Protein AF-0000000087751983 (afdb_homodimer)

InterPro domains:
  IPR000210 BTB/POZ domain [PF00651] (403-506)
  IPR000210 BTB/POZ domain [PS50097] (408-475)
  IPR000210 BTB/POZ domain [SM00225] (408-509)
  IPR006652 Kelch repeat type 1 [PF01344] (30-66)
  IPR006652 Kelch repeat type 1 [SM00612] (39-86)
  IPR006652 Kelch repeat type 1 [SM00612] (172-221)
  IPR006652 Kelch repeat type 1 [SM00612] (222-274)
  IPR006652 Kelch repeat type 1 [SM00612] (275-325)
  IPR011333 SKP1/BTB/POZ domain superfamily [G3DSA:3.30.710.10] (383-539)
  IPR011333 SKP1/BTB/POZ domain superfamily [SSF54695] (393-504)
  IPR015915 Kelch-type beta-propeller [G3DSA:2.120.10.80] (12-83)
  IPR015915 Kelch-type beta-propeller [G3DSA:2.120.10.80] (84-328)
  IPR015915 Kelch-type beta-propeller [G3DSA:2.120.10.80] (329-382)
  IPR015915 Kelch-type beta-propeller [SSF117281] (24-249)
  IPR015915 Kelch-type beta-propeller [SSF117281] (251-380)

Secondary structure (DSSP, 8-state):
-----------EEEEE--PPPBS-----BS-EEEEETTEEEEE--B-SS-B---EEEEETTTTEEPP-SS---------GGG--------------S------PPP-BS-EEEEETTEEEEE--B-SSSSS----EEEEETTTTEEE----EE----S-BS-EEEEEGGGTEEEEE--B-SSSBB--EEEEETTTTEEEEE--EE-PPPSBBS-EEEEETTEEEEEEEE-SSSEEEEEEEEE-SSSS-EEEE---BSS--PPP-BS-EEEEETTEEEEE--B--SSSS-SBB--EEEEETTTTEEEPEEEE--TT---BSS-------TT----S--EEEES--PPSBBS-EEEEETTEEEEE--EETTEEP--EEEEESSPPPB---------HHHHGGGTT--TT--EEEEETTEEEEE-HHHHHHH-HHHHHHHSTTSGGGG-SEEE--S--HHHHHHHHHHHHHS---GGG--SHHHHHHHHHHHHHTT-HHHHHHHHHHHHTT--TTTHHHHHHHHHHTT-HHHHHHHHHHHHHHTT-/-----------EEEEE--PPPBS-----BS-EEEEETTEEEEE--B-SS-B---EEEEETTTTEEPP-TT---------GGG--------------S------PPP-BS-EEEEETTEEEEE--B-SSSSS----EEEEETTTTEEE----EE----S-BS-EEEEEGGGTEEEEE--B-SSSBB--EEEEETTTTEEEEE--EE-PPPSBBS-EEEEETTEEEEEEEE-SSSEEEEEEEEE-SSSS-EEEE---BSS--PPP-BS-EEEEETTEEEEE--B--SSSS-SBB--EEEEETTTTEEEPEEEE--TT---BSS-------TT---SS--EEEES--PPSBBS-EEEEETTEEEEE--EETTEEP--EEEEESSPPPB---------HHHHGGGTT--TT--EEEEETTEEEEE-HHHHHHH-HHHHHHHSTTSGGGG-SEEE--SS-HHHHHHHHHHHHHS---GGG--SHHHHHHHHHHHHHTT-HHHHHHHHHHHHTT--TTTHHHHHHHHHHTT-HHHHHHHHHHHHHHTT-

Radius of gyration: 48.1 Å; Cα contacts (8 Å, |Δi|>4): 2450; chains: 2; bounding box: 104×146×94 Å

pLDDT: mean 86.32, std 18.66, range [22.98, 98.56]

Solvent-accessible surface area (backbone atoms only — not comparable to full-atom values): 58711 Å² total; per-residue (Å²): 136,78,77,76,72,76,71,70,79,66,73,43,50,27,32,43,57,88,71,80,67,43,69,80,57,64,53,27,23,29,36,32,61,33,74,54,90,62,31,35,43,29,40,39,5,31,57,89,83,52,55,30,57,57,68,47,43,33,32,65,84,77,34,26,44,54,80,66,79,73,63,68,80,79,76,74,83,80,64,82,76,77,72,62,82,77,72,78,72,78,77,80,71,82,76,60,86,78,64,76,81,59,68,72,75,32,20,23,29,34,34,53,31,66,52,94,71,26,34,42,33,40,35,4,37,59,85,58,81,70,48,23,33,58,54,54,36,35,36,35,60,90,77,68,41,54,41,74,68,83,68,41,75,52,69,84,50,42,24,18,29,34,41,55,45,64,38,75,96,72,48,24,36,39,31,42,41,7,20,27,63,82,52,59,31,55,55,40,27,35,34,33,65,89,72,36,32,26,36,76,55,77,60,45,66,61,67,70,72,44,21,22,30,35,28,48,41,71,58,92,53,30,41,36,40,36,39,4,33,56,89,80,50,56,29,56,57,44,35,35,37,41,51,81,49,94,68,29,34,30,38,67,62,73,68,44,80,83,69,68,72,72,39,18,25,28,34,36,42,36,60,56,90,82,30,36,37,36,40,40,5,27,32,48,86,55,84,89,36,59,37,30,53,57,68,41,37,38,34,68,91,70,33,25,50,46,55,66,44,80,36,72,57,67,81,64,76,49,60,35,48,85,68,80,72,72,64,58,76,82,68,52,75,87,61,78,44,34,36,35,30,27,77,74,67,70,51,18,22,26,37,41,60,43,65,56,82,61,32,35,40,36,39,33,3,23,46,86,90,45,65,30,43,59,78,46,40,35,29,61,65,58,79,47,36,58,67,71,84,61,78,78,67,63,50,76,53,36,50,75,48,51,63,27,71,74,77,38,63,30,31,34,34,29,82,86,37,84,43,32,36,41,61,64,59,44,36,67,65,13,62,44,48,30,54,45,49,31,88,89,37,85,46,38,81,39,56,62,46,77,47,80,99,47,56,50,68,48,53,49,52,52,48,43,25,70,33,46,63,50,73,76,64,82,79,56,85,44,73,64,60,42,49,51,40,29,37,48,22,42,72,38,52,27,64,50,58,28,32,51,35,36,40,55,48,58,77,61,60,43,92,88,37,34,66,64,49,34,52,48,17,62,75,32,68,32,63,34,46,32,43,36,34,50,52,49,57,71,60,46,72,70,108,138,80,75,76,71,74,73,70,80,66,73,42,49,28,32,42,58,89,71,81,68,44,70,78,57,63,52,28,23,29,37,31,59,34,76,54,90,59,32,36,45,30,40,39,4,31,57,92,81,52,53,30,56,57,66,46,42,33,34,65,84,76,36,28,46,55,79,66,78,71,62,70,81,78,74,74,82,79,64,81,78,75,71,64,79,77,70,78,73,80,76,78,70,79,75,59,88,79,64,76,81,62,69,71,74,32,19,23,29,34,37,56,30,66,53,96,70,27,34,42,34,40,35,5,38,60,84,56,82,70,50,21,32,57,55,55,36,35,35,35,61,90,75,68,41,53,40,77,68,85,68,40,75,52,68,88,49,42,24,17,28,35,41,55,44,64,37,74,96,71,46,24,36,40,31,42,41,7,21,28,63,82,52,59,32,58,55,39,28,34,34,32,65,89,72,35,30,26,36,76,54,77,59,44,68,61,68,70,73,43,21,22,29,36,27,48,40,69,59,91,54,31,41,36,40,37,38,5,32,56,88,81,50,55,30,55,57,45,34,35,37,39,52,82,49,94,68,28,33,29,38,68,62,74,66,46,79,83,68,68,74,70,39,20,23,30,35,36,41,37,60,56,89,82,30,36,36,35,40,38,4,26,31,48,86,54,83,88,38,58,39,30,52,57,70,42,37,36,33,69,91,70,32,26,53,47,54,66,44,79,36,71,58,66,80,65,77,50,60,35,49,86,68,81,73,72,64,59,76,81,68,52,74,89,59,76,44,34,37,34,30,27,75,74,69,72,52,19,20,27,37,40,59,43,64,56,83,61,31,35,41,38,38,32,2,22,47,86,90,45,65,30,44,57,77,46,41,35,31,62,64,59,80,48,37,58,67,72,83,61,75,77,69,64,50,76,54,37,48,76,48,49,62,27,70,74,76,38,64,31,32,34,35,29,82,86,38,82,42,32,36,40,60,62,58,44,37,65,64,14,63,45,50,30,54,47,48,32,89,89,37,85,48,38,81,40,54,63,45,78,47,78,100,48,57,50,68,50,52,49,52,52,46,43,24,69,34,46,62,49,75,76,65,83,79,56,84,45,73,65,60,42,50,51,40,28,38,48,22,43,71,38,52,29,63,50,58,28,32,52,36,36,41,57,49,58,77,61,59,42,94,87,38,33,65,64,48,35,50,48,18,60,74,32,68,32,61,34,46,34,43,38,35,52,53,49,57,71,60,47,74,70,106

Nearest PDB structures (foldseek):
  8sge-assembly2_B  TM=8.011E-01  e=3.315E-22  Homo sapiens
  9bc9-assembly1_A  TM=7.841E-01  e=4.370E-22  Homo sapiens
  4j8z-assembly1_A  TM=8.987E-01  e=7.127E-11  Homo sapiens
  3htm-assembly1_B  TM=8.888E-01  e=6.381E-11  Homo sapiens
  4eoz-assembly2_A  TM=8.960E-01  e=1.091E-08  Homo sapiens

Structure (mmCIF, N/CA/C/O backbone):
data_AF-0000000087751983-model_v1
#
loop_
_entity.id
_entity.type
_entity.pdbx_description
1 polymer 'BTB domain-containing protein'
#
loop_
_atom_site.group_PDB
_atom_site.id
_atom_site.type_symbol
_atom_site.label_atom_id
_atom_site.label_alt_id
_atom_site.label_comp_id
_atom_site.label_asym_id
_atom_site.label_entity_id
_atom_site.label_seq_id
_atom_site.pdbx_PDB_ins_code
_atom_site.Cartn_x
_atom_site.Cartn_y
_atom_site.Cartn_z
_atom_site.occupancy
_atom_site.B_iso_or_equiv
_atom_site.auth_seq_id
_atom_site.auth_comp_id
_atom_site.auth_asym_id
_atom_site.auth_atom_id
_atom_site.pdbx_PDB_model_num
ATOM 1 N N . MET A 1 1 ? -23.828 -25.359 -38.062 1 23.09 1 MET A N 1
ATOM 2 C CA . MET A 1 1 ? -23.844 -24.797 -36.719 1 23.09 1 MET A CA 1
ATOM 3 C C . MET A 1 1 ? -22.469 -24.906 -36.062 1 23.09 1 MET A C 1
ATOM 5 O O . MET A 1 1 ? -22.062 -26 -35.656 1 23.09 1 MET A O 1
ATOM 9 N N . GLU A 1 2 ? -21.469 -24.125 -36.531 1 23.92 2 GLU A N 1
ATOM 10 C CA . GLU A 1 2 ? -20.016 -24.031 -36.438 1 23.92 2 GLU A CA 1
ATOM 11 C C . GLU A 1 2 ? -19.562 -23.734 -35.031 1 23.92 2 GLU A C 1
ATOM 13 O O . GLU A 1 2 ? -20.062 -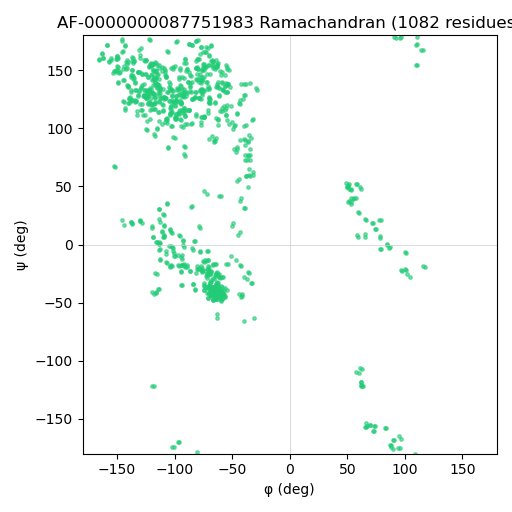22.812 -34.375 1 23.92 2 GLU A O 1
ATOM 18 N N . GLU A 1 3 ? -19.281 -24.781 -34.219 1 27.86 3 GLU A N 1
ATOM 19 C CA . GLU A 1 3 ? -18.766 -24.688 -32.875 1 27.86 3 GLU A CA 1
ATOM 20 C C . GLU A 1 3 ? -17.766 -23.531 -32.719 1 27.86 3 GLU A C 1
ATOM 22 O O . GLU A 1 3 ? -16.781 -23.469 -33.469 1 27.86 3 GLU A O 1
ATOM 27 N N . ALA A 1 4 ? -18.266 -22.312 -32.406 1 31.44 4 ALA A N 1
ATOM 28 C CA . ALA A 1 4 ? -17.438 -21.172 -32.031 1 31.44 4 ALA A CA 1
ATOM 29 C C . ALA A 1 4 ? -16.219 -21.641 -31.234 1 31.44 4 ALA A C 1
ATOM 31 O O . ALA A 1 4 ? -16.359 -22.234 -30.156 1 31.44 4 ALA A O 1
ATOM 32 N N . LYS A 1 5 ? -15.242 -22.062 -31.906 1 33.53 5 LYS A N 1
ATOM 33 C CA . LYS A 1 5 ? -13.883 -22.312 -31.422 1 33.53 5 LYS A CA 1
ATOM 34 C C . LYS A 1 5 ? -13.477 -21.281 -30.375 1 33.53 5 LYS A C 1
ATOM 36 O O . LYS A 1 5 ? -13.117 -20.156 -30.719 1 33.53 5 LYS A O 1
ATOM 41 N N . ASP A 1 6 ? -14.352 -21.078 -29.391 1 35.5 6 ASP A N 1
ATOM 42 C CA . ASP A 1 6 ? -13.844 -20.281 -28.281 1 35.5 6 ASP A CA 1
ATOM 43 C C . ASP A 1 6 ? -12.352 -20.516 -28.078 1 35.5 6 ASP A C 1
ATOM 45 O O . ASP A 1 6 ? -11.938 -21.562 -27.578 1 35.5 6 ASP A O 1
ATOM 49 N N . SER A 1 7 ? -11.602 -20.203 -28.984 1 36.66 7 SER A N 1
ATOM 50 C CA . SER A 1 7 ? -10.141 -20.156 -28.969 1 36.66 7 SER A CA 1
ATOM 51 C C . SER A 1 7 ? -9.609 -19.531 -27.688 1 36.66 7 SER A C 1
ATOM 53 O O . SER A 1 7 ? -9.414 -18.312 -27.625 1 36.66 7 SER A O 1
ATOM 55 N N . HIS A 1 8 ? -10.211 -19.781 -26.594 1 41.06 8 HIS A N 1
ATOM 56 C CA . HIS A 1 8 ? -9.609 -19.391 -25.312 1 41.06 8 HIS A CA 1
ATOM 57 C C . HIS A 1 8 ? -8.102 -19.609 -25.344 1 41.06 8 HIS A C 1
ATOM 59 O O . HIS A 1 8 ? -7.629 -20.719 -25.578 1 41.06 8 HIS A O 1
ATOM 65 N N . ARG A 1 9 ? -7.215 -18.766 -25.719 1 45.38 9 ARG A N 1
ATOM 66 C CA . ARG A 1 9 ? -5.77 -18.562 -25.719 1 45.38 9 ARG A CA 1
ATOM 67 C C . ARG A 1 9 ? -5.137 -19.141 -24.453 1 45.38 9 ARG A C 1
ATOM 69 O O . ARG A 1 9 ? -5.348 -18.609 -23.359 1 45.38 9 ARG A O 1
ATOM 76 N N . ILE A 1 10 ? -5.09 -20.344 -24.422 1 55.25 10 ILE A N 1
ATOM 77 C CA . ILE A 1 10 ? -4.578 -21 -23.219 1 55.25 10 ILE A CA 1
ATOM 78 C C . ILE A 1 10 ? -3.086 -20.703 -23.078 1 55.25 10 ILE A C 1
ATOM 80 O O . ILE A 1 10 ? -2.295 -21.031 -23.969 1 55.25 10 ILE A O 1
ATOM 84 N N . ARG A 1 11 ? -2.664 -19.672 -22.344 1 68.88 11 ARG A N 1
ATOM 85 C CA . ARG A 1 11 ? -1.281 -19.484 -21.922 1 68.88 11 ARG A CA 1
ATOM 86 C C . ARG A 1 11 ? -0.78 -20.703 -21.156 1 68.88 11 ARG A C 1
ATOM 88 O O . ARG A 1 11 ? -1.491 -21.25 -20.312 1 68.88 11 ARG A O 1
ATOM 95 N N . MET A 1 12 ? 0.29 -21.297 -21.938 1 85.31 12 MET A N 1
ATOM 96 C CA . MET A 1 12 ? 0.943 -22.391 -21.219 1 85.31 12 MET A CA 1
ATOM 97 C C . MET A 1 12 ? 2.025 -21.875 -20.281 1 85.31 12 MET A C 1
ATOM 99 O O . MET A 1 12 ? 2.701 -20.891 -20.594 1 85.31 12 MET A O 1
ATOM 103 N N . TYR A 1 13 ? 2.045 -22.516 -19.125 1 89.94 13 TYR A N 1
ATOM 104 C CA . TYR A 1 13 ? 3.027 -22.078 -18.141 1 89.94 13 TYR A CA 1
ATOM 105 C C . TYR A 1 13 ? 4.016 -23.203 -17.828 1 89.94 13 TYR A C 1
ATOM 107 O O . TYR A 1 13 ? 3.664 -24.375 -17.859 1 89.94 13 TYR A O 1
ATOM 115 N N . MET A 1 14 ? 5.176 -22.797 -17.656 1 95.5 14 MET A N 1
ATOM 116 C CA . MET A 1 14 ? 6.215 -23.625 -17.062 1 95.5 14 MET A CA 1
ATOM 117 C C . MET A 1 14 ? 6.844 -22.938 -15.859 1 95.5 14 MET A C 1
ATOM 119 O O . MET A 1 14 ? 6.703 -21.734 -15.68 1 95.5 14 MET A O 1
ATOM 123 N N . ARG A 1 15 ? 7.484 -23.828 -14.977 1 95.75 15 ARG A N 1
ATOM 124 C CA . ARG A 1 15 ? 8.031 -23.219 -13.766 1 95.75 15 ARG A CA 1
ATOM 125 C C . ARG A 1 15 ? 9.336 -23.906 -13.359 1 95.75 15 ARG A C 1
ATOM 127 O O . ARG A 1 15 ? 9.391 -25.125 -13.219 1 95.75 15 ARG A O 1
ATOM 134 N N . TRP A 1 16 ? 10.336 -23.078 -13.258 1 96.56 16 TRP A N 1
ATOM 135 C CA . TRP A 1 16 ? 11.539 -23.562 -12.594 1 96.56 16 TRP A CA 1
ATOM 136 C C . TRP A 1 16 ? 11.305 -23.734 -11.094 1 96.56 16 TRP A C 1
ATOM 138 O O . TRP A 1 16 ? 10.977 -22.781 -10.398 1 96.56 16 TRP A O 1
ATOM 148 N N . GLU A 1 17 ? 11.508 -24.938 -10.641 1 94.12 17 GLU A N 1
ATOM 149 C CA . GLU A 1 17 ? 11.227 -25.234 -9.242 1 94.12 17 GLU A CA 1
ATOM 150 C C . GLU A 1 17 ? 12.359 -24.75 -8.336 1 94.12 17 GLU A C 1
ATOM 152 O O . GLU A 1 17 ? 13.523 -24.734 -8.75 1 94.12 17 GLU A O 1
ATOM 157 N N . ASP A 1 18 ? 11.969 -24.422 -7.102 1 85.31 18 ASP A N 1
ATOM 158 C CA . ASP A 1 18 ? 12.945 -24 -6.102 1 85.31 18 ASP A CA 1
ATOM 159 C C . ASP A 1 18 ? 13.164 -25.094 -5.055 1 85.31 18 ASP A C 1
ATOM 161 O O . ASP A 1 18 ? 13.57 -24.812 -3.928 1 85.31 18 ASP A O 1
ATOM 165 N N . THR A 1 19 ? 13.109 -26.234 -5.438 1 87.5 19 THR A N 1
ATOM 166 C CA . THR A 1 19 ? 13.242 -27.328 -4.492 1 87.5 19 THR A CA 1
ATOM 167 C C . THR A 1 19 ? 14.719 -27.688 -4.285 1 87.5 19 THR A C 1
ATOM 169 O O . THR A 1 19 ? 15.461 -27.844 -5.254 1 87.5 19 THR A O 1
ATOM 172 N N . PRO A 1 20 ? 15.102 -27.891 -3.133 1 90.31 20 PRO A N 1
ATOM 173 C CA . PRO A 1 20 ? 16.5 -28.266 -2.869 1 90.31 20 PRO A CA 1
ATOM 174 C C . PRO A 1 20 ? 16.797 -29.703 -3.309 1 90.31 20 PRO A C 1
ATOM 176 O O . PRO A 1 20 ? 15.953 -30.578 -3.186 1 90.31 20 PRO A O 1
ATOM 179 N N . ILE A 1 21 ? 17.969 -29.922 -3.889 1 93.88 21 ILE A N 1
ATOM 180 C CA . ILE A 1 21 ? 18.422 -31.219 -4.352 1 93.88 21 ILE A CA 1
ATOM 181 C C . ILE A 1 21 ? 19.359 -31.844 -3.311 1 93.88 21 ILE A C 1
ATOM 183 O O . ILE A 1 21 ? 20.297 -31.203 -2.855 1 93.88 21 ILE A O 1
ATOM 187 N N . GLY A 1 22 ? 18.984 -33.031 -2.887 1 93.31 22 GLY A N 1
ATOM 188 C CA . GLY A 1 22 ? 19.828 -33.719 -1.926 1 93.31 22 GLY A CA 1
ATOM 189 C C . GLY A 1 22 ? 21.062 -34.344 -2.553 1 93.31 22 GLY A C 1
ATOM 190 O O . GLY A 1 22 ? 21 -34.906 -3.65 1 93.31 22 GLY A O 1
ATOM 191 N N . GLY A 1 23 ? 22.234 -34.25 -1.801 1 92.06 23 GLY A N 1
ATOM 192 C CA . GLY A 1 23 ? 23.484 -34.812 -2.283 1 92.06 23 GLY A CA 1
ATOM 193 C C . GLY A 1 23 ? 24.281 -33.875 -3.154 1 92.06 23 GLY A C 1
ATOM 194 O O . GLY A 1 23 ? 23.969 -32.688 -3.209 1 92.06 23 GLY A O 1
ATOM 195 N N . ALA A 1 24 ? 25.344 -34.375 -3.742 1 91.44 24 ALA A N 1
ATOM 196 C CA . ALA A 1 24 ? 26.219 -33.531 -4.547 1 91.44 24 ALA A CA 1
ATOM 197 C C . ALA A 1 24 ? 26.094 -33.875 -6.031 1 91.44 24 ALA A C 1
ATOM 199 O O . ALA A 1 24 ? 26.234 -35.031 -6.43 1 91.44 24 ALA A O 1
ATOM 200 N N . THR A 1 25 ? 25.844 -32.938 -6.785 1 94.44 25 THR A N 1
ATOM 201 C CA . THR A 1 25 ? 25.797 -33.094 -8.234 1 94.44 25 THR A CA 1
ATOM 202 C C . THR A 1 25 ? 27.203 -33.188 -8.828 1 94.44 25 THR A C 1
ATOM 204 O O . THR A 1 25 ? 28.062 -32.375 -8.484 1 94.44 25 THR A O 1
ATOM 207 N N . PRO A 1 26 ? 27.406 -34.125 -9.688 1 94.19 26 PRO A N 1
ATOM 208 C CA . PRO A 1 26 ? 28.75 -34.281 -10.266 1 94.19 26 PRO A CA 1
ATOM 209 C C . PRO A 1 26 ? 29.172 -33.062 -11.086 1 94.19 26 PRO A C 1
ATOM 211 O O . PRO A 1 26 ? 28.359 -32.469 -11.797 1 94.19 26 PRO A O 1
ATOM 214 N N . THR A 1 27 ? 30.453 -32.625 -10.953 1 96 27 THR A N 1
ATOM 215 C CA . THR A 1 27 ? 31.031 -31.531 -11.719 1 96 27 THR A CA 1
ATOM 216 C C . THR A 1 27 ? 31.688 -32.031 -13 1 96 27 THR A C 1
ATOM 218 O O . THR A 1 27 ? 32.906 -32.156 -13.062 1 96 27 THR A O 1
ATOM 221 N N . ILE A 1 28 ? 30.859 -32.344 -13.953 1 96.88 28 ILE A N 1
ATOM 222 C CA . ILE A 1 28 ? 31.344 -33 -15.164 1 96.88 28 ILE A CA 1
ATOM 223 C C . ILE A 1 28 ? 30.609 -32.438 -16.375 1 96.88 28 ILE A C 1
ATOM 225 O O . ILE A 1 28 ? 29.547 -31.844 -16.25 1 96.88 28 ILE A O 1
ATOM 229 N N . LYS A 1 29 ? 31.219 -32.594 -17.5 1 97.5 29 LYS A N 1
ATOM 230 C CA . LYS A 1 29 ? 30.578 -32.312 -18.781 1 97.5 29 LYS A CA 1
ATOM 231 C C . LYS A 1 29 ? 30.672 -33.5 -19.719 1 97.5 29 LYS A C 1
ATOM 233 O O . LYS A 1 29 ? 31.469 -34.406 -19.5 1 97.5 29 LYS A O 1
ATOM 238 N N . ASN A 1 30 ? 29.781 -33.562 -20.719 1 97.94 30 ASN A N 1
ATOM 239 C CA . ASN A 1 30 ? 29.734 -34.625 -21.734 1 97.94 30 ASN A CA 1
ATOM 240 C C . ASN A 1 30 ? 29.531 -36 -21.125 1 97.94 30 ASN A C 1
ATOM 242 O O . ASN A 1 30 ? 30.109 -36.969 -21.609 1 97.94 30 ASN A O 1
ATOM 246 N N . HIS A 1 31 ? 28.891 -36 -20.016 1 98 31 HIS A N 1
ATOM 247 C CA . HIS A 1 31 ? 28.391 -37.219 -19.406 1 98 31 HIS A CA 1
ATOM 248 C C . HIS A 1 31 ? 27.031 -37.594 -19.984 1 98 31 HIS A C 1
ATOM 250 O O . HIS A 1 31 ? 26.484 -36.875 -20.812 1 98 31 HIS A O 1
ATOM 256 N N . THR A 1 32 ? 26.562 -38.812 -19.609 1 98.19 32 THR A N 1
ATOM 257 C CA . THR A 1 32 ? 25.219 -39.219 -20.031 1 98.19 32 THR A CA 1
ATOM 258 C C . THR A 1 32 ? 24.312 -39.375 -18.812 1 98.19 32 THR A C 1
ATOM 260 O O . THR A 1 32 ? 24.781 -39.656 -17.719 1 98.19 32 THR A O 1
ATOM 263 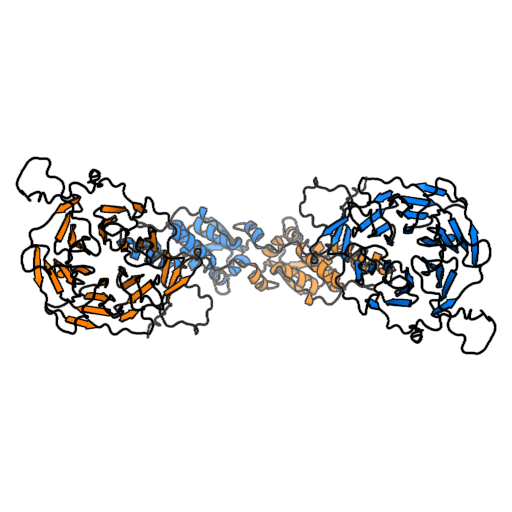N N . ALA A 1 33 ? 23.109 -39.062 -19 1 98.06 33 ALA A N 1
ATOM 264 C CA . ALA A 1 33 ? 22.047 -39.25 -18.016 1 98.06 33 ALA A CA 1
ATOM 265 C C . ALA A 1 33 ? 20.859 -40 -18.641 1 98.06 33 ALA A C 1
ATOM 267 O O . ALA A 1 33 ? 20.297 -39.531 -19.641 1 98.06 33 ALA A O 1
ATOM 268 N N . THR A 1 34 ? 20.516 -41.125 -18.094 1 98 34 THR A N 1
ATOM 269 C CA . THR A 1 34 ? 19.453 -42 -18.641 1 98 34 THR A CA 1
ATOM 270 C C . THR A 1 34 ? 18.406 -42.281 -17.562 1 98 34 THR A C 1
ATOM 272 O O . THR A 1 34 ? 18.734 -42.719 -16.469 1 98 34 THR A O 1
ATOM 275 N N . LEU A 1 35 ? 17.188 -42 -17.953 1 96.75 35 LEU A N 1
ATOM 276 C CA . LEU A 1 35 ? 16.109 -42.25 -17.016 1 96.75 35 LEU A CA 1
ATOM 277 C C . LEU A 1 35 ? 15.672 -43.719 -17.062 1 96.75 35 LEU A C 1
ATOM 279 O O . LEU A 1 35 ? 15.43 -44.25 -18.156 1 96.75 35 LEU A O 1
ATOM 283 N N . VAL A 1 36 ? 15.633 -44.438 -15.992 1 96.5 36 VAL A N 1
ATOM 284 C CA . VAL A 1 36 ? 15.047 -45.75 -15.805 1 96.5 36 VAL A CA 1
ATOM 285 C C . VAL A 1 36 ? 14.062 -45.719 -14.641 1 96.5 36 VAL A C 1
ATOM 287 O O . VAL A 1 36 ? 14.461 -45.594 -13.477 1 96.5 36 VAL A O 1
ATOM 290 N N . GLY A 1 37 ? 12.82 -45.875 -15.008 1 93.44 37 GLY A N 1
ATOM 291 C CA . GLY A 1 37 ? 11.828 -45.656 -13.961 1 93.44 37 GLY A CA 1
ATOM 292 C C . GLY A 1 37 ? 11.844 -44.25 -13.422 1 93.44 37 GLY A C 1
ATOM 293 O O . GLY A 1 37 ? 11.625 -43.281 -14.164 1 93.44 37 GLY A O 1
ATOM 294 N N . SER A 1 38 ? 12.133 -44.156 -12.117 1 94.69 38 SER A N 1
ATOM 295 C CA . SER A 1 38 ? 12.188 -42.812 -11.492 1 94.69 38 SER A CA 1
ATOM 296 C C . SER A 1 38 ? 13.625 -42.438 -11.141 1 94.69 38 SER A C 1
ATOM 298 O O . SER A 1 38 ? 13.852 -41.531 -10.344 1 94.69 38 SER A O 1
ATOM 300 N N . ARG A 1 39 ? 14.523 -43.188 -11.758 1 96.19 39 ARG A N 1
ATOM 301 C CA . ARG A 1 39 ? 15.93 -42.969 -11.43 1 96.19 39 ARG A CA 1
ATOM 302 C C . ARG A 1 39 ? 16.719 -42.531 -12.648 1 96.19 39 ARG A C 1
ATOM 304 O O . ARG A 1 39 ? 16.516 -43.031 -13.75 1 96.19 39 ARG A O 1
ATOM 311 N N . ILE A 1 40 ? 17.547 -41.594 -12.43 1 97.56 40 ILE A N 1
ATOM 312 C CA . ILE A 1 40 ? 18.453 -41.125 -13.484 1 97.56 40 ILE A CA 1
ATOM 313 C C . ILE A 1 40 ? 19.828 -41.75 -13.281 1 97.56 40 ILE A C 1
ATOM 315 O O . ILE A 1 40 ? 20.469 -41.531 -12.242 1 97.56 40 ILE A O 1
ATOM 319 N N . PHE A 1 41 ? 20.328 -42.5 -14.242 1 97.12 41 PHE A N 1
ATOM 320 C CA . PHE A 1 41 ? 21.656 -43.094 -14.234 1 97.12 41 PHE A CA 1
ATOM 321 C C . PHE A 1 41 ? 22.641 -42.219 -14.984 1 97.12 41 PHE A C 1
ATOM 323 O O . PHE A 1 41 ? 22.5 -42 -16.188 1 97.12 41 PHE A O 1
ATOM 330 N N . VAL A 1 42 ? 23.609 -41.719 -14.242 1 97.56 42 VAL A N 1
ATOM 331 C CA . VAL A 1 42 ? 24.609 -40.812 -14.812 1 97.56 42 VAL A CA 1
ATOM 332 C C . VAL A 1 42 ? 25.953 -41.531 -14.922 1 97.56 42 VAL A C 1
ATOM 334 O O . VAL A 1 42 ? 26.453 -42.094 -13.945 1 97.56 42 VAL A O 1
ATOM 337 N N . PHE A 1 43 ? 26.516 -41.531 -16.094 1 97.06 43 PHE A N 1
ATOM 338 C CA . PHE A 1 43 ? 27.766 -42.25 -16.312 1 97.06 43 PHE A CA 1
ATOM 339 C C . PHE A 1 43 ? 28.75 -41.406 -17.125 1 97.06 43 PHE A C 1
ATOM 341 O O . PHE A 1 43 ? 28.359 -40.688 -18.047 1 97.06 43 PHE A O 1
ATOM 348 N N . GLY A 1 44 ? 30.016 -41.531 -16.766 1 96.88 44 GLY A N 1
ATOM 349 C CA . GLY A 1 44 ? 31.109 -40.906 -17.516 1 96.88 44 GLY A CA 1
ATOM 350 C C . GLY A 1 44 ? 31.172 -39.406 -17.344 1 96.88 44 GLY A C 1
ATOM 351 O O . GLY A 1 44 ? 30.672 -38.844 -16.344 1 96.88 44 GLY A O 1
ATOM 352 N N . GLY A 1 45 ? 31.906 -38.781 -18.359 1 97.31 45 GLY A N 1
ATOM 353 C CA . GLY A 1 45 ? 32.094 -37.344 -18.328 1 97.31 45 GLY A CA 1
ATOM 354 C C . GLY A 1 45 ? 33.531 -36.938 -18.031 1 97.31 45 GLY A C 1
ATOM 355 O O . GLY A 1 45 ? 34.375 -37.781 -17.719 1 97.31 45 GLY A O 1
ATOM 356 N N . TYR A 1 46 ? 33.656 -35.656 -18.172 1 97.38 46 TYR A N 1
ATOM 357 C CA . TYR A 1 46 ? 34.969 -35.031 -18.016 1 97.38 46 TYR A CA 1
ATOM 358 C C . TYR A 1 46 ? 34.906 -33.875 -17.031 1 97.38 46 TYR A C 1
ATOM 360 O O . TYR A 1 46 ? 34 -33.094 -17.047 1 97.38 46 TYR A O 1
ATOM 368 N N . ASP A 1 47 ? 35.906 -33.75 -16.125 1 95.62 47 ASP A N 1
ATOM 369 C CA . ASP A 1 47 ? 35.844 -32.719 -15.102 1 95.62 47 ASP A CA 1
ATOM 370 C C . ASP A 1 47 ? 36.906 -31.641 -15.336 1 95.62 47 ASP A C 1
ATOM 372 O O . ASP A 1 47 ? 37.156 -30.812 -14.453 1 95.62 47 ASP A O 1
ATOM 376 N N . GLY A 1 48 ? 37.5 -31.672 -16.484 1 92.81 48 GLY A N 1
ATOM 377 C CA . GLY A 1 48 ? 38.562 -30.703 -16.766 1 92.81 48 GLY A CA 1
ATOM 378 C C . GLY A 1 48 ? 39.969 -31.297 -16.625 1 92.81 48 GLY A C 1
ATOM 379 O O . GLY A 1 48 ? 40.938 -30.75 -17.172 1 92.81 48 GLY A O 1
ATOM 380 N N . ARG A 1 49 ? 40 -32.375 -15.852 1 94.12 49 ARG A N 1
ATOM 381 C CA . ARG A 1 49 ? 41.281 -33.031 -15.594 1 94.12 49 ARG A CA 1
ATOM 382 C C . ARG A 1 49 ? 41.312 -34.438 -16.109 1 94.12 49 ARG A C 1
ATOM 384 O O . ARG A 1 49 ? 42.312 -34.906 -16.688 1 94.12 49 ARG A O 1
ATOM 391 N N . ARG A 1 50 ? 40.25 -35.156 -15.906 1 94.38 50 ARG A N 1
ATOM 392 C CA . ARG A 1 50 ? 40.219 -36.531 -16.312 1 94.38 50 ARG A CA 1
ATOM 393 C C . ARG A 1 50 ? 38.812 -36.969 -16.672 1 94.38 50 ARG A C 1
ATOM 395 O O . ARG A 1 50 ? 37.844 -36.312 -16.297 1 94.38 50 ARG A O 1
ATOM 402 N N . ASN A 1 51 ? 38.75 -38.125 -17.422 1 96.38 51 ASN A N 1
ATOM 403 C CA . ASN A 1 51 ? 37.5 -38.812 -17.688 1 96.38 51 ASN A CA 1
ATOM 404 C C . ASN A 1 51 ? 37.031 -39.625 -16.484 1 96.38 51 ASN A C 1
ATOM 406 O O . ASN A 1 51 ? 37.844 -40.188 -15.758 1 96.38 51 ASN A O 1
ATOM 410 N N . HIS A 1 52 ? 35.75 -39.688 -16.359 1 94.81 52 HIS A N 1
ATOM 411 C CA . HIS A 1 52 ? 35.188 -40.438 -15.234 1 94.81 52 HIS A CA 1
ATOM 412 C C . HIS A 1 52 ? 34.5 -41.688 -15.719 1 94.81 52 HIS A C 1
ATOM 414 O O . HIS A 1 52 ? 34.031 -41.75 -16.859 1 94.81 52 HIS A O 1
ATOM 420 N N . ASN A 1 53 ? 34.438 -42.719 -14.875 1 93.75 53 ASN A N 1
ATOM 421 C CA . ASN A 1 53 ? 33.656 -43.938 -15.133 1 93.75 53 ASN A CA 1
ATOM 422 C C . ASN A 1 53 ? 32.781 -44.281 -13.938 1 93.75 53 ASN A C 1
ATOM 424 O O . ASN A 1 53 ? 32.375 -45.438 -13.797 1 93.75 53 ASN A O 1
ATOM 428 N N . ASP A 1 54 ? 32.531 -43.312 -13.109 1 89.62 54 ASP A N 1
ATOM 429 C CA . ASP A 1 54 ? 31.641 -43.5 -11.984 1 89.62 54 ASP A CA 1
ATOM 430 C C . ASP A 1 54 ? 30.188 -43.5 -12.438 1 89.62 54 ASP A C 1
ATOM 432 O O . ASP A 1 54 ? 29.812 -42.844 -13.398 1 89.62 54 ASP A O 1
ATOM 436 N N . LEU A 1 55 ? 29.453 -44.344 -11.758 1 93.56 55 LEU A N 1
ATOM 437 C CA . LEU A 1 55 ? 28 -44.375 -11.953 1 93.56 55 LEU A CA 1
ATOM 438 C C . LEU A 1 55 ? 27.297 -43.656 -10.805 1 93.56 55 LEU A C 1
ATOM 440 O O . LEU A 1 55 ? 27.406 -44.094 -9.648 1 93.56 55 LEU A O 1
ATOM 444 N N . HIS A 1 56 ? 26.672 -42.562 -11.109 1 94.81 56 HIS A N 1
ATOM 445 C CA . HIS A 1 56 ? 25.828 -41.844 -10.148 1 94.81 56 HIS A CA 1
ATOM 446 C C . HIS A 1 56 ? 24.344 -42.062 -10.438 1 94.81 56 HIS A C 1
ATOM 448 O O . HIS A 1 56 ? 23.938 -42.094 -11.594 1 94.81 56 HIS A O 1
ATOM 454 N N . VAL A 1 57 ? 23.594 -42.219 -9.406 1 96.25 57 VAL A N 1
ATOM 455 C CA . VAL A 1 57 ? 22.156 -42.438 -9.586 1 96.25 57 VAL A CA 1
ATOM 456 C C . VAL A 1 57 ? 21.375 -41.375 -8.805 1 96.25 57 VAL A C 1
ATOM 458 O O . VAL A 1 57 ? 21.656 -41.125 -7.625 1 96.25 57 VAL A O 1
ATOM 461 N N . PHE A 1 58 ? 20.406 -40.719 -9.43 1 96.56 58 PHE A N 1
ATOM 462 C CA . PHE A 1 58 ? 19.547 -39.719 -8.82 1 96.56 58 PHE A CA 1
ATOM 463 C C . PHE A 1 58 ? 18.109 -40.219 -8.742 1 96.56 58 PHE A C 1
ATOM 465 O O . PHE A 1 58 ? 17.562 -40.688 -9.734 1 96.56 58 PHE A O 1
ATOM 472 N N . ASP A 1 59 ? 17.531 -40.062 -7.617 1 96.56 59 ASP A N 1
ATOM 473 C CA . ASP A 1 59 ? 16.125 -40.438 -7.414 1 96.56 59 ASP A CA 1
ATOM 474 C C . ASP A 1 59 ? 15.211 -39.25 -7.68 1 96.56 59 ASP A C 1
ATOM 476 O O . ASP A 1 59 ? 15.211 -38.281 -6.914 1 96.56 59 ASP A O 1
ATOM 480 N N . CYS A 1 60 ? 14.398 -39.344 -8.664 1 96 60 CYS A N 1
ATOM 481 C CA . CYS A 1 60 ? 13.578 -38.219 -9.094 1 96 60 CYS A CA 1
ATOM 482 C C . CYS A 1 60 ? 12.406 -38 -8.148 1 96 60 CYS A C 1
ATOM 484 O O . CYS A 1 60 ? 11.812 -36.938 -8.125 1 96 60 CYS A O 1
ATOM 486 N N . GLU A 1 61 ? 11.984 -38.969 -7.395 1 93.31 61 GLU A N 1
ATOM 487 C CA . GLU A 1 61 ? 10.883 -38.844 -6.445 1 93.31 61 GLU A CA 1
ATOM 488 C C . GLU A 1 61 ? 11.359 -38.219 -5.129 1 93.31 61 GLU A C 1
ATOM 490 O O . GLU A 1 61 ? 10.711 -37.344 -4.582 1 93.31 61 GLU A O 1
ATOM 495 N N . LYS A 1 62 ? 12.555 -38.625 -4.738 1 94.38 62 LYS A N 1
ATOM 496 C CA . LYS A 1 62 ? 13.125 -38.125 -3.496 1 94.38 62 LYS A CA 1
ATOM 497 C C . LYS A 1 62 ? 13.93 -36.844 -3.748 1 94.38 62 LYS A C 1
ATOM 499 O O . LYS A 1 62 ? 14.25 -36.125 -2.812 1 94.38 62 LYS A O 1
ATOM 504 N N . LEU A 1 63 ? 14.273 -36.688 -4.945 1 95.5 63 LEU A N 1
ATOM 505 C CA . LEU A 1 63 ? 15.102 -35.562 -5.383 1 95.5 63 LEU A CA 1
ATOM 506 C C . LEU A 1 63 ? 16.438 -35.531 -4.66 1 95.5 63 LEU A C 1
ATOM 508 O O . LEU A 1 63 ? 16.844 -34.531 -4.098 1 95.5 63 LEU A O 1
ATOM 512 N N . GLU A 1 64 ? 17.078 -36.625 -4.695 1 96.06 64 GLU A N 1
ATOM 513 C CA . GLU A 1 64 ? 18.359 -36.781 -4.039 1 96.06 64 GLU A CA 1
ATOM 514 C C . GLU A 1 64 ? 19.25 -37.75 -4.789 1 96.06 64 GLU A C 1
ATOM 516 O O . GLU A 1 64 ? 18.75 -38.75 -5.355 1 96.06 64 GLU A O 1
ATOM 521 N N . TRP A 1 65 ? 20.547 -37.562 -4.746 1 96.19 65 TRP A N 1
ATOM 522 C CA . TRP A 1 65 ? 21.531 -38.5 -5.27 1 96.19 65 TRP A CA 1
ATOM 523 C C . TRP A 1 65 ? 21.688 -39.688 -4.336 1 96.19 65 TRP A C 1
ATOM 525 O O . TRP A 1 65 ? 21.781 -39.531 -3.117 1 96.19 65 TRP A O 1
ATOM 535 N N . GLU A 1 66 ? 21.641 -40.781 -4.922 1 92.12 66 GLU A N 1
ATOM 536 C CA . GLU A 1 66 ? 21.812 -42 -4.105 1 92.12 66 GLU A CA 1
ATOM 537 C C . GLU A 1 66 ? 23.266 -42.156 -3.645 1 92.12 66 GLU A C 1
ATOM 539 O O . GLU A 1 66 ? 24.188 -41.781 -4.367 1 92.12 66 GLU A O 1
ATOM 544 N N . ALA A 1 67 ? 23.531 -42.469 -2.32 1 74.5 67 ALA A N 1
ATOM 545 C CA . ALA A 1 67 ? 24.859 -42.688 -1.775 1 74.5 67 ALA A CA 1
ATOM 546 C C . ALA A 1 67 ? 25.578 -43.812 -2.537 1 74.5 67 ALA A C 1
ATOM 548 O O . ALA A 1 67 ? 24.953 -44.781 -2.992 1 74.5 67 ALA A O 1
ATOM 549 N N . ASN A 1 68 ? 26.703 -43.562 -3.166 1 60.34 68 ASN A N 1
ATOM 550 C CA . ASN A 1 68 ? 27.5 -44.344 -4.078 1 60.34 68 ASN A CA 1
ATOM 551 C C . ASN A 1 68 ? 27.688 -45.781 -3.564 1 60.34 68 ASN A C 1
ATOM 553 O O . ASN A 1 68 ? 28.516 -46.031 -2.688 1 60.34 68 ASN A O 1
ATOM 557 N N . ALA A 1 69 ? 26.766 -46.469 -3.287 1 50.06 69 ALA A N 1
ATOM 558 C CA . ALA A 1 69 ? 27.078 -47.844 -2.936 1 50.06 69 ALA A CA 1
ATOM 559 C C . ALA A 1 69 ? 27.922 -48.531 -4.02 1 50.06 69 ALA A C 1
ATOM 561 O O . ALA A 1 69 ? 28.484 -49.594 -3.801 1 50.06 69 ALA A O 1
ATOM 562 N N . TYR A 1 70 ? 27.953 -47.938 -5.23 1 50.69 70 TYR A N 1
ATOM 563 C CA . TYR A 1 70 ? 28.625 -48.656 -6.297 1 50.69 70 TYR A CA 1
ATOM 564 C C . TYR A 1 70 ? 30.016 -48.062 -6.555 1 50.69 70 TYR A C 1
ATOM 566 O O . TYR A 1 70 ? 30.562 -48.219 -7.656 1 50.69 70 TYR A O 1
ATOM 574 N N . GLU A 1 71 ? 30.5 -47.156 -5.691 1 46.78 71 GLU A N 1
ATOM 575 C CA . GLU A 1 71 ? 31.891 -46.719 -5.797 1 46.78 71 GLU A CA 1
ATOM 576 C C . GLU A 1 71 ? 32.844 -47.906 -5.758 1 46.78 71 GLU A C 1
ATOM 578 O O . GLU A 1 71 ? 32.719 -48.781 -4.906 1 46.78 71 GLU A O 1
ATOM 583 N N . LEU A 1 72 ? 33.469 -48.188 -6.805 1 43.47 72 LEU A N 1
ATOM 584 C CA . LEU A 1 72 ? 34.562 -49.156 -6.801 1 43.47 72 LEU A CA 1
ATOM 585 C C . LEU A 1 72 ? 35.594 -48.844 -5.73 1 43.47 72 LEU A C 1
ATOM 587 O O . LEU A 1 72 ? 35.781 -47.656 -5.391 1 43.47 72 LEU A O 1
ATOM 591 N N . PRO A 1 73 ? 36.125 -49.781 -4.93 1 37.28 73 PRO A N 1
ATOM 592 C CA . PRO A 1 73 ? 37.25 -49.5 -4.027 1 37.28 73 PRO A CA 1
ATOM 593 C C . PRO A 1 73 ? 38.281 -48.594 -4.648 1 37.28 73 PRO A C 1
ATOM 595 O O . PRO A 1 73 ? 38.469 -48.594 -5.871 1 37.28 73 PRO A O 1
ATOM 598 N N . ASN A 1 74 ? 38.719 -47.5 -4.051 1 33.69 74 ASN A N 1
ATOM 599 C CA . ASN A 1 74 ? 39.812 -46.594 -4.395 1 33.69 74 ASN A CA 1
ATOM 600 C C . ASN A 1 74 ? 41 -47.344 -5.008 1 33.69 74 ASN A C 1
ATOM 602 O O . ASN A 1 74 ? 41.562 -48.219 -4.367 1 33.69 74 ASN A O 1
ATOM 606 N N . ARG A 1 75 ? 41.25 -47.531 -6.277 1 33.31 75 ARG A N 1
ATOM 607 C CA . ARG A 1 75 ? 42.625 -47.875 -6.641 1 33.31 75 ARG A CA 1
ATOM 608 C C . ARG A 1 75 ? 43.625 -47.031 -5.891 1 33.31 75 ARG A C 1
ATOM 610 O O . ARG A 1 75 ? 43.375 -45.875 -5.582 1 33.31 75 ARG A O 1
ATOM 617 N N . LEU A 1 76 ? 44.625 -47.469 -5.121 1 31.89 76 LEU A N 1
ATOM 618 C CA . LEU A 1 76 ? 45.906 -46.906 -4.73 1 31.89 76 LEU A CA 1
ATOM 619 C C . LEU A 1 76 ? 46.469 -45.969 -5.801 1 31.89 76 LEU A C 1
ATOM 621 O O . LEU A 1 76 ? 46.219 -46.188 -6.992 1 31.89 76 LEU A O 1
ATOM 625 N N . SER A 1 77 ? 46.969 -44.812 -5.48 1 30.59 77 SER A N 1
ATOM 626 C CA . SER A 1 77 ? 47.75 -43.812 -6.199 1 30.59 77 SER A CA 1
ATOM 627 C C . SER A 1 77 ? 48.781 -44.469 -7.117 1 30.59 77 SER A C 1
ATOM 629 O O . SER A 1 77 ? 49.75 -45.094 -6.645 1 30.59 77 SER A O 1
ATOM 631 N N . PHE A 1 78 ? 48.531 -45.094 -8.227 1 28.75 78 PHE A N 1
ATOM 632 C CA . PHE A 1 78 ? 49.625 -45.375 -9.125 1 28.75 78 PHE A CA 1
ATOM 633 C C . PHE A 1 78 ? 50.531 -44.125 -9.297 1 28.75 78 PHE A C 1
ATOM 635 O O . PHE A 1 78 ? 50.062 -43.094 -9.758 1 28.75 78 PHE A O 1
ATOM 642 N N . THR A 1 79 ? 51.469 -43.844 -8.383 1 30.17 79 THR A N 1
ATOM 643 C CA . THR A 1 79 ? 52.625 -42.969 -8.609 1 30.17 79 THR A CA 1
ATOM 644 C C . THR A 1 79 ? 53.219 -43.188 -10 1 30.17 79 THR A C 1
ATOM 646 O O . THR A 1 79 ? 53.094 -44.281 -10.555 1 30.17 79 THR A O 1
ATOM 649 N N . ASP A 1 80 ? 53.625 -42.125 -10.75 1 30.34 80 ASP A N 1
ATOM 650 C CA . ASP A 1 80 ? 54.25 -41.969 -12.055 1 30.34 80 ASP A CA 1
ATOM 651 C C . ASP A 1 80 ? 55.312 -43.031 -12.289 1 30.34 80 ASP A C 1
ATOM 653 O O . ASP A 1 80 ? 55.906 -43.125 -13.375 1 30.34 80 ASP A O 1
ATOM 657 N N . GLU A 1 81 ? 55.969 -43.562 -11.203 1 31.62 81 GLU A N 1
ATOM 658 C CA . GLU A 1 81 ? 57.188 -44.219 -11.586 1 31.62 81 GLU A CA 1
ATOM 659 C C . GLU A 1 81 ? 56.938 -45.406 -12.492 1 31.62 81 GLU A C 1
ATOM 661 O O . GLU A 1 81 ? 57.656 -45.656 -13.461 1 31.62 81 GLU A O 1
ATOM 666 N N . ASP A 1 82 ? 56.219 -46.5 -12.039 1 27.42 82 ASP A N 1
ATOM 667 C CA . ASP A 1 82 ? 56.344 -47.719 -12.82 1 27.42 82 ASP A CA 1
ATOM 668 C C . ASP A 1 82 ? 55.375 -47.75 -13.984 1 27.42 82 ASP A C 1
ATOM 670 O O . ASP A 1 82 ? 54.344 -48.438 -13.93 1 27.42 82 ASP A O 1
ATOM 674 N N . ALA A 1 83 ? 55 -46.656 -14.648 1 28.17 83 ALA A N 1
ATOM 675 C CA . ALA A 1 83 ? 54.375 -46.656 -15.977 1 28.17 83 ALA A CA 1
ATOM 676 C C . ALA A 1 83 ? 55.188 -47.531 -16.938 1 28.17 83 ALA A C 1
ATOM 678 O O . ALA A 1 83 ? 55.094 -47.406 -18.156 1 28.17 83 ALA A O 1
ATOM 679 N N . GLN A 1 84 ? 56.062 -48.438 -16.438 1 26.12 84 GLN A N 1
ATOM 680 C CA . GLN A 1 84 ? 56.469 -49.344 -17.484 1 26.12 84 GLN A CA 1
ATOM 681 C C . GLN A 1 84 ? 55.281 -50.094 -18.062 1 26.12 84 GLN A C 1
ATOM 683 O O . GLN A 1 84 ? 54.312 -50.344 -17.359 1 26.12 84 GLN A O 1
ATOM 688 N N . ASP A 1 85 ? 55.25 -50.438 -19.422 1 24.89 85 ASP A N 1
ATOM 689 C CA . ASP A 1 85 ? 54.406 -51.094 -20.406 1 24.89 85 ASP A CA 1
ATOM 690 C C . ASP A 1 85 ? 53.812 -52.375 -19.828 1 24.89 85 ASP A C 1
ATOM 692 O O . ASP A 1 85 ? 53.906 -53.438 -20.438 1 24.89 85 ASP A O 1
ATOM 696 N N . LYS A 1 86 ? 53.938 -52.594 -18.5 1 31.28 86 LYS A N 1
ATOM 697 C CA . LYS A 1 86 ? 53.5 -53.969 -18.312 1 31.28 86 LYS A CA 1
ATOM 698 C C . LYS A 1 86 ? 52.031 -54.094 -18.625 1 31.28 86 LYS A C 1
ATOM 700 O O . LYS A 1 86 ? 51.156 -53.562 -17.922 1 31.28 86 LYS A O 1
ATOM 705 N N . VAL A 1 87 ? 51.625 -54.375 -20.078 1 25.12 87 VAL A N 1
ATOM 706 C CA . VAL A 1 87 ? 50.438 -54.875 -20.766 1 25.12 87 VAL A CA 1
ATOM 707 C C . VAL A 1 87 ? 49.75 -55.938 -19.906 1 25.12 87 VAL A C 1
ATOM 709 O O . VAL A 1 87 ? 50.344 -57 -19.688 1 25.12 87 VAL A O 1
ATOM 712 N N . ILE A 1 88 ? 49.25 -55.656 -18.828 1 29.22 88 ILE A N 1
ATOM 713 C CA . ILE A 1 88 ? 48.469 -56.719 -18.188 1 29.22 88 ILE A CA 1
ATOM 714 C C . ILE A 1 88 ? 47.594 -57.406 -19.234 1 29.22 88 ILE A C 1
ATOM 716 O O . ILE A 1 88 ? 46.75 -56.75 -19.891 1 29.22 88 ILE A O 1
ATOM 720 N N . GLN A 1 89 ? 48.094 -58.469 -19.891 1 25.25 89 GLN A N 1
ATOM 721 C CA . GLN A 1 89 ? 47.438 -59.438 -20.781 1 25.25 89 GLN A CA 1
ATOM 722 C C . GLN A 1 89 ? 46.062 -59.812 -20.25 1 25.25 89 GLN A C 1
ATOM 724 O O . GLN A 1 89 ? 45.906 -60.062 -19.062 1 25.25 89 GLN A O 1
ATOM 729 N N . ARG A 1 90 ? 45 -59.656 -21.062 1 28.66 90 ARG A N 1
ATOM 730 C CA . ARG A 1 90 ? 43.625 -60.062 -21.172 1 28.66 90 ARG A CA 1
ATOM 731 C C . ARG A 1 90 ? 43.438 -61.531 -20.75 1 28.66 90 ARG A C 1
ATOM 733 O O . ARG A 1 90 ? 43.062 -62.375 -21.562 1 28.66 90 ARG A O 1
ATOM 740 N N . ASN A 1 91 ? 44.219 -62.031 -19.828 1 28.12 91 ASN A N 1
ATOM 741 C CA . ASN A 1 91 ? 43.781 -63.406 -19.75 1 28.12 91 ASN A CA 1
ATOM 742 C C . ASN A 1 91 ? 42.344 -63.5 -19.266 1 28.12 91 ASN A C 1
ATOM 744 O O . ASN A 1 91 ? 42 -62.969 -18.219 1 28.12 91 ASN A O 1
ATOM 748 N N . ARG A 1 92 ? 41.312 -63.875 -20.156 1 30.2 92 ARG A N 1
ATOM 749 C CA . ARG A 1 92 ? 39.875 -64.188 -20.203 1 30.2 92 ARG A CA 1
ATOM 750 C C . ARG A 1 92 ? 39.469 -65 -19 1 30.2 92 ARG A C 1
ATOM 752 O O . ARG A 1 92 ? 38.438 -64.75 -18.391 1 30.2 92 ARG A O 1
ATOM 759 N N . SER A 1 93 ? 40.031 -66.312 -18.922 1 28.5 93 SER A N 1
ATOM 760 C CA . SER A 1 93 ? 39.312 -67.5 -18.438 1 28.5 93 SER A CA 1
ATOM 761 C C . SER A 1 93 ? 39.312 -67.562 -16.906 1 28.5 93 SER A C 1
ATOM 763 O O . SER A 1 93 ? 38.812 -68.5 -16.312 1 28.5 93 SER A O 1
ATOM 765 N N . GLN A 1 94 ? 40.188 -67 -16.141 1 29.05 94 GLN A N 1
ATOM 766 C CA . GLN A 1 94 ? 40.188 -67.75 -14.891 1 29.05 94 GLN A CA 1
ATOM 767 C C . GLN A 1 94 ? 38.906 -67.5 -14.102 1 29.05 94 GLN A C 1
ATOM 769 O O . GLN A 1 94 ? 38.469 -66.375 -13.953 1 29.05 94 GLN A O 1
ATOM 774 N N . SER A 1 95 ? 37.969 -68.625 -13.93 1 31.28 95 SER A N 1
ATOM 775 C CA . SER A 1 95 ? 36.75 -68.938 -13.227 1 31.28 95 SER A CA 1
ATOM 776 C C . SER A 1 95 ? 36.812 -68.5 -11.766 1 31.28 95 SER A C 1
ATOM 778 O O . SER A 1 95 ? 35.938 -68.812 -10.977 1 31.28 95 SER A O 1
ATOM 780 N N . GLY A 1 96 ? 38 -68.125 -11.156 1 34.34 96 GLY A N 1
ATOM 781 C CA . GLY A 1 96 ? 37.688 -68.125 -9.734 1 34.34 96 GLY A CA 1
ATOM 782 C C . GLY A 1 96 ? 36.625 -67.062 -9.375 1 34.34 96 GLY A C 1
ATOM 783 O O . GLY A 1 96 ? 36.219 -66.312 -10.219 1 34.34 96 GLY A O 1
ATOM 784 N N . PRO A 1 97 ? 35.969 -67.312 -8.188 1 36.34 97 PRO A N 1
ATOM 785 C CA . PRO A 1 97 ? 34.781 -66.562 -7.707 1 36.34 97 PRO A CA 1
ATOM 786 C C . PRO A 1 97 ? 34.875 -65.062 -7.902 1 36.34 97 PRO A C 1
ATOM 788 O O . PRO A 1 97 ? 33.875 -64.375 -7.84 1 36.34 97 PRO A O 1
ATOM 791 N N . PHE A 1 98 ? 36.125 -64.5 -7.527 1 37.19 98 PHE A N 1
ATOM 792 C CA . PHE A 1 98 ? 36.094 -63.062 -7.441 1 37.19 98 PHE A CA 1
ATOM 793 C C . PHE A 1 98 ? 36.062 -62.438 -8.828 1 37.19 98 PHE A C 1
ATOM 795 O O . PHE A 1 98 ? 37.094 -62.375 -9.508 1 37.19 98 PHE A O 1
ATOM 802 N N . GLN A 1 99 ? 35.281 -62.844 -9.797 1 38.84 99 GLN A N 1
ATOM 803 C CA . GLN A 1 99 ? 35.094 -62.156 -11.078 1 38.84 99 GLN A CA 1
ATOM 804 C C . GLN A 1 99 ? 35.125 -60.656 -10.914 1 38.84 99 GLN A C 1
ATOM 806 O O . GLN A 1 99 ? 34.281 -60.094 -10.211 1 38.84 99 GLN A O 1
ATOM 811 N N . ARG A 1 100 ? 36.25 -59.969 -10.727 1 48.22 100 ARG A N 1
ATOM 812 C CA . ARG A 1 100 ? 36.375 -58.5 -10.68 1 48.22 100 ARG A CA 1
ATOM 813 C C . ARG A 1 100 ? 35.344 -57.844 -11.578 1 48.22 100 ARG A C 1
ATOM 815 O O . ARG A 1 100 ? 35.125 -58.281 -12.719 1 48.22 100 ARG A O 1
ATOM 822 N N . SER A 1 101 ? 34.281 -57.188 -11.023 1 64.56 101 SER A N 1
ATOM 823 C CA . SER A 1 101 ? 33.156 -56.5 -11.648 1 64.56 101 SER A CA 1
ATOM 824 C C . SER A 1 101 ? 33.625 -55.562 -12.758 1 64.56 101 SER A C 1
ATOM 826 O O . SER A 1 101 ? 34.531 -54.75 -12.555 1 64.56 101 SER A O 1
ATOM 828 N N . TYR A 1 102 ? 33.531 -55.844 -14.062 1 84.62 102 TYR A N 1
ATOM 829 C CA . TYR A 1 102 ? 33.812 -55.062 -15.273 1 84.62 102 TYR A CA 1
ATOM 830 C C . TYR A 1 102 ? 33.125 -53.719 -15.242 1 84.62 102 TYR A C 1
ATOM 832 O O . TYR A 1 102 ? 31.953 -53.625 -14.906 1 84.62 102 TYR A O 1
ATOM 840 N N . ILE A 1 103 ? 34.062 -52.656 -15.305 1 90.06 103 ILE A N 1
ATOM 841 C CA . ILE A 1 103 ? 33.531 -51.312 -15.492 1 90.06 103 ILE A CA 1
ATOM 842 C C . ILE A 1 103 ? 34.156 -50.688 -16.734 1 90.06 103 ILE A C 1
ATOM 844 O O . ILE A 1 103 ? 35.375 -50.75 -16.922 1 90.06 103 ILE A O 1
ATOM 848 N N . PRO A 1 104 ? 33.375 -50.188 -17.547 1 94.25 104 PRO A N 1
ATOM 849 C CA . PRO A 1 104 ? 33.938 -49.5 -18.719 1 94.25 104 PRO A CA 1
ATOM 850 C C . PRO A 1 104 ? 34.969 -48.438 -18.344 1 94.25 104 PRO A C 1
ATOM 852 O O . PRO A 1 104 ? 34.844 -47.812 -17.297 1 94.25 104 PRO A O 1
ATOM 855 N N . ALA A 1 105 ? 35.938 -48.188 -19.188 1 94 105 ALA A N 1
ATOM 856 C CA . ALA A 1 105 ? 36.938 -47.125 -18.969 1 94 105 ALA A CA 1
ATOM 857 C C . ALA A 1 105 ? 36.281 -45.75 -18.938 1 94 105 ALA A C 1
ATOM 859 O O . ALA A 1 105 ? 35.219 -45.562 -19.547 1 94 105 ALA A O 1
ATOM 860 N N . GLY A 1 106 ? 36.969 -44.844 -18.203 1 95.44 106 GLY A N 1
ATOM 861 C CA . GLY A 1 106 ? 36.469 -43.5 -18.203 1 95.44 106 GLY A CA 1
ATOM 862 C C . GLY A 1 106 ? 36.406 -42.875 -19.594 1 95.44 106 GLY A C 1
ATOM 863 O O . GLY A 1 106 ? 37.281 -43.094 -20.422 1 95.44 106 GLY A O 1
ATOM 864 N N . ARG A 1 107 ? 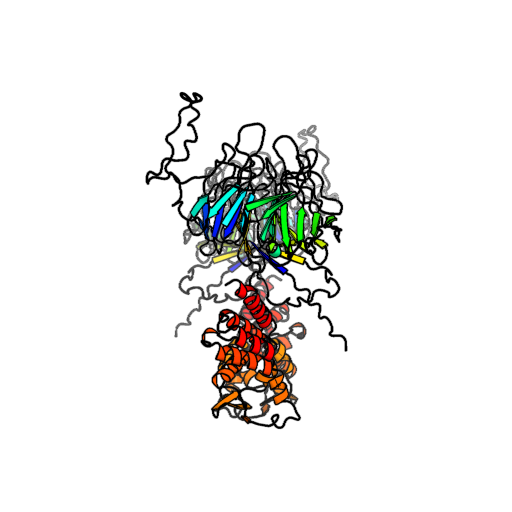35.344 -42.156 -19.844 1 97.62 107 ARG A N 1
ATOM 865 C CA . ARG A 1 107 ? 35.094 -41.625 -21.188 1 97.62 107 ARG A CA 1
ATOM 866 C C . ARG A 1 107 ? 34.188 -40.406 -21.156 1 97.62 107 ARG A C 1
ATOM 868 O O . ARG A 1 107 ? 33.5 -40.188 -20.156 1 97.62 107 ARG A O 1
ATOM 875 N N . ASN A 1 108 ? 34.219 -39.625 -22.094 1 97.5 108 ASN A N 1
ATOM 876 C CA . ASN A 1 108 ? 33.281 -38.531 -22.312 1 97.5 108 ASN A CA 1
ATOM 877 C C . ASN A 1 108 ? 32.844 -38.469 -23.766 1 97.5 108 ASN A C 1
ATOM 879 O O . ASN A 1 108 ? 33.469 -39.062 -24.641 1 97.5 108 ASN A O 1
ATOM 883 N N . GLY A 1 109 ? 31.672 -37.875 -24.031 1 97.75 109 GLY A N 1
ATOM 884 C CA . GLY A 1 109 ? 31.156 -37.75 -25.375 1 97.75 109 GLY A CA 1
ATOM 885 C C . GLY A 1 109 ? 30.531 -39.031 -25.906 1 97.75 109 GLY A C 1
ATOM 886 O O . GLY A 1 109 ? 30.25 -39.156 -27.094 1 97.75 109 GLY A O 1
ATOM 887 N N . HIS A 1 110 ? 30.406 -40.062 -25.016 1 98.19 110 HIS A N 1
ATOM 888 C CA . HIS A 1 110 ? 29.719 -41.312 -25.328 1 98.19 110 HIS A CA 1
ATOM 889 C C . HIS A 1 110 ? 28.203 -41.125 -25.266 1 98.19 110 HIS A C 1
ATOM 891 O O . HIS A 1 110 ? 27.719 -40.062 -24.875 1 98.19 110 HIS A O 1
ATOM 897 N N . THR A 1 111 ? 27.438 -42.156 -25.734 1 98.38 111 THR A N 1
ATOM 898 C CA . THR A 1 111 ? 26 -42.188 -25.578 1 98.38 111 THR A CA 1
ATOM 899 C C . THR A 1 111 ? 25.562 -43.281 -24.609 1 98.38 111 THR A C 1
ATOM 901 O O . THR A 1 111 ? 26.281 -44.25 -24.422 1 98.38 111 THR A O 1
ATOM 904 N N . ALA A 1 112 ? 24.531 -43.062 -23.969 1 98.56 112 ALA A N 1
ATOM 905 C CA . ALA A 1 112 ? 23.875 -44.062 -2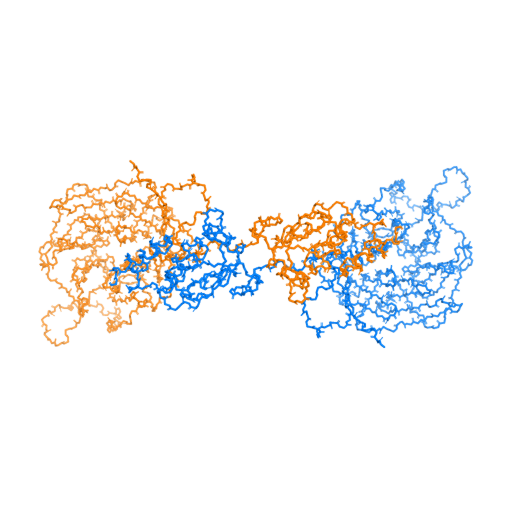3.125 1 98.56 112 ALA A CA 1
ATOM 906 C C . ALA A 1 112 ? 22.375 -44.094 -23.406 1 98.56 112 ALA A C 1
ATOM 908 O O . ALA A 1 112 ? 21.641 -43.156 -23.109 1 98.56 112 ALA A O 1
ATOM 909 N N . THR A 1 113 ? 21.922 -45.219 -23.938 1 98.44 113 THR A N 1
ATOM 910 C CA . THR A 1 113 ? 20.531 -45.344 -24.391 1 98.44 113 THR A CA 1
ATOM 911 C C . THR A 1 113 ? 19.844 -46.5 -23.688 1 98.44 113 THR A C 1
ATOM 913 O O . THR A 1 113 ? 20.375 -47.625 -23.641 1 98.44 113 THR A O 1
ATOM 916 N N . LEU A 1 114 ? 18.719 -46.219 -23.109 1 97.81 114 LEU A N 1
ATOM 917 C CA . LEU A 1 114 ? 17.922 -47.25 -22.484 1 97.81 114 LEU A CA 1
ATOM 918 C C . LEU A 1 114 ? 17.141 -48.031 -23.516 1 97.81 114 LEU A C 1
ATOM 920 O O . LEU A 1 114 ? 16.469 -47.469 -24.375 1 97.81 114 LEU A O 1
ATOM 924 N N . ALA A 1 115 ? 17.266 -49.312 -23.516 1 97 115 ALA A N 1
ATOM 925 C CA . ALA A 1 115 ? 16.453 -50.219 -24.328 1 97 115 ALA A CA 1
ATOM 926 C C . ALA A 1 115 ? 16.141 -51.5 -23.562 1 97 115 ALA A C 1
ATOM 928 O O . ALA A 1 115 ? 17.047 -52.219 -23.156 1 97 115 ALA A O 1
ATOM 929 N N . GLU A 1 116 ? 14.914 -51.719 -23.297 1 93.69 116 GLU A N 1
ATOM 930 C CA . GLU A 1 116 ? 14.375 -52.906 -22.688 1 93.69 116 GLU A CA 1
ATOM 931 C C . GLU A 1 116 ? 15.133 -53.25 -21.406 1 93.69 116 GLU A C 1
ATOM 933 O O . GLU A 1 116 ? 15.617 -54.375 -21.234 1 93.69 116 GLU A O 1
ATOM 938 N N . GLY A 1 117 ? 15.258 -52.281 -20.531 1 93.06 117 GLY A N 1
ATOM 939 C CA . GLY A 1 117 ? 15.766 -52.5 -19.188 1 93.06 117 GLY A CA 1
ATOM 940 C C . GLY A 1 117 ? 17.281 -52.438 -19.094 1 93.06 117 GLY A C 1
ATOM 941 O O . GLY A 1 117 ? 17.844 -52.594 -18.016 1 93.06 117 GLY A O 1
ATOM 942 N N . CYS A 1 118 ? 17.938 -52.25 -20.234 1 97.06 118 CYS A N 1
ATOM 943 C CA . CYS A 1 118 ? 19.391 -52.156 -20.25 1 97.06 118 CYS A CA 1
ATOM 944 C C . CYS A 1 118 ? 19.828 -50.812 -20.828 1 97.06 118 CYS A C 1
ATOM 946 O O . CYS A 1 118 ? 19.172 -50.25 -21.703 1 97.06 118 CYS A O 1
ATOM 948 N N . ILE A 1 119 ? 20.922 -50.375 -20.266 1 98.25 119 ILE A N 1
ATOM 949 C CA . ILE A 1 119 ? 21.516 -49.156 -20.812 1 98.25 119 ILE A CA 1
ATOM 950 C C . ILE A 1 119 ? 22.703 -49.5 -21.703 1 98.25 119 ILE A C 1
ATOM 952 O O . ILE A 1 119 ? 23.641 -50.156 -21.25 1 98.25 119 ILE A O 1
ATOM 956 N N . TYR A 1 120 ? 22.688 -49.094 -22.922 1 98.5 120 TYR A N 1
ATOM 957 C CA . TYR A 1 120 ? 23.766 -49.344 -23.891 1 98.5 120 TYR A CA 1
ATOM 958 C C . TYR A 1 120 ? 24.672 -48.125 -24 1 98.5 120 TYR A C 1
ATOM 960 O O . TYR A 1 120 ? 24.25 -47.062 -24.469 1 98.5 120 TYR A O 1
ATOM 968 N N . VAL A 1 121 ? 25.875 -48.281 -23.547 1 98.38 121 VAL A N 1
ATOM 969 C CA . VAL A 1 121 ? 26.875 -47.219 -23.625 1 98.38 121 VAL A CA 1
ATOM 970 C C . VAL A 1 121 ? 27.75 -47.406 -24.859 1 98.38 121 VAL A C 1
ATOM 972 O O . VAL A 1 121 ? 28.375 -48.469 -25 1 98.38 121 VAL A O 1
ATOM 975 N N . ILE A 1 122 ? 27.797 -46.406 -25.719 1 98.31 122 ILE A N 1
ATOM 976 C CA . ILE A 1 122 ? 28.484 -46.594 -26.984 1 98.31 122 ILE A CA 1
ATOM 977 C C . ILE A 1 122 ? 29.516 -45.5 -27.172 1 98.31 122 ILE A C 1
ATOM 979 O O . ILE A 1 122 ? 29.203 -44.312 -27.031 1 98.31 122 ILE A O 1
ATOM 983 N N . GLY A 1 123 ? 30.734 -45.906 -27.453 1 97.75 123 GLY A N 1
ATOM 984 C CA . GLY A 1 123 ? 31.781 -45 -27.875 1 97.75 123 GLY A CA 1
ATOM 985 C C . GLY A 1 123 ? 32.219 -44.031 -26.781 1 97.75 123 GLY A C 1
ATOM 986 O O . GLY A 1 123 ? 32.219 -44.406 -25.609 1 97.75 123 GLY A O 1
ATOM 987 N N . GLY A 1 124 ? 32.781 -42.875 -27.266 1 97.69 124 GLY A N 1
ATOM 988 C CA . GLY A 1 124 ? 33.312 -41.844 -26.391 1 97.69 124 GLY A CA 1
ATOM 989 C C . GLY A 1 124 ? 34.812 -41.656 -26.547 1 97.69 124 GLY A C 1
ATOM 990 O O . GLY A 1 124 ? 35.5 -42.438 -27.172 1 97.69 124 GLY A O 1
ATOM 991 N N . TRP A 1 125 ? 35.188 -40.562 -25.953 1 97.31 125 TRP A N 1
ATOM 992 C CA . TRP A 1 125 ? 36.594 -40.25 -25.922 1 97.31 125 TRP A CA 1
ATOM 993 C C . TRP A 1 125 ? 37.25 -40.781 -24.641 1 97.31 125 TRP A C 1
ATOM 995 O O . TRP A 1 125 ? 36.812 -40.406 -23.547 1 97.31 125 TRP A O 1
ATOM 1005 N N . LEU A 1 126 ? 38.312 -41.5 -24.75 1 95.75 126 LEU A N 1
ATOM 1006 C CA . LEU A 1 126 ? 38.938 -42.125 -23.594 1 95.75 126 LEU A CA 1
ATOM 1007 C C . LEU A 1 126 ? 40.062 -41.25 -23.031 1 95.75 126 LEU A C 1
ATOM 1009 O O . LEU A 1 126 ? 40.594 -41.531 -21.953 1 95.75 126 LEU A O 1
ATOM 1013 N N . GLY A 1 127 ? 40.406 -40.281 -23.719 1 90.5 127 GLY A N 1
ATOM 1014 C CA . GLY A 1 127 ? 41.438 -39.344 -23.234 1 90.5 127 GLY A CA 1
ATOM 1015 C C . GLY A 1 127 ? 42.812 -39.594 -23.859 1 90.5 127 GLY A C 1
ATOM 1016 O O . GLY A 1 127 ? 43.75 -38.844 -23.625 1 90.5 127 GLY A O 1
ATOM 1017 N N . SER A 1 128 ? 42.844 -40.656 -24.562 1 87.06 128 SER A N 1
ATOM 1018 C CA . SER A 1 128 ? 44.125 -40.938 -25.156 1 87.06 128 SER A CA 1
ATOM 1019 C C . SER A 1 128 ? 43.969 -41.562 -26.547 1 87.06 128 SER A C 1
ATOM 1021 O O . SER A 1 128 ? 42.906 -42.094 -26.875 1 87.06 128 SER A O 1
ATOM 1023 N N . GLY A 1 129 ? 45.031 -41.344 -27.391 1 85.31 129 GLY A N 1
ATOM 1024 C CA . GLY A 1 129 ? 45.062 -41.969 -28.703 1 85.31 129 GLY A CA 1
ATOM 1025 C C . GLY A 1 129 ? 44.438 -41.125 -29.781 1 85.31 129 GLY A C 1
ATOM 1026 O O . GLY A 1 129 ? 43.844 -40.094 -29.484 1 85.31 129 GLY A O 1
ATOM 1027 N N . PRO A 1 130 ? 44.469 -41.625 -31 1 87.62 130 PRO A N 1
ATOM 1028 C CA . PRO A 1 130 ? 44 -40.781 -32.125 1 87.62 130 PRO A CA 1
ATOM 1029 C C . PRO A 1 130 ? 42.531 -41 -32.406 1 87.62 130 PRO A C 1
ATOM 1031 O O . PRO A 1 130 ? 41.906 -40.156 -33.094 1 87.62 130 PRO A O 1
ATOM 1034 N N . LEU A 1 131 ? 42.031 -42.094 -31.891 1 91 131 LEU A N 1
ATOM 1035 C CA . LEU A 1 131 ? 40.656 -42.406 -32.219 1 91 131 LEU A CA 1
ATOM 1036 C C . LEU A 1 131 ? 39.812 -42.5 -30.984 1 91 131 LEU A C 1
ATOM 1038 O O . LEU A 1 131 ? 40.312 -42.844 -29.906 1 91 131 LEU A O 1
ATOM 1042 N N . ALA A 1 132 ? 38.469 -42.25 -31.203 1 96.31 132 ALA A N 1
ATOM 1043 C CA . ALA A 1 132 ? 37.469 -42.469 -30.141 1 96.31 132 ALA A CA 1
ATOM 1044 C C . ALA A 1 132 ? 37.25 -43.969 -29.922 1 96.31 132 ALA A C 1
ATOM 1046 O O . ALA A 1 132 ? 37.75 -44.812 -30.688 1 96.31 132 ALA A O 1
ATOM 1047 N N . ALA A 1 133 ? 36.562 -44.25 -28.891 1 96 133 ALA A N 1
ATOM 1048 C CA . ALA A 1 133 ? 36.219 -45.656 -28.609 1 96 133 ALA A CA 1
ATOM 1049 C C . ALA A 1 133 ? 35.156 -46.188 -29.594 1 96 133 ALA A C 1
ATOM 1051 O O . ALA A 1 133 ? 34.312 -45.406 -30.062 1 96 133 ALA A O 1
ATOM 1052 N N . ASN A 1 134 ? 35.25 -47.438 -29.906 1 95.06 134 ASN A N 1
ATOM 1053 C CA . ASN A 1 134 ? 34.25 -48.062 -30.781 1 95.06 134 ASN A CA 1
ATOM 1054 C C . ASN A 1 134 ? 33.531 -49.219 -30.062 1 95.06 134 ASN A C 1
ATOM 1056 O O . ASN A 1 134 ? 32.875 -50.062 -30.703 1 95.06 134 ASN A O 1
ATOM 1060 N N . ASP A 1 135 ? 33.656 -49.25 -28.797 1 95.25 135 ASP A N 1
ATOM 1061 C CA . ASP A 1 135 ? 33.125 -50.344 -28.016 1 95.25 135 ASP A CA 1
ATOM 1062 C C . ASP A 1 135 ? 31.703 -50.062 -27.547 1 95.25 135 ASP A C 1
ATOM 1064 O O . ASP A 1 135 ? 31.234 -48.906 -27.656 1 95.25 135 ASP A O 1
ATOM 1068 N N . VAL A 1 136 ? 31.016 -51.156 -27.203 1 97.5 136 VAL A N 1
ATOM 1069 C CA . VAL A 1 136 ? 29.688 -51.094 -26.594 1 97.5 136 VAL A CA 1
ATOM 1070 C C . VAL A 1 136 ? 29.719 -51.75 -25.219 1 97.5 136 VAL A C 1
ATOM 1072 O O . VAL A 1 136 ? 30.344 -52.812 -25.031 1 97.5 136 VAL A O 1
ATOM 1075 N N . HIS A 1 137 ? 29.188 -51.062 -24.312 1 97.5 137 HIS A N 1
ATOM 1076 C CA . HIS A 1 137 ? 29 -51.594 -22.969 1 97.5 137 HIS A CA 1
ATOM 1077 C C . HIS A 1 137 ? 27.531 -51.625 -22.578 1 97.5 137 HIS A C 1
ATOM 1079 O O . HIS A 1 137 ? 26.781 -50.719 -22.969 1 97.5 137 HIS A O 1
ATOM 1085 N N . ILE A 1 138 ? 27.109 -52.656 -21.891 1 97.69 138 ILE A N 1
ATOM 1086 C CA . ILE A 1 138 ? 25.719 -52.781 -21.469 1 97.69 138 ILE A CA 1
ATOM 1087 C C . ILE A 1 138 ? 25.641 -52.781 -19.938 1 97.69 138 ILE A C 1
ATOM 1089 O O . ILE A 1 138 ? 26.344 -53.562 -19.281 1 97.69 138 ILE A O 1
ATOM 1093 N N . LEU A 1 139 ? 24.906 -51.875 -19.422 1 96.44 139 LEU A N 1
ATOM 1094 C CA . LEU A 1 139 ? 24.578 -51.906 -18 1 96.44 139 LEU A CA 1
ATOM 1095 C C . LEU A 1 139 ? 23.219 -52.562 -17.766 1 96.44 139 LEU A C 1
ATOM 1097 O O . LEU A 1 139 ? 22.188 -52.031 -18.203 1 96.44 139 LEU A O 1
ATOM 1101 N N . HIS A 1 140 ? 23.172 -53.688 -17.156 1 94.38 140 HIS A N 1
ATOM 1102 C CA . HIS A 1 140 ? 21.922 -54.281 -16.688 1 94.38 140 HIS A CA 1
ATOM 1103 C C . HIS A 1 140 ? 21.422 -53.625 -15.406 1 94.38 140 HIS A C 1
ATOM 1105 O O . HIS A 1 140 ? 21.953 -53.875 -14.328 1 94.38 140 HIS A O 1
ATOM 1111 N N . VAL A 1 141 ? 20.438 -52.844 -15.555 1 93.25 141 VAL A N 1
ATOM 1112 C CA . VAL A 1 141 ? 20.031 -51.906 -14.516 1 93.25 141 VAL A CA 1
ATOM 1113 C C . VAL A 1 141 ? 19.5 -52.688 -13.305 1 93.25 141 VAL A C 1
ATOM 1115 O O . VAL A 1 141 ? 19.719 -52.281 -12.164 1 93.25 141 VAL A O 1
ATOM 1118 N N . ASP A 1 142 ? 18.781 -53.75 -13.523 1 90.94 142 ASP A N 1
ATOM 1119 C CA . ASP A 1 142 ? 18.219 -54.531 -12.43 1 90.94 142 ASP A CA 1
ATOM 1120 C C . ASP A 1 142 ? 19.312 -55.125 -11.547 1 90.94 142 ASP A C 1
ATOM 1122 O O . ASP A 1 142 ? 19.203 -55.094 -10.32 1 90.94 142 ASP A O 1
ATOM 1126 N N . SER A 1 143 ? 20.359 -55.594 -12.219 1 89.44 143 SER A N 1
ATOM 1127 C CA . SER A 1 143 ? 21.438 -56.25 -11.469 1 89.44 143 SER A CA 1
ATOM 1128 C C . SER A 1 143 ? 22.609 -55.281 -11.258 1 89.44 143 SER A C 1
ATOM 1130 O O . SER A 1 143 ? 23.531 -55.594 -10.508 1 89.44 143 SER A O 1
ATOM 1132 N N . MET A 1 144 ? 22.594 -54.219 -11.859 1 90.31 144 MET A N 1
ATOM 1133 C CA . MET A 1 144 ? 23.656 -53.25 -11.789 1 90.31 144 MET A CA 1
ATOM 1134 C C . MET A 1 144 ? 25 -53.844 -12.211 1 90.31 144 MET A C 1
ATOM 1136 O O . MET A 1 144 ? 26.016 -53.594 -11.562 1 90.31 144 MET A O 1
ATOM 1140 N N . ARG A 1 145 ? 24.953 -54.625 -13.188 1 91.56 145 ARG A N 1
ATOM 1141 C CA . ARG A 1 145 ? 26.141 -55.281 -13.703 1 91.56 145 ARG A CA 1
ATOM 1142 C C . ARG A 1 145 ? 26.469 -54.812 -15.117 1 91.56 145 ARG A C 1
ATOM 1144 O O . ARG A 1 145 ? 25.562 -54.688 -15.953 1 91.56 145 ARG A O 1
ATOM 1151 N N . TRP A 1 146 ? 27.719 -54.562 -15.32 1 94.5 146 TRP A N 1
ATOM 1152 C CA . TRP A 1 146 ? 28.203 -54.188 -16.641 1 94.5 146 TRP A CA 1
ATOM 1153 C C . TRP A 1 146 ? 28.562 -55.406 -17.469 1 94.5 146 TRP A C 1
ATOM 1155 O O . TRP A 1 146 ? 29.062 -56.406 -16.938 1 94.5 146 TRP A O 1
ATOM 1165 N N . GLU A 1 147 ? 28.359 -55.219 -18.719 1 94.5 147 GLU A N 1
ATOM 1166 C CA . GLU A 1 147 ? 28.703 -56.281 -19.688 1 94.5 147 GLU A CA 1
ATOM 1167 C C . GLU A 1 147 ? 29.375 -55.688 -20.922 1 94.5 147 GLU A C 1
ATOM 1169 O O . GLU A 1 147 ? 28.969 -54.625 -21.406 1 94.5 147 GLU A O 1
ATOM 1174 N N . GLU A 1 148 ? 30.469 -56.25 -21.312 1 93.94 148 GLU A N 1
ATOM 1175 C CA . GLU A 1 148 ? 31.016 -56 -22.641 1 93.94 148 GLU A CA 1
ATOM 1176 C C . GLU A 1 148 ? 30.547 -57.031 -23.656 1 93.94 148 GLU A C 1
ATOM 1178 O O . GLU A 1 148 ? 31.125 -58.125 -23.75 1 93.94 148 GLU A O 1
ATOM 1183 N N . PRO A 1 149 ? 29.641 -56.719 -24.422 1 94.88 149 PRO A N 1
ATOM 1184 C CA . PRO A 1 149 ? 29.016 -57.75 -25.281 1 94.88 149 PRO A CA 1
ATOM 1185 C C . PRO A 1 149 ? 29.859 -58.031 -26.516 1 94.88 149 PRO A C 1
ATOM 1187 O O . PRO A 1 149 ? 30.641 -57.188 -26.969 1 94.88 149 PRO A O 1
ATOM 1190 N N . VAL A 1 150 ? 29.672 -59.312 -26.984 1 93.75 150 VAL A N 1
ATOM 1191 C CA . VAL A 1 150 ? 30.172 -59.656 -28.312 1 93.75 150 VAL A CA 1
ATOM 1192 C C . VAL A 1 150 ? 29.109 -59.312 -29.359 1 93.75 150 VAL A C 1
ATOM 1194 O O . VAL A 1 150 ? 28.016 -59.906 -29.344 1 93.75 150 VAL A O 1
ATOM 1197 N N . THR A 1 151 ? 29.422 -58.375 -30.219 1 96.06 151 THR A N 1
ATOM 1198 C CA . THR A 1 151 ? 28.438 -57.969 -31.219 1 96.06 151 THR A CA 1
ATOM 1199 C C . THR A 1 151 ? 28.75 -58.594 -32.562 1 96.06 151 THR A C 1
ATOM 1201 O O . THR A 1 151 ? 29.875 -59.031 -32.812 1 96.06 151 THR A O 1
ATOM 1204 N N . LYS A 1 152 ? 27.703 -58.75 -33.281 1 97.44 152 LYS A N 1
ATOM 1205 C CA . LYS A 1 152 ? 27.812 -59.281 -34.656 1 97.44 152 LYS A CA 1
ATOM 1206 C C . LYS A 1 152 ? 27.609 -58.156 -35.688 1 97.44 152 LYS A C 1
ATOM 1208 O O . LYS A 1 152 ? 27.188 -57.031 -35.312 1 97.44 152 LYS A O 1
ATOM 1213 N N . GLY A 1 153 ? 27.984 -58.469 -36.969 1 96.88 153 GLY A N 1
ATOM 1214 C CA . GLY A 1 153 ? 27.812 -57.5 -38.062 1 96.88 153 GLY A CA 1
ATOM 1215 C C . GLY A 1 153 ? 28.953 -56.5 -38.156 1 96.88 153 GLY A C 1
ATOM 1216 O O . GLY A 1 153 ? 30.062 -56.781 -37.688 1 96.88 153 GLY A O 1
ATOM 1217 N N . VAL A 1 154 ? 28.656 -55.375 -38.781 1 94.75 154 VAL A N 1
ATOM 1218 C CA . VAL A 1 154 ? 29.672 -54.344 -39 1 94.75 154 VAL A CA 1
ATOM 1219 C C . VAL A 1 154 ? 29.422 -53.156 -38.062 1 94.75 154 VAL A C 1
ATOM 1221 O O . VAL A 1 154 ? 28.5 -52.375 -38.281 1 94.75 154 VAL A O 1
ATOM 1224 N N . PRO A 1 155 ? 30.203 -53.062 -37.062 1 95.06 155 PRO A N 1
ATOM 1225 C CA . PRO A 1 155 ? 30 -51.938 -36.125 1 95.06 155 PRO A CA 1
ATOM 1226 C C . PRO A 1 155 ? 30.328 -50.594 -36.75 1 95.06 155 PRO A C 1
ATOM 1228 O O . PRO A 1 155 ? 31 -50.531 -37.781 1 95.06 155 PRO A O 1
ATOM 1231 N N . PRO A 1 156 ? 29.828 -49.531 -36.25 1 94.94 156 PRO A N 1
ATOM 1232 C CA . PRO A 1 156 ? 30.031 -48.188 -36.812 1 94.94 156 PRO A CA 1
ATOM 1233 C C . PRO A 1 156 ? 31.516 -47.781 -36.812 1 94.94 156 PRO A C 1
ATOM 1235 O O . PRO A 1 156 ? 31.938 -46.969 -37.625 1 94.94 156 PRO A O 1
ATOM 1238 N N . GLY A 1 157 ? 32.375 -48.312 -35.938 1 95.25 157 GLY A N 1
ATOM 1239 C CA . GLY A 1 157 ? 33.688 -47.781 -35.688 1 95.25 157 GLY A CA 1
ATOM 1240 C C . GLY A 1 157 ? 33.719 -46.75 -34.562 1 95.25 157 GLY A C 1
ATOM 1241 O O . GLY A 1 157 ? 32.75 -46.625 -33.812 1 95.25 157 GLY A O 1
ATOM 1242 N N . PRO A 1 158 ? 34.938 -46.031 -34.469 1 96.19 158 PRO A N 1
ATOM 1243 C CA . PRO A 1 158 ? 35.062 -45.062 -33.406 1 96.19 158 PRO A CA 1
ATOM 1244 C C . PRO A 1 158 ? 33.969 -43.969 -33.469 1 96.19 158 PRO A C 1
ATOM 1246 O O . PRO A 1 158 ? 33.688 -43.469 -34.562 1 96.19 158 PRO A O 1
ATOM 1249 N N . CYS A 1 159 ? 33.406 -43.719 -32.375 1 94.5 159 CYS A N 1
ATOM 1250 C CA . CYS A 1 159 ? 32.281 -42.75 -32.25 1 94.5 159 CYS A CA 1
ATOM 1251 C C . CYS A 1 159 ? 32.5 -41.812 -31.078 1 94.5 159 CYS A C 1
ATOM 1253 O O . CYS A 1 159 ? 32.75 -42.281 -29.953 1 94.5 159 CYS A O 1
ATOM 1255 N N . ASN A 1 160 ? 32.5 -40.562 -31.312 1 96.44 160 ASN A N 1
ATOM 1256 C CA . ASN A 1 160 ? 32.5 -39.562 -30.281 1 96.44 160 ASN A CA 1
ATOM 1257 C C . ASN A 1 160 ? 31.547 -38.406 -30.609 1 96.44 160 ASN A C 1
ATOM 1259 O O . ASN A 1 160 ? 31.375 -38.062 -31.781 1 96.44 160 ASN A O 1
ATOM 1263 N N . MET A 1 161 ? 30.906 -37.812 -29.562 1 98.06 161 MET A N 1
ATOM 1264 C CA . MET A 1 161 ? 29.984 -36.719 -29.734 1 98.06 161 MET A CA 1
ATOM 1265 C C . MET A 1 161 ? 28.938 -37.031 -30.797 1 98.06 161 MET A C 1
ATOM 1267 O O . MET A 1 161 ? 28.641 -36.188 -31.656 1 98.06 161 MET A O 1
ATOM 1271 N N . HIS A 1 162 ? 28.484 -38.312 -30.859 1 98.31 162 HIS A N 1
ATOM 1272 C CA . HIS A 1 162 ? 27.438 -38.844 -31.703 1 98.31 162 HIS A CA 1
ATOM 1273 C C . HIS A 1 162 ? 26.109 -38.969 -30.938 1 98.31 162 HIS A C 1
ATOM 1275 O O . HIS A 1 162 ? 26.031 -38.562 -29.781 1 98.31 162 HIS A O 1
ATOM 1281 N N . THR A 1 163 ? 25.031 -39.344 -31.656 1 98.44 163 THR A N 1
ATOM 1282 C CA . THR A 1 163 ? 23.781 -39.625 -30.953 1 98.44 163 THR A CA 1
ATOM 1283 C C . THR A 1 163 ? 23.359 -41.094 -31.188 1 98.44 163 THR A C 1
ATOM 1285 O O . THR A 1 163 ? 23.734 -41.688 -32.188 1 98.44 163 THR A O 1
ATOM 1288 N N . ALA A 1 164 ? 22.703 -41.625 -30.266 1 98.56 164 ALA A N 1
ATOM 1289 C CA . ALA A 1 164 ? 22.156 -43 -30.297 1 98.56 164 ALA A CA 1
ATOM 1290 C C . ALA A 1 164 ? 20.766 -43.031 -29.672 1 98.56 164 ALA A C 1
ATOM 1292 O O . ALA A 1 164 ? 20.578 -42.656 -28.516 1 98.56 164 ALA A O 1
ATOM 1293 N N . ASP A 1 165 ? 19.797 -43.469 -30.453 1 98.38 165 ASP A N 1
ATOM 1294 C CA . ASP A 1 165 ? 18.406 -43.406 -30 1 98.38 165 ASP A CA 1
ATOM 1295 C C . ASP A 1 165 ? 17.734 -44.75 -30.172 1 98.38 165 ASP A C 1
ATOM 1297 O O . ASP A 1 165 ? 17.938 -45.438 -31.172 1 98.38 165 ASP A O 1
ATOM 1301 N N . TYR A 1 166 ? 17.016 -45.156 -29.188 1 97.88 166 TYR A N 1
ATOM 1302 C CA . TYR A 1 166 ? 16.25 -46.375 -29.25 1 97.88 166 TYR A CA 1
ATOM 1303 C C . TYR A 1 166 ? 14.992 -46.219 -30.078 1 97.88 166 TYR A C 1
ATOM 1305 O O . TYR A 1 166 ? 14.25 -45.25 -29.906 1 97.88 166 TYR A O 1
ATOM 1313 N N . ILE A 1 167 ? 14.805 -47.094 -30.953 1 97.31 167 ILE A N 1
ATOM 1314 C CA . ILE A 1 167 ? 13.609 -47.125 -31.797 1 97.31 167 ILE A CA 1
ATOM 1315 C C . ILE A 1 167 ? 12.773 -48.375 -31.453 1 97.31 167 ILE A C 1
ATOM 1317 O O . ILE A 1 167 ? 13.039 -49.469 -31.953 1 97.31 167 ILE A O 1
ATOM 1321 N N . PRO A 1 168 ? 11.695 -48.188 -30.797 1 95.31 168 PRO A N 1
ATOM 1322 C CA . PRO A 1 168 ? 10.969 -49.344 -30.203 1 95.31 168 PRO A CA 1
ATOM 1323 C C . PRO A 1 168 ? 10.398 -50.281 -31.266 1 95.31 168 PRO A C 1
ATOM 1325 O O . PRO A 1 168 ? 10.523 -51.5 -31.141 1 95.31 168 PRO A O 1
ATOM 1328 N N . HIS A 1 169 ? 9.789 -49.75 -32.375 1 94.62 169 HIS A N 1
ATOM 1329 C CA . HIS A 1 169 ? 9.125 -50.594 -33.344 1 94.62 169 HIS A CA 1
ATOM 1330 C C . HIS A 1 169 ? 10.133 -51.406 -34.156 1 94.62 169 HIS A C 1
ATOM 1332 O O . HIS A 1 169 ? 9.781 -52.406 -34.781 1 94.62 169 HIS A O 1
ATOM 1338 N N . LEU A 1 170 ? 11.398 -51 -34.031 1 96 170 LEU A N 1
ATOM 1339 C CA . LEU A 1 170 ? 12.453 -51.719 -34.719 1 96 170 LEU A CA 1
ATOM 1340 C C . LEU A 1 170 ? 13.297 -52.531 -33.75 1 96 170 LEU A C 1
ATOM 1342 O O . LEU A 1 170 ? 14.188 -53.281 -34.156 1 96 170 LEU A O 1
ATOM 1346 N N . ARG A 1 171 ? 13.062 -52.344 -32.438 1 96.69 171 ARG A N 1
ATOM 1347 C CA . ARG A 1 171 ? 13.766 -53 -31.328 1 96.69 171 ARG A CA 1
ATOM 1348 C C . ARG A 1 171 ? 15.281 -52.875 -31.484 1 96.69 171 ARG A C 1
ATOM 1350 O O . ARG A 1 171 ? 16 -53.875 -31.422 1 96.69 171 ARG A O 1
ATOM 1357 N N . GLY A 1 172 ? 15.648 -51.719 -31.703 1 97.88 172 GLY A N 1
ATOM 1358 C CA . GLY A 1 172 ? 17.078 -51.469 -31.875 1 97.88 172 GLY A CA 1
ATOM 1359 C C . GLY A 1 172 ? 17.453 -50 -31.625 1 97.88 172 GLY A C 1
ATOM 1360 O O . GLY A 1 172 ? 16.594 -49.156 -31.422 1 97.88 172 GLY A O 1
ATOM 1361 N N . ILE A 1 173 ? 18.797 -49.812 -31.609 1 98.44 173 ILE A N 1
ATOM 1362 C CA . ILE A 1 173 ? 19.375 -48.469 -31.375 1 98.44 173 ILE A CA 1
ATOM 1363 C C . ILE A 1 173 ? 19.984 -47.938 -32.688 1 98.44 173 ILE A C 1
ATOM 1365 O O . ILE A 1 173 ? 20.766 -48.625 -33.312 1 98.44 173 ILE A O 1
ATOM 1369 N N . ILE A 1 174 ? 19.562 -46.75 -33.062 1 98.44 174 ILE A N 1
ATOM 1370 C CA . ILE A 1 174 ? 20.125 -46.094 -34.219 1 98.44 174 ILE A CA 1
ATOM 1371 C C . ILE A 1 174 ? 21.234 -45.125 -33.781 1 98.44 174 ILE A C 1
ATOM 1373 O O . ILE A 1 174 ? 21.031 -44.312 -32.906 1 98.44 174 ILE A O 1
ATOM 1377 N N . VAL A 1 175 ? 22.344 -45.25 -34.406 1 98.44 175 VAL A N 1
ATOM 1378 C CA . VAL A 1 175 ? 23.484 -44.375 -34.156 1 98.44 175 VAL A CA 1
ATOM 1379 C C . VAL A 1 175 ? 23.719 -43.469 -35.344 1 98.44 175 VAL A C 1
ATOM 1381 O O . VAL A 1 175 ? 23.922 -43.938 -36.469 1 98.44 175 VAL A O 1
ATOM 1384 N N . PHE A 1 176 ? 23.547 -42.188 -35.156 1 98.38 176 PHE A N 1
ATOM 1385 C CA . PHE A 1 176 ? 24.062 -41.219 -36.094 1 98.38 176 PHE A CA 1
ATOM 1386 C C . PHE A 1 176 ? 25.453 -40.75 -35.688 1 98.38 176 PHE A C 1
ATOM 1388 O O . PHE A 1 176 ? 25.609 -40.062 -34.656 1 98.38 176 PHE A O 1
ATOM 1395 N N . ARG A 1 177 ? 26.375 -41.062 -36.438 1 96.25 177 ARG A N 1
ATOM 1396 C CA . ARG A 1 177 ? 27.75 -40.969 -35.969 1 96.25 177 ARG A CA 1
ATOM 1397 C C . ARG A 1 177 ? 28.172 -39.531 -35.812 1 96.25 177 ARG A C 1
ATOM 1399 O O . ARG A 1 177 ? 27.516 -38.625 -36.312 1 96.25 177 ARG A O 1
ATOM 1406 N N . GLY A 1 178 ? 29.125 -39.188 -35.156 1 95.5 178 GLY A N 1
ATOM 1407 C CA . GLY A 1 178 ? 29.781 -37.906 -34.906 1 95.5 178 GLY A CA 1
ATOM 1408 C C . GLY A 1 178 ? 31.219 -37.844 -35.375 1 95.5 178 GLY A C 1
ATOM 1409 O O . GLY A 1 178 ? 31.5 -38.125 -36.531 1 95.5 178 GLY A O 1
ATOM 1410 N N . GLY A 1 179 ? 32.031 -37.562 -34.344 1 95.25 179 GLY A N 1
ATOM 1411 C CA . GLY A 1 179 ? 33.438 -37.594 -34.688 1 95.25 179 GLY A CA 1
ATOM 1412 C C . GLY A 1 179 ? 34.094 -38.906 -34.375 1 95.25 179 GLY A C 1
ATOM 1413 O O . GLY A 1 179 ? 33.688 -39.625 -33.438 1 95.25 179 GLY A O 1
ATOM 1414 N N . ASN A 1 180 ? 35.094 -39.25 -35.094 1 94.44 180 ASN A N 1
ATOM 1415 C CA . ASN A 1 180 ? 35.844 -40.469 -34.812 1 94.44 180 ASN A CA 1
ATOM 1416 C C . ASN A 1 180 ? 37.25 -40.156 -34.25 1 94.44 180 ASN A C 1
ATOM 1418 O O . ASN A 1 180 ? 38.031 -41.062 -34.031 1 94.44 180 ASN A O 1
ATOM 1422 N N . GLY A 1 181 ? 37.469 -38.938 -34 1 92 181 GLY A N 1
ATOM 1423 C CA . GLY A 1 181 ? 38.781 -38.469 -33.562 1 92 181 GLY A CA 1
ATOM 1424 C C . GLY A 1 181 ? 39.594 -37.812 -34.656 1 92 181 GLY A C 1
ATOM 1425 O O . GLY A 1 181 ? 40.438 -36.938 -34.375 1 92 181 GLY A O 1
ATOM 1426 N N . ARG A 1 182 ? 39.344 -38.156 -35.906 1 92.38 182 ARG A N 1
ATOM 1427 C CA . ARG A 1 182 ? 40.094 -37.625 -37.031 1 92.38 182 ARG A CA 1
ATOM 1428 C C . ARG A 1 182 ? 39.188 -36.781 -37.906 1 92.38 182 ARG A C 1
ATOM 1430 O O . ARG A 1 182 ? 39.625 -35.75 -38.438 1 92.38 182 ARG A O 1
ATOM 1437 N N . GLU A 1 183 ? 38 -37.219 -38.062 1 94.38 183 GLU A N 1
ATOM 1438 C CA . GLU A 1 183 ? 37.062 -36.5 -38.938 1 94.38 183 GLU A CA 1
ATOM 1439 C C . GLU A 1 183 ? 35.656 -36.594 -38.375 1 94.38 183 GLU A C 1
ATOM 1441 O O . GLU A 1 183 ? 35.375 -37.344 -37.438 1 94.38 183 GLU A O 1
ATOM 1446 N N . TYR A 1 184 ? 34.844 -35.75 -38.938 1 96.44 184 TYR A N 1
ATOM 1447 C CA . TYR A 1 184 ? 33.438 -35.75 -38.594 1 96.44 184 TYR A CA 1
ATOM 1448 C C . TYR A 1 184 ? 32.625 -36.594 -39.625 1 96.44 184 TYR A C 1
ATOM 1450 O O . TYR A 1 184 ? 32.969 -36.594 -40.812 1 96.44 184 TYR A O 1
ATOM 1458 N N . LEU A 1 185 ? 31.625 -37.281 -39.156 1 96.94 185 LEU A N 1
ATOM 1459 C CA . LEU A 1 185 ? 30.922 -38.281 -40 1 96.94 185 LEU A CA 1
ATOM 1460 C C . LEU A 1 185 ? 29.406 -38.062 -39.906 1 96.94 185 LEU A C 1
ATOM 1462 O O . LEU A 1 185 ? 28.938 -37.219 -39.125 1 96.94 185 LEU A O 1
ATOM 1466 N N . ASN A 1 186 ? 28.609 -38.688 -40.781 1 96.94 186 ASN A N 1
ATOM 1467 C CA . ASN A 1 186 ? 27.156 -38.562 -40.812 1 96.94 186 ASN A CA 1
ATOM 1468 C C . ASN A 1 186 ? 26.484 -39.875 -41.188 1 96.94 186 ASN A C 1
ATOM 1470 O O . ASN A 1 186 ? 25.328 -39.875 -41.656 1 96.94 186 ASN A O 1
ATOM 1474 N N . ASP A 1 187 ? 27.188 -40.969 -41.094 1 96.31 187 ASP A N 1
ATOM 1475 C CA . ASP A 1 187 ? 26.609 -42.25 -41.438 1 96.31 187 ASP A CA 1
ATOM 1476 C C . ASP A 1 187 ? 25.719 -42.781 -40.312 1 96.31 187 ASP A C 1
ATOM 1478 O O . ASP A 1 187 ? 25.844 -42.375 -39.156 1 96.31 187 ASP A O 1
ATOM 1482 N N . LEU A 1 188 ? 24.828 -43.719 -40.75 1 97.38 188 LEU A N 1
ATOM 1483 C CA . LEU A 1 188 ? 23.828 -44.312 -39.844 1 97.38 188 LEU A CA 1
ATOM 1484 C C . LEU A 1 188 ? 24.125 -45.781 -39.625 1 97.38 188 LEU A C 1
ATOM 1486 O O . LEU A 1 188 ? 24.453 -46.531 -40.531 1 97.38 188 LEU A O 1
ATOM 1490 N N . HIS A 1 189 ? 24.047 -46.156 -38.406 1 98.06 189 HIS A N 1
ATOM 1491 C CA . HIS A 1 189 ? 24.219 -47.562 -38.031 1 98.06 189 HIS A CA 1
ATOM 1492 C C . HIS A 1 189 ? 23.094 -48 -37.094 1 98.06 189 HIS A C 1
ATOM 1494 O O . HIS A 1 189 ? 22.516 -47.188 -36.375 1 98.06 189 HIS A O 1
ATOM 1500 N N . PHE A 1 190 ? 22.75 -49.25 -37.188 1 97.88 190 PHE A N 1
ATOM 1501 C CA . PHE A 1 190 ? 21.656 -49.812 -36.406 1 97.88 190 PHE A CA 1
ATOM 1502 C C . PHE A 1 190 ? 22.141 -51.031 -35.625 1 97.88 190 PHE A C 1
ATOM 1504 O O . PHE A 1 190 ? 22.797 -51.906 -36.156 1 97.88 190 PHE A O 1
ATOM 1511 N N . LEU A 1 191 ? 21.875 -51 -34.312 1 98.31 191 LEU A N 1
ATOM 1512 C CA . LEU A 1 191 ? 22.141 -52.156 -33.469 1 98.31 191 LEU A CA 1
ATOM 1513 C C . LEU A 1 191 ? 20.828 -52.844 -33.062 1 98.31 191 LEU A C 1
ATOM 1515 O O . LEU A 1 191 ? 20.062 -52.281 -32.25 1 98.31 191 LEU A O 1
ATOM 1519 N N . GLY A 1 192 ? 20.562 -54 -33.625 1 97.81 192 GLY A N 1
ATOM 1520 C CA . GLY A 1 192 ? 19.469 -54.781 -33.125 1 97.81 192 GLY A CA 1
ATOM 1521 C C . GLY A 1 192 ? 19.734 -55.375 -31.734 1 97.81 192 GLY A C 1
ATOM 1522 O O . GLY A 1 192 ? 20.688 -56.094 -31.531 1 97.81 192 GLY A O 1
ATOM 1523 N N . ILE A 1 193 ? 18.922 -55.094 -30.797 1 96.31 193 ILE A N 1
ATOM 1524 C CA . ILE A 1 193 ? 19.266 -55.375 -29.406 1 96.31 193 ILE A CA 1
ATOM 1525 C C . ILE A 1 193 ? 19 -56.875 -29.125 1 96.31 193 ILE A C 1
ATOM 1527 O O . ILE A 1 193 ? 19.547 -57.406 -28.172 1 96.31 193 ILE A O 1
ATOM 1531 N N . ASP A 1 194 ? 18.172 -57.562 -29.891 1 96.25 194 ASP A N 1
ATOM 1532 C CA . ASP A 1 194 ? 17.875 -58.969 -29.656 1 96.25 194 ASP A CA 1
ATOM 1533 C C . ASP A 1 194 ? 19.062 -59.844 -30.047 1 96.25 194 ASP A C 1
ATOM 1535 O O . ASP A 1 194 ? 19.359 -60.812 -29.344 1 96.25 194 ASP A O 1
ATOM 1539 N N . THR A 1 195 ? 19.75 -59.469 -31.094 1 96.62 195 THR A N 1
ATOM 1540 C CA . THR A 1 195 ? 20.844 -60.281 -31.594 1 96.62 195 THR A CA 1
ATOM 1541 C C . THR A 1 195 ? 22.188 -59.594 -31.422 1 96.62 195 THR A C 1
ATOM 1543 O O . THR A 1 195 ? 23.234 -60.188 -31.656 1 96.62 195 THR A O 1
ATOM 1546 N N . LEU A 1 196 ? 22.109 -58.375 -30.938 1 97.69 196 LEU A N 1
ATOM 1547 C CA . LEU A 1 196 ? 23.312 -57.562 -30.828 1 97.69 196 LEU A CA 1
ATOM 1548 C C . LEU A 1 196 ? 24.078 -57.531 -32.156 1 97.69 196 LEU A C 1
ATOM 1550 O O . LEU A 1 196 ? 25.297 -57.781 -32.156 1 97.69 196 LEU A O 1
ATOM 1554 N N . THR A 1 197 ? 23.359 -57.281 -33.188 1 98.12 197 THR A N 1
ATOM 1555 C CA . THR A 1 197 ? 23.938 -57.25 -34.531 1 98.12 197 THR A CA 1
ATOM 1556 C C . THR A 1 197 ? 23.906 -55.812 -35.094 1 98.12 197 THR A C 1
ATOM 1558 O O . THR A 1 197 ? 22.859 -55.188 -35.125 1 98.12 197 THR A O 1
ATOM 1561 N N . TRP A 1 198 ? 25.078 -55.375 -35.5 1 98.06 198 TRP A N 1
ATOM 1562 C CA . TRP A 1 198 ? 25.219 -54.062 -36.125 1 98.06 198 TRP A CA 1
ATOM 1563 C C . TRP A 1 198 ? 24.953 -54.125 -37.625 1 98.06 198 TRP A C 1
ATOM 1565 O O . TRP A 1 198 ? 25.328 -55.094 -38.281 1 98.06 198 TRP A O 1
ATOM 1575 N N . SER A 1 199 ? 24.391 -53.125 -38.125 1 97.12 199 SER A N 1
ATOM 1576 C CA . SER A 1 199 ? 24.234 -52.969 -39.594 1 97.12 199 SER A CA 1
ATOM 1577 C C . SER A 1 199 ? 24.391 -51.5 -39.969 1 97.12 199 SER A C 1
ATOM 1579 O O . SER A 1 199 ? 23.969 -50.594 -39.25 1 97.12 199 SER A O 1
ATOM 1581 N N . LYS A 1 200 ? 25.031 -51.281 -41.094 1 96.19 200 LYS A N 1
ATOM 1582 C CA . LYS A 1 200 ? 25.031 -49.969 -41.688 1 96.19 200 LYS A CA 1
ATOM 1583 C C . LYS A 1 200 ? 23.734 -49.656 -42.406 1 96.19 200 LYS A C 1
ATOM 1585 O O . LYS A 1 200 ? 23.266 -50.469 -43.188 1 96.19 200 LYS A O 1
ATOM 1590 N N . CYS A 1 201 ? 23.172 -48.5 -42.156 1 94.88 201 CYS A N 1
ATOM 1591 C CA . CYS A 1 201 ? 21.859 -48.188 -42.688 1 94.88 201 CYS A CA 1
ATOM 1592 C C . CYS A 1 201 ? 21.969 -47.156 -43.812 1 94.88 201 CYS A C 1
ATOM 1594 O O . CYS A 1 201 ? 22.859 -46.312 -43.781 1 94.88 201 CYS A O 1
ATOM 1596 N N . THR A 1 202 ? 21.094 -47.375 -44.75 1 93.69 202 THR A N 1
ATOM 1597 C CA . THR A 1 202 ? 20.969 -46.406 -45.844 1 93.69 202 THR A CA 1
ATOM 1598 C C . THR A 1 202 ? 19.594 -45.781 -45.812 1 93.69 202 THR A C 1
ATOM 1600 O O . THR A 1 202 ? 18.609 -46.406 -45.438 1 93.69 202 THR A O 1
ATOM 1603 N N . ALA A 1 203 ? 19.531 -44.5 -46.125 1 96.38 203 ALA A N 1
ATOM 1604 C CA . ALA A 1 203 ? 18.281 -43.75 -46.188 1 96.38 203 ALA A CA 1
ATOM 1605 C C . ALA A 1 203 ? 18.25 -42.844 -47.438 1 96.38 203 ALA A C 1
ATOM 1607 O O . ALA A 1 203 ? 19.297 -42.375 -47.875 1 96.38 203 ALA A O 1
ATOM 1608 N N . GLU A 1 204 ? 17.047 -42.719 -47.938 1 97.25 204 GLU A N 1
ATOM 1609 C CA . GLU A 1 204 ? 16.859 -41.812 -49.062 1 97.25 204 GLU A CA 1
ATOM 1610 C C . GLU A 1 204 ? 16.828 -40.375 -48.594 1 97.25 204 GLU A C 1
ATOM 1612 O O . GLU A 1 204 ? 16.719 -40.094 -47.375 1 97.25 204 GLU A O 1
ATOM 1617 N N . GLY A 1 205 ? 17 -39.469 -49.562 1 96.19 205 GLY A N 1
ATOM 1618 C CA . GLY A 1 205 ? 16.953 -38.062 -49.25 1 96.19 205 GLY A CA 1
ATOM 1619 C C . GLY A 1 205 ? 18.312 -37.5 -48.875 1 96.19 205 GLY A C 1
ATOM 1620 O O . GLY A 1 205 ? 19.328 -38.156 -49 1 96.19 205 GLY A O 1
ATOM 1621 N N . SER A 1 206 ? 18.281 -36.219 -48.5 1 94.38 206 SER A N 1
ATOM 1622 C CA . SER A 1 206 ? 19.516 -35.531 -48.156 1 94.38 206 SER A CA 1
ATOM 1623 C C . SER A 1 206 ? 19.828 -35.656 -46.656 1 94.38 206 SER A C 1
ATOM 1625 O O . SER A 1 206 ? 19.156 -35.062 -45.812 1 94.38 206 SER A O 1
ATOM 1627 N N . ALA A 1 207 ? 20.828 -36.375 -46.344 1 95.56 207 ALA A N 1
ATOM 1628 C CA . ALA A 1 207 ? 21.25 -36.562 -44.938 1 95.56 207 ALA A CA 1
ATOM 1629 C C . ALA A 1 207 ? 21.922 -35.281 -44.406 1 95.56 207 ALA A C 1
ATOM 1631 O O . ALA A 1 207 ? 22.422 -34.469 -45.188 1 95.56 207 ALA A O 1
ATOM 1632 N N . PRO A 1 208 ? 21.859 -35.062 -43.156 1 97.12 208 PRO A N 1
ATOM 1633 C CA . PRO A 1 208 ? 22.625 -33.938 -42.594 1 97.12 208 PRO A CA 1
ATOM 1634 C C . PRO A 1 208 ? 24.109 -34.031 -42.938 1 97.12 208 PRO A C 1
ATOM 1636 O O . PRO A 1 208 ? 24.656 -35.125 -43.094 1 97.12 208 PRO A O 1
ATOM 1639 N N . GLU A 1 209 ? 24.781 -32.906 -42.969 1 97.62 209 GLU A N 1
ATOM 1640 C CA . GLU A 1 209 ? 26.234 -32.875 -43.188 1 97.62 209 GLU A CA 1
ATOM 1641 C C . GLU A 1 209 ? 26.984 -33.5 -42.031 1 97.62 209 GLU A C 1
ATOM 1643 O O . GLU A 1 209 ? 26.438 -33.594 -40.906 1 97.62 209 GLU A O 1
ATOM 1648 N N . PRO A 1 210 ? 28.25 -33.969 -42.281 1 97.75 210 PRO A N 1
ATOM 1649 C CA . PRO A 1 210 ? 29.047 -34.5 -41.188 1 97.75 210 PRO A CA 1
ATOM 1650 C C . PRO A 1 210 ? 29.172 -33.5 -40.031 1 97.75 210 PRO A C 1
ATOM 1652 O O . PRO A 1 210 ? 29.344 -32.312 -40.25 1 97.75 210 PRO A O 1
ATOM 1655 N N . ARG A 1 211 ? 29.047 -33.969 -38.844 1 97.94 211 ARG A N 1
ATOM 1656 C CA . ARG A 1 211 ? 29 -33.094 -37.656 1 97.94 211 ARG A CA 1
ATOM 1657 C C . ARG A 1 211 ? 29.266 -33.875 -36.406 1 97.94 211 ARG A C 1
ATOM 1659 O O . ARG A 1 211 ? 29.266 -35.125 -36.406 1 97.94 211 ARG A O 1
ATOM 1666 N N . ALA A 1 212 ? 29.562 -33.188 -35.344 1 97.31 212 ALA A N 1
ATOM 1667 C CA . ALA A 1 212 ? 29.656 -33.75 -34 1 97.31 212 ALA A CA 1
ATOM 1668 C C . ALA A 1 212 ? 28.969 -32.844 -32.969 1 97.31 212 ALA A C 1
ATOM 1670 O O . ALA A 1 212 ? 28.656 -31.672 -33.281 1 97.31 212 ALA A O 1
ATOM 1671 N N . ASN A 1 213 ? 28.656 -33.375 -31.875 1 97.5 213 ASN A N 1
ATOM 1672 C CA . ASN A 1 213 ? 28.062 -32.625 -30.766 1 97.5 213 ASN A CA 1
ATOM 1673 C C . ASN A 1 213 ? 26.672 -32.125 -31.125 1 97.5 213 ASN A C 1
ATOM 1675 O O . ASN A 1 213 ? 26.25 -31.062 -30.656 1 97.5 213 ASN A O 1
ATOM 1679 N N . HIS A 1 214 ? 26.016 -32.75 -32.125 1 98.25 214 HIS A N 1
ATOM 1680 C CA . HIS A 1 214 ? 24.594 -32.562 -32.375 1 98.25 214 HIS A CA 1
ATOM 1681 C C . HIS A 1 214 ? 23.75 -33.25 -31.328 1 98.25 214 HIS A C 1
ATOM 1683 O O . HIS A 1 214 ? 24.266 -34.031 -30.516 1 98.25 214 HIS A O 1
ATOM 1689 N N . SER A 1 215 ? 22.484 -32.906 -31.281 1 98.06 215 SER A N 1
ATOM 1690 C CA . SER A 1 215 ? 21.547 -33.594 -30.406 1 98.06 215 SER A CA 1
ATOM 1691 C C . SER A 1 215 ? 20.406 -34.219 -31.203 1 98.06 215 SER A C 1
ATOM 1693 O O . SER A 1 215 ? 20.109 -33.781 -32.312 1 98.06 215 SER A O 1
ATOM 1695 N N . SER A 1 216 ? 19.797 -35.281 -30.641 1 98.31 216 SER A N 1
ATOM 1696 C CA . SER A 1 216 ? 18.719 -35.969 -31.328 1 98.31 216 SER A CA 1
ATOM 1697 C C . SER A 1 216 ? 17.578 -36.312 -30.375 1 98.31 216 SER A C 1
ATOM 1699 O O . SER A 1 216 ? 17.75 -36.281 -29.156 1 98.31 216 SER A O 1
ATOM 1701 N N . ALA A 1 217 ? 16.453 -36.5 -30.922 1 97.5 217 ALA A N 1
ATOM 1702 C CA . ALA A 1 217 ? 15.25 -36.906 -30.188 1 97.5 217 ALA A CA 1
ATOM 1703 C C . ALA A 1 217 ? 14.312 -37.688 -31.094 1 97.5 217 ALA A C 1
ATOM 1705 O O . ALA A 1 217 ? 14.273 -37.469 -32.312 1 97.5 217 ALA A O 1
ATOM 1706 N N . VAL A 1 218 ? 13.586 -38.594 -30.469 1 97.06 218 VAL A N 1
ATOM 1707 C CA . VAL A 1 218 ? 12.664 -39.438 -31.219 1 97.06 218 VAL A CA 1
ATOM 1708 C C . VAL A 1 218 ? 11.227 -39.094 -30.828 1 97.06 218 VAL A C 1
ATOM 1710 O O . VAL A 1 218 ? 10.898 -39.031 -29.641 1 97.06 218 VAL A O 1
ATOM 1713 N N . ILE A 1 219 ? 10.398 -38.875 -31.781 1 95.5 219 ILE A N 1
ATOM 1714 C CA . ILE A 1 219 ? 8.953 -38.75 -31.609 1 95.5 219 ILE A CA 1
ATOM 1715 C C . ILE A 1 219 ? 8.234 -39.656 -32.594 1 95.5 219 ILE A C 1
ATOM 1717 O O . ILE A 1 219 ? 8.344 -39.5 -33.812 1 95.5 219 ILE A O 1
ATOM 1721 N N . GLY A 1 220 ? 7.527 -40.625 -32.031 1 93.94 220 GLY A N 1
ATOM 1722 C CA . GLY A 1 220 ? 6.934 -41.625 -32.906 1 93.94 220 GLY A CA 1
ATOM 1723 C C . GLY A 1 220 ? 7.961 -42.438 -33.688 1 93.94 220 GLY A C 1
ATOM 1724 O O . GLY A 1 220 ? 8.844 -43.062 -33.094 1 93.94 220 GLY A O 1
ATOM 1725 N N . LYS A 1 221 ? 7.824 -42.375 -34.969 1 96.81 221 LYS A N 1
ATOM 1726 C CA . LYS A 1 221 ? 8.734 -43.125 -35.812 1 96.81 221 LYS A CA 1
ATOM 1727 C C . LYS A 1 221 ? 9.695 -42.219 -36.562 1 96.81 221 LYS A C 1
ATOM 1729 O O . LYS A 1 221 ? 10.188 -42.531 -37.656 1 96.81 221 LYS A O 1
ATOM 1734 N N . LYS A 1 222 ? 9.891 -41.062 -35.938 1 97.38 222 LYS A N 1
ATOM 1735 C CA . LYS A 1 222 ? 10.773 -40.094 -36.531 1 97.38 222 LYS A CA 1
ATOM 1736 C C . LYS A 1 222 ? 11.938 -39.719 -35.625 1 97.38 222 LYS A C 1
ATOM 1738 O O . LYS A 1 222 ? 11.75 -39.562 -34.406 1 97.38 222 LYS A O 1
ATOM 1743 N N . LEU A 1 223 ? 13.086 -39.688 -36.219 1 97.88 223 LEU A N 1
ATOM 1744 C CA . LEU A 1 223 ? 14.289 -39.25 -35.5 1 97.88 223 LEU A CA 1
ATOM 1745 C C . LEU A 1 223 ? 14.672 -37.844 -35.938 1 97.88 223 LEU A C 1
ATOM 1747 O O . LEU A 1 223 ? 14.836 -37.562 -37.156 1 97.88 223 LEU A O 1
ATOM 1751 N N . TYR A 1 224 ? 14.766 -36.938 -35 1 98.06 224 TYR A N 1
ATOM 1752 C CA . TYR A 1 224 ? 15.148 -35.562 -35.281 1 98.06 224 TYR A CA 1
ATOM 1753 C C . TYR A 1 224 ? 16.594 -35.281 -34.875 1 98.06 224 TYR A C 1
ATOM 1755 O O . TYR A 1 224 ? 17.031 -35.719 -33.812 1 98.06 224 TYR A O 1
ATOM 1763 N N . ILE A 1 225 ? 17.328 -34.625 -35.719 1 98.19 225 ILE A N 1
ATOM 1764 C CA . ILE A 1 225 ? 18.719 -34.219 -35.438 1 98.19 225 ILE A CA 1
ATOM 1765 C C . ILE A 1 225 ? 18.859 -32.719 -35.562 1 98.19 225 ILE A C 1
ATOM 1767 O O . ILE A 1 225 ? 18.422 -32.125 -36.531 1 98.19 225 ILE A O 1
ATOM 1771 N N . PHE A 1 226 ? 19.484 -32.125 -34.594 1 97.88 226 PHE A N 1
ATOM 1772 C CA . PHE A 1 226 ? 19.625 -30.656 -34.594 1 97.88 226 PHE A CA 1
ATOM 1773 C C . PHE A 1 226 ? 21.047 -30.25 -34.25 1 97.88 226 PHE A C 1
ATOM 1775 O O . PHE A 1 226 ? 21.656 -30.812 -33.344 1 97.88 226 PHE A O 1
ATOM 1782 N N . GLY A 1 227 ? 21.578 -29.234 -34.938 1 96.94 227 GLY A N 1
ATOM 1783 C CA . GLY A 1 227 ? 22.797 -28.516 -34.562 1 96.94 227 GLY A CA 1
ATOM 1784 C C . GLY A 1 227 ? 24.047 -29.359 -34.719 1 96.94 227 GLY A C 1
ATOM 1785 O O . GLY A 1 227 ? 24.109 -30.25 -35.562 1 96.94 227 GLY A O 1
ATOM 1786 N N . GLY A 1 228 ? 25.062 -28.953 -33.906 1 96.94 228 GLY A N 1
ATOM 1787 C CA . GLY A 1 228 ? 26.359 -29.594 -33.938 1 96.94 228 GLY A CA 1
ATOM 1788 C C . GLY A 1 228 ? 27.438 -28.719 -34.562 1 96.94 228 GLY A C 1
ATOM 1789 O O . GLY A 1 228 ? 27.219 -27.531 -34.812 1 96.94 228 GLY A O 1
ATOM 1790 N N . TRP A 1 229 ? 28.578 -29.281 -34.594 1 96.19 229 TRP A N 1
ATOM 1791 C CA . TRP A 1 229 ? 29.766 -28.641 -35.125 1 96.19 229 TRP A CA 1
ATOM 1792 C C . TRP A 1 229 ? 30.328 -29.438 -36.312 1 96.19 229 TRP A C 1
ATOM 1794 O O . TRP A 1 229 ? 30.516 -30.641 -36.219 1 96.19 229 TRP A O 1
ATOM 1804 N N . ASN A 1 230 ? 30.594 -28.75 -37.406 1 95.75 230 ASN A N 1
ATOM 1805 C CA . ASN A 1 230 ? 31.062 -29.469 -38.562 1 95.75 230 ASN A CA 1
ATOM 1806 C C . ASN A 1 230 ? 32.562 -29.297 -38.781 1 95.75 230 ASN A C 1
ATOM 1808 O O . ASN A 1 230 ? 33.094 -29.625 -39.844 1 95.75 230 ASN A O 1
ATOM 1812 N N . GLY A 1 231 ? 33.25 -28.781 -37.812 1 91.62 231 GLY A N 1
ATOM 1813 C CA . GLY A 1 231 ? 34.688 -28.531 -37.938 1 91.62 231 GLY A CA 1
ATOM 1814 C C . GLY A 1 231 ? 35 -27.094 -38.312 1 91.62 231 GLY A C 1
ATOM 1815 O O . GLY A 1 231 ? 36.125 -26.625 -38.031 1 91.62 231 GLY A O 1
ATOM 1816 N N . ARG A 1 232 ? 34.031 -26.453 -38.906 1 93 232 ARG A N 1
ATOM 1817 C CA . ARG A 1 232 ? 34.219 -25.062 -39.312 1 93 232 ARG A CA 1
ATOM 1818 C C . ARG A 1 232 ? 33.281 -24.125 -38.562 1 93 232 ARG A C 1
ATOM 1820 O O . ARG A 1 232 ? 33.719 -23.031 -38.156 1 93 232 ARG A O 1
ATOM 1827 N N . LYS A 1 233 ? 32.156 -24.516 -38.406 1 93.19 233 LYS A N 1
ATOM 1828 C CA . LYS A 1 233 ? 31.172 -23.656 -37.75 1 93.19 233 LYS A CA 1
ATOM 1829 C C . LYS A 1 233 ? 30.125 -24.5 -37 1 93.19 233 LYS A C 1
ATOM 1831 O O . LYS A 1 233 ? 29.969 -25.688 -37.25 1 93.19 233 LYS A O 1
ATOM 1836 N N . ARG A 1 234 ? 29.438 -23.844 -36.031 1 95.19 234 ARG A N 1
ATOM 1837 C CA . ARG A 1 234 ? 28.281 -24.438 -35.406 1 95.19 234 ARG A CA 1
ATOM 1838 C C . ARG A 1 234 ? 27.062 -24.406 -36.312 1 95.19 234 ARG A C 1
ATOM 1840 O O . ARG A 1 234 ? 26.922 -23.516 -37.156 1 95.19 234 ARG A O 1
ATOM 1847 N N . LEU A 1 235 ? 26.156 -25.312 -36.156 1 95.69 235 LEU A N 1
ATOM 1848 C CA . LEU A 1 235 ? 25.016 -25.469 -37.031 1 95.69 235 LEU A CA 1
ATOM 1849 C C . LEU A 1 235 ? 23.703 -25.297 -36.25 1 95.69 235 LEU A C 1
ATOM 1851 O O . LEU A 1 235 ? 23.672 -25.438 -35.031 1 95.69 235 LEU A O 1
ATOM 1855 N N . ASN A 1 236 ? 22.641 -24.922 -36.938 1 95.31 236 ASN A N 1
ATOM 1856 C CA . ASN A 1 236 ? 21.328 -24.828 -36.312 1 95.31 236 ASN A CA 1
ATOM 1857 C C . ASN A 1 236 ? 20.25 -25.422 -37.219 1 95.31 236 ASN A C 1
ATOM 1859 O O . ASN A 1 236 ? 19.062 -25.078 -37.094 1 95.31 236 ASN A O 1
ATOM 1863 N N . ASP A 1 237 ? 20.688 -26.234 -38.188 1 96.25 237 ASP A N 1
ATOM 1864 C CA . ASP A 1 237 ? 19.703 -26.906 -39.031 1 96.25 237 ASP A CA 1
ATOM 1865 C C . ASP A 1 237 ? 19.031 -28.062 -38.281 1 96.25 237 ASP A C 1
ATOM 1867 O O . ASP A 1 237 ? 19.609 -28.625 -37.344 1 96.25 237 ASP A O 1
ATOM 1871 N N . LEU A 1 238 ? 17.828 -28.328 -38.656 1 97.69 238 LEU A N 1
ATOM 1872 C CA . LEU A 1 238 ? 17 -29.406 -38.125 1 97.69 238 LEU A CA 1
ATOM 1873 C C . LEU A 1 238 ? 16.625 -30.391 -39.188 1 97.69 238 LEU A C 1
ATOM 1875 O O . LEU A 1 238 ? 16.047 -30.016 -40.219 1 97.69 238 LEU A O 1
ATOM 1879 N N . HIS A 1 239 ? 16.984 -31.656 -39.031 1 98.31 239 HIS A N 1
ATOM 1880 C CA . HIS A 1 239 ? 16.672 -32.719 -39.969 1 98.31 239 HIS A CA 1
ATOM 1881 C C . HIS A 1 239 ? 15.797 -33.812 -39.312 1 98.31 239 HIS A C 1
ATOM 1883 O O . HIS A 1 239 ? 15.805 -33.969 -38.094 1 98.31 239 HIS A O 1
ATOM 1889 N N . VAL A 1 240 ? 15.062 -34.5 -40.156 1 98.12 240 VAL A N 1
ATOM 1890 C CA . VAL A 1 240 ? 14.211 -35.562 -39.656 1 98.12 240 VAL A CA 1
ATOM 1891 C C . VAL A 1 240 ? 14.422 -36.812 -40.5 1 98.12 240 VAL A C 1
ATOM 1893 O O . VAL A 1 240 ? 14.531 -36.719 -41.719 1 98.12 240 VAL A O 1
ATOM 1896 N N . LEU A 1 241 ? 14.68 -37.938 -39.875 1 98.38 241 LEU A N 1
ATOM 1897 C CA . LEU A 1 241 ? 14.672 -39.25 -40.5 1 98.38 241 LEU A CA 1
ATOM 1898 C C . LEU A 1 241 ? 13.336 -39.938 -40.281 1 98.38 241 LEU A C 1
ATOM 1900 O O . LEU A 1 241 ? 12.984 -40.281 -39.156 1 98.38 241 LEU A O 1
ATOM 1904 N N . ASP A 1 242 ? 12.633 -40.156 -41.312 1 97.88 242 ASP A N 1
ATOM 1905 C CA . ASP A 1 242 ? 11.344 -40.844 -41.25 1 97.88 242 ASP A CA 1
ATOM 1906 C C . ASP A 1 242 ? 11.516 -42.344 -41.375 1 97.88 242 ASP A C 1
ATOM 1908 O O . ASP A 1 242 ? 11.961 -42.812 -42.438 1 97.88 242 ASP A O 1
ATOM 1912 N N . MET A 1 243 ? 11.141 -43.031 -40.281 1 97.06 243 MET A N 1
ATOM 1913 C CA . MET A 1 243 ? 11.312 -44.5 -40.25 1 97.06 243 MET A CA 1
ATOM 1914 C C . MET A 1 243 ? 9.961 -45.188 -40.219 1 97.06 243 MET A C 1
ATOM 1916 O O . MET A 1 243 ? 9.836 -46.281 -39.656 1 97.06 243 MET A O 1
ATOM 1920 N N . SER A 1 244 ? 9 -44.625 -40.781 1 95.06 244 SER A N 1
ATOM 1921 C CA . SER A 1 244 ? 7.645 -45.156 -40.781 1 95.06 244 SER A CA 1
ATOM 1922 C C . SER A 1 244 ? 7.504 -46.312 -41.75 1 95.06 244 SER A C 1
ATOM 1924 O O . SER A 1 244 ? 6.621 -47.156 -41.625 1 95.06 244 SER A O 1
ATOM 1926 N N . THR A 1 245 ? 8.422 -46.281 -42.719 1 93.69 245 THR A N 1
ATOM 1927 C CA . THR A 1 245 ? 8.414 -47.344 -43.719 1 93.69 245 THR A CA 1
ATOM 1928 C C . THR A 1 245 ? 9.75 -48.094 -43.75 1 93.69 245 THR A C 1
ATOM 1930 O O . THR A 1 245 ? 10.68 -47.719 -43.031 1 93.69 245 THR A O 1
ATOM 1933 N N . SER A 1 246 ? 9.812 -49.094 -44.531 1 91.81 246 SER A N 1
ATOM 1934 C CA . SER A 1 246 ? 11.031 -49.906 -44.625 1 91.81 246 SER A CA 1
ATOM 1935 C C . SER A 1 246 ? 12.156 -49.094 -45.312 1 91.81 246 SER A C 1
ATOM 1937 O O . SER A 1 246 ? 13.336 -49.406 -45.094 1 91.81 246 SER A O 1
ATOM 1939 N N . VAL A 1 247 ? 11.719 -48.188 -46.062 1 95.25 247 VAL A N 1
ATOM 1940 C CA . VAL A 1 247 ? 12.688 -47.281 -46.688 1 95.25 247 VAL A CA 1
ATOM 1941 C C . VAL A 1 247 ? 12.758 -45.969 -45.906 1 95.25 247 VAL A C 1
ATOM 1943 O O . VAL A 1 247 ? 11.812 -45.188 -45.938 1 95.25 247 VAL A O 1
ATOM 1946 N N . TRP A 1 248 ? 13.852 -45.844 -45.25 1 97.31 248 TRP A N 1
ATOM 1947 C CA . TRP A 1 248 ? 14.008 -44.625 -44.438 1 97.31 248 TRP A CA 1
ATOM 1948 C C . TRP A 1 248 ? 14.328 -43.438 -45.344 1 97.31 248 TRP A C 1
ATOM 1950 O O . TRP A 1 248 ? 14.859 -43.594 -46.438 1 97.31 248 TRP A O 1
ATOM 1960 N N . SER A 1 249 ? 13.898 -42.281 -44.875 1 97.88 249 SER A N 1
ATOM 1961 C CA . SER A 1 249 ? 14.148 -41.094 -45.656 1 97.88 249 SER A CA 1
ATOM 1962 C C . SER A 1 249 ? 14.516 -39.906 -44.781 1 97.88 249 SER A C 1
ATOM 1964 O O . SER A 1 249 ? 13.875 -39.656 -43.781 1 97.88 249 SER A O 1
ATOM 1966 N N . TRP A 1 250 ? 15.578 -39.156 -45.25 1 97.75 250 TRP A N 1
ATOM 1967 C CA . TRP A 1 250 ? 15.992 -37.906 -44.625 1 97.75 250 TRP A CA 1
ATOM 1968 C C . TRP A 1 250 ? 15.312 -36.688 -45.25 1 97.75 250 TRP A C 1
ATOM 1970 O O . TRP A 1 250 ? 15.109 -36.688 -46.469 1 97.75 250 TRP A O 1
ATOM 1980 N N . SER A 1 251 ? 14.984 -35.719 -44.438 1 97.38 251 SER A N 1
ATOM 1981 C CA . SER A 1 251 ? 14.617 -34.375 -44.969 1 97.38 251 SER A CA 1
ATOM 1982 C C . SER A 1 251 ? 15.008 -33.281 -43.969 1 97.38 251 SER A C 1
ATOM 1984 O O . SER A 1 251 ? 15.078 -33.531 -42.75 1 97.38 251 SER A O 1
ATOM 1986 N N . GLN A 1 252 ? 15.297 -32.188 -44.531 1 96.81 252 GLN A N 1
ATOM 1987 C CA . GLN A 1 252 ? 15.461 -31.031 -43.688 1 96.81 252 GLN A CA 1
ATOM 1988 C C . GLN A 1 252 ? 14.117 -30.406 -43.344 1 96.81 252 GLN A C 1
ATOM 1990 O O . GLN A 1 252 ? 13.297 -30.172 -44.219 1 96.81 252 GLN A O 1
ATOM 1995 N N . VAL A 1 253 ? 13.898 -30.141 -42.094 1 96.38 253 VAL A N 1
ATOM 1996 C CA . VAL A 1 253 ? 12.625 -29.578 -41.656 1 96.38 253 VAL A CA 1
ATOM 1997 C C . VAL A 1 253 ? 12.5 -28.141 -42.125 1 96.38 253 VAL A C 1
ATOM 1999 O O . VAL A 1 253 ? 13.406 -27.328 -41.906 1 96.38 253 VAL A O 1
ATOM 2002 N N . VAL A 1 254 ? 11.43 -27.875 -42.781 1 94.06 254 VAL A N 1
ATOM 2003 C CA . VAL A 1 254 ? 11.117 -26.5 -43.156 1 94.06 254 VAL A CA 1
ATOM 2004 C C . VAL A 1 254 ? 10.391 -25.797 -42.031 1 94.06 254 VAL A C 1
ATOM 2006 O O . VAL A 1 254 ? 9.211 -26.062 -41.781 1 94.06 254 VAL A O 1
ATOM 2009 N N . LEU A 1 255 ? 11.125 -25 -41.406 1 93.56 255 LEU A N 1
ATOM 2010 C CA . LEU A 1 255 ? 10.625 -24.375 -40.188 1 93.56 255 LEU A CA 1
ATOM 2011 C C . LEU A 1 255 ? 9.68 -23.219 -40.531 1 93.56 255 LEU A C 1
ATOM 2013 O O . LEU A 1 255 ? 9.93 -22.453 -41.469 1 93.56 255 LEU A O 1
ATOM 2017 N N . GLN A 1 256 ? 8.641 -23.203 -39.719 1 91.12 256 GLN A N 1
ATOM 2018 C CA . GLN A 1 256 ? 7.719 -22.078 -39.812 1 91.12 256 GLN A CA 1
ATOM 2019 C C . GLN A 1 256 ? 8.047 -21.016 -38.781 1 91.12 256 GLN A C 1
ATOM 2021 O O . GLN A 1 256 ? 8.367 -21.344 -37.625 1 91.12 256 GLN A O 1
ATOM 2026 N N . GLY A 1 257 ? 8.078 -19.766 -39.219 1 84.56 257 GLY A N 1
ATOM 2027 C CA . GLY A 1 257 ? 8.336 -18.672 -38.312 1 84.56 257 GLY A CA 1
ATOM 2028 C C . GLY A 1 257 ? 9.781 -18.234 -38.281 1 84.56 257 GLY A C 1
ATOM 2029 O O . GLY A 1 257 ? 10.633 -18.859 -38.938 1 84.56 257 GLY A O 1
ATOM 2030 N N . ASP A 1 258 ? 10.023 -17.141 -37.438 1 83.12 258 ASP A N 1
ATOM 2031 C CA . ASP A 1 258 ? 11.344 -16.516 -37.5 1 83.12 258 ASP A CA 1
ATOM 2032 C C . ASP A 1 258 ? 12.125 -16.734 -36.219 1 83.12 258 ASP A C 1
ATOM 2034 O O . ASP A 1 258 ? 13.281 -16.344 -36.094 1 83.12 258 ASP A O 1
ATOM 2038 N N . HIS A 1 259 ? 11.539 -17.406 -35.375 1 86.62 259 HIS A N 1
ATOM 2039 C CA . HIS A 1 259 ? 12.211 -17.609 -34.094 1 86.62 259 HIS A CA 1
ATOM 2040 C C . HIS A 1 259 ? 13.039 -18.891 -34.094 1 86.62 259 HIS A C 1
ATOM 2042 O O . HIS A 1 259 ? 12.57 -19.938 -33.656 1 86.62 259 HIS A O 1
ATOM 2048 N N . ILE A 1 260 ? 14.273 -18.797 -34.594 1 91.06 260 ILE A N 1
ATOM 2049 C CA . ILE A 1 260 ? 15.117 -19.969 -34.75 1 91.06 260 ILE A CA 1
ATOM 2050 C C . ILE A 1 260 ? 16.312 -19.891 -33.781 1 91.06 260 ILE A C 1
ATOM 2052 O O . ILE A 1 260 ? 16.938 -18.828 -33.656 1 91.06 260 ILE A O 1
ATOM 2056 N N . PRO A 1 261 ? 16.547 -20.984 -33.156 1 92.94 261 PRO A N 1
ATOM 2057 C CA . PRO A 1 261 ? 17.719 -20.953 -32.25 1 92.94 261 PRO A CA 1
ATOM 2058 C C . PRO A 1 261 ? 19 -20.656 -33.031 1 92.94 261 PRO A C 1
ATOM 2060 O O . PRO A 1 261 ? 19.156 -21.078 -34.156 1 92.94 261 PRO A O 1
ATOM 2063 N N . HIS A 1 262 ? 19.922 -20.016 -32.375 1 93.5 262 HIS A N 1
ATOM 2064 C CA . HIS A 1 262 ? 21.25 -19.766 -32.938 1 93.5 262 HIS A CA 1
ATOM 2065 C C . HIS A 1 262 ? 22.031 -21.078 -33.094 1 93.5 262 HIS A C 1
ATOM 2067 O O . HIS A 1 262 ? 21.766 -22.047 -32.406 1 93.5 262 HIS A O 1
ATOM 2073 N N . PRO A 1 263 ? 23.016 -21.078 -34.062 1 95.19 263 PRO A N 1
ATOM 2074 C CA . PRO A 1 263 ? 23.875 -22.266 -34.188 1 95.19 263 PRO A CA 1
ATOM 2075 C C . PRO A 1 263 ? 24.562 -22.625 -32.875 1 95.19 263 PRO A C 1
ATOM 2077 O O . PRO A 1 263 ? 25.047 -21.75 -32.156 1 95.19 263 PRO A O 1
ATOM 2080 N N . ARG A 1 264 ? 24.594 -23.891 -32.625 1 96.31 264 ARG A N 1
ATOM 2081 C CA . ARG A 1 264 ? 25.109 -24.312 -31.312 1 96.31 264 ARG A CA 1
ATOM 2082 C C . ARG A 1 264 ? 25.484 -25.781 -31.328 1 96.31 264 ARG A C 1
ATOM 2084 O O . ARG A 1 264 ? 25.047 -26.547 -32.188 1 96.31 264 ARG A O 1
ATOM 2091 N N . ALA A 1 265 ? 26.297 -26.203 -30.406 1 96.75 265 ALA A N 1
ATOM 2092 C CA . ALA A 1 265 ? 26.703 -27.578 -30.172 1 96.75 265 ALA A CA 1
ATOM 2093 C C . ALA A 1 265 ? 26.703 -27.922 -28.688 1 96.75 265 ALA A C 1
ATOM 2095 O O . ALA A 1 265 ? 26.906 -27.031 -27.844 1 96.75 265 ALA A O 1
ATOM 2096 N N . GLY A 1 266 ? 26.453 -29.172 -28.422 1 97 266 GLY A N 1
ATOM 2097 C CA . GLY A 1 266 ? 26.484 -29.594 -27.031 1 97 266 GLY A CA 1
ATOM 2098 C C . GLY A 1 266 ? 25.234 -29.203 -26.25 1 97 266 GLY A C 1
ATOM 2099 O O . GLY A 1 266 ? 25.297 -29.016 -25.031 1 97 266 GLY A O 1
ATOM 2100 N N . MET A 1 267 ? 24.094 -28.938 -26.984 1 97.44 267 MET A N 1
ATOM 2101 C CA . MET A 1 267 ? 22.812 -28.656 -26.359 1 97.44 267 MET A CA 1
ATOM 2102 C C . MET A 1 267 ? 22.047 -29.953 -26.078 1 97.44 267 MET A C 1
ATOM 2104 O O . MET A 1 267 ? 22.5 -31.031 -26.453 1 97.44 267 MET A O 1
ATOM 2108 N N . THR A 1 268 ? 21.016 -29.812 -25.422 1 97.5 268 THR A N 1
ATOM 2109 C CA . THR A 1 268 ? 20.156 -30.969 -25.203 1 97.5 268 THR A CA 1
ATOM 2110 C C . THR A 1 268 ? 18.875 -30.875 -26.016 1 97.5 268 THR A C 1
ATOM 2112 O O . THR A 1 268 ? 18.391 -29.766 -26.281 1 97.5 268 THR A O 1
ATOM 2115 N N . PHE A 1 269 ? 18.422 -31.938 -26.453 1 96.94 269 PHE A N 1
ATOM 2116 C CA . PHE A 1 269 ? 17.172 -32.156 -27.188 1 96.94 269 PHE A CA 1
ATOM 2117 C C . PHE A 1 269 ? 16.312 -33.188 -26.5 1 96.94 269 PHE A C 1
ATOM 2119 O O . PHE A 1 269 ? 16.484 -34.375 -26.719 1 96.94 269 PHE A O 1
ATOM 2126 N N . THR A 1 270 ? 15.312 -32.719 -25.703 1 96 270 THR A N 1
ATOM 2127 C CA . THR A 1 270 ? 14.578 -33.594 -24.812 1 96 270 THR A CA 1
ATOM 2128 C C . THR A 1 270 ? 13.094 -33.625 -25.188 1 96 270 THR A C 1
ATOM 2130 O O . THR A 1 270 ? 12.469 -32.594 -25.359 1 96 270 THR A O 1
ATOM 2133 N N . CYS A 1 271 ? 12.602 -34.812 -25.328 1 95 271 CYS A N 1
ATOM 2134 C CA . CYS A 1 271 ? 11.188 -34.969 -25.672 1 95 271 CYS A CA 1
ATOM 2135 C C . CYS A 1 271 ? 10.32 -34.906 -24.422 1 95 271 CYS A C 1
ATOM 2137 O O . CYS A 1 271 ? 10.578 -35.594 -23.438 1 95 271 CYS A O 1
ATOM 2139 N N . VAL A 1 272 ? 9.414 -34.062 -24.438 1 93.12 272 VAL A N 1
ATOM 2140 C CA . VAL A 1 272 ? 8.344 -34.031 -23.438 1 93.12 272 VAL A CA 1
ATOM 2141 C C . VAL A 1 272 ? 6.988 -34.156 -24.141 1 93.12 272 VAL A C 1
ATOM 2143 O O . VAL A 1 272 ? 6.547 -33.25 -24.844 1 93.12 272 VAL A O 1
ATOM 2146 N N . ARG A 1 273 ? 6.395 -35.25 -24 1 88.56 273 ARG A N 1
ATOM 2147 C CA . ARG A 1 273 ? 5.156 -35.594 -24.703 1 88.56 273 ARG A CA 1
ATOM 2148 C C . ARG A 1 273 ? 5.352 -35.5 -26.203 1 88.56 273 ARG A C 1
ATOM 2150 O O . ARG A 1 273 ? 6.148 -36.25 -26.781 1 88.56 273 ARG A O 1
ATOM 2157 N N . ASP A 1 274 ? 4.754 -34.5 -26.875 1 91.38 274 ASP A N 1
ATOM 2158 C CA . ASP A 1 274 ? 4.816 -34.469 -28.328 1 91.38 274 ASP A CA 1
ATOM 2159 C C . ASP A 1 274 ? 5.648 -33.312 -28.828 1 91.38 274 ASP A C 1
ATOM 2161 O O . ASP A 1 274 ? 5.562 -32.938 -30 1 91.38 274 ASP A O 1
ATOM 2165 N N . LYS A 1 275 ? 6.453 -32.844 -27.891 1 94.56 275 LYS A N 1
ATOM 2166 C CA . LYS A 1 275 ? 7.305 -31.719 -28.266 1 94.56 275 LYS A CA 1
ATOM 2167 C C . LYS A 1 275 ? 8.758 -31.984 -27.891 1 94.56 275 LYS A C 1
ATOM 2169 O O . LYS A 1 275 ? 9.047 -32.875 -27.062 1 94.56 275 LYS A O 1
ATOM 2174 N N . ILE A 1 276 ? 9.617 -31.203 -28.5 1 97 276 ILE A N 1
ATOM 2175 C CA . ILE A 1 276 ? 11.039 -31.344 -28.219 1 97 276 ILE A CA 1
ATOM 2176 C C . ILE A 1 276 ? 11.578 -30.062 -27.594 1 97 276 ILE A C 1
ATOM 2178 O O . ILE A 1 276 ? 11.391 -28.969 -28.156 1 97 276 ILE A O 1
ATOM 2182 N N . TYR A 1 277 ? 12.203 -30.188 -26.484 1 96.94 277 TYR A N 1
ATOM 2183 C CA . TYR A 1 277 ? 12.758 -29.047 -25.766 1 96.94 277 TYR A CA 1
ATOM 2184 C C . TYR A 1 277 ? 14.258 -28.938 -25.984 1 96.94 277 TYR A C 1
ATOM 2186 O O . TYR A 1 277 ? 15 -29.891 -25.734 1 96.94 277 TYR A O 1
ATOM 2194 N N . LEU A 1 278 ? 14.672 -27.797 -26.484 1 97.06 278 LEU A N 1
ATOM 2195 C CA . LEU A 1 278 ? 16.078 -27.484 -26.719 1 97.06 278 LEU A CA 1
ATOM 2196 C C . LEU A 1 278 ? 16.609 -26.562 -25.625 1 97.06 278 LEU A C 1
ATOM 2198 O O . LEU A 1 278 ? 16 -25.531 -25.328 1 97.06 278 LEU A O 1
ATOM 2202 N N . PHE A 1 279 ? 17.734 -26.953 -25.016 1 96.75 279 PHE A N 1
ATOM 2203 C CA . PHE A 1 279 ? 18.297 -26.094 -23.984 1 96.75 279 PHE A CA 1
ATOM 2204 C C . PHE A 1 279 ? 19.812 -26.047 -24.078 1 96.75 279 PHE A C 1
ATOM 2206 O O . PHE A 1 279 ? 20.453 -27.078 -24.266 1 96.75 279 PHE A O 1
ATOM 2213 N N . GLY A 1 280 ? 20.391 -24.828 -23.938 1 96.06 280 GLY A N 1
ATOM 2214 C CA . GLY A 1 280 ? 21.812 -24.625 -23.812 1 96.06 280 GLY A CA 1
ATOM 2215 C C . GLY A 1 280 ? 22.562 -24.828 -25.125 1 96.06 280 GLY A C 1
ATOM 2216 O O . GLY A 1 280 ? 22 -24.656 -26.203 1 96.06 280 GLY A O 1
ATOM 2217 N N . GLY A 1 281 ? 23.922 -25.156 -24.953 1 96.38 281 GLY A N 1
ATOM 2218 C CA . GLY A 1 281 ? 24.812 -25.344 -26.094 1 96.38 281 GLY A CA 1
ATOM 2219 C C . GLY A 1 281 ? 25.844 -24.234 -26.234 1 96.38 281 GLY A C 1
ATOM 2220 O O . GLY A 1 281 ? 25.625 -23.125 -25.75 1 96.38 281 GLY A O 1
ATOM 2221 N N . SER A 1 282 ? 26.844 -24.625 -26.828 1 94.81 282 SER A N 1
ATOM 2222 C CA . SER A 1 282 ? 27.922 -23.656 -27.078 1 94.81 282 SER A CA 1
ATOM 2223 C C . SER A 1 282 ? 27.797 -23.031 -28.453 1 94.81 282 SER A C 1
ATOM 2225 O O . SER A 1 282 ? 27.469 -23.719 -29.422 1 94.81 282 SER A O 1
ATOM 2227 N N . GLY A 1 283 ? 27.984 -21.75 -28.484 1 90.25 283 GLY A N 1
ATOM 2228 C CA . GLY A 1 283 ? 27.953 -21 -29.734 1 90.25 283 GLY A CA 1
ATOM 2229 C C . GLY A 1 283 ? 29.344 -20.672 -30.266 1 90.25 283 GLY A C 1
ATOM 2230 O O . GLY A 1 283 ? 30.344 -21.203 -29.781 1 90.25 283 GLY A O 1
ATOM 2231 N N . PRO A 1 284 ? 29.297 -19.859 -31.375 1 79.25 284 PRO A N 1
ATOM 2232 C CA . PRO A 1 284 ? 30.578 -19.438 -31.906 1 79.25 284 PRO A CA 1
ATOM 2233 C C . PRO A 1 284 ? 31.359 -18.562 -30.938 1 79.25 284 PRO A C 1
ATOM 2235 O O . PRO A 1 284 ? 30.766 -17.938 -30.047 1 79.25 284 PRO A O 1
ATOM 2238 N N . SER A 1 285 ? 32.75 -18.859 -30.797 1 66.88 285 SER A N 1
ATOM 2239 C CA . SER A 1 285 ? 33.594 -18.094 -29.891 1 66.88 285 SER A CA 1
ATOM 2240 C C . SER A 1 285 ? 33.281 -16.594 -29.969 1 66.88 285 SER A C 1
ATOM 2242 O O . SER A 1 285 ? 33.344 -15.891 -28.969 1 66.88 285 SER A O 1
ATOM 2244 N N . ALA A 1 286 ? 33.094 -16.141 -31.203 1 61.84 286 ALA A N 1
ATOM 2245 C CA . ALA A 1 286 ? 32.781 -14.719 -31.328 1 61.84 286 ALA A CA 1
ATOM 2246 C C . ALA A 1 286 ? 31.312 -14.453 -31.031 1 61.84 286 ALA A C 1
ATOM 2248 O O . ALA A 1 286 ? 30.516 -15.391 -30.938 1 61.84 286 ALA A O 1
ATOM 2249 N N . ALA A 1 287 ? 30.719 -13.352 -30.984 1 58.09 287 ALA A N 1
ATOM 2250 C CA . ALA A 1 287 ? 29.312 -12.938 -30.828 1 58.09 287 ALA A CA 1
ATOM 2251 C C . ALA A 1 287 ? 28.375 -13.922 -31.516 1 58.09 287 ALA A C 1
ATOM 2253 O O . ALA A 1 287 ? 28.734 -14.531 -32.531 1 58.09 287 ALA A O 1
ATOM 2254 N N . PRO A 1 288 ? 27.266 -14.336 -31.047 1 57.34 288 PRO A N 1
ATOM 2255 C CA . PRO A 1 288 ? 26.625 -13.641 -29.922 1 57.34 288 PRO A CA 1
ATOM 2256 C C . PRO A 1 288 ? 26.984 -14.258 -28.562 1 57.34 288 PRO A C 1
ATOM 2258 O O . PRO A 1 288 ? 26.828 -13.609 -27.531 1 57.34 288 PRO A O 1
ATOM 2261 N N . ALA A 1 289 ? 27.172 -15.602 -28.391 1 66.06 289 ALA A N 1
ATOM 2262 C CA . ALA A 1 289 ? 27.547 -16.047 -27.047 1 66.06 289 ALA A CA 1
ATOM 2263 C C . ALA A 1 289 ? 28.359 -17.344 -27.094 1 66.06 289 ALA A C 1
ATOM 2265 O O . ALA A 1 289 ? 28.141 -18.172 -27.984 1 66.06 289 ALA A O 1
ATOM 2266 N N . LYS A 1 290 ? 29.281 -17.516 -26.109 1 77.44 290 LYS A N 1
ATOM 2267 C CA . LYS A 1 290 ? 30.078 -18.719 -25.906 1 77.44 290 LYS A CA 1
ATOM 2268 C C . LYS A 1 290 ? 29.188 -19.922 -25.578 1 77.44 290 LYS A C 1
ATOM 2270 O O . LYS A 1 290 ? 29.469 -21.031 -26.016 1 77.44 290 LYS A O 1
ATOM 2275 N N . CYS A 1 291 ? 28.156 -19.672 -24.891 1 91.62 291 CYS A N 1
ATOM 2276 C CA . CYS A 1 291 ? 27.156 -20.672 -24.547 1 91.62 291 CYS A CA 1
ATOM 2277 C C . CYS A 1 291 ? 25.781 -20.031 -24.406 1 91.62 291 CYS A C 1
ATOM 2279 O O . CYS A 1 291 ? 25.672 -18.812 -24.25 1 91.62 291 CYS A O 1
ATOM 2281 N N . PHE A 1 292 ? 24.797 -20.844 -24.5 1 94.12 292 PHE A N 1
ATOM 2282 C CA . PHE A 1 292 ? 23.422 -20.359 -24.406 1 94.12 292 PHE A CA 1
ATOM 2283 C C . PHE A 1 292 ? 22.75 -20.938 -23.172 1 94.12 292 PHE A C 1
ATOM 2285 O O . PHE A 1 292 ? 23.156 -21.984 -22.656 1 94.12 292 PHE A O 1
ATOM 2292 N N . ASN A 1 293 ? 21.766 -20.266 -22.641 1 94.19 293 ASN A N 1
ATOM 2293 C CA . ASN A 1 293 ? 20.875 -20.766 -21.594 1 94.19 293 ASN A CA 1
ATOM 2294 C C . ASN A 1 293 ? 19.406 -20.594 -21.969 1 94.19 293 ASN A C 1
ATOM 2296 O O . ASN A 1 293 ? 18.547 -20.547 -21.094 1 94.19 293 ASN A O 1
ATOM 2300 N N . ASP A 1 294 ? 19.172 -20.406 -23.203 1 92.5 294 ASP A N 1
ATOM 2301 C CA . ASP A 1 294 ? 17.797 -20.203 -23.672 1 92.5 294 ASP A CA 1
ATOM 2302 C C . ASP A 1 294 ? 17.078 -21.531 -23.828 1 92.5 294 ASP A C 1
ATOM 2304 O O . ASP A 1 294 ? 17.703 -22.578 -24.016 1 92.5 294 ASP A O 1
ATOM 2308 N N . LEU A 1 295 ? 15.797 -21.469 -23.672 1 94 295 LEU A N 1
ATOM 2309 C CA . LEU A 1 295 ? 14.891 -22.609 -23.844 1 94 295 LEU A CA 1
ATOM 2310 C C . LEU A 1 295 ? 14.023 -22.422 -25.078 1 94 295 LEU A C 1
ATOM 2312 O O . LEU A 1 295 ? 13.32 -21.422 -25.203 1 94 295 LEU A O 1
ATOM 2316 N N . PHE A 1 296 ? 14.125 -23.375 -26 1 95 296 PHE A N 1
ATOM 2317 C CA . PHE A 1 296 ? 13.258 -23.422 -27.172 1 95 296 PHE A CA 1
ATOM 2318 C C . PHE A 1 296 ? 12.391 -24.672 -27.172 1 95 296 PHE A C 1
ATOM 2320 O O . PHE A 1 296 ? 12.789 -25.703 -26.625 1 95 296 PHE A O 1
ATOM 2327 N N . ILE A 1 297 ? 11.266 -24.562 -27.703 1 95.44 297 ILE A N 1
ATOM 2328 C CA . ILE A 1 297 ? 10.352 -25.688 -27.828 1 95.44 297 ILE A CA 1
ATOM 2329 C C . ILE A 1 297 ? 9.984 -25.891 -29.297 1 95.44 297 ILE A C 1
ATOM 2331 O O . ILE A 1 297 ? 9.43 -25 -29.938 1 95.44 297 ILE A O 1
ATOM 2335 N N . PHE A 1 298 ? 10.273 -27.094 -29.797 1 96.31 298 PHE A N 1
ATOM 2336 C CA . PHE A 1 298 ? 9.922 -27.422 -31.172 1 96.31 298 PHE A CA 1
ATOM 2337 C C . PHE A 1 298 ? 8.625 -28.234 -31.219 1 96.31 298 PHE A C 1
ATOM 2339 O O . PHE A 1 298 ? 8.492 -29.234 -30.531 1 96.31 298 PHE A O 1
ATOM 2346 N N . ASP A 1 299 ? 7.73 -27.75 -32.031 1 93.94 299 ASP A N 1
ATOM 2347 C CA . ASP A 1 299 ? 6.469 -28.438 -32.281 1 93.94 299 ASP A CA 1
ATOM 2348 C C . ASP A 1 299 ? 6.5 -29.141 -33.625 1 93.94 299 ASP A C 1
ATOM 2350 O O . ASP A 1 299 ? 6.344 -28.5 -34.688 1 93.94 299 ASP A O 1
ATOM 2354 N N . PRO A 1 300 ? 6.703 -30.438 -33.625 1 95.12 300 PRO A N 1
ATOM 2355 C CA . PRO A 1 300 ? 6.809 -31.172 -34.875 1 95.12 300 PRO A CA 1
ATOM 2356 C C . PRO A 1 300 ? 5.512 -31.141 -35.688 1 95.12 300 PRO A C 1
ATOM 2358 O O . PRO A 1 300 ? 5.539 -31.312 -36.906 1 95.12 300 PRO A O 1
ATOM 2361 N N . GLN A 1 301 ? 4.422 -31 -35.031 1 91.81 301 GLN A N 1
ATOM 2362 C CA . GLN A 1 301 ? 3.145 -30.984 -35.75 1 91.81 301 GLN A CA 1
ATOM 2363 C C . GLN A 1 301 ? 3.049 -29.781 -36.688 1 91.81 301 GLN A C 1
ATOM 2365 O O . GLN A 1 301 ? 2.523 -29.891 -37.781 1 91.81 301 GLN A O 1
ATOM 2370 N N . HIS A 1 302 ? 3.635 -28.703 -36.25 1 91.12 302 HIS A N 1
ATOM 2371 C CA . HIS A 1 302 ? 3.539 -27.469 -37.031 1 91.12 302 HIS A CA 1
ATOM 2372 C C . HIS A 1 302 ? 4.902 -27.062 -37.594 1 91.12 302 HIS A C 1
ATOM 2374 O O . HIS A 1 302 ? 5.02 -26.047 -38.281 1 91.12 302 HIS A O 1
ATOM 2380 N N . ASN A 1 303 ? 5.832 -27.875 -37.281 1 94.62 303 ASN A N 1
ATOM 2381 C CA . ASN A 1 303 ? 7.203 -27.594 -37.688 1 94.62 303 ASN A CA 1
ATOM 2382 C C . ASN A 1 303 ? 7.613 -26.156 -37.344 1 94.62 303 ASN A C 1
ATOM 2384 O O . ASN A 1 303 ? 8.109 -25.422 -38.188 1 94.62 303 ASN A O 1
ATOM 2388 N N . LYS A 1 304 ? 7.406 -25.875 -36.125 1 94.06 304 LYS A N 1
ATOM 2389 C CA . LYS A 1 304 ? 7.723 -24.516 -35.688 1 94.06 304 LYS A CA 1
ATOM 2390 C C . LYS A 1 304 ? 8.328 -24.516 -34.281 1 94.06 304 LYS A C 1
ATOM 2392 O O . LYS A 1 304 ? 8.031 -25.391 -33.469 1 94.06 304 LYS A O 1
ATOM 2397 N N . TRP A 1 305 ? 9.164 -23.516 -34.062 1 94.19 305 TRP A N 1
ATOM 2398 C CA . TRP A 1 305 ? 9.648 -23.234 -32.719 1 94.19 305 TRP A CA 1
ATOM 2399 C C . TRP A 1 305 ? 8.672 -22.328 -31.969 1 94.19 305 TRP A C 1
ATOM 2401 O O . TRP A 1 305 ? 8.195 -21.328 -32.531 1 94.19 305 TRP A O 1
ATOM 2411 N N . ILE A 1 306 ? 8.336 -22.719 -30.75 1 89.5 306 ILE A N 1
ATOM 2412 C CA . ILE A 1 306 ? 7.375 -21.953 -29.953 1 89.5 306 ILE A CA 1
ATOM 2413 C C . ILE A 1 306 ? 8.102 -20.875 -29.156 1 89.5 306 ILE A C 1
ATOM 2415 O O . ILE A 1 306 ? 9.148 -21.141 -28.562 1 89.5 306 ILE A O 1
ATOM 2419 N N . ASP A 1 307 ? 7.512 -19.781 -29.109 1 79.38 307 ASP A N 1
ATOM 2420 C CA . ASP A 1 307 ? 8.078 -18.656 -28.391 1 79.38 307 ASP A CA 1
ATOM 2421 C C . ASP A 1 307 ? 7.914 -18.828 -26.891 1 79.38 307 ASP A C 1
ATOM 2423 O O . ASP A 1 307 ? 6.848 -19.234 -26.406 1 79.38 307 ASP A O 1
ATOM 2427 N N . THR A 1 308 ? 9.016 -18.594 -26.172 1 87.81 308 THR A N 1
ATOM 2428 C CA . THR A 1 308 ? 8.969 -18.625 -24.703 1 87.81 308 THR A CA 1
ATOM 2429 C C . THR A 1 308 ? 9.258 -17.25 -24.125 1 87.81 308 THR A C 1
ATOM 2431 O O . THR A 1 308 ? 10.094 -16.5 -24.641 1 87.81 308 THR A O 1
ATOM 2434 N N . VAL A 1 309 ? 8.383 -16.875 -23.109 1 86.69 309 VAL A N 1
ATOM 2435 C CA . VAL A 1 309 ? 8.594 -15.617 -22.406 1 86.69 309 VAL A CA 1
ATOM 2436 C C . VAL A 1 309 ? 8.93 -15.891 -20.938 1 86.69 309 VAL A C 1
ATOM 2438 O O . VAL A 1 309 ? 8.281 -16.719 -20.281 1 86.69 309 VAL A O 1
ATOM 2441 N N . VAL A 1 310 ? 9.906 -15.133 -20.422 1 89.62 310 VAL A N 1
ATOM 2442 C CA . VAL A 1 310 ? 10.344 -15.359 -19.047 1 89.62 310 VAL A CA 1
ATOM 2443 C C . VAL A 1 310 ? 9.578 -14.438 -18.109 1 89.62 310 VAL A C 1
ATOM 2445 O O . VAL A 1 310 ? 9.453 -13.234 -18.359 1 89.62 310 VAL A O 1
ATOM 2448 N N . GLN A 1 311 ? 9 -15.008 -17.094 1 90.62 311 GLN A N 1
ATOM 2449 C CA . GLN A 1 311 ? 8.438 -14.281 -15.961 1 90.62 311 GLN A CA 1
ATOM 2450 C C . GLN A 1 311 ? 9.312 -14.438 -14.719 1 90.62 311 GLN A C 1
ATOM 2452 O O . GLN A 1 311 ? 9.25 -15.469 -14.047 1 90.62 311 GLN A O 1
ATOM 2457 N N . ALA A 1 312 ? 10.008 -13.352 -14.367 1 89.44 312 ALA A N 1
ATOM 2458 C CA . ALA A 1 312 ? 11.055 -13.422 -13.352 1 89.44 312 ALA A CA 1
ATOM 2459 C C . ALA A 1 312 ? 10.445 -13.602 -11.961 1 89.44 312 ALA A C 1
ATOM 2461 O O . ALA A 1 312 ? 11.07 -14.188 -11.07 1 89.44 312 ALA A O 1
ATOM 2462 N N . ASP A 1 313 ? 9.258 -13.203 -11.703 1 90.94 313 ASP A N 1
ATOM 2463 C CA . ASP A 1 313 ? 8.633 -13.289 -10.391 1 90.94 313 ASP A CA 1
ATOM 2464 C C . ASP A 1 313 ? 8.234 -14.727 -10.062 1 90.94 313 ASP A C 1
ATOM 2466 O O . ASP A 1 313 ? 7.215 -15.219 -10.539 1 90.94 313 ASP A O 1
ATOM 2470 N N . LYS A 1 314 ? 8.914 -15.281 -9.156 1 90.38 314 LYS A N 1
ATOM 2471 C CA . LYS A 1 314 ? 8.727 -16.688 -8.789 1 90.38 314 LYS A CA 1
ATOM 2472 C C . LYS A 1 314 ? 7.387 -16.891 -8.086 1 90.38 314 LYS A C 1
ATOM 2474 O O . LYS A 1 314 ? 6.898 -18.016 -7.984 1 90.38 314 LYS A O 1
ATOM 2479 N N . SER A 1 315 ? 6.895 -15.844 -7.543 1 88.62 315 SER A N 1
ATOM 2480 C CA . SER A 1 315 ? 5.66 -15.961 -6.766 1 88.62 315 SER A CA 1
ATOM 2481 C C . SER A 1 315 ? 4.434 -15.938 -7.672 1 88.62 315 SER A C 1
ATOM 2483 O O . SER A 1 315 ? 3.305 -16.078 -7.199 1 88.62 315 SER A O 1
ATOM 2485 N N . THR A 1 316 ? 4.672 -15.891 -8.93 1 88.19 316 THR A N 1
ATOM 2486 C CA . THR A 1 316 ? 3.572 -15.836 -9.891 1 88.19 316 THR A CA 1
ATOM 2487 C C . THR A 1 316 ? 2.707 -17.094 -9.781 1 88.19 316 THR A C 1
ATOM 2489 O O . THR A 1 316 ? 3.223 -18.219 -9.789 1 88.19 316 THR A O 1
ATOM 2492 N N . VAL A 1 317 ? 1.39 -16.891 -9.625 1 87.44 317 VAL A N 1
ATOM 2493 C CA . VAL A 1 317 ? 0.438 -18 -9.539 1 87.44 317 VAL A CA 1
ATOM 2494 C C . VAL A 1 317 ? -0.101 -18.328 -10.93 1 87.44 317 VAL A C 1
ATOM 2496 O O . VAL A 1 317 ? -0.448 -17.422 -11.695 1 87.44 317 VAL A O 1
ATOM 2499 N N . VAL A 1 318 ? -0.037 -19.625 -11.195 1 90 318 VAL A N 1
ATOM 2500 C CA . VAL A 1 318 ? -0.635 -20.078 -12.445 1 90 318 VAL A CA 1
ATOM 2501 C C . VAL A 1 318 ? -2.143 -20.234 -12.273 1 90 318 VAL A C 1
ATOM 2503 O O . VAL A 1 318 ? -2.604 -21.172 -11.602 1 90 318 VAL A O 1
ATOM 2506 N N . ALA A 1 319 ? -2.875 -19.375 -12.914 1 86.44 319 ALA A N 1
ATOM 2507 C CA . ALA A 1 319 ? -4.332 -19.422 -12.805 1 86.44 319 ALA A CA 1
ATOM 2508 C C . ALA A 1 319 ? -4.922 -20.516 -13.672 1 86.44 319 ALA A C 1
ATOM 2510 O O . ALA A 1 319 ? -4.445 -20.766 -14.781 1 86.44 319 ALA A O 1
ATOM 2511 N N . ALA A 1 320 ? -5.984 -21.125 -13.133 1 85.5 320 ALA A N 1
ATOM 2512 C CA . ALA A 1 320 ? -6.633 -22.219 -13.852 1 85.5 320 ALA A CA 1
ATOM 2513 C C . ALA A 1 320 ? -7.367 -21.703 -15.086 1 85.5 320 ALA A C 1
ATOM 2515 O O . ALA A 1 320 ? -7.5 -22.438 -16.078 1 85.5 320 ALA A O 1
ATOM 2516 N N . CYS A 1 321 ? -7.906 -20.531 -14.898 1 76.62 321 CYS A N 1
ATOM 2517 C CA . CYS A 1 321 ? -8.594 -19.938 -16.031 1 76.62 321 CYS A CA 1
ATOM 2518 C C . CYS A 1 321 ? -8.141 -18.5 -16.25 1 76.62 321 CYS A C 1
ATOM 2520 O O . CYS A 1 321 ? -7.73 -17.828 -15.312 1 76.62 321 CYS A O 1
ATOM 2522 N N . ALA A 1 322 ? -7.84 -18.234 -17.625 1 58.72 322 ALA A N 1
ATOM 2523 C CA . ALA A 1 322 ? -7.48 -16.859 -17.953 1 58.72 322 ALA A CA 1
ATOM 2524 C C . ALA A 1 322 ? -8.562 -15.883 -17.469 1 58.72 322 ALA A C 1
ATOM 2526 O O . ALA A 1 322 ? -9.75 -16.125 -17.656 1 58.72 322 ALA A O 1
ATOM 2527 N N . MET A 1 323 ? -8.219 -15.156 -16.391 1 51.84 323 MET A N 1
ATOM 2528 C CA . MET A 1 323 ? -9.172 -14.133 -15.961 1 51.84 323 MET A CA 1
ATOM 2529 C C . MET A 1 323 ? -9.367 -13.07 -17.031 1 51.84 323 MET A C 1
ATOM 2531 O O . MET A 1 323 ? -8.406 -12.68 -17.703 1 51.84 323 MET A O 1
ATOM 2535 N N . ASP A 1 324 ? -10.406 -13.039 -17.656 1 43.75 324 ASP A N 1
ATOM 2536 C CA . ASP A 1 324 ? -10.711 -11.969 -18.594 1 43.75 324 ASP A CA 1
ATOM 2537 C C . ASP A 1 324 ? -10.211 -10.625 -18.078 1 43.75 324 ASP A C 1
ATOM 2539 O O . ASP A 1 324 ? -10.805 -10.039 -17.172 1 43.75 324 ASP A O 1
ATOM 2543 N N . ASN A 1 325 ? -8.984 -10.531 -17.859 1 43 325 ASN A N 1
ATOM 2544 C CA . ASN A 1 325 ? -8.641 -9.211 -17.328 1 43 325 ASN A CA 1
ATOM 2545 C C . ASN A 1 325 ? -8.977 -8.109 -18.312 1 43 325 ASN A C 1
ATOM 2547 O O . ASN A 1 325 ? -8.234 -7.129 -18.453 1 43 325 ASN A O 1
ATOM 2551 N N . GLY A 1 326 ? -10.125 -8.234 -18.953 1 41.66 326 GLY A N 1
ATOM 2552 C CA . GLY A 1 326 ? -10.555 -7.117 -19.766 1 41.66 326 GLY A CA 1
ATOM 2553 C C . GLY A 1 326 ? -9.562 -6.75 -20.859 1 41.66 326 GLY A C 1
ATOM 2554 O O . GLY A 1 326 ? -9.562 -5.621 -21.344 1 41.66 326 GLY A O 1
ATOM 2555 N N . ALA A 1 327 ? -8.555 -7.492 -21.094 1 39.12 327 ALA A N 1
ATOM 2556 C CA . ALA A 1 327 ? -7.629 -7.109 -22.172 1 39.12 327 ALA A CA 1
ATOM 2557 C C . ALA A 1 327 ? -8.359 -7 -23.5 1 39.12 327 ALA A C 1
ATOM 2559 O O . ALA A 1 327 ? -9.367 -7.672 -23.719 1 39.12 327 ALA A O 1
ATOM 2560 N N . ASN A 1 328 ? -8.023 -5.867 -24.141 1 37.62 328 ASN A N 1
ATOM 2561 C CA . ASN A 1 328 ? -8.508 -5.555 -25.484 1 37.62 328 ASN A CA 1
ATOM 2562 C C . ASN A 1 328 ? -8.516 -6.789 -26.375 1 37.62 328 ASN A C 1
ATOM 2564 O O . ASN A 1 328 ? -7.492 -7.449 -26.547 1 37.62 328 ASN A O 1
ATOM 2568 N N . PRO A 1 329 ? -9.68 -7.387 -26.594 1 41.81 329 PRO A N 1
ATOM 2569 C CA . PRO A 1 329 ? -9.773 -8.508 -27.531 1 41.81 329 PRO A CA 1
ATOM 2570 C C . PRO A 1 329 ? -8.789 -8.391 -28.703 1 41.81 329 PRO A C 1
ATOM 2572 O O . PRO A 1 329 ? -8.414 -9.398 -29.297 1 41.81 329 PRO A O 1
ATOM 2575 N N . ASN A 1 330 ? -8.609 -7.148 -29.016 1 42.53 330 ASN A N 1
ATOM 2576 C CA . ASN A 1 330 ? -7.773 -6.906 -30.188 1 42.53 330 ASN A CA 1
ATOM 2577 C C . ASN A 1 330 ? -6.305 -7.215 -29.906 1 42.53 330 ASN A C 1
ATOM 2579 O O . ASN A 1 330 ? -5.484 -7.223 -30.828 1 42.53 330 ASN A O 1
ATOM 2583 N N . ASP A 1 331 ? -5.902 -7.086 -28.734 1 42.97 331 ASP A N 1
ATOM 2584 C CA . ASP A 1 331 ? -4.492 -7.352 -28.469 1 42.97 331 ASP A CA 1
ATOM 2585 C C . ASP A 1 331 ? -4.223 -8.852 -28.391 1 42.97 331 ASP A C 1
ATOM 2587 O O . ASP A 1 331 ? -3.916 -9.383 -27.328 1 42.97 331 ASP A O 1
ATOM 2591 N N . ASP A 1 332 ? -5.062 -9.648 -28.828 1 42.56 332 ASP A N 1
ATOM 2592 C CA . ASP A 1 332 ? -4.938 -11.102 -28.828 1 42.56 332 ASP A CA 1
ATOM 2593 C C . ASP A 1 332 ? -3.574 -11.531 -29.375 1 42.56 332 ASP A C 1
ATOM 2595 O O . ASP A 1 332 ? -3.281 -11.344 -30.547 1 42.56 332 ASP A O 1
ATOM 2599 N N . PRO A 1 333 ? -2.473 -11.547 -28.641 1 46.81 333 PRO A N 1
ATOM 2600 C CA . PRO A 1 333 ? -1.388 -12.164 -29.406 1 46.81 333 PRO A CA 1
ATOM 2601 C C . PRO A 1 333 ? -1.793 -13.492 -30.031 1 46.81 333 PRO A C 1
ATOM 2603 O O . PRO A 1 333 ? -2.463 -14.305 -29.391 1 46.81 333 PRO A O 1
ATOM 2606 N N . ASN A 1 334 ? -2.137 -13.586 -31.281 1 49.81 334 ASN A N 1
ATOM 2607 C CA . ASN A 1 334 ? -2.514 -14.68 -32.156 1 49.81 334 ASN A CA 1
ATOM 2608 C C . ASN A 1 334 ? -1.737 -15.953 -31.844 1 49.81 334 ASN A C 1
ATOM 2610 O O . ASN A 1 334 ? -2.053 -17.031 -32.375 1 49.81 334 ASN A O 1
ATOM 2614 N N . GLU A 1 335 ? -0.507 -15.875 -31.219 1 59.12 335 GLU A N 1
ATOM 2615 C CA . GLU A 1 335 ? 0.255 -17.125 -31.25 1 59.12 335 GLU A CA 1
ATOM 2616 C C . GLU A 1 335 ? 0.478 -17.656 -29.828 1 59.12 335 GLU A C 1
ATOM 2618 O O . GLU A 1 335 ? 0.478 -16.891 -28.859 1 59.12 335 GLU A O 1
ATOM 2623 N N . ALA A 1 336 ? 0.351 -19 -29.672 1 63.12 336 ALA A N 1
ATOM 2624 C CA . ALA A 1 336 ? 0.611 -19.719 -28.422 1 63.12 336 ALA A CA 1
ATOM 2625 C C . ALA A 1 336 ? 1.909 -19.25 -27.781 1 63.12 336 ALA A C 1
ATOM 2627 O O . ALA A 1 336 ? 2.941 -19.141 -28.438 1 63.12 336 ALA A O 1
ATOM 2628 N N . GLN A 1 337 ? 1.767 -18.594 -26.625 1 77.69 337 GLN A N 1
ATOM 2629 C CA . GLN A 1 337 ? 2.939 -18.172 -25.859 1 77.69 337 GLN A CA 1
ATOM 2630 C C . GLN A 1 337 ? 3.105 -19 -24.594 1 77.69 337 GLN A C 1
ATOM 2632 O O . GLN A 1 337 ? 2.119 -19.359 -23.953 1 77.69 337 GLN A O 1
ATOM 2637 N N . VAL A 1 338 ? 4.387 -19.578 -24.5 1 89.5 338 VAL A N 1
ATOM 2638 C CA . VAL A 1 338 ? 4.707 -20.297 -23.266 1 89.5 338 VAL A CA 1
ATOM 2639 C C . VAL A 1 338 ? 5.418 -19.359 -22.297 1 89.5 338 VAL A C 1
ATOM 2641 O O . VAL A 1 338 ? 6.434 -18.75 -22.625 1 89.5 338 VAL A O 1
ATOM 2644 N N . VAL A 1 339 ? 4.852 -19.172 -21.094 1 90.12 339 VAL A N 1
ATOM 2645 C CA . VAL A 1 339 ? 5.453 -18.359 -20.062 1 90.12 339 VAL A CA 1
ATOM 2646 C C . VAL A 1 339 ? 6.273 -19.234 -19.109 1 90.12 339 VAL A C 1
ATOM 2648 O O . VAL A 1 339 ? 5.758 -20.188 -18.547 1 90.12 339 VAL A O 1
ATOM 2651 N N . VAL A 1 340 ? 7.512 -18.922 -19 1 95.19 340 VAL A N 1
ATOM 2652 C CA . VAL A 1 340 ? 8.391 -19.672 -18.109 1 95.19 340 VAL A CA 1
ATOM 2653 C C . VAL A 1 340 ? 8.641 -18.859 -16.828 1 95.19 340 VAL A C 1
ATOM 2655 O O . VAL A 1 340 ? 9.297 -17.812 -16.875 1 95.19 340 VAL A O 1
ATOM 2658 N N . ILE A 1 341 ? 8.172 -19.422 -15.672 1 94.62 341 ILE A N 1
ATOM 2659 C CA . ILE A 1 341 ? 8.242 -18.703 -14.398 1 94.62 341 ILE A CA 1
ATOM 2660 C C . ILE A 1 341 ? 9.547 -19.062 -13.68 1 94.62 341 ILE A C 1
ATOM 2662 O O . ILE A 1 341 ? 9.898 -20.234 -13.555 1 94.62 341 ILE A O 1
ATOM 2666 N N . GLY A 1 342 ? 10.211 -17.984 -13.172 1 92.56 342 GLY A N 1
ATOM 2667 C CA . GLY A 1 342 ? 11.414 -18.188 -12.375 1 92.56 342 GLY A CA 1
ATOM 2668 C C . GLY A 1 342 ? 12.688 -18.109 -13.188 1 92.56 342 GLY A C 1
ATOM 2669 O O . GLY A 1 342 ? 12.648 -17.844 -14.391 1 92.56 342 GLY A O 1
ATOM 2670 N N . ASP A 1 343 ? 13.805 -18.391 -12.484 1 90.81 343 ASP A N 1
ATOM 2671 C CA . ASP A 1 343 ? 15.125 -18.328 -13.117 1 90.81 343 ASP A CA 1
ATOM 2672 C C . ASP A 1 343 ? 15.672 -19.719 -13.383 1 90.81 343 ASP A C 1
ATOM 2674 O O . ASP A 1 343 ? 15.695 -20.562 -12.484 1 90.81 343 ASP A O 1
ATOM 2678 N N . GLY A 1 344 ? 16.141 -19.906 -14.602 1 92.19 344 GLY A N 1
ATOM 2679 C CA . GLY A 1 344 ? 16.688 -21.188 -15 1 92.19 344 GLY A CA 1
ATOM 2680 C C . GLY A 1 344 ? 18.203 -21.25 -14.891 1 92.19 344 GLY A C 1
ATOM 2681 O O . GLY A 1 344 ? 18.828 -20.375 -14.289 1 92.19 344 GLY A O 1
ATOM 2682 N N . PRO A 1 345 ? 18.734 -22.281 -15.422 1 94.25 345 PRO A N 1
ATOM 2683 C CA . PRO A 1 345 ? 20.172 -22.5 -15.359 1 94.25 345 PRO A CA 1
ATOM 2684 C C . PRO A 1 345 ? 20.969 -21.438 -16.109 1 94.25 345 PRO A C 1
ATOM 2686 O O . PRO A 1 345 ? 20.453 -20.828 -17.047 1 94.25 345 PRO A O 1
ATOM 2689 N N . SER A 1 346 ? 22.203 -21.203 -15.68 1 95 346 SER A N 1
ATOM 2690 C CA . SER A 1 346 ? 23.125 -20.328 -16.406 1 95 346 SER A CA 1
ATOM 2691 C C . SER A 1 346 ? 23.547 -20.938 -17.734 1 95 346 SER A C 1
ATOM 2693 O O . SER A 1 346 ? 23.25 -22.109 -18 1 95 346 SER A O 1
ATOM 2695 N N . ARG A 1 347 ? 24.266 -20.125 -18.594 1 95.38 347 ARG A N 1
ATOM 2696 C CA . ARG A 1 347 ? 24.781 -20.594 -19.875 1 95.38 347 ARG A CA 1
ATOM 2697 C C . ARG A 1 347 ? 25.672 -21.812 -19.703 1 95.38 347 ARG A C 1
ATOM 2699 O O . ARG A 1 347 ? 26.484 -21.875 -18.781 1 95.38 347 ARG A O 1
ATOM 2706 N N . ARG A 1 348 ? 25.453 -22.828 -20.641 1 96.88 348 ARG A N 1
ATOM 2707 C CA . ARG A 1 348 ? 26.203 -24.062 -20.453 1 96.88 348 ARG A CA 1
ATOM 2708 C C . ARG A 1 348 ? 26.141 -24.938 -21.703 1 96.88 348 ARG A C 1
ATOM 2710 O O . ARG A 1 348 ? 25.266 -24.766 -22.547 1 96.88 348 ARG A O 1
ATOM 2717 N N . ALA A 1 349 ? 27.094 -25.828 -21.797 1 97.06 349 ALA A N 1
ATOM 2718 C CA . ALA A 1 349 ? 27.141 -26.875 -22.812 1 97.06 349 ALA A CA 1
ATOM 2719 C C . ALA A 1 349 ? 27.656 -28.188 -22.234 1 97.06 349 ALA A C 1
ATOM 2721 O O . ALA A 1 349 ? 28.297 -28.188 -21.172 1 97.06 349 ALA A O 1
ATOM 2722 N N . GLY A 1 350 ? 27.297 -29.281 -22.859 1 97.62 350 GLY A N 1
ATOM 2723 C CA . GLY A 1 350 ? 27.75 -30.578 -22.391 1 97.62 350 GLY A CA 1
ATOM 2724 C C . GLY A 1 350 ? 27.016 -31.031 -21.141 1 97.62 350 GLY A C 1
ATOM 2725 O O . GLY A 1 350 ? 27.484 -31.938 -20.438 1 97.62 350 GLY A O 1
ATOM 2726 N N . HIS A 1 351 ? 25.906 -30.344 -20.812 1 97.94 351 HIS A N 1
ATOM 2727 C CA . HIS A 1 351 ? 25.016 -30.75 -19.719 1 97.94 351 HIS A CA 1
ATOM 2728 C C . HIS A 1 351 ? 24.062 -31.844 -20.156 1 97.94 351 HIS A C 1
ATOM 2730 O O . HIS A 1 351 ? 24.078 -32.25 -21.328 1 97.94 351 HIS A O 1
ATOM 2736 N N . THR A 1 352 ? 23.266 -32.375 -19.219 1 97.75 352 THR A N 1
ATOM 2737 C CA . THR A 1 352 ? 22.25 -33.375 -19.547 1 97.75 352 THR A CA 1
ATOM 2738 C C . THR A 1 352 ? 20.859 -32.875 -19.172 1 97.75 352 THR A C 1
ATOM 2740 O O . THR A 1 352 ? 20.719 -31.969 -18.344 1 97.75 352 THR A O 1
ATOM 2743 N N . SER A 1 353 ? 19.875 -33.344 -19.797 1 97.75 353 SER A N 1
ATOM 2744 C CA . SER A 1 353 ? 18.469 -33.062 -19.547 1 97.75 353 SER A CA 1
ATOM 2745 C C . SER A 1 353 ? 17.625 -34.344 -19.672 1 97.75 353 SER A C 1
ATOM 2747 O O . SER A 1 353 ? 17.719 -35.031 -20.688 1 97.75 353 SER A O 1
ATOM 2749 N N . VAL A 1 354 ? 16.891 -34.656 -18.672 1 96.94 354 VAL A N 1
ATOM 2750 C CA . VAL A 1 354 ? 16.047 -35.844 -18.641 1 96.94 354 VAL A CA 1
ATOM 2751 C C . VAL A 1 354 ? 14.648 -35.469 -18.156 1 96.94 354 VAL A C 1
ATOM 2753 O O . VAL A 1 354 ? 14.484 -34.5 -17.406 1 96.94 354 VAL A O 1
ATOM 2756 N N . VAL A 1 355 ? 13.703 -36.219 -18.688 1 95.94 355 VAL A N 1
ATOM 2757 C CA . VAL A 1 355 ? 12.328 -35.906 -18.297 1 95.94 355 VAL A CA 1
ATOM 2758 C C . VAL A 1 355 ? 11.742 -37.062 -17.484 1 95.94 355 VAL A C 1
ATOM 2760 O O . VAL A 1 355 ? 11.812 -38.219 -17.906 1 95.94 355 VAL A O 1
ATOM 2763 N N . TYR A 1 356 ? 11.32 -36.812 -16.359 1 95.12 356 TYR A N 1
ATOM 2764 C CA . TYR A 1 356 ? 10.508 -37.719 -15.547 1 95.12 356 TYR A CA 1
ATOM 2765 C C . TYR A 1 356 ? 9.102 -37.156 -15.352 1 95.12 356 TYR A C 1
ATOM 2767 O O . TYR A 1 356 ? 8.922 -36.094 -14.75 1 95.12 356 TYR A O 1
ATOM 2775 N N . GLN A 1 357 ? 8.164 -37.906 -15.945 1 89.56 357 GLN A N 1
ATOM 2776 C CA . GLN A 1 357 ? 6.785 -37.438 -15.961 1 89.56 357 GLN A CA 1
ATOM 2777 C C . GLN A 1 357 ? 6.672 -36.094 -16.719 1 89.56 357 GLN A C 1
ATOM 2779 O O . GLN A 1 357 ? 6.953 -36.062 -17.922 1 89.56 357 GLN A O 1
ATOM 2784 N N . ARG A 1 358 ? 6.484 -35.031 -16.047 1 91.75 358 ARG A N 1
ATOM 2785 C CA . ARG A 1 358 ? 6.367 -33.75 -16.734 1 91.75 358 ARG A CA 1
ATOM 2786 C C . ARG A 1 358 ? 7.516 -32.812 -16.375 1 91.75 358 ARG A C 1
ATOM 2788 O O . ARG A 1 358 ? 7.586 -31.688 -16.859 1 91.75 358 ARG A O 1
ATOM 2795 N N . LYS A 1 359 ? 8.422 -33.312 -15.57 1 95.12 359 LYS A N 1
ATOM 2796 C CA . LYS A 1 359 ? 9.508 -32.469 -15.078 1 95.12 359 LYS A CA 1
ATOM 2797 C C . LYS A 1 359 ? 10.805 -32.75 -15.836 1 95.12 359 LYS A C 1
ATOM 2799 O O . LYS A 1 359 ? 11.164 -33.906 -16.062 1 95.12 359 LYS A O 1
ATOM 2804 N N . MET A 1 360 ? 11.414 -31.75 -16.219 1 96.88 360 MET A N 1
ATOM 2805 C CA . MET A 1 360 ? 12.711 -31.812 -16.891 1 96.88 360 MET A CA 1
ATOM 2806 C C . MET A 1 360 ? 13.852 -31.531 -15.922 1 96.88 360 MET A C 1
ATOM 2808 O O . MET A 1 360 ? 13.852 -30.484 -15.258 1 96.88 360 MET A O 1
ATOM 2812 N N . PHE A 1 361 ? 14.773 -32.406 -15.82 1 97.75 361 PHE A N 1
ATOM 2813 C CA . PHE A 1 361 ? 15.922 -32.312 -14.93 1 97.75 361 PHE A CA 1
ATOM 2814 C C . PHE A 1 361 ? 17.172 -31.922 -15.703 1 97.75 361 PHE A C 1
ATOM 2816 O O . PHE A 1 361 ? 17.578 -32.625 -16.625 1 97.75 361 PHE A O 1
ATOM 2823 N N . ILE A 1 362 ? 17.797 -30.797 -15.383 1 97.69 362 ILE A N 1
ATOM 2824 C CA . ILE A 1 362 ? 18.984 -30.266 -16.078 1 97.69 362 ILE A CA 1
ATOM 2825 C C . ILE A 1 362 ? 20.109 -30.062 -15.078 1 97.69 362 ILE A C 1
ATOM 2827 O O . ILE A 1 362 ? 19.938 -29.375 -14.07 1 97.69 362 ILE A O 1
ATOM 2831 N N . PHE A 1 363 ? 21.25 -30.625 -15.344 1 96.56 363 PHE A N 1
ATOM 2832 C CA . PHE A 1 363 ? 22.344 -30.422 -14.391 1 96.56 363 PHE A CA 1
ATOM 2833 C C . PHE A 1 363 ? 23.688 -30.578 -15.07 1 96.56 363 PHE A C 1
ATOM 2835 O O . PHE A 1 363 ? 23.781 -31.125 -16.172 1 96.56 363 PHE A O 1
ATOM 2842 N N . SER A 1 364 ? 24.75 -30.031 -14.453 1 97.25 364 SER A N 1
ATOM 2843 C CA . SER A 1 364 ? 26.156 -30.125 -14.797 1 97.25 364 SER A CA 1
ATOM 2844 C C . SER A 1 364 ? 26.453 -29.438 -16.125 1 97.25 364 SER A C 1
ATOM 2846 O O . SER A 1 364 ? 25.828 -28.438 -16.469 1 97.25 364 SER A O 1
ATOM 2848 N N . GLY A 1 365 ? 27.531 -29.797 -16.812 1 97.12 365 GLY A N 1
ATOM 2849 C CA . GLY A 1 365 ? 28.016 -29.094 -17.984 1 97.12 365 GLY A CA 1
ATOM 2850 C C . GLY A 1 365 ? 29.094 -28.078 -17.672 1 97.12 365 GLY A C 1
ATOM 2851 O O . GLY A 1 365 ? 29.734 -28.156 -16.625 1 97.12 365 GLY A O 1
ATOM 2852 N N . SER A 1 366 ? 29.297 -27.219 -18.703 1 95.88 366 SER A N 1
ATOM 2853 C CA . SER A 1 366 ? 30.359 -26.234 -18.484 1 95.88 366 SER A CA 1
ATOM 2854 C C . SER A 1 366 ? 30.062 -24.938 -19.25 1 95.88 366 SER A C 1
ATOM 2856 O O . SER A 1 366 ? 29.312 -24.953 -20.219 1 95.88 366 SER A O 1
ATOM 2858 N N . TYR A 1 367 ? 30.562 -23.969 -18.75 1 93.94 367 TYR A N 1
ATOM 2859 C CA . TYR A 1 367 ? 30.703 -22.688 -19.422 1 93.94 367 TYR A CA 1
ATOM 2860 C C . TYR A 1 367 ? 32.156 -22.328 -19.641 1 93.94 367 TYR A C 1
ATOM 2862 O O . TYR A 1 367 ? 32.812 -21.844 -18.719 1 93.94 367 TYR A O 1
ATOM 2870 N N . GLY A 1 368 ? 32.594 -22.562 -20.766 1 85 368 GLY A N 1
ATOM 2871 C CA . GLY A 1 368 ? 34 -22.438 -20.984 1 85 368 GLY A CA 1
ATOM 2872 C C . GLY A 1 368 ? 34.812 -23.406 -20.141 1 85 368 GLY A C 1
ATOM 2873 O O . GLY A 1 368 ? 34.594 -24.625 -20.188 1 85 368 GLY A O 1
ATOM 2874 N N . SER A 1 369 ? 35.688 -22.781 -19.312 1 87.88 369 SER A N 1
ATOM 2875 C CA . SER A 1 369 ? 36.562 -23.609 -18.484 1 87.88 369 SER A CA 1
ATOM 2876 C C . SER A 1 369 ? 35.938 -23.859 -17.109 1 87.88 369 SER A C 1
ATOM 2878 O O . SER A 1 369 ? 36.469 -24.594 -16.297 1 87.88 369 SER A O 1
ATOM 2880 N N . GLU A 1 370 ? 34.812 -23.297 -16.969 1 93.38 370 GLU A N 1
ATOM 2881 C CA . GLU A 1 370 ? 34.125 -23.5 -15.688 1 93.38 370 GLU A CA 1
ATOM 2882 C C . GLU A 1 370 ? 33.188 -24.688 -15.742 1 93.38 370 GLU A C 1
ATOM 2884 O O . GLU A 1 370 ? 32.188 -24.672 -16.484 1 93.38 370 GLU A O 1
ATOM 2889 N N . TYR A 1 371 ? 33.438 -25.641 -14.969 1 95.94 371 TYR A N 1
ATOM 2890 C CA . TYR A 1 371 ? 32.594 -26.828 -14.883 1 95.94 371 TYR A CA 1
ATOM 2891 C C . TYR A 1 371 ? 31.516 -26.641 -13.82 1 95.94 371 TYR A C 1
ATOM 2893 O O . TYR A 1 371 ? 31.797 -26.172 -12.719 1 95.94 371 TYR A O 1
ATOM 2901 N N . LEU A 1 372 ? 30.281 -26.922 -14.133 1 96.31 372 LEU A N 1
ATOM 2902 C CA . LEU A 1 372 ? 29.125 -26.578 -13.312 1 96.31 372 LEU A CA 1
ATOM 2903 C C . LEU A 1 372 ? 28.609 -27.812 -12.57 1 96.31 372 LEU A C 1
ATOM 2905 O O . LEU A 1 372 ? 28.766 -28.938 -13.047 1 96.31 372 LEU A O 1
ATOM 2909 N N . ASN A 1 373 ? 28.016 -27.625 -11.445 1 95.94 373 ASN A N 1
ATOM 2910 C CA . ASN A 1 373 ? 27.469 -28.719 -10.648 1 95.94 373 ASN A CA 1
ATOM 2911 C C . ASN A 1 373 ? 26.094 -28.359 -10.07 1 95.94 373 ASN A C 1
ATOM 2913 O O . ASN A 1 373 ? 25.672 -28.922 -9.062 1 95.94 373 ASN A O 1
ATOM 2917 N N . ASP A 1 374 ? 25.438 -27.359 -10.656 1 94.56 374 ASP A N 1
ATOM 2918 C CA . ASP A 1 374 ? 24.094 -26.984 -10.234 1 94.56 374 ASP A CA 1
ATOM 2919 C C . ASP A 1 374 ? 23.062 -27.938 -10.844 1 94.56 374 ASP A C 1
ATOM 2921 O O . ASP A 1 374 ? 23.375 -28.734 -11.727 1 94.56 374 ASP A O 1
ATOM 2925 N N . PHE A 1 375 ? 21.906 -27.969 -10.242 1 96.25 375 PHE A N 1
ATOM 2926 C CA . PHE A 1 375 ? 20.812 -28.859 -10.594 1 96.25 375 PHE A CA 1
ATOM 2927 C C . PHE A 1 375 ? 19.484 -28.109 -10.648 1 96.25 375 PHE A C 1
ATOM 2929 O O . PHE A 1 375 ? 19.094 -27.453 -9.672 1 96.25 375 PHE A O 1
ATOM 2936 N N . PHE A 1 376 ? 18.781 -28.156 -11.812 1 97.25 376 PHE A N 1
ATOM 2937 C CA . PHE A 1 376 ? 17.547 -27.422 -11.992 1 97.25 376 PHE A CA 1
ATOM 2938 C C . PHE A 1 376 ? 16.422 -28.359 -12.422 1 97.25 376 PHE A C 1
ATOM 2940 O O . PHE A 1 376 ? 16.656 -29.344 -13.125 1 97.25 376 PHE A O 1
ATOM 2947 N N . ILE A 1 377 ? 15.25 -28.078 -12.016 1 97.38 377 ILE A N 1
ATOM 2948 C CA . ILE A 1 377 ? 14.047 -28.812 -12.414 1 97.38 377 ILE A CA 1
ATOM 2949 C C . ILE A 1 377 ? 13.047 -27.844 -13.055 1 97.38 377 ILE A C 1
ATOM 2951 O O . ILE A 1 377 ? 12.68 -26.828 -12.445 1 97.38 377 ILE A O 1
ATOM 2955 N N . LEU A 1 378 ? 12.672 -28.125 -14.242 1 97 378 LEU A N 1
ATOM 2956 C CA . LEU A 1 378 ? 11.625 -27.359 -14.914 1 97 378 LEU A CA 1
ATOM 2957 C C . LEU A 1 378 ? 10.312 -28.141 -14.938 1 97 378 LEU A C 1
ATOM 2959 O O . LEU A 1 378 ? 10.234 -29.203 -15.547 1 97 378 LEU A O 1
ATOM 2963 N N . ASP A 1 379 ? 9.305 -27.672 -14.211 1 96.06 379 ASP A N 1
ATOM 2964 C CA . ASP A 1 379 ? 7.957 -28.203 -14.352 1 96.06 379 ASP A CA 1
ATOM 2965 C C . ASP A 1 379 ? 7.305 -27.703 -15.641 1 96.06 379 ASP A C 1
ATOM 2967 O O . ASP A 1 379 ? 6.988 -26.516 -15.758 1 96.06 379 ASP A O 1
ATOM 2971 N N . THR A 1 380 ? 7.117 -28.547 -16.609 1 95.5 380 THR A N 1
ATOM 2972 C CA . THR A 1 380 ? 6.656 -28.141 -17.922 1 95.5 380 THR A CA 1
ATOM 2973 C C . THR A 1 380 ? 5.137 -28.016 -17.953 1 95.5 380 THR A C 1
ATOM 2975 O O . THR A 1 380 ? 4.559 -27.594 -18.969 1 95.5 380 THR A O 1
ATOM 2978 N N . ASP A 1 381 ? 4.449 -28.359 -16.891 1 93.31 381 ASP A N 1
ATOM 2979 C CA . ASP A 1 381 ? 2.998 -28.266 -16.75 1 93.31 381 ASP A CA 1
ATOM 2980 C C . ASP A 1 381 ? 2.588 -28.078 -15.297 1 93.31 381 ASP A C 1
ATOM 2982 O O . ASP A 1 381 ? 1.915 -28.938 -14.719 1 93.31 381 ASP A O 1
ATOM 2986 N N . PRO A 1 382 ? 2.936 -26.953 -14.758 1 93 382 PRO A N 1
ATOM 2987 C CA . PRO A 1 382 ? 2.652 -26.75 -13.336 1 93 382 PRO A CA 1
ATOM 2988 C C . PRO A 1 382 ? 1.156 -26.75 -13.031 1 93 382 PRO A C 1
ATOM 2990 O O . PRO A 1 382 ? 0.345 -26.391 -13.883 1 93 382 PRO A O 1
ATOM 2993 N N . THR A 1 383 ? 0.848 -27.078 -11.812 1 90.69 383 THR A N 1
ATOM 2994 C CA . THR A 1 383 ? -0.543 -27.188 -11.391 1 90.69 383 THR A CA 1
ATOM 2995 C C . THR A 1 383 ? -1.19 -25.797 -11.328 1 90.69 383 THR A C 1
ATOM 2997 O O . THR A 1 383 ? -0.69 -24.906 -10.641 1 90.69 383 THR A O 1
ATOM 3000 N N . PRO A 1 384 ? -2.283 -25.688 -12.016 1 91.31 384 PRO A N 1
ATOM 3001 C CA . PRO A 1 384 ? -2.99 -24.406 -11.914 1 91.31 384 PRO A CA 1
ATOM 3002 C C . PRO A 1 384 ? -3.742 -24.25 -10.594 1 91.31 384 PRO A C 1
ATOM 3004 O O . PRO A 1 384 ? -4.074 -25.25 -9.953 1 91.31 384 PRO A O 1
ATOM 3007 N N . SER A 1 385 ? -3.965 -23.016 -10.195 1 91.75 385 SER A N 1
ATOM 3008 C CA . SER A 1 385 ? -4.68 -22.703 -8.961 1 91.75 385 SER A CA 1
ATOM 3009 C C . SER A 1 385 ? -5.996 -22 -9.242 1 91.75 385 SER A C 1
ATOM 3011 O O . SER A 1 385 ? -6.062 -21.125 -10.117 1 91.75 385 SER A O 1
ATOM 3013 N N . ALA A 1 386 ? -6.941 -22.438 -8.523 1 91.69 386 ALA A N 1
ATOM 3014 C CA . ALA A 1 386 ? -8.18 -21.641 -8.531 1 91.69 386 ALA A CA 1
ATOM 3015 C C . ALA A 1 386 ? -7.984 -20.312 -7.805 1 91.69 386 ALA A C 1
ATOM 3017 O O . ALA A 1 386 ? -7.363 -20.266 -6.738 1 91.69 386 ALA A O 1
ATOM 3018 N N . ILE A 1 387 ? -8.469 -19.219 -8.414 1 87.06 387 ILE A N 1
ATOM 3019 C CA . ILE A 1 387 ? -8.305 -17.906 -7.824 1 87.06 387 ILE A CA 1
ATOM 3020 C C . ILE A 1 387 ? -9.672 -17.25 -7.637 1 87.06 387 ILE A C 1
ATOM 3022 O O . ILE A 1 387 ? -10.586 -17.469 -8.438 1 87.06 387 ILE A O 1
ATOM 3026 N N . VAL A 1 388 ? -9.789 -16.516 -6.547 1 88.38 388 VAL A N 1
ATOM 3027 C CA . VAL A 1 388 ? -10.977 -15.703 -6.297 1 88.38 388 VAL A CA 1
ATOM 3028 C C . VAL A 1 388 ? -10.75 -14.273 -6.789 1 88.38 388 VAL A C 1
ATOM 3030 O O . VAL A 1 388 ? -9.938 -13.539 -6.223 1 88.38 388 VAL A O 1
ATOM 3033 N N . THR A 1 389 ? -11.383 -13.906 -7.875 1 79.5 389 THR A N 1
ATOM 3034 C CA . THR A 1 389 ? -11.172 -12.586 -8.469 1 79.5 389 THR A CA 1
ATOM 3035 C C . THR A 1 389 ? -12.344 -11.664 -8.156 1 79.5 389 THR A C 1
ATOM 3037 O O . THR A 1 389 ? -12.211 -10.438 -8.219 1 79.5 389 THR A O 1
ATOM 3040 N N . LEU A 1 390 ? -13.406 -12.297 -7.797 1 79.38 390 LEU A N 1
ATOM 3041 C CA . LEU A 1 390 ? -14.602 -11.508 -7.531 1 79.38 390 LEU A CA 1
ATOM 3042 C C . LEU A 1 390 ? -14.656 -11.078 -6.066 1 79.38 390 LEU A C 1
ATOM 3044 O O . LEU A 1 390 ? -14.008 -11.688 -5.215 1 79.38 390 LEU A O 1
ATOM 3048 N N . SER A 1 391 ? -15.305 -9.898 -5.816 1 76.75 391 SER A N 1
ATOM 3049 C CA . SER A 1 391 ? -15.461 -9.391 -4.461 1 76.75 391 SER A CA 1
ATOM 3050 C C . SER A 1 391 ? -16.938 -9.328 -4.059 1 76.75 391 SER A C 1
ATOM 3052 O O . SER A 1 391 ? -17.812 -9.406 -4.914 1 76.75 391 SER A O 1
ATOM 3054 N N . PHE A 1 392 ? -17.109 -9.375 -2.752 1 75 392 PHE A N 1
ATOM 3055 C CA . PHE A 1 392 ? -18.422 -9.234 -2.152 1 75 392 PHE A CA 1
ATOM 3056 C C . PHE A 1 392 ? -18.75 -7.77 -1.868 1 75 392 PHE A C 1
ATOM 3058 O O . PHE A 1 392 ? -18.094 -7.137 -1.036 1 75 392 PHE A O 1
ATOM 3065 N N . GLU A 1 393 ? -19.594 -7.176 -2.705 1 70.06 393 GLU A N 1
ATOM 3066 C CA . GLU A 1 393 ? -19.906 -5.758 -2.547 1 70.06 393 GLU A CA 1
ATOM 3067 C C . GLU A 1 393 ? -21.375 -5.543 -2.227 1 70.06 393 GLU A C 1
ATOM 3069 O O . GLU A 1 393 ? -22.219 -5.453 -3.135 1 70.06 393 GLU A O 1
ATOM 3074 N N . ILE A 1 394 ? -21.734 -5.457 -1.051 1 74.62 394 ILE A N 1
ATOM 3075 C CA . ILE A 1 394 ? -23.125 -5.25 -0.669 1 74.62 394 ILE A CA 1
ATOM 3076 C C . ILE A 1 394 ? -23.469 -3.762 -0.721 1 74.62 394 ILE A C 1
ATOM 3078 O O . ILE A 1 394 ? -24.578 -3.383 -1.093 1 74.62 394 ILE A O 1
ATOM 3082 N N . GLN A 1 395 ? -22.516 -2.955 -0.406 1 69.06 395 GLN A N 1
ATOM 3083 C CA . GLN A 1 395 ? -22.781 -1.531 -0.23 1 69.06 395 GLN A CA 1
ATOM 3084 C C . GLN A 1 395 ? -23.219 -0.885 -1.543 1 69.06 395 GLN A C 1
ATOM 3086 O O . GLN A 1 395 ? -24.156 -0.092 -1.568 1 69.06 395 GLN A O 1
ATOM 3091 N N . LYS A 1 396 ? -22.547 -1.295 -2.566 1 66.12 396 LYS A N 1
ATOM 3092 C CA . LYS A 1 396 ? -22.844 -0.685 -3.859 1 66.12 396 LYS A CA 1
ATOM 3093 C C . LYS A 1 396 ? -24.281 -0.992 -4.301 1 66.12 396 LYS A C 1
ATOM 3095 O O . LYS A 1 396 ? -24.938 -0.143 -4.898 1 66.12 396 LYS A O 1
ATOM 3100 N N . SER A 1 397 ? -24.797 -2.057 -3.812 1 73.06 397 SER A N 1
ATOM 3101 C CA . SER A 1 397 ? -26.094 -2.504 -4.316 1 73.06 397 SER A CA 1
ATOM 3102 C C . SER A 1 397 ? -27.234 -1.971 -3.453 1 73.06 397 SER A C 1
ATOM 3104 O O . SER A 1 397 ? -28.359 -1.846 -3.922 1 73.06 397 SER A O 1
ATOM 3106 N N . LEU A 1 398 ? -26.891 -1.555 -2.271 1 81.94 398 LEU A N 1
ATOM 3107 C CA . LEU A 1 398 ? -27.938 -1.091 -1.355 1 81.94 398 LEU A CA 1
ATOM 3108 C C . LEU A 1 398 ? -28.5 0.251 -1.81 1 81.94 398 LEU A C 1
ATOM 3110 O O . LEU A 1 398 ? -29.656 0.573 -1.52 1 81.94 398 LEU A O 1
ATOM 3114 N N . ARG A 1 399 ? -27.766 0.979 -2.605 1 80.19 399 ARG A N 1
ATOM 3115 C CA . ARG A 1 399 ? -28.172 2.287 -3.109 1 80.19 399 ARG A CA 1
ATOM 3116 C C . ARG A 1 399 ? -29.453 2.186 -3.928 1 80.19 399 ARG A C 1
ATOM 3118 O O . ARG A 1 399 ? -30.281 3.094 -3.902 1 80.19 399 ARG A O 1
ATOM 3125 N N . HIS A 1 400 ? -29.656 1.028 -4.512 1 83.94 400 HIS A N 1
ATOM 3126 C CA . HIS A 1 400 ? -30.797 0.822 -5.398 1 83.94 400 HIS A CA 1
ATOM 3127 C C . HIS A 1 400 ? -32.094 0.774 -4.613 1 83.94 400 HIS A C 1
ATOM 3129 O O . HIS A 1 400 ? -33.156 1.048 -5.164 1 83.94 400 HIS A O 1
ATOM 3135 N N . PHE A 1 401 ? -31.969 0.534 -3.332 1 87.44 401 PHE A N 1
ATOM 3136 C CA . PHE A 1 401 ? -33.188 0.366 -2.541 1 87.44 401 PHE A CA 1
ATOM 3137 C C . PHE A 1 401 ? -33.5 1.63 -1.748 1 87.44 401 PHE A C 1
ATOM 3139 O O . PHE A 1 401 ? -34.562 1.731 -1.118 1 87.44 401 PHE A O 1
ATOM 3146 N N . CYS A 1 402 ? -32.625 2.623 -1.853 1 89.44 402 CYS A N 1
ATOM 3147 C CA . CYS A 1 402 ? -32.844 3.844 -1.084 1 89.44 402 CYS A CA 1
ATOM 3148 C C . CYS A 1 402 ? -34.094 4.559 -1.529 1 89.44 402 CYS A C 1
ATOM 3150 O O . CYS A 1 402 ? -34.25 4.938 -2.695 1 89.44 402 CYS A O 1
ATOM 3152 N N . ASN A 1 403 ? -34.969 4.754 -0.648 1 92.88 403 ASN A N 1
ATOM 3153 C CA . ASN A 1 403 ? -36.219 5.434 -0.861 1 92.88 403 ASN A CA 1
ATOM 3154 C C . ASN A 1 403 ? -37.031 4.801 -2.006 1 92.88 403 ASN A C 1
ATOM 3156 O O . ASN A 1 403 ? -37.562 5.512 -2.861 1 92.88 403 ASN A O 1
ATOM 3160 N N . ARG A 1 404 ? -37 3.506 -2.07 1 90.88 404 ARG A N 1
ATOM 3161 C CA . ARG A 1 404 ? -37.781 2.73 -3.025 1 90.88 404 ARG A CA 1
ATOM 3162 C C . ARG A 1 404 ? -38.781 1.825 -2.311 1 90.88 404 ARG A C 1
ATOM 3164 O O . ARG A 1 404 ? -38.469 1.289 -1.24 1 90.88 404 ARG A O 1
ATOM 3171 N N . PRO A 1 405 ? -39.938 1.663 -2.881 1 91.06 405 PRO A N 1
ATOM 3172 C CA . PRO A 1 405 ? -40.938 0.847 -2.223 1 91.06 405 PRO A CA 1
ATOM 3173 C C . PRO A 1 405 ? -40.625 -0.647 -2.277 1 91.06 405 PRO A C 1
ATOM 3175 O O . PRO A 1 405 ? -41.188 -1.425 -1.493 1 91.06 405 PRO A O 1
ATOM 3178 N N . ASP A 1 406 ? -39.719 -1.012 -3.107 1 86.88 406 ASP A N 1
ATOM 3179 C CA . ASP A 1 406 ? -39.375 -2.426 -3.258 1 86.88 406 ASP A CA 1
ATOM 3180 C C . ASP A 1 406 ? -38.906 -3.021 -1.935 1 86.88 406 ASP A C 1
ATOM 3182 O O . ASP A 1 406 ? -37.906 -2.574 -1.371 1 86.88 406 ASP A O 1
ATOM 3186 N N . PHE A 1 407 ? -39.656 -3.961 -1.41 1 86.81 407 PHE A N 1
ATOM 3187 C CA . PHE A 1 407 ? -39.375 -4.734 -0.207 1 86.81 407 PHE A CA 1
ATOM 3188 C C . PHE A 1 407 ? -39.375 -3.836 1.023 1 86.81 407 PHE A C 1
ATOM 3190 O O . PHE A 1 407 ? -38.844 -4.223 2.074 1 86.81 407 PHE A O 1
ATOM 3197 N N . SER A 1 408 ? -39.75 -2.605 0.826 1 90.62 408 SER A N 1
ATOM 3198 C CA . SER A 1 408 ? -39.812 -1.696 1.966 1 90.62 408 SER A CA 1
ATOM 3199 C C . SER A 1 408 ? -40.812 -2.184 3.018 1 90.62 408 SER A C 1
ATOM 3201 O O . SER A 1 408 ? -41.875 -2.676 2.68 1 90.62 408 SER A O 1
ATOM 3203 N N . ASP A 1 409 ? -40.375 -2.131 4.289 1 88.75 409 ASP A N 1
ATOM 3204 C CA . ASP A 1 409 ? -41.281 -2.559 5.363 1 88.75 409 ASP A CA 1
ATOM 3205 C C . ASP A 1 409 ? -41.562 -1.409 6.324 1 88.75 409 ASP A C 1
ATOM 3207 O O . ASP A 1 409 ? -42.25 -1.594 7.324 1 88.75 409 ASP A O 1
ATOM 3211 N N . ILE A 1 410 ? -41.094 -0.217 5.992 1 91.06 410 ILE A N 1
ATOM 3212 C CA . ILE A 1 410 ? -41.375 0.972 6.785 1 91.06 410 ILE A CA 1
ATOM 3213 C C . ILE A 1 410 ? -41.406 2.201 5.883 1 91.06 410 ILE A C 1
ATOM 3215 O O . ILE A 1 410 ? -40.656 2.279 4.902 1 91.06 410 ILE A O 1
ATOM 3219 N N . ALA A 1 411 ? -42.344 3.078 6.137 1 94.31 411 ALA A N 1
ATOM 3220 C CA . ALA A 1 411 ? -42.438 4.359 5.441 1 94.31 411 ALA A CA 1
ATOM 3221 C C . ALA A 1 411 ? -42.438 5.52 6.434 1 94.31 411 ALA A C 1
ATOM 3223 O O . ALA A 1 411 ? -43.125 5.48 7.453 1 94.31 411 ALA A O 1
ATOM 3224 N N . PHE A 1 412 ? -41.625 6.504 6.164 1 94.19 412 PHE A N 1
ATOM 3225 C CA . PHE A 1 412 ? -41.562 7.703 6.992 1 94.19 412 PHE A CA 1
ATOM 3226 C C . PHE A 1 412 ? -42.281 8.867 6.324 1 94.19 412 PHE A C 1
ATOM 3228 O O . PHE A 1 412 ? -42.156 9.062 5.109 1 94.19 412 PHE A O 1
ATOM 3235 N N . ILE A 1 413 ? -43.062 9.508 7.125 1 95.62 413 ILE A N 1
ATOM 3236 C CA . ILE A 1 413 ? -43.719 10.719 6.641 1 95.62 413 ILE A CA 1
ATOM 3237 C C . ILE A 1 413 ? -42.969 11.945 7.121 1 95.62 413 ILE A C 1
ATOM 3239 O O . ILE A 1 413 ? -42.969 12.258 8.312 1 95.62 413 ILE A O 1
ATOM 3243 N N . VAL A 1 414 ? -42.344 12.586 6.254 1 96.12 414 VAL A N 1
ATOM 3244 C CA . VAL A 1 414 ? -41.531 13.773 6.523 1 96.12 414 VAL A CA 1
ATOM 3245 C C . VAL A 1 414 ? -42.062 14.953 5.715 1 96.12 414 VAL A C 1
ATOM 3247 O O . VAL A 1 414 ? -42.062 14.914 4.484 1 96.12 414 VAL A O 1
ATOM 3250 N N . GLU A 1 415 ? -42.531 15.945 6.379 1 95.62 415 GLU A N 1
ATOM 3251 C CA . GLU A 1 415 ? -43.125 17.109 5.742 1 95.62 415 GLU A CA 1
ATOM 3252 C C . GLU A 1 415 ? -44.219 16.688 4.758 1 95.62 415 GLU A C 1
ATOM 3254 O O . GLU A 1 415 ? -44.281 17.203 3.639 1 95.62 415 GLU A O 1
ATOM 3259 N N . GLY A 1 416 ? -44.938 15.703 5.082 1 93.06 416 GLY A N 1
ATOM 3260 C CA . GLY A 1 416 ? -46.094 15.258 4.316 1 93.06 416 GLY A CA 1
ATOM 3261 C C . GLY A 1 416 ? -45.719 14.336 3.174 1 93.06 416 GLY A C 1
ATOM 3262 O O . GLY A 1 416 ? -46.594 13.852 2.453 1 93.06 416 GLY A O 1
ATOM 3263 N N . GLN A 1 417 ? -44.5 14.008 2.963 1 95.69 417 GLN A N 1
ATOM 3264 C CA . GLN A 1 417 ? -44.062 13.117 1.891 1 95.69 417 GLN A CA 1
ATOM 3265 C C . GLN A 1 417 ? -43.625 11.773 2.445 1 95.69 417 GLN A C 1
ATOM 3267 O O . GLN A 1 417 ? -43.125 11.695 3.578 1 95.69 417 GLN A O 1
ATOM 3272 N N . VAL A 1 418 ? -43.812 10.805 1.604 1 96.19 418 VAL A N 1
ATOM 3273 C CA . VAL A 1 418 ? -43.469 9.445 2.031 1 96.19 418 VAL A CA 1
ATOM 3274 C C . VAL A 1 418 ? -42.031 9.125 1.643 1 96.19 418 VAL A C 1
ATOM 3276 O O . VAL A 1 418 ? -41.625 9.367 0.504 1 96.19 418 VAL A O 1
ATOM 3279 N N . VAL A 1 419 ? -41.188 8.672 2.609 1 96.06 419 VAL A N 1
ATOM 3280 C CA . VAL A 1 419 ? -39.812 8.156 2.381 1 96.06 419 VAL A CA 1
ATOM 3281 C C . VAL A 1 419 ? -39.75 6.691 2.801 1 96.06 419 VAL A C 1
ATOM 3283 O O . VAL A 1 419 ? -39.906 6.367 3.98 1 96.06 419 VAL A O 1
ATOM 3286 N N . TYR A 1 420 ? -39.469 5.809 1.792 1 95 420 TYR A N 1
ATOM 3287 C CA . TYR A 1 420 ? -39.469 4.375 2.051 1 95 420 TYR A CA 1
ATOM 3288 C C . TYR A 1 420 ? -38.156 3.943 2.68 1 95 420 TYR A C 1
ATOM 3290 O O . TYR A 1 420 ? -37.094 4.539 2.414 1 95 420 TYR A O 1
ATOM 3298 N N . GLY A 1 421 ? -38.219 3.016 3.607 1 92.88 421 GLY A N 1
ATOM 3299 C CA . GLY A 1 421 ? -37.031 2.457 4.238 1 92.88 421 GLY A CA 1
ATOM 3300 C C . GLY A 1 421 ? -37.156 0.975 4.531 1 92.88 421 GLY A C 1
ATOM 3301 O O . GLY A 1 421 ? -38.188 0.364 4.25 1 92.88 421 GLY A O 1
ATOM 3302 N N . HIS A 1 422 ? -36.094 0.347 4.934 1 90.88 422 HIS A N 1
ATOM 3303 C CA . HIS A 1 422 ? -36 -1.046 5.359 1 90.88 422 HIS A CA 1
ATOM 3304 C C . HIS A 1 422 ? -35.5 -1.155 6.793 1 90.88 422 HIS A C 1
ATOM 3306 O O . HIS A 1 422 ? -34.375 -0.734 7.102 1 90.88 422 HIS A O 1
ATOM 3312 N N . LYS A 1 423 ? -36.312 -1.752 7.652 1 90.19 423 LYS A N 1
ATOM 3313 C CA . LYS A 1 423 ? -36.031 -1.803 9.078 1 90.19 423 LYS A CA 1
ATOM 3314 C C . LYS A 1 423 ? -34.656 -2.475 9.328 1 90.19 423 LYS A C 1
ATOM 3316 O O . LYS A 1 423 ? -33.906 -2.033 10.18 1 90.19 423 LYS A O 1
ATOM 3321 N N . VAL A 1 424 ? -34.406 -3.482 8.562 1 88.31 424 VAL A N 1
ATOM 3322 C CA . VAL A 1 424 ? -33.188 -4.238 8.781 1 88.31 424 VAL A CA 1
ATOM 3323 C C . VAL A 1 424 ? -31.969 -3.352 8.477 1 88.31 424 VAL A C 1
ATOM 3325 O O . VAL A 1 424 ? -30.984 -3.354 9.219 1 88.31 424 VAL A O 1
ATOM 3328 N N . ILE A 1 425 ? -32.062 -2.564 7.41 1 87.25 425 ILE A N 1
ATOM 3329 C CA . ILE A 1 425 ? -30.953 -1.697 7 1 87.25 425 ILE A CA 1
ATOM 3330 C C . ILE A 1 425 ? -30.797 -0.554 8 1 87.25 425 ILE A C 1
ATOM 3332 O O . ILE A 1 425 ? -29.703 -0.283 8.477 1 87.25 425 ILE A O 1
ATOM 3336 N N . LEU A 1 426 ? -31.875 0.035 8.344 1 90.06 426 LEU A N 1
ATOM 3337 C CA . LEU A 1 426 ? -31.844 1.207 9.211 1 90.06 426 LEU A CA 1
ATOM 3338 C C . LEU A 1 426 ? -31.422 0.827 10.625 1 90.06 426 LEU A C 1
ATOM 3340 O O . LEU A 1 426 ? -30.672 1.562 11.273 1 90.06 426 LEU A O 1
ATOM 3344 N N . SER A 1 427 ? -31.906 -0.332 11.109 1 88.12 427 SER A N 1
ATOM 3345 C CA . SER A 1 427 ? -31.562 -0.78 12.461 1 88.12 427 SER A CA 1
ATOM 3346 C C . SER A 1 427 ? -30.094 -1.158 12.562 1 88.12 427 SER A C 1
ATOM 3348 O O . SER A 1 427 ? -29.516 -1.121 13.648 1 88.12 427 SER A O 1
ATOM 3350 N N . LEU A 1 428 ? -29.531 -1.472 11.461 1 84.81 428 LEU A N 1
ATOM 3351 C CA . LEU A 1 428 ? -28.125 -1.849 11.422 1 84.81 428 LEU A CA 1
ATOM 3352 C C . LEU A 1 428 ? -27.234 -0.625 11.586 1 84.81 428 LEU A C 1
ATOM 3354 O O . LEU A 1 428 ? -26.188 -0.697 12.242 1 84.81 428 LEU A O 1
ATOM 3358 N N . MET A 1 429 ? -27.672 0.449 11.062 1 83.5 429 MET A N 1
ATOM 3359 C CA . MET A 1 429 ? -26.781 1.583 10.906 1 83.5 429 MET A CA 1
ATOM 3360 C C . MET A 1 429 ? -27.031 2.637 11.977 1 83.5 429 MET A C 1
ATOM 3362 O O . MET A 1 429 ? -26.172 3.482 12.234 1 83.5 429 MET A O 1
ATOM 3366 N N . SER A 1 430 ? -28.172 2.568 12.594 1 89.44 430 SER A N 1
ATOM 3367 C CA . SER A 1 430 ? -28.547 3.615 13.539 1 89.44 430 SER A CA 1
ATOM 3368 C C . SER A 1 430 ? -29.203 3.027 14.781 1 89.44 430 SER A C 1
ATOM 3370 O O . SER A 1 430 ? -30.219 2.338 14.68 1 89.44 430 SER A O 1
ATOM 3372 N N . GLU A 1 431 ? -28.656 3.398 15.93 1 87.31 431 GLU A N 1
ATOM 3373 C CA . GLU A 1 431 ? -29.234 2.951 17.188 1 87.31 431 GLU A CA 1
ATOM 3374 C C . GLU A 1 431 ? -30.609 3.59 17.422 1 87.31 431 GLU A C 1
ATOM 3376 O O . GLU A 1 431 ? -31.484 2.969 18.016 1 87.31 431 GLU A O 1
ATOM 3381 N N . ARG A 1 432 ? -30.703 4.738 16.938 1 90.81 432 ARG A N 1
ATOM 3382 C CA . ARG A 1 432 ? -32 5.418 17.078 1 90.81 432 ARG A CA 1
ATOM 3383 C C . ARG A 1 432 ? -33.094 4.688 16.312 1 90.81 432 ARG A C 1
ATOM 3385 O O . ARG A 1 432 ? -34.188 4.457 16.844 1 90.81 432 ARG A O 1
ATOM 3392 N N . PHE A 1 433 ? -32.781 4.34 15.102 1 91.25 433 PHE A N 1
ATOM 3393 C CA . PHE A 1 433 ? -33.75 3.588 14.32 1 91.25 433 PHE A CA 1
ATOM 3394 C C . PHE A 1 433 ? -34 2.223 14.945 1 91.25 433 PHE A C 1
ATOM 3396 O O . PHE A 1 433 ? -35.156 1.746 14.969 1 91.25 433 PHE A O 1
ATOM 3403 N N . ARG A 1 434 ? -32.906 1.618 15.406 1 87.31 434 ARG A N 1
ATOM 3404 C CA . ARG A 1 434 ? -33.062 0.326 16.062 1 87.31 434 ARG A CA 1
ATOM 3405 C C . ARG A 1 434 ? -34.031 0.425 17.25 1 87.31 434 ARG A C 1
ATOM 3407 O O . ARG A 1 434 ? -34.938 -0.422 17.406 1 87.31 434 ARG A O 1
ATOM 3414 N N . ALA A 1 435 ? -33.906 1.458 18.016 1 86.81 435 ALA A N 1
ATOM 3415 C CA . ALA A 1 435 ? -34.781 1.691 19.156 1 86.81 435 ALA A CA 1
ATOM 3416 C C . ALA A 1 435 ? -36.188 1.967 18.703 1 86.81 435 ALA A C 1
ATOM 3418 O O . ALA A 1 435 ? -37.156 1.49 19.328 1 86.81 435 ALA A O 1
ATOM 3419 N N . MET A 1 436 ? -36.281 2.646 17.625 1 87.19 436 MET A N 1
ATOM 3420 C CA . MET A 1 436 ? -37.594 2.996 17.078 1 87.19 436 MET A CA 1
ATOM 3421 C C . MET A 1 436 ? -38.375 1.744 16.688 1 87.19 436 MET A C 1
ATOM 3423 O O . MET A 1 436 ? -39.594 1.696 16.828 1 87.19 436 MET A O 1
ATOM 3427 N N . PHE A 1 437 ? -37.656 0.7 16.234 1 87.62 437 PHE A N 1
ATOM 3428 C CA . PHE A 1 437 ? -38.281 -0.502 15.711 1 87.62 437 PHE A CA 1
ATOM 3429 C C . PHE A 1 437 ? -38.375 -1.581 16.781 1 87.62 437 PHE A C 1
ATOM 3431 O O . PHE A 1 437 ? -38.969 -2.639 16.562 1 87.62 437 PHE A O 1
ATOM 3438 N N . SER A 1 438 ? -37.594 -1.469 17.844 1 78.19 438 SER A N 1
ATOM 3439 C CA . SER A 1 438 ? -37.594 -2.479 18.906 1 78.19 438 SER A CA 1
ATOM 3440 C C . SER A 1 438 ? -38.875 -2.457 19.719 1 78.19 438 SER A C 1
ATOM 3442 O O . SER A 1 438 ? -39.562 -1.449 19.734 1 78.19 438 SER A O 1
ATOM 3444 N N . ALA A 1 439 ? -39.125 -3.729 20.312 1 65.31 439 ALA A N 1
ATOM 3445 C CA . ALA A 1 439 ? -40.344 -4.039 21.062 1 65.31 439 ALA A CA 1
ATOM 3446 C C . ALA A 1 439 ? -40.562 -3.031 22.188 1 65.31 439 ALA A C 1
ATOM 3448 O O . ALA A 1 439 ? -39.625 -2.625 22.859 1 65.31 439 ALA A O 1
ATOM 3449 N N . GLY A 1 440 ? -41.781 -2.518 22.266 1 61.19 440 GLY A N 1
ATOM 3450 C CA . GLY A 1 440 ? -42.219 -1.646 23.344 1 61.19 440 GLY A CA 1
ATOM 3451 C C . GLY A 1 440 ? -42.562 -0.251 22.859 1 61.19 440 GLY A C 1
ATOM 3452 O O . GLY A 1 440 ? -43.25 0.498 23.578 1 61.19 440 GLY A O 1
ATOM 3453 N N . PHE A 1 441 ? -41.969 -0.089 21.641 1 60.31 441 PHE A N 1
ATOM 3454 C CA . PHE A 1 441 ? -42.344 1.223 21.125 1 60.31 441 PHE A CA 1
ATOM 3455 C C . PHE A 1 441 ? -43.5 1.107 20.141 1 60.31 441 PHE A C 1
ATOM 3457 O O . PHE A 1 441 ? -43.656 0.093 19.453 1 60.31 441 PHE A O 1
ATOM 3464 N N . LEU A 1 442 ? -44.5 1.921 20.266 1 58.56 442 LEU A N 1
ATOM 3465 C CA . LEU A 1 442 ? -45.688 1.969 19.422 1 58.56 442 LEU A CA 1
ATOM 3466 C C . LEU A 1 442 ? -45.312 1.821 17.953 1 58.56 442 LEU A C 1
ATOM 3468 O O . LEU A 1 442 ? -46.094 1.26 17.172 1 58.56 442 LEU A O 1
ATOM 3472 N N . GLU A 1 443 ? -44 2.053 17.609 1 63.56 443 GLU A N 1
ATOM 3473 C CA . GLU A 1 443 ? -43.562 2.133 16.219 1 63.56 443 GLU A CA 1
ATOM 3474 C C . GLU A 1 443 ? -43.062 0.777 15.719 1 63.56 443 GLU A C 1
ATOM 3476 O O . GLU A 1 443 ? -42.906 0.576 14.508 1 63.56 443 GLU A O 1
ATOM 3481 N N . ALA A 1 444 ? -42.938 -0.135 16.656 1 67.5 444 ALA A N 1
ATOM 3482 C CA . ALA A 1 444 ? -42.344 -1.421 16.297 1 67.5 444 ALA A CA 1
ATOM 3483 C C . ALA A 1 444 ? -43.188 -2.141 15.258 1 67.5 444 ALA A C 1
ATOM 3485 O O . ALA A 1 444 ? -42.656 -2.729 14.312 1 67.5 444 ALA A O 1
ATOM 3486 N N . SER A 1 445 ? -44.469 -1.976 15.383 1 70.44 445 SER A N 1
ATOM 3487 C CA . SER A 1 445 ? -45.375 -2.684 14.469 1 70.44 445 SER A CA 1
ATOM 3488 C C . SER A 1 445 ? -45.906 -1.748 13.406 1 70.44 445 SER A C 1
ATOM 3490 O O . SER A 1 445 ? -46.625 -2.188 12.492 1 70.44 445 SER A O 1
ATOM 3492 N N . ALA A 1 446 ? -45.5 -0.456 13.484 1 78.88 446 ALA A N 1
ATOM 3493 C CA . ALA A 1 446 ? -46.062 0.543 12.57 1 78.88 446 ALA A CA 1
ATOM 3494 C C . ALA A 1 446 ? -45.438 0.407 11.18 1 78.88 446 ALA A C 1
ATOM 3496 O O . ALA A 1 446 ? -44.25 0.108 11.047 1 78.88 446 ALA A O 1
ATOM 3497 N N . LYS A 1 447 ? -46.312 0.604 10.211 1 87.56 447 LYS A N 1
ATOM 3498 C CA . LYS A 1 447 ? -45.844 0.605 8.82 1 87.56 447 LYS A CA 1
ATOM 3499 C C . LYS A 1 447 ? -45.469 2.014 8.367 1 87.56 447 LYS A C 1
ATOM 3501 O O . LYS A 1 447 ? -44.812 2.188 7.352 1 87.56 447 LYS A O 1
ATOM 3506 N N . GLU A 1 448 ? -46 2.932 9.156 1 92.12 448 GLU A N 1
ATOM 3507 C CA . GLU A 1 448 ? -45.719 4.332 8.859 1 92.12 448 GLU A CA 1
ATOM 3508 C C . GLU A 1 448 ? -45.344 5.102 10.125 1 92.12 448 GLU A C 1
ATOM 3510 O O . GLU A 1 448 ? -45.969 4.922 11.172 1 92.12 448 GLU A O 1
ATOM 3515 N N . ILE A 1 449 ? -44.312 5.867 10.094 1 92.38 449 ILE A N 1
ATOM 3516 C CA . ILE A 1 449 ? -43.875 6.688 11.227 1 92.38 449 ILE A CA 1
ATOM 3517 C C . ILE A 1 449 ? -43.719 8.141 10.773 1 92.38 449 ILE A C 1
ATOM 3519 O O . ILE A 1 449 ? -43.031 8.414 9.781 1 92.38 449 ILE A O 1
ATOM 3523 N N . VAL A 1 450 ? -44.312 9.039 11.477 1 93.06 450 VAL A N 1
ATOM 3524 C CA . VAL A 1 450 ? -44.188 10.461 11.18 1 93.06 450 VAL A CA 1
ATOM 3525 C C . VAL A 1 450 ? -42.906 11 11.852 1 93.06 450 VAL A C 1
ATOM 3527 O O . VAL A 1 450 ? -42.688 10.789 13.047 1 93.06 450 VAL A O 1
ATOM 3530 N N . ILE A 1 451 ? -42.031 11.609 11.164 1 94.25 451 ILE A N 1
ATOM 3531 C CA . ILE A 1 451 ? -40.844 12.25 11.68 1 94.25 451 ILE A CA 1
ATOM 3532 C C . ILE A 1 451 ? -41.031 13.766 11.719 1 94.25 451 ILE A C 1
ATOM 3534 O O . ILE A 1 451 ? -41 14.422 10.672 1 94.25 451 ILE A O 1
ATOM 3538 N N . PRO A 1 452 ? -41.062 14.234 12.922 1 91.75 452 PRO A N 1
ATOM 3539 C CA . PRO A 1 452 ? -41.281 15.68 13.023 1 91.75 452 PRO A CA 1
ATOM 3540 C C . PRO A 1 452 ? -40 16.484 13.031 1 91.75 452 PRO A C 1
ATOM 3542 O O . PRO A 1 452 ? -38.906 15.906 13.234 1 91.75 452 PRO A O 1
ATOM 3545 N N . ASP A 1 453 ? -39.969 17.781 12.656 1 90.88 453 ASP A N 1
ATOM 3546 C CA . ASP A 1 453 ? -38.938 18.781 12.93 1 90.88 453 ASP A CA 1
ATOM 3547 C C . ASP A 1 453 ? -37.688 18.516 12.117 1 90.88 453 ASP A C 1
ATOM 3549 O O . ASP A 1 453 ? -36.562 18.672 12.617 1 90.88 453 ASP A O 1
ATOM 3553 N N . ILE A 1 454 ? -37.781 17.734 11.07 1 95.12 454 ILE A N 1
ATOM 3554 C CA . ILE A 1 454 ? -36.688 17.562 10.148 1 95.12 454 ILE A CA 1
ATOM 3555 C C . ILE A 1 454 ? -37.156 17.859 8.719 1 95.12 454 ILE A C 1
ATOM 3557 O O . ILE A 1 454 ? -38.25 17.469 8.328 1 95.12 454 ILE A O 1
ATOM 3561 N N . ARG A 1 455 ? -36.375 18.641 8.008 1 95.44 455 ARG A N 1
ATOM 3562 C CA . ARG A 1 455 ? -36.688 18.938 6.609 1 95.44 455 ARG A CA 1
ATOM 3563 C C . ARG A 1 455 ? -36.562 17.672 5.762 1 95.44 455 ARG A C 1
ATOM 3565 O O . ARG A 1 455 ? -35.75 16.781 6.059 1 95.44 455 ARG A O 1
ATOM 3572 N N . LEU A 1 456 ? -37.344 17.656 4.676 1 95.62 456 LEU A N 1
ATOM 3573 C CA . LEU A 1 456 ? -37.406 16.484 3.814 1 95.62 456 LEU A CA 1
ATOM 3574 C C . LEU A 1 456 ? -36.062 16.203 3.178 1 95.62 456 LEU A C 1
ATOM 3576 O O . LEU A 1 456 ? -35.594 15.062 3.152 1 95.62 456 LEU A O 1
ATOM 3580 N N . ASP A 1 457 ? -35.438 17.25 2.709 1 93.06 457 ASP A N 1
ATOM 3581 C CA . ASP A 1 457 ? -34.156 17.062 2.021 1 93.06 457 ASP A CA 1
ATOM 3582 C C . ASP A 1 457 ? -33.094 16.531 2.982 1 93.06 457 ASP A C 1
ATOM 3584 O O . ASP A 1 457 ? -32.312 15.648 2.627 1 93.06 457 ASP A O 1
ATOM 3588 N N . ILE A 1 458 ? -33.062 16.984 4.246 1 94.69 458 ILE A N 1
ATOM 3589 C CA . ILE A 1 458 ? -32.125 16.531 5.254 1 94.69 458 ILE A CA 1
ATOM 3590 C C . ILE A 1 458 ? -32.344 15.062 5.57 1 94.69 458 ILE A C 1
ATOM 3592 O O . ILE A 1 458 ? -31.391 14.281 5.633 1 94.69 458 ILE A O 1
ATOM 3596 N N . PHE A 1 459 ? -33.562 14.734 5.707 1 96 459 PHE A N 1
ATOM 3597 C CA . PHE A 1 459 ? -33.906 13.352 6.008 1 96 459 PHE A CA 1
ATOM 3598 C C . PHE A 1 459 ? -33.5 12.43 4.859 1 96 459 PHE A C 1
ATOM 3600 O O . PHE A 1 459 ? -32.969 11.344 5.078 1 96 459 PHE A O 1
ATOM 3607 N N . GLN A 1 460 ? -33.719 12.898 3.672 1 93.94 460 GLN A N 1
ATOM 3608 C CA . GLN A 1 460 ? -33.375 12.117 2.496 1 93.94 460 GLN A CA 1
ATOM 3609 C C . GLN A 1 460 ? -31.859 11.953 2.373 1 93.94 460 GLN A C 1
ATOM 3611 O O . GLN A 1 460 ? -31.375 10.891 1.97 1 93.94 460 GLN A O 1
ATOM 3616 N N . TRP A 1 461 ? -31.141 13.008 2.723 1 93.62 461 TRP A N 1
ATOM 3617 C CA . TRP A 1 461 ? -29.688 12.914 2.713 1 93.62 461 TRP A CA 1
ATOM 3618 C C . TRP A 1 461 ? -29.203 11.883 3.727 1 93.62 461 TRP A C 1
ATOM 3620 O O . TRP A 1 461 ? -28.312 11.07 3.424 1 93.62 461 TRP A O 1
ATOM 3630 N N . MET A 1 462 ? -29.781 11.922 4.863 1 94.06 462 MET A N 1
ATOM 3631 C CA . MET A 1 462 ? -29.438 10.969 5.906 1 94.06 462 MET A CA 1
ATOM 3632 C C . MET A 1 462 ? -29.766 9.539 5.469 1 94.06 462 MET A C 1
ATOM 3634 O O . MET A 1 462 ? -28.953 8.633 5.652 1 94.06 462 MET A O 1
ATOM 3638 N N . MET A 1 463 ? -30.906 9.391 4.797 1 92.94 463 MET A N 1
ATOM 3639 C CA . MET A 1 463 ? -31.312 8.078 4.297 1 92.94 463 MET A CA 1
ATOM 3640 C C . MET A 1 463 ? -30.344 7.582 3.229 1 92.94 463 MET A C 1
ATOM 3642 O O . MET A 1 463 ? -29.953 6.41 3.236 1 92.94 463 MET A O 1
ATOM 3646 N N . GLU A 1 464 ? -30.016 8.453 2.432 1 89.81 464 GLU A N 1
ATOM 3647 C CA . GLU A 1 464 ? -29.062 8.094 1.397 1 89.81 464 GLU A CA 1
ATOM 3648 C C . GLU A 1 464 ? -27.75 7.602 2.01 1 89.81 464 GLU A C 1
ATOM 3650 O O . GLU A 1 464 ? -27.188 6.59 1.578 1 89.81 464 GLU A O 1
ATOM 3655 N N . TYR A 1 465 ? -27.328 8.281 2.992 1 91.56 465 TYR A N 1
ATOM 3656 C CA . TYR A 1 465 ? -26.109 7.875 3.686 1 91.56 465 TYR A CA 1
ATOM 3657 C C . TYR A 1 465 ? -26.266 6.488 4.297 1 91.56 465 TYR A C 1
ATOM 3659 O O . TYR A 1 465 ? -25.359 5.66 4.215 1 91.56 465 TYR A O 1
ATOM 3667 N N . LEU A 1 466 ? -27.328 6.309 4.863 1 90.19 466 LEU A N 1
ATOM 3668 C CA . LEU A 1 466 ? -27.578 5.047 5.559 1 90.19 466 LEU A CA 1
ATOM 3669 C C . LEU A 1 466 ? -27.531 3.875 4.582 1 90.19 466 LEU A C 1
ATOM 3671 O O . LEU A 1 466 ? -27.141 2.766 4.953 1 90.19 466 LEU A O 1
ATOM 3675 N N . TYR A 1 467 ? -27.844 4.121 3.354 1 87.88 467 TYR A N 1
ATOM 3676 C CA . TYR A 1 467 ? -27.891 3.049 2.365 1 87.88 467 TYR A CA 1
ATOM 3677 C C . TYR A 1 467 ? -26.578 2.939 1.613 1 87.88 467 TYR A C 1
ATOM 3679 O O . TYR A 1 467 ? -26.25 1.885 1.062 1 87.88 467 TYR A O 1
ATOM 3687 N N . THR A 1 468 ? -25.844 4.008 1.608 1 84 468 THR A N 1
ATOM 3688 C CA . THR A 1 468 ? -24.688 3.994 0.719 1 84 468 THR A CA 1
ATOM 3689 C C . THR A 1 468 ? -23.391 4.102 1.516 1 84 468 THR A C 1
ATOM 3691 O O . THR A 1 468 ? -22.328 3.725 1.027 1 84 468 THR A O 1
ATOM 3694 N N . GLY A 1 469 ? -23.484 4.645 2.629 1 82.62 469 GLY A N 1
ATOM 3695 C CA . GLY A 1 469 ? -22.297 4.875 3.426 1 82.62 469 GLY A CA 1
ATOM 3696 C C . GLY A 1 469 ? -21.5 6.086 2.973 1 82.62 469 GLY A C 1
ATOM 3697 O O . GLY A 1 469 ? -20.453 6.402 3.551 1 82.62 469 GLY A O 1
ATOM 3698 N N . THR A 1 470 ? -21.953 6.641 1.949 1 81.69 470 THR A N 1
ATOM 3699 C CA . THR A 1 470 ? -21.281 7.824 1.426 1 81.69 470 THR A CA 1
ATOM 3700 C C . THR A 1 470 ? -22.281 8.961 1.21 1 81.69 470 THR A C 1
ATOM 3702 O O . THR A 1 470 ? -23.484 8.719 1.133 1 81.69 470 THR A O 1
ATOM 3705 N N . PHE A 1 471 ? -21.812 10.109 1.409 1 81.56 471 PHE A N 1
ATOM 3706 C CA . PHE A 1 471 ? -22.641 11.273 1.091 1 81.56 471 PHE A CA 1
ATOM 3707 C C . PHE A 1 471 ? -21.812 12.344 0.389 1 81.56 471 PHE A C 1
ATOM 3709 O O . PHE A 1 471 ? -20.734 12.703 0.858 1 81.56 471 PHE A O 1
ATOM 3716 N N . ASN A 1 472 ? -22.359 12.656 -0.752 1 81 472 ASN A N 1
ATOM 3717 C CA . ASN A 1 472 ? -21.719 13.734 -1.493 1 81 472 ASN A CA 1
ATOM 3718 C C . ASN A 1 472 ? -22.047 15.102 -0.898 1 81 472 ASN A C 1
ATOM 3720 O O . ASN A 1 472 ? -23.172 15.602 -1.073 1 81 472 ASN A O 1
ATOM 3724 N N . MET A 1 473 ? -21.141 15.719 -0.316 1 80.69 473 MET A N 1
ATOM 3725 C CA . MET A 1 473 ? -21.344 16.969 0.419 1 80.69 473 MET A CA 1
ATOM 3726 C C . MET A 1 473 ? -21.453 18.156 -0.535 1 80.69 473 MET A C 1
ATOM 3728 O O . MET A 1 473 ? -21.812 19.25 -0.123 1 80.69 473 MET A O 1
ATOM 3732 N N . SER A 1 474 ? -21.219 17.891 -1.803 1 80.56 474 SER A N 1
ATOM 3733 C CA . SER A 1 474 ? -21.328 18.984 -2.766 1 80.56 474 SER A CA 1
ATOM 3734 C C . SER A 1 474 ? -22.766 19.469 -2.881 1 80.56 474 SER A C 1
ATOM 3736 O O . SER A 1 474 ? -23.016 20.609 -3.312 1 80.56 474 SER A O 1
ATOM 3738 N N . HIS A 1 475 ? -23.703 18.656 -2.402 1 80.38 475 HIS A N 1
ATOM 3739 C CA . HIS A 1 475 ? -25.125 18.984 -2.459 1 80.38 475 HIS A CA 1
ATOM 3740 C C . HIS A 1 475 ? -25.484 20.047 -1.423 1 80.38 475 HIS A C 1
ATOM 3742 O O . HIS A 1 475 ? -26.531 20.703 -1.523 1 80.38 475 HIS A O 1
ATOM 3748 N N . ILE A 1 476 ? -24.531 20.219 -0.474 1 88.5 476 ILE A N 1
ATOM 3749 C CA . ILE A 1 476 ? -24.828 21.141 0.621 1 88.5 476 ILE A CA 1
ATOM 3750 C C . ILE A 1 476 ? -24.188 22.5 0.342 1 88.5 476 ILE A C 1
ATOM 3752 O O . ILE A 1 476 ? -22.953 22.641 0.399 1 88.5 476 ILE A O 1
ATOM 3756 N N . ASP A 1 477 ? -25.031 23.5 0.046 1 86.38 477 ASP A N 1
ATOM 3757 C CA . ASP A 1 477 ? -24.531 24.797 -0.355 1 86.38 477 ASP A CA 1
ATOM 3758 C C . ASP A 1 477 ? -24.703 25.828 0.761 1 86.38 477 ASP A C 1
ATOM 3760 O O . ASP A 1 477 ? -24.172 26.938 0.692 1 86.38 477 ASP A O 1
ATOM 3764 N N . SER A 1 478 ? -25.516 25.516 1.731 1 92.5 478 SER A N 1
ATOM 3765 C CA . SER A 1 478 ? -25.766 26.484 2.791 1 92.5 478 SER A CA 1
ATOM 3766 C C . SER A 1 478 ? -25.297 25.969 4.145 1 92.5 478 SER A C 1
ATOM 3768 O O . SER A 1 478 ? -25.328 24.75 4.398 1 92.5 478 SER A O 1
ATOM 3770 N N . VAL A 1 479 ? -24.891 26.953 5 1 94.81 479 VAL A N 1
ATOM 3771 C CA . VAL A 1 479 ? -24.438 26.609 6.348 1 94.81 479 VAL A CA 1
ATOM 3772 C C . VAL A 1 479 ? -25.609 26.047 7.152 1 94.81 479 VAL A C 1
ATOM 3774 O O . VAL A 1 479 ? -25.438 25.109 7.938 1 94.81 479 VAL A O 1
ATOM 3777 N N . GLU A 1 480 ? -26.781 26.484 6.844 1 94.75 480 GLU A N 1
ATOM 3778 C CA . GLU A 1 480 ? -27.969 26.031 7.559 1 94.75 480 GLU A CA 1
ATOM 3779 C C . GLU A 1 480 ? -28.25 24.547 7.309 1 94.75 480 GLU A C 1
ATOM 3781 O O . GLU A 1 480 ? -28.469 23.797 8.25 1 94.75 480 GLU A O 1
ATOM 3786 N N . SER A 1 481 ? -28.203 24.156 6.039 1 95.19 481 SER A N 1
ATOM 3787 C CA . SER A 1 481 ? -28.469 22.766 5.676 1 95.19 481 SER A CA 1
ATOM 3788 C C . SER A 1 481 ? -27.391 21.844 6.254 1 95.19 481 SER A C 1
ATOM 3790 O O . SER A 1 481 ? -27.703 20.734 6.711 1 95.19 481 SER A O 1
ATOM 3792 N N . ALA A 1 482 ? -26.156 22.344 6.219 1 95.44 482 ALA A N 1
ATOM 3793 C CA . ALA A 1 482 ? -25.062 21.547 6.758 1 95.44 482 ALA A CA 1
ATOM 3794 C C . ALA A 1 482 ? -25.234 21.312 8.258 1 95.44 482 ALA A C 1
ATOM 3796 O O . ALA A 1 482 ? -25.031 20.203 8.75 1 95.44 482 ALA A O 1
ATOM 3797 N N . LEU A 1 483 ? -25.656 22.375 8.914 1 96.56 483 LEU A N 1
ATOM 3798 C CA . LEU A 1 483 ? -25.828 22.281 10.359 1 96.56 483 LEU A CA 1
ATOM 3799 C C . LEU A 1 483 ? -27.016 21.406 10.711 1 96.56 483 LEU A C 1
ATOM 3801 O O . LEU A 1 483 ? -26.969 20.641 11.672 1 96.56 483 LEU A O 1
ATOM 3805 N N . GLU A 1 484 ? -28.062 21.5 9.938 1 95.5 484 GLU A N 1
ATOM 3806 C CA . GLU A 1 484 ? -29.234 20.656 10.172 1 95.5 484 GLU A CA 1
ATOM 3807 C C . GLU A 1 484 ? -28.891 19.172 9.992 1 95.5 484 GLU A C 1
ATOM 3809 O O . GLU A 1 484 ? -29.359 18.328 10.758 1 95.5 484 GLU A O 1
ATOM 3814 N N . LEU A 1 485 ? -28.125 18.891 8.992 1 95.62 485 LEU A N 1
ATOM 3815 C CA . LEU A 1 485 ? -27.703 17.5 8.781 1 95.62 485 LEU A CA 1
ATOM 3816 C C . LEU A 1 485 ? -26.812 17.031 9.93 1 95.62 485 LEU A C 1
ATOM 3818 O O . LEU A 1 485 ? -26.922 15.883 10.375 1 95.62 485 LEU A O 1
ATOM 3822 N N . LEU A 1 486 ? -25.875 17.953 10.352 1 95.94 486 LEU A N 1
ATOM 3823 C CA . LEU A 1 486 ? -25.016 17.641 11.492 1 95.94 486 LEU A CA 1
ATOM 3824 C C . LEU A 1 486 ? -25.844 17.297 12.719 1 95.94 486 LEU A C 1
ATOM 3826 O O . LEU A 1 486 ? -25.578 16.297 13.391 1 95.94 486 LEU A O 1
ATOM 3830 N N . ILE A 1 487 ? -26.844 18.031 12.977 1 95.94 487 ILE A N 1
ATOM 3831 C CA . ILE A 1 487 ? -27.703 17.828 14.141 1 95.94 487 ILE A CA 1
ATOM 3832 C C . ILE A 1 487 ? -28.484 16.531 13.969 1 95.94 487 ILE A C 1
ATOM 3834 O O . ILE A 1 487 ? -28.625 15.75 14.914 1 95.94 487 ILE A O 1
ATOM 3838 N N . ALA A 1 488 ? -29.031 16.266 12.766 1 95.44 488 ALA A N 1
ATOM 3839 C CA . ALA A 1 488 ? -29.75 15.023 12.484 1 95.44 488 ALA A CA 1
ATOM 3840 C C . ALA A 1 488 ? -28.844 13.812 12.695 1 95.44 488 ALA A C 1
ATOM 3842 O O . ALA A 1 488 ? -29.266 12.805 13.266 1 95.44 488 ALA A O 1
ATOM 3843 N N . ALA A 1 489 ? -27.625 13.945 12.203 1 94.94 489 ALA A N 1
ATOM 3844 C CA . ALA A 1 489 ? -26.672 12.852 12.352 1 94.94 489 ALA A CA 1
ATOM 3845 C C . ALA A 1 489 ? -26.453 12.516 13.828 1 94.94 489 ALA A C 1
ATOM 3847 O O . ALA A 1 489 ? -26.375 11.336 14.195 1 94.94 489 ALA A O 1
ATOM 3848 N N . ASP A 1 490 ? -26.328 13.57 14.664 1 94.62 490 ASP A N 1
ATOM 3849 C CA . ASP A 1 490 ? -26.172 13.352 16.094 1 94.62 490 ASP A CA 1
ATOM 3850 C C . ASP A 1 490 ? -27.422 12.727 16.703 1 94.62 490 ASP A C 1
ATOM 3852 O O . ASP A 1 490 ? -27.328 11.781 17.484 1 94.62 490 ASP A O 1
ATOM 3856 N N . GLU A 1 491 ? -28.594 13.164 16.297 1 94.25 491 GLU A N 1
ATOM 3857 C CA . GLU A 1 491 ? -29.859 12.688 16.828 1 94.25 491 GLU A CA 1
ATOM 3858 C C . GLU A 1 491 ? -30.078 11.219 16.516 1 94.25 491 GLU A C 1
ATOM 3860 O O . GLU A 1 491 ? -30.625 10.469 17.328 1 94.25 491 GLU A O 1
ATOM 3865 N N . TYR A 1 492 ? -29.688 10.859 15.336 1 94.38 492 TYR A N 1
ATOM 3866 C CA . TYR A 1 492 ? -29.906 9.484 14.898 1 94.38 492 TYR A CA 1
ATOM 3867 C C . TYR A 1 492 ? -28.672 8.625 15.141 1 94.38 492 TYR A C 1
ATOM 3869 O O . TYR A 1 492 ? -28.562 7.512 14.625 1 94.38 492 TYR A O 1
ATOM 3877 N N . MET A 1 493 ? -27.672 9.234 15.844 1 93.06 493 MET A N 1
ATOM 3878 C CA . MET A 1 493 ? -26.5 8.531 16.328 1 93.06 493 MET A CA 1
ATOM 3879 C C . MET A 1 493 ? -25.688 7.961 15.18 1 93.06 493 MET A C 1
ATOM 3881 O O . MET A 1 493 ? -25.328 6.777 15.18 1 93.06 493 MET A O 1
ATOM 3885 N N . LEU A 1 494 ? -25.438 8.789 14.188 1 93.56 494 LEU A N 1
ATOM 3886 C CA . LEU A 1 494 ? -24.594 8.461 13.047 1 93.56 494 LEU A CA 1
ATOM 3887 C C . LEU A 1 494 ? -23.25 9.164 13.148 1 93.56 494 LEU A C 1
ATOM 3889 O O . LEU A 1 494 ? -23.016 10.164 12.477 1 93.56 494 LEU A O 1
ATOM 3893 N N . ASP A 1 495 ? -22.359 8.547 13.883 1 91 495 ASP A N 1
ATOM 3894 C CA . ASP A 1 495 ? -21.109 9.195 14.242 1 91 495 ASP A CA 1
ATOM 3895 C C . ASP A 1 495 ? -20.219 9.398 13.008 1 91 495 ASP A C 1
ATOM 3897 O O . ASP A 1 495 ? -19.562 10.43 12.875 1 91 495 ASP A O 1
ATOM 3901 N N . HIS A 1 496 ? -20.172 8.367 12.125 1 91.62 496 HIS A N 1
ATOM 3902 C CA . HIS A 1 496 ? -19.391 8.523 10.906 1 91.62 496 HIS A CA 1
ATOM 3903 C C . HIS A 1 496 ? -19.906 9.688 10.055 1 91.62 496 HIS A C 1
ATOM 3905 O O . HIS A 1 496 ? -19.125 10.523 9.602 1 91.62 496 HIS A O 1
ATOM 3911 N N . LEU A 1 497 ? -21.188 9.797 9.859 1 92.62 497 LEU A N 1
ATOM 3912 C CA . LEU A 1 497 ? -21.797 10.898 9.117 1 92.62 497 LEU A CA 1
ATOM 3913 C C . LEU A 1 497 ? -21.516 12.234 9.797 1 92.62 497 LEU A C 1
ATOM 3915 O O . LEU A 1 497 ? -21.297 13.242 9.125 1 92.62 497 LEU A O 1
ATOM 3919 N N . LYS A 1 498 ? -21.562 12.211 11.086 1 93.69 498 LYS A N 1
ATOM 3920 C CA . LYS A 1 498 ? -21.281 13.422 11.844 1 93.69 498 LYS A CA 1
ATOM 3921 C C . LYS A 1 498 ? -19.891 13.953 11.539 1 93.69 498 LYS A C 1
ATOM 3923 O O . LYS A 1 498 ? -19.719 15.156 11.312 1 93.69 498 LYS A O 1
ATOM 3928 N N . GLN A 1 499 ? -18.953 13.047 11.555 1 92.31 499 GLN A N 1
ATOM 3929 C CA . GLN A 1 499 ? -17.594 13.453 11.242 1 92.31 499 GLN A CA 1
ATOM 3930 C C . GLN A 1 499 ? -17.484 14 9.828 1 92.31 499 GLN A C 1
ATOM 3932 O O . GLN A 1 499 ? -16.766 14.977 9.586 1 92.31 499 GLN A O 1
ATOM 3937 N N . ILE A 1 500 ? -18.203 13.391 8.93 1 92.56 500 ILE A N 1
ATOM 3938 C CA . ILE A 1 500 ? -18.219 13.875 7.551 1 92.56 500 ILE A CA 1
ATOM 3939 C C . ILE A 1 500 ? -18.797 15.289 7.512 1 92.56 500 ILE A C 1
ATOM 3941 O O . ILE A 1 500 ? -18.234 16.172 6.855 1 92.56 500 ILE A O 1
ATOM 3945 N N . CYS A 1 501 ? -19.875 15.531 8.266 1 94 501 CYS A N 1
ATOM 3946 C CA . CYS A 1 501 ? -20.5 16.844 8.328 1 94 501 CYS A CA 1
ATOM 3947 C C . CYS A 1 501 ? -19.562 17.875 8.938 1 94 501 CYS A C 1
ATOM 3949 O O . CYS A 1 501 ? -19.5 19.016 8.477 1 94 501 CYS A O 1
ATOM 3951 N N . GLU A 1 502 ? -18.828 17.469 9.922 1 93.81 502 GLU A N 1
ATOM 3952 C CA . GLU A 1 502 ? -17.875 18.375 10.562 1 93.81 502 GLU A CA 1
ATOM 3953 C C . GLU A 1 502 ? -16.828 18.875 9.57 1 93.81 502 GLU A C 1
ATOM 3955 O O . GLU A 1 502 ? -16.484 20.062 9.57 1 93.81 502 GLU A O 1
ATOM 3960 N N . THR A 1 503 ? -16.406 17.969 8.781 1 92.88 503 THR A N 1
ATOM 3961 C CA . THR A 1 503 ? -15.414 18.359 7.777 1 92.88 503 THR A CA 1
ATOM 3962 C C . THR A 1 503 ? -16 19.359 6.797 1 92.88 503 THR A C 1
ATOM 3964 O O . THR A 1 503 ? -15.344 20.344 6.438 1 92.88 503 THR A O 1
ATOM 3967 N N . LYS A 1 504 ? -17.203 19.172 6.422 1 93.31 504 LYS A N 1
ATOM 3968 C CA . LYS A 1 504 ? -17.875 20.078 5.496 1 93.31 504 LYS A CA 1
ATOM 3969 C C . LYS A 1 504 ? -18.125 21.438 6.145 1 93.31 504 LYS A C 1
ATOM 3971 O O . LYS A 1 504 ? -17.828 22.469 5.547 1 93.31 504 LYS A O 1
ATOM 3976 N N . VAL A 1 505 ? -18.562 21.453 7.316 1 95.19 505 VAL A N 1
ATOM 3977 C CA . VAL A 1 505 ? -18.938 22.688 8.008 1 95.19 505 VAL A CA 1
ATOM 3978 C C . VAL A 1 505 ? -17.688 23.516 8.297 1 95.19 505 VAL A C 1
ATOM 3980 O O . VAL A 1 505 ? -17.734 24.75 8.273 1 95.19 505 VAL A O 1
ATOM 3983 N N . GLN A 1 506 ? -16.594 22.844 8.531 1 95.06 506 GLN A N 1
ATOM 3984 C CA . GLN A 1 506 ? -15.336 23.562 8.781 1 95.06 506 GLN A CA 1
ATOM 3985 C C . GLN A 1 506 ? -15.008 24.516 7.629 1 95.06 506 GLN A C 1
ATOM 3987 O O . GLN A 1 506 ? -14.539 25.625 7.859 1 95.06 506 GLN A O 1
ATOM 3992 N N . SER A 1 507 ? -15.32 24.047 6.422 1 93.75 507 SER A N 1
ATOM 3993 C CA . SER A 1 507 ? -15.008 24.859 5.25 1 93.75 507 SER A CA 1
ATOM 3994 C C . SER A 1 507 ? -15.938 26.062 5.152 1 93.75 507 SER A C 1
ATOM 3996 O O . SER A 1 507 ? -15.711 26.953 4.34 1 93.75 507 SER A O 1
ATOM 3998 N N . MET A 1 508 ? -16.922 26.141 6.016 1 94.38 508 MET A N 1
ATOM 3999 C CA . MET A 1 508 ? -17.922 27.203 5.941 1 94.38 508 MET A CA 1
ATOM 4000 C C . MET A 1 508 ? -17.75 28.203 7.086 1 94.38 508 MET A C 1
ATOM 4002 O O . MET A 1 508 ? -18.562 29.109 7.254 1 94.38 508 MET A O 1
ATOM 4006 N N . ILE A 1 509 ? -16.688 28.062 7.832 1 94.81 509 ILE A N 1
ATOM 4007 C CA . ILE A 1 509 ? -16.453 28.938 8.977 1 94.81 509 ILE A CA 1
ATOM 4008 C C . ILE A 1 509 ? -15.914 30.281 8.5 1 94.81 509 ILE A C 1
ATOM 4010 O O . ILE A 1 509 ? -14.992 30.328 7.688 1 94.81 509 ILE A O 1
ATOM 4014 N N . SER A 1 510 ? -16.531 31.281 8.883 1 94.38 510 SER A N 1
ATOM 4015 C CA . SER A 1 510 ? -16.156 32.688 8.664 1 94.38 510 SER A CA 1
ATOM 4016 C C . SER A 1 510 ? -16.547 33.562 9.844 1 94.38 510 SER A C 1
ATOM 4018 O O . SER A 1 510 ? -17.125 33.062 10.82 1 94.38 510 SER A O 1
ATOM 4020 N N . HIS A 1 511 ? -16.188 34.844 9.828 1 94.31 511 HIS A N 1
ATOM 4021 C CA . HIS A 1 511 ? -16.547 35.781 10.891 1 94.31 511 HIS A CA 1
ATOM 4022 C C . HIS A 1 511 ? -18.047 35.875 11.078 1 94.31 511 HIS A C 1
ATOM 4024 O O . HIS A 1 511 ? -18.531 36 12.203 1 94.31 511 HIS A O 1
ATOM 4030 N N . ASP A 1 512 ? -18.781 35.625 10 1 94.25 512 ASP A N 1
ATOM 4031 C CA . ASP A 1 512 ? -20.234 35.781 10.023 1 94.25 512 ASP A CA 1
ATOM 4032 C C . ASP A 1 512 ? -20.906 34.5 10.516 1 94.25 512 ASP A C 1
ATOM 4034 O O . ASP A 1 512 ? -22.031 34.531 11.016 1 94.25 512 ASP A O 1
ATOM 4038 N N . THR A 1 513 ? -20.219 33.344 10.406 1 95.81 513 THR A N 1
ATOM 4039 C CA . THR A 1 513 ? -20.906 32.062 10.633 1 95.81 513 THR A CA 1
ATOM 4040 C C . THR A 1 513 ? -20.391 31.391 11.891 1 95.81 513 THR A C 1
ATOM 4042 O O . THR A 1 513 ? -21.016 30.453 12.398 1 95.81 513 THR A O 1
ATOM 4045 N N . VAL A 1 514 ? -19.266 31.828 12.484 1 96.38 514 VAL A N 1
ATOM 4046 C CA . VAL A 1 514 ? -18.547 31.094 13.523 1 96.38 514 VAL A CA 1
ATOM 4047 C C . VAL A 1 514 ? -19.438 30.938 14.75 1 96.38 514 VAL A C 1
ATOM 4049 O O . VAL A 1 514 ? -19.438 29.875 15.383 1 96.38 514 VAL A O 1
ATOM 4052 N N . HIS A 1 515 ? -20.219 31.875 15.125 1 96.38 515 HIS A N 1
ATOM 4053 C CA . HIS A 1 515 ? -20.984 31.797 16.359 1 96.38 515 HIS A CA 1
ATOM 4054 C C . HIS A 1 515 ? -22.156 30.844 16.219 1 96.38 515 HIS A C 1
ATOM 4056 O O . HIS A 1 515 ? -22.469 30.078 17.141 1 96.38 515 HIS A O 1
ATOM 4062 N N . ILE A 1 516 ? -22.828 30.859 15.039 1 96.75 516 ILE A N 1
ATOM 4063 C CA . ILE A 1 516 ? -23.938 29.953 14.797 1 96.75 516 ILE A CA 1
ATOM 4064 C C . ILE A 1 516 ? -23.422 28.516 14.719 1 96.75 516 ILE A C 1
ATOM 4066 O O . ILE A 1 516 ? -24.062 27.578 15.203 1 96.75 516 ILE A O 1
ATOM 4070 N N . ILE A 1 517 ? -22.266 28.391 14.141 1 96.88 517 ILE A N 1
ATOM 4071 C CA . ILE A 1 517 ? -21.656 27.062 13.992 1 96.88 517 ILE A CA 1
ATOM 4072 C C . ILE A 1 517 ? -21.219 26.547 15.359 1 96.88 517 ILE A C 1
ATOM 4074 O O . ILE A 1 517 ? -21.406 25.359 15.664 1 96.88 517 ILE A O 1
ATOM 4078 N N . LEU A 1 518 ? -20.641 27.453 16.172 1 96.94 518 LEU A N 1
ATOM 4079 C CA . LEU A 1 518 ? -20.219 27.047 17.516 1 96.94 518 LEU A CA 1
ATOM 4080 C C . LEU A 1 518 ? -21.406 26.578 18.328 1 96.94 518 LEU A C 1
ATOM 4082 O O . LEU A 1 518 ? -21.328 25.562 19.016 1 96.94 518 LEU A O 1
ATOM 4086 N N . GLN A 1 519 ? -22.516 27.188 18.234 1 96.56 519 GLN A N 1
ATOM 4087 C CA . GLN A 1 519 ? -23.734 26.781 18.938 1 96.56 519 GLN A CA 1
ATOM 4088 C C . GLN A 1 519 ? -24.219 25.422 18.453 1 96.56 519 GLN A C 1
ATOM 4090 O O . GLN A 1 519 ? -24.578 24.562 19.266 1 96.56 519 GLN A O 1
ATOM 4095 N N . ALA A 1 520 ? -24.266 25.219 17.172 1 96.06 520 ALA A N 1
ATOM 4096 C CA . ALA A 1 520 ? -24.688 23.938 16.594 1 96.06 520 ALA A CA 1
ATOM 4097 C C . ALA A 1 520 ? -23.75 22.812 17.016 1 96.06 520 ALA A C 1
ATOM 4099 O O . ALA A 1 520 ? -24.188 21.688 17.25 1 96.06 520 ALA A O 1
ATOM 4100 N N . ALA A 1 521 ? -22.438 23.141 17.031 1 95.56 521 ALA A N 1
ATOM 4101 C CA . ALA A 1 521 ? -21.438 22.156 17.438 1 95.56 521 ALA A CA 1
ATOM 4102 C C . ALA A 1 521 ? -21.719 21.672 18.859 1 95.56 521 ALA A C 1
ATOM 4104 O O . ALA A 1 521 ? -21.609 20.469 19.156 1 95.56 521 ALA A O 1
ATOM 4105 N N . GLU A 1 522 ? -22.078 22.625 19.688 1 94.75 522 GLU A N 1
ATOM 4106 C CA . GLU A 1 522 ? -22.406 22.281 21.062 1 94.75 522 GLU A CA 1
ATOM 4107 C C . GLU A 1 522 ? -23.688 21.469 21.141 1 94.75 522 GLU A C 1
ATOM 4109 O O . GLU A 1 522 ? -23.766 20.469 21.844 1 94.75 522 GLU A O 1
ATOM 4114 N N . GLU A 1 523 ? -24.672 21.797 20.359 1 93.31 523 GLU A N 1
ATOM 4115 C CA . GLU A 1 523 ? -25.969 21.109 20.328 1 93.31 523 GLU A CA 1
ATOM 4116 C C . GLU A 1 523 ? -25.812 19.688 19.797 1 93.31 523 GLU A C 1
ATOM 4118 O O . GLU A 1 523 ? -26.453 18.766 20.297 1 93.31 523 GLU A O 1
ATOM 4123 N N . ALA A 1 524 ? -24.969 19.516 18.812 1 94.44 524 ALA A N 1
ATOM 4124 C CA . ALA A 1 524 ? -24.797 18.234 18.141 1 94.44 524 ALA A CA 1
ATOM 4125 C C . ALA A 1 524 ? -23.672 17.422 18.766 1 94.44 524 ALA A C 1
ATOM 4127 O O . ALA A 1 524 ? -23.266 16.391 18.234 1 94.44 524 ALA A O 1
ATOM 4128 N N . ASN A 1 525 ? -23.078 18 19.906 1 93 525 ASN A N 1
ATOM 4129 C CA . ASN A 1 525 ? -21.953 17.312 20.531 1 93 525 ASN A CA 1
ATOM 4130 C C . ASN A 1 525 ? -20.859 17 19.516 1 93 525 ASN A C 1
ATOM 4132 O O . ASN A 1 525 ? -20.375 15.867 19.422 1 93 525 ASN A O 1
ATOM 4136 N N . ALA A 1 526 ? -20.484 17.922 18.719 1 93.62 526 ALA A N 1
ATOM 4137 C CA . ALA A 1 526 ? -19.438 17.828 17.703 1 93.62 526 ALA A CA 1
ATOM 4138 C C . ALA A 1 526 ? -18.141 18.438 18.203 1 93.62 526 ALA A C 1
ATOM 4140 O O . ALA A 1 526 ? -17.859 19.609 17.969 1 93.62 526 ALA A O 1
ATOM 4141 N N . PRO A 1 527 ? -17.312 17.656 18.781 1 91.38 527 PRO A N 1
ATOM 4142 C CA . PRO A 1 527 ? -16.141 18.219 19.453 1 91.38 527 PRO A CA 1
ATOM 4143 C C . PRO A 1 527 ? -15.117 18.797 18.484 1 91.38 527 PRO A C 1
ATOM 4145 O O . PRO A 1 527 ? -14.453 19.797 18.812 1 91.38 527 PRO A O 1
ATOM 4148 N N . GLN A 1 528 ? -14.961 18.172 17.328 1 92.69 528 GLN A N 1
ATOM 4149 C CA . GLN A 1 528 ? -13.992 18.703 16.391 1 92.69 528 GLN A CA 1
ATOM 4150 C C . GLN A 1 528 ? -14.383 20.109 15.93 1 92.69 528 GLN A C 1
ATOM 4152 O O . GLN A 1 528 ? -13.562 21.016 15.922 1 92.69 528 GLN A O 1
ATOM 4157 N N . LEU A 1 529 ? -15.633 20.203 15.594 1 93.5 529 LEU A N 1
ATOM 4158 C CA . LEU A 1 529 ? -16.125 21.484 15.109 1 93.5 529 LEU A CA 1
ATOM 4159 C C . LEU A 1 529 ? -16.062 22.547 16.203 1 93.5 529 LEU A C 1
ATOM 4161 O O . LEU A 1 529 ? -15.734 23.703 15.93 1 93.5 529 LEU A O 1
ATOM 4165 N N . ARG A 1 530 ? -16.344 22.156 17.406 1 93.88 530 ARG A N 1
ATOM 4166 C CA . ARG A 1 530 ? -16.234 23.078 18.531 1 93.88 530 ARG A CA 1
ATOM 4167 C C . ARG A 1 530 ? -14.82 23.594 18.672 1 93.88 530 ARG A C 1
ATOM 4169 O O . ARG A 1 530 ? -14.602 24.797 18.812 1 93.88 530 ARG A O 1
ATOM 4176 N N . ALA A 1 531 ? -13.906 22.688 18.641 1 91.81 531 ALA A N 1
ATOM 4177 C CA . ALA A 1 531 ? -12.492 23.047 18.781 1 91.81 531 ALA A CA 1
ATOM 4178 C C . ALA A 1 531 ? -12.07 24 17.656 1 91.81 531 ALA A C 1
ATOM 4180 O O . ALA A 1 531 ? -11.344 24.969 17.891 1 91.81 531 ALA A O 1
ATOM 4181 N N . ILE A 1 532 ? -12.508 23.781 16.5 1 93.94 532 ILE A N 1
ATOM 4182 C CA . ILE A 1 532 ? -12.133 24.562 15.344 1 93.94 532 ILE A CA 1
ATOM 4183 C C . ILE A 1 532 ? -12.734 25.953 15.445 1 93.94 532 ILE A C 1
ATOM 4185 O O . ILE A 1 532 ? -12.07 26.953 15.148 1 93.94 532 ILE A O 1
ATOM 4189 N N . CYS A 1 533 ? -14 26.031 15.875 1 94.19 533 CYS A N 1
ATOM 4190 C CA . CYS A 1 533 ? -14.641 27.328 16.047 1 94.19 533 CYS A CA 1
ATOM 4191 C C . CYS A 1 533 ? -13.93 28.141 17.125 1 94.19 533 CYS A C 1
ATOM 4193 O O . CYS A 1 533 ? -13.711 29.344 16.953 1 94.19 533 CYS A O 1
ATOM 4195 N N . LEU A 1 534 ? -13.562 27.516 18.172 1 92.38 534 LEU A N 1
ATOM 4196 C CA . LEU A 1 534 ? -12.852 28.203 19.25 1 92.38 534 LEU A CA 1
ATOM 4197 C C . LEU A 1 534 ? -11.484 28.688 18.781 1 92.38 534 LEU A C 1
ATOM 4199 O O . LEU A 1 534 ? -11.039 29.766 19.156 1 92.38 534 LEU A O 1
ATOM 4203 N N . HIS A 1 535 ? -10.844 27.844 17.984 1 91.25 535 HIS A N 1
ATOM 4204 C CA . HIS A 1 535 ? -9.594 28.266 17.375 1 91.25 535 HIS A CA 1
ATOM 4205 C C . HIS A 1 535 ? -9.781 29.516 16.516 1 91.25 535 HIS A C 1
ATOM 4207 O O . HIS A 1 535 ? -8.992 30.453 16.594 1 91.25 535 HIS A O 1
ATOM 4213 N N . PHE A 1 536 ? -10.859 29.562 15.711 1 92.69 536 PHE A N 1
ATOM 4214 C CA . PHE A 1 536 ? -11.148 30.703 14.852 1 92.69 536 PHE A CA 1
ATOM 4215 C C . PHE A 1 536 ? -11.398 31.953 15.68 1 92.69 536 PHE A C 1
ATOM 4217 O O . PHE A 1 536 ? -10.859 33.031 15.383 1 92.69 536 PHE A O 1
ATOM 4224 N N . VAL A 1 537 ? -12.156 31.781 16.734 1 92.12 537 VAL A N 1
ATOM 4225 C CA . VAL A 1 537 ? -12.539 32.906 17.578 1 92.12 537 VAL A CA 1
ATOM 4226 C C . VAL A 1 537 ? -11.305 33.469 18.281 1 92.12 537 VAL A C 1
ATOM 4228 O O . VAL A 1 537 ? -11.125 34.688 18.344 1 92.12 537 VAL A O 1
ATOM 4231 N N . ARG A 1 538 ? -10.414 32.656 18.766 1 89.12 538 ARG A N 1
ATOM 4232 C CA . ARG A 1 538 ? -9.266 33.156 19.516 1 89.12 538 ARG A CA 1
ATOM 4233 C C . ARG A 1 538 ? -8.242 33.812 18.594 1 89.12 538 ARG A C 1
ATOM 4235 O O . ARG A 1 538 ? -7.422 34.625 19.031 1 89.12 538 ARG A O 1
ATOM 4242 N N . ASN A 1 539 ? -8.281 33.438 17.375 1 88.69 539 ASN A N 1
ATOM 4243 C CA . ASN A 1 539 ? -7.312 34.031 16.453 1 88.69 539 ASN A CA 1
ATOM 4244 C C . ASN A 1 539 ? -7.934 35.125 15.609 1 88.69 539 ASN A C 1
ATOM 4246 O O . ASN A 1 539 ? -7.254 35.75 14.789 1 88.69 539 ASN A O 1
ATOM 4250 N N . SER A 1 540 ? -9.242 35.344 15.695 1 80.75 540 SER A N 1
ATOM 4251 C CA . SER A 1 540 ? -9.922 36.375 14.938 1 80.75 540 SER A CA 1
ATOM 4252 C C . SER A 1 540 ? -9.742 37.75 15.594 1 80.75 540 SER A C 1
ATOM 4254 O O . SER A 1 540 ? -9.945 38.781 14.953 1 80.75 540 SER A O 1
ATOM 4256 N N . SER A 1 541 ? -9.414 37.906 16.906 1 65.75 541 SER A N 1
ATOM 4257 C CA . SER A 1 541 ? -9.25 39.188 17.562 1 65.75 541 SER A CA 1
ATOM 4258 C C . SER A 1 541 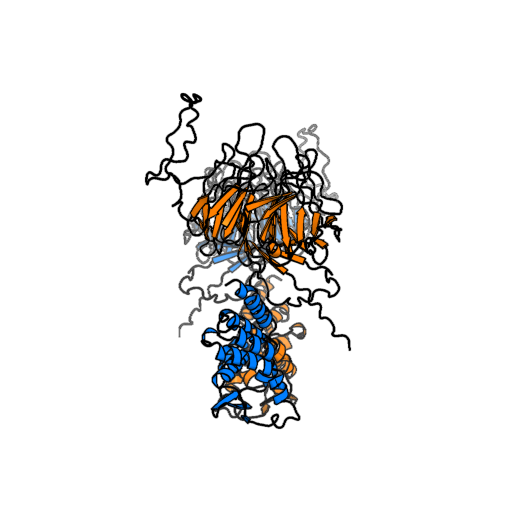? -8.078 39.969 16.969 1 65.75 541 SER A C 1
ATOM 4260 O O . SER A 1 541 ? -7.953 41.156 17.188 1 65.75 541 SER A O 1
ATOM 4262 N N . PHE A 1 542 ? -7.172 39.25 16.219 1 55.88 542 PHE A N 1
ATOM 4263 C CA . PHE A 1 542 ? -6.047 39.969 15.648 1 55.88 542 PHE A CA 1
ATOM 4264 C C . PHE A 1 542 ? -6.484 40.781 14.422 1 55.88 542 PHE A C 1
ATOM 4266 O O . PHE A 1 542 ? -5.781 41.688 13.984 1 55.88 542 PHE A O 1
ATOM 4273 N N . ASP A 1 543 ? -7.629 40.469 13.773 1 45.69 543 ASP A N 1
ATOM 4274 C CA . ASP A 1 543 ? -8.109 41.281 12.656 1 45.69 543 ASP A CA 1
ATOM 4275 C C . ASP A 1 543 ? -8.844 42.531 13.156 1 45.69 543 ASP A C 1
ATOM 4277 O O . ASP A 1 543 ? -9.609 42.438 14.117 1 45.69 543 ASP A O 1
ATOM 4281 N N . MET B 1 1 ? -19 16.828 44.656 1 23.31 1 MET B N 1
ATOM 4282 C CA . MET B 1 1 ? -19.203 16.234 43.344 1 23.31 1 MET B CA 1
ATOM 4283 C C . MET B 1 1 ? -18.203 16.797 42.344 1 23.31 1 MET B C 1
ATOM 4285 O O . MET B 1 1 ? -18.344 17.938 41.906 1 23.31 1 MET B O 1
ATOM 4289 N N . GLU B 1 2 ? -16.891 16.453 42.375 1 22.98 2 GLU B N 1
ATOM 4290 C CA . GLU B 1 2 ? -15.586 16.875 41.844 1 22.98 2 GLU B CA 1
ATOM 4291 C C . GLU B 1 2 ? -15.531 16.719 40.344 1 22.98 2 GLU B C 1
ATOM 4293 O O . GLU B 1 2 ? -15.82 15.648 39.812 1 22.98 2 GLU B O 1
ATOM 4298 N N . GLU B 1 3 ? -15.914 17.75 39.562 1 26.44 3 GLU B N 1
ATOM 4299 C CA . GLU B 1 3 ? -15.836 17.828 38.125 1 26.44 3 GLU B CA 1
ATOM 4300 C C . GLU B 1 3 ? -14.586 17.141 37.594 1 26.44 3 GLU B C 1
ATOM 4302 O O . GLU B 1 3 ? -13.469 17.484 38 1 26.44 3 GLU B O 1
ATOM 4307 N N . ALA B 1 4 ? -14.625 15.875 37.312 1 32 4 ALA B N 1
ATOM 4308 C CA . ALA B 1 4 ? -13.555 15.148 36.625 1 32 4 ALA B CA 1
ATOM 4309 C C . ALA B 1 4 ? -12.938 15.992 35.531 1 32 4 ALA B C 1
ATOM 4311 O O . ALA B 1 4 ? -13.617 16.344 34.562 1 32 4 ALA B O 1
ATOM 4312 N N . LYS B 1 5 ? -12.133 16.891 35.938 1 32.62 5 LYS B N 1
ATOM 4313 C CA . LYS B 1 5 ? -11.234 17.688 35.125 1 32.62 5 LYS B CA 1
ATOM 4314 C C . LYS B 1 5 ? -10.688 16.875 33.938 1 32.62 5 LYS B C 1
ATOM 4316 O O . LYS B 1 5 ? -9.82 16.016 34.125 1 32.62 5 LYS B O 1
ATOM 4321 N N . ASP B 1 6 ? -11.562 16.391 33.125 1 35.09 6 ASP B N 1
ATOM 4322 C CA . ASP B 1 6 ? -11.18 15.75 31.859 1 35.09 6 ASP B CA 1
ATOM 4323 C C . ASP B 1 6 ? -9.914 16.391 31.281 1 35.09 6 ASP B C 1
ATOM 4325 O O . ASP B 1 6 ? -9.977 17.484 30.719 1 35.09 6 ASP B O 1
ATOM 4329 N N . SER B 1 7 ? -8.898 16.359 31.969 1 35.94 7 SER B N 1
ATOM 4330 C CA . SER B 1 7 ? -7.559 16.766 31.547 1 35.94 7 SER B CA 1
ATOM 4331 C C . SER B 1 7 ? -7.25 16.266 30.141 1 35.94 7 SER B C 1
ATOM 4333 O O . SER B 1 7 ? -6.758 15.148 29.953 1 35.94 7 SER B O 1
ATOM 4335 N N . HIS B 1 8 ? -8.133 16.281 29.234 1 41.12 8 HIS B N 1
ATOM 4336 C CA . HIS B 1 8 ? -7.848 16.062 27.828 1 41.12 8 HIS B CA 1
ATOM 4337 C C . HIS B 1 8 ? -6.539 16.734 27.422 1 41.12 8 HIS B C 1
ATOM 4339 O O . HIS B 1 8 ? -6.371 17.938 27.594 1 41.12 8 HIS B O 1
ATOM 4345 N N . ARG B 1 9 ? -5.391 16.141 27.578 1 45.78 9 ARG B N 1
ATOM 4346 C CA . ARG B 1 9 ? -4.008 16.422 27.203 1 45.78 9 ARG B CA 1
ATOM 4347 C C . ARG B 1 9 ? -3.941 17.141 25.859 1 45.78 9 ARG B C 1
ATOM 4349 O O . ARG B 1 9 ? -4.266 16.547 24.828 1 45.78 9 ARG B O 1
ATOM 4356 N N . ILE B 1 10 ? -4.203 18.359 25.766 1 56.12 10 ILE B N 1
ATOM 4357 C CA . ILE B 1 10 ? -4.254 19.125 24.531 1 56.12 10 ILE B CA 1
ATOM 4358 C C . ILE B 1 10 ? -2.844 19.281 23.969 1 56.12 10 ILE B C 1
ATOM 4360 O O . ILE B 1 10 ? -1.953 19.812 24.641 1 56.12 10 ILE B O 1
ATOM 4364 N N . ARG B 1 11 ? -2.375 18.359 23.109 1 68.5 11 ARG B N 1
ATOM 4365 C CA . ARG B 1 11 ? -1.175 18.594 22.312 1 68.5 11 ARG B CA 1
ATOM 4366 C C . ARG B 1 11 ? -1.305 19.875 21.5 1 68.5 11 ARG B C 1
ATOM 4368 O O . ARG B 1 11 ? -2.357 20.141 20.906 1 68.5 11 ARG B O 1
ATOM 4375 N N . MET B 1 12 ? -0.299 20.797 21.922 1 85.19 12 MET B N 1
ATOM 4376 C CA . MET B 1 12 ? -0.234 22 21.109 1 85.19 12 MET B CA 1
ATOM 4377 C C . MET B 1 12 ? 0.663 21.797 19.906 1 85.19 12 MET B C 1
ATOM 4379 O O . MET B 1 12 ? 1.666 21.094 19.969 1 85.19 12 MET B O 1
ATOM 4383 N N . TYR B 1 13 ? 0.181 22.344 18.797 1 89.88 13 TYR B N 1
ATOM 4384 C CA . TYR B 1 13 ? 0.949 22.188 17.578 1 89.88 13 TYR B CA 1
ATOM 4385 C C . TYR B 1 13 ? 1.427 23.531 17.047 1 89.88 13 TYR B C 1
ATOM 4387 O O . TYR B 1 13 ? 0.753 24.547 17.234 1 89.88 13 TYR B O 1
ATOM 4395 N N . MET B 1 14 ? 2.564 23.5 16.562 1 95.5 14 MET B N 1
ATOM 4396 C CA . MET B 1 14 ? 3.096 24.594 15.75 1 95.5 14 MET B CA 1
ATOM 4397 C C . MET B 1 14 ? 3.562 24.078 14.391 1 95.5 14 MET B C 1
ATOM 4399 O O . MET B 1 14 ? 3.756 22.875 14.211 1 95.5 14 MET B O 1
ATOM 4403 N N . ARG B 1 15 ? 3.641 25.078 13.406 1 95.81 15 ARG B N 1
ATOM 4404 C CA . ARG B 1 15 ? 4.004 24.625 12.07 1 95.81 15 ARG B CA 1
ATOM 4405 C C . ARG B 1 15 ? 4.879 25.641 11.359 1 95.81 15 ARG B C 1
ATOM 4407 O O . ARG B 1 15 ? 4.512 26.812 11.258 1 95.81 15 ARG B O 1
ATOM 4414 N N . TRP B 1 16 ? 6.027 25.172 10.969 1 96.5 16 TRP B N 1
ATOM 4415 C CA . TRP B 1 16 ? 6.793 25.984 10.031 1 96.5 16 TRP B CA 1
ATOM 4416 C C . TRP B 1 16 ? 6.129 26 8.656 1 96.5 16 TRP B C 1
ATOM 4418 O O . TRP B 1 16 ? 5.938 24.953 8.039 1 96.5 16 TRP B O 1
ATOM 4428 N N . GLU B 1 17 ? 5.82 27.188 8.211 1 94.12 17 GLU B N 1
ATOM 4429 C CA . GLU B 1 17 ? 5.102 27.312 6.945 1 94.12 17 GLU B CA 1
ATOM 4430 C C . GLU B 1 17 ? 6.047 27.172 5.754 1 94.12 17 GLU B C 1
ATOM 4432 O O . GLU B 1 17 ? 7.223 27.531 5.844 1 94.12 17 GLU B O 1
ATOM 4437 N N . ASP B 1 18 ? 5.461 26.672 4.656 1 85.56 18 ASP B N 1
ATOM 4438 C CA . ASP B 1 18 ? 6.219 26.547 3.416 1 85.56 18 ASP B CA 1
ATOM 4439 C C . ASP B 1 18 ? 5.789 27.594 2.398 1 85.56 18 ASP B C 1
ATOM 4441 O O . ASP B 1 18 ? 5.941 27.406 1.19 1 85.56 18 ASP B O 1
ATOM 4445 N N . THR B 1 19 ? 5.484 28.688 2.824 1 87.5 19 THR B N 1
ATOM 4446 C CA . THR B 1 19 ? 5.012 29.734 1.924 1 87.5 19 THR B CA 1
ATOM 4447 C C . THR B 1 19 ? 6.18 30.516 1.342 1 87.5 19 THR B C 1
ATOM 4449 O O . THR B 1 19 ? 7.074 30.938 2.076 1 87.5 19 THR B O 1
ATOM 4452 N N . PRO B 1 20 ? 6.168 30.781 0.131 1 90.44 20 PRO B N 1
ATOM 4453 C CA . PRO B 1 20 ? 7.242 31.562 -0.48 1 90.44 20 PRO B CA 1
ATOM 4454 C C . PRO B 1 20 ? 7.195 33.031 -0.074 1 90.44 20 PRO B C 1
ATOM 4456 O O . PRO B 1 20 ? 6.113 33.594 0.079 1 90.44 20 PRO B O 1
ATOM 4459 N N . ILE B 1 21 ? 8.344 33.625 0.181 1 93.94 21 ILE B N 1
ATOM 4460 C CA . ILE B 1 21 ? 8.484 35.031 0.561 1 93.94 21 ILE B CA 1
ATOM 4461 C C . ILE B 1 21 ? 8.867 35.875 -0.663 1 93.94 21 ILE B C 1
ATOM 4463 O O . ILE B 1 21 ? 9.812 35.531 -1.382 1 93.94 21 ILE B O 1
ATOM 4467 N N . GLY B 1 22 ? 8.047 36.844 -0.929 1 93.31 22 GLY B N 1
ATOM 4468 C CA . GLY B 1 22 ? 8.352 37.719 -2.051 1 93.31 22 GLY B CA 1
ATOM 4469 C C . GLY B 1 22 ? 9.461 38.719 -1.752 1 93.31 22 GLY B C 1
ATOM 4470 O O . GLY B 1 22 ? 9.523 39.281 -0.654 1 93.31 22 GLY B O 1
ATOM 4471 N N . GLY B 1 23 ? 10.352 38.969 -2.779 1 92.31 23 GLY B N 1
ATOM 4472 C CA . GLY B 1 23 ? 11.445 39.938 -2.625 1 92.31 23 GLY B CA 1
ATOM 4473 C C . GLY B 1 23 ? 12.695 39.281 -2.041 1 92.31 23 GLY B C 1
ATOM 4474 O O . GLY B 1 23 ? 12.797 38.062 -1.962 1 92.31 23 GLY B O 1
ATOM 4475 N N . ALA B 1 24 ? 13.656 40.125 -1.733 1 91.5 24 ALA B N 1
ATOM 4476 C CA . ALA B 1 24 ? 14.938 39.656 -1.231 1 91.5 24 ALA B CA 1
ATOM 4477 C C . ALA B 1 24 ? 15.117 40 0.246 1 91.5 24 ALA B C 1
ATOM 4479 O O . ALA B 1 24 ? 15 41.156 0.642 1 91.5 24 ALA B O 1
ATOM 4480 N N . THR B 1 25 ? 15.383 39.031 1.002 1 94.5 25 THR B N 1
ATOM 4481 C CA . THR B 1 25 ? 15.664 39.25 2.418 1 94.5 25 THR B CA 1
ATOM 4482 C C . THR B 1 25 ? 17.078 39.781 2.615 1 94.5 25 THR B C 1
ATOM 4484 O O . THR B 1 25 ? 18.031 39.281 2.02 1 94.5 25 THR B O 1
ATOM 4487 N N . PRO B 1 26 ? 17.203 40.812 3.436 1 94.25 26 PRO B N 1
ATOM 4488 C CA . PRO B 1 26 ? 18.531 41.375 3.639 1 94.25 26 PRO B CA 1
ATOM 4489 C C . PRO B 1 26 ? 19.516 40.375 4.258 1 94.25 26 PRO B C 1
ATOM 4491 O O . PRO B 1 26 ? 19.141 39.594 5.133 1 94.25 26 PRO B O 1
ATOM 4494 N N . THR B 1 27 ? 20.797 40.375 3.773 1 96.06 27 THR B N 1
ATOM 4495 C CA . THR B 1 27 ? 21.859 39.562 4.309 1 96.06 27 THR B CA 1
ATOM 4496 C C . THR B 1 27 ? 22.641 40.312 5.387 1 96.06 27 THR B C 1
ATOM 4498 O O . THR B 1 27 ? 23.75 40.781 5.133 1 96.06 27 THR B O 1
ATOM 4501 N N . ILE B 1 28 ? 22.062 40.375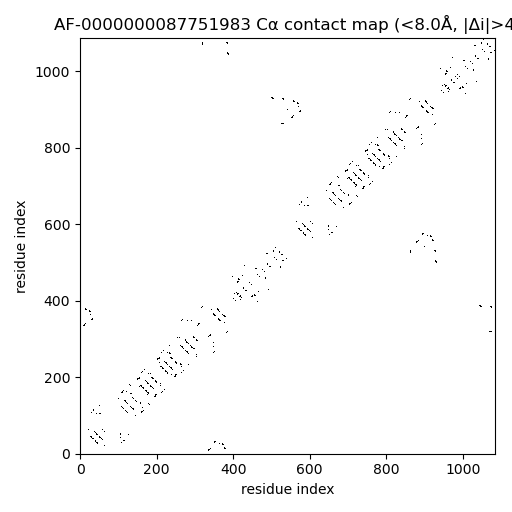 6.539 1 96.81 28 ILE B N 1
ATOM 4502 C CA . ILE B 1 28 ? 22.609 41.219 7.602 1 96.81 28 ILE B CA 1
ATOM 4503 C C . ILE B 1 28 ? 22.438 40.5 8.945 1 96.81 28 ILE B C 1
ATOM 4505 O O . ILE B 1 28 ? 21.625 39.594 9.078 1 96.81 28 ILE B O 1
ATOM 4509 N N . LYS B 1 29 ? 23.25 40.875 9.875 1 97.56 29 LYS B N 1
ATOM 4510 C CA . LYS B 1 29 ? 23.094 40.469 11.266 1 97.56 29 LYS B CA 1
ATOM 4511 C C . LYS B 1 29 ? 23.047 41.656 12.203 1 97.56 29 LYS B C 1
ATOM 4513 O O . LYS B 1 29 ? 23.438 42.781 11.82 1 97.56 29 LYS B O 1
ATOM 4518 N N . ASN B 1 30 ? 22.484 41.5 13.398 1 97.94 30 ASN B N 1
ATOM 4519 C CA . ASN B 1 30 ? 22.391 42.531 14.438 1 97.94 30 ASN B CA 1
ATOM 4520 C C . ASN B 1 30 ? 21.609 43.75 13.969 1 97.94 30 ASN B C 1
ATOM 4522 O O . ASN B 1 30 ? 21.953 44.875 14.32 1 97.94 30 ASN B O 1
ATOM 4526 N N . HIS B 1 31 ? 20.734 43.5 13.047 1 98 31 HIS B N 1
ATOM 4527 C CA . HIS B 1 31 ? 19.734 44.5 12.648 1 98 31 HIS B CA 1
ATOM 4528 C C . HIS B 1 31 ? 18.531 44.438 13.586 1 98 31 HIS B C 1
ATOM 4530 O O . HIS B 1 31 ? 18.469 43.625 14.5 1 98 31 HIS B O 1
ATOM 4536 N N . THR B 1 32 ? 17.641 45.406 13.422 1 98.19 32 THR B N 1
ATOM 4537 C CA . THR B 1 32 ? 16.406 45.406 14.195 1 98.19 32 THR B CA 1
ATOM 4538 C C . THR B 1 32 ? 15.188 45.219 13.281 1 98.19 32 THR B C 1
ATOM 4540 O O . THR B 1 32 ? 15.234 45.594 12.102 1 98.19 32 THR B O 1
ATOM 4543 N N . ALA B 1 33 ? 14.242 44.594 13.75 1 98.06 33 ALA B N 1
ATOM 4544 C CA . ALA B 1 33 ? 12.945 44.406 13.102 1 98.06 33 ALA B CA 1
ATOM 4545 C C . ALA B 1 33 ? 11.805 44.75 14.047 1 98.06 33 ALA B C 1
ATOM 4547 O O . ALA B 1 33 ? 11.695 44.188 15.133 1 98.06 33 ALA B O 1
ATOM 4548 N N . THR B 1 34 ? 10.984 45.688 13.68 1 98 34 THR B N 1
ATOM 4549 C CA . THR B 1 34 ? 9.898 46.219 14.516 1 98 34 THR B CA 1
ATOM 4550 C C . THR B 1 34 ? 8.562 46.125 13.781 1 98 34 THR B C 1
ATOM 4552 O O . THR B 1 34 ? 8.438 46.594 12.648 1 98 34 THR B O 1
ATOM 4555 N N . LEU B 1 35 ? 7.648 45.5 14.453 1 96.75 35 LEU B N 1
ATOM 4556 C CA . LEU B 1 35 ? 6.324 45.344 13.852 1 96.75 35 LEU B CA 1
ATOM 4557 C C . LEU B 1 35 ? 5.496 46.625 14.078 1 96.75 35 LEU B C 1
ATOM 4559 O O . LEU B 1 35 ? 5.395 47.094 15.211 1 96.75 35 LEU B O 1
ATOM 4563 N N . VAL B 1 36 ? 4.945 47.219 13.086 1 96.5 36 VAL B N 1
ATOM 4564 C CA . VAL B 1 36 ? 3.955 48.281 13.117 1 96.5 36 VAL B CA 1
ATOM 4565 C C . VAL B 1 36 ? 2.752 47.906 12.258 1 96.5 36 VAL B C 1
ATOM 4567 O O . VAL B 1 36 ? 2.844 47.875 11.031 1 96.5 36 VAL B O 1
ATOM 4570 N N . GLY B 1 37 ? 1.673 47.688 12.945 1 93.5 37 GLY B N 1
ATOM 4571 C CA . GLY B 1 37 ? 0.562 47.125 12.195 1 93.5 37 GLY B CA 1
ATOM 4572 C C . GLY B 1 37 ? 0.871 45.75 11.609 1 93.5 37 GLY B C 1
ATOM 4573 O O . GLY B 1 37 ? 1.176 44.812 12.344 1 93.5 37 GLY B O 1
ATOM 4574 N N . SER B 1 38 ? 0.817 45.688 10.281 1 94.75 38 SER B N 1
ATOM 4575 C CA . SER B 1 38 ? 1.116 44.438 9.609 1 94.75 38 SER B CA 1
ATOM 4576 C C . SER B 1 38 ? 2.445 44.5 8.859 1 94.75 38 SER B C 1
ATOM 4578 O O . SER B 1 38 ? 2.719 43.688 7.984 1 94.75 38 SER B O 1
ATOM 4580 N N . ARG B 1 39 ? 3.193 45.531 9.258 1 96.19 39 ARG B N 1
ATOM 4581 C CA . ARG B 1 39 ? 4.453 45.75 8.555 1 96.19 39 ARG B CA 1
ATOM 4582 C C . ARG B 1 39 ? 5.641 45.594 9.5 1 96.19 39 ARG B C 1
ATOM 4584 O O . ARG B 1 39 ? 5.59 46.094 10.641 1 96.19 39 ARG B O 1
ATOM 4591 N N . ILE B 1 40 ? 6.637 44.938 9.023 1 97.56 40 ILE B N 1
ATOM 4592 C CA . ILE B 1 40 ? 7.879 44.844 9.773 1 97.56 40 ILE B CA 1
ATOM 4593 C C . ILE B 1 40 ? 8.898 45.844 9.234 1 97.56 40 ILE B C 1
ATOM 4595 O O . ILE B 1 40 ? 9.258 45.812 8.062 1 97.56 40 ILE B O 1
ATOM 4599 N N . PHE B 1 41 ? 9.359 46.781 10.07 1 97.12 41 PHE B N 1
ATOM 4600 C CA . PHE B 1 41 ? 10.383 47.75 9.734 1 97.12 41 PHE B CA 1
ATOM 4601 C C . PHE B 1 41 ? 11.766 47.25 10.148 1 97.12 41 PHE B C 1
ATOM 4603 O O . PHE B 1 41 ? 12.023 47.062 11.344 1 97.12 41 PHE B O 1
ATOM 4610 N N . VAL B 1 42 ? 12.609 47.031 9.164 1 97.56 42 VAL B N 1
ATOM 4611 C CA . VAL B 1 42 ? 13.953 46.5 9.398 1 97.56 42 VAL B CA 1
ATOM 4612 C C . VAL B 1 42 ? 14.984 47.625 9.18 1 97.56 42 VAL B C 1
ATOM 4614 O O . VAL B 1 42 ? 14.992 48.281 8.133 1 97.56 42 VAL B O 1
ATOM 4617 N N . PHE B 1 43 ? 15.82 47.844 10.164 1 97 43 PHE B N 1
ATOM 4618 C CA . PHE B 1 43 ? 16.781 48.938 10.078 1 97 43 PHE B CA 1
ATOM 4619 C C . PHE B 1 43 ? 18.156 48.469 10.547 1 97 43 PHE B C 1
ATOM 4621 O O . PHE B 1 43 ? 18.281 47.719 11.508 1 97 43 PHE B O 1
ATOM 4628 N N . GLY B 1 44 ? 19.188 48.969 9.867 1 96.88 44 GLY B N 1
ATOM 4629 C CA . GLY B 1 44 ? 20.562 48.75 10.273 1 96.88 44 GLY B CA 1
ATOM 4630 C C . GLY B 1 44 ? 21.047 47.344 10.016 1 96.88 44 GLY B C 1
ATOM 4631 O O . GLY B 1 44 ? 20.516 46.625 9.156 1 96.88 44 GLY B O 1
ATOM 4632 N N . GLY B 1 45 ? 22.188 47 10.781 1 97.38 45 GLY B N 1
ATOM 4633 C CA . GLY B 1 45 ? 22.797 45.688 10.633 1 97.38 45 GLY B CA 1
ATOM 4634 C C . GLY B 1 45 ? 24.156 45.75 9.945 1 97.38 45 GLY B C 1
ATOM 4635 O O . GLY B 1 45 ? 24.562 46.781 9.469 1 97.38 45 GLY B O 1
ATOM 4636 N N . TYR B 1 46 ? 24.703 44.594 10.008 1 97.44 46 TYR B N 1
ATOM 4637 C CA . TYR B 1 46 ? 26.047 44.406 9.477 1 97.44 46 TYR B CA 1
ATOM 4638 C C . TYR B 1 46 ? 26.094 43.25 8.484 1 97.44 46 TYR B C 1
ATOM 4640 O O . TYR B 1 46 ? 25.5 42.188 8.727 1 97.44 46 TYR B O 1
ATOM 4648 N N . ASP B 1 47 ? 26.797 43.375 7.352 1 95.69 47 ASP B N 1
ATOM 4649 C CA . ASP B 1 47 ? 26.797 42.344 6.328 1 95.69 47 ASP B CA 1
ATOM 4650 C C . ASP B 1 47 ? 28.156 41.656 6.234 1 95.69 47 ASP B C 1
ATOM 4652 O O . ASP B 1 47 ? 28.422 40.906 5.281 1 95.69 47 ASP B O 1
ATOM 4656 N N . GLY B 1 48 ? 29.016 41.906 7.184 1 92.88 48 GLY B N 1
ATOM 4657 C CA . GLY B 1 48 ? 30.344 41.344 7.133 1 92.88 48 GLY B CA 1
ATOM 4658 C C . GLY B 1 48 ? 31.391 42.312 6.645 1 92.88 48 GLY B C 1
ATOM 4659 O O . GLY B 1 48 ? 32.594 42.125 6.895 1 92.88 48 GLY B O 1
ATOM 4660 N N . ARG B 1 49 ? 30.875 43.344 5.938 1 94.12 49 ARG B N 1
ATOM 4661 C CA . ARG B 1 49 ? 31.797 44.344 5.375 1 94.12 49 ARG B CA 1
ATOM 4662 C C . ARG B 1 49 ? 31.5 45.719 5.93 1 94.12 49 ARG B C 1
ATOM 4664 O O . ARG B 1 49 ? 32.406 46.5 6.234 1 94.12 49 ARG B O 1
ATOM 4671 N N . ARG B 1 50 ? 30.266 46.031 6.047 1 94.38 50 ARG B N 1
ATOM 4672 C CA . ARG B 1 50 ? 29.906 47.375 6.5 1 94.38 50 ARG B CA 1
ATOM 4673 C C . ARG B 1 50 ? 28.578 47.375 7.254 1 94.38 50 ARG B C 1
ATOM 4675 O O . ARG B 1 50 ? 27.797 46.406 7.117 1 94.38 50 ARG B O 1
ATOM 4682 N N . ASN B 1 51 ? 28.375 48.5 8.023 1 96.44 51 ASN B N 1
ATOM 4683 C CA . ASN B 1 51 ? 27.078 48.75 8.648 1 96.44 51 ASN B CA 1
ATOM 4684 C C . ASN B 1 51 ? 26.094 49.344 7.648 1 96.44 51 ASN B C 1
ATOM 4686 O O . ASN B 1 51 ? 26.469 50.094 6.758 1 96.44 51 ASN B O 1
ATOM 4690 N N . HIS B 1 52 ? 24.859 48.969 7.863 1 94.81 52 HIS B N 1
ATOM 4691 C CA . HIS B 1 52 ? 23.812 49.469 6.973 1 94.81 52 HIS B CA 1
ATOM 4692 C C . HIS B 1 52 ? 22.922 50.469 7.676 1 94.81 52 HIS B C 1
ATOM 4694 O O . HIS B 1 52 ? 22.781 50.438 8.898 1 94.81 52 HIS B O 1
ATOM 4700 N N . ASN B 1 53 ? 22.328 51.406 6.926 1 93.69 53 ASN B N 1
ATOM 4701 C CA . ASN B 1 53 ? 21.312 52.312 7.434 1 93.69 53 ASN B CA 1
ATOM 4702 C C . ASN B 1 53 ? 20.078 52.344 6.535 1 93.69 53 ASN B C 1
ATOM 4704 O O . ASN B 1 53 ? 19.312 53.281 6.551 1 93.69 53 ASN B O 1
ATOM 4708 N N . ASP B 1 54 ? 19.953 51.281 5.754 1 89.62 54 ASP B N 1
ATOM 4709 C CA . ASP B 1 54 ? 18.766 51.125 4.914 1 89.62 54 ASP B CA 1
ATOM 4710 C C . ASP B 1 54 ? 17.547 50.719 5.746 1 89.62 54 ASP B C 1
ATOM 4712 O O . ASP B 1 54 ? 17.688 50 6.738 1 89.62 54 ASP B O 1
ATOM 4716 N N . LEU B 1 55 ? 16.438 51.25 5.32 1 93.56 55 LEU B N 1
ATOM 4717 C CA . LEU B 1 55 ? 15.172 50.812 5.898 1 93.56 55 LEU B CA 1
ATOM 4718 C C . LEU B 1 55 ? 14.438 49.875 4.953 1 93.56 55 LEU B C 1
ATOM 4720 O O . LEU B 1 55 ? 14.102 50.25 3.828 1 93.56 55 LEU B O 1
ATOM 4724 N N . HIS B 1 56 ? 14.297 48.625 5.355 1 94.81 56 HIS B N 1
ATOM 4725 C CA . HIS B 1 56 ? 13.508 47.656 4.625 1 94.81 56 HIS B CA 1
ATOM 4726 C C . HIS B 1 56 ? 12.164 47.406 5.305 1 94.81 56 HIS B C 1
ATOM 4728 O O . HIS B 1 56 ? 12.086 47.375 6.535 1 94.81 56 HIS B O 1
ATOM 4734 N N . VAL B 1 57 ? 11.133 47.312 4.531 1 96.25 57 VAL B N 1
ATOM 4735 C CA . VAL B 1 57 ? 9.812 47.062 5.094 1 96.25 57 VAL B CA 1
ATOM 4736 C C . VAL B 1 57 ? 9.219 45.781 4.5 1 96.25 57 VAL B C 1
ATOM 4738 O O . VAL B 1 57 ? 9.234 45.594 3.283 1 96.25 57 VAL B O 1
ATOM 4741 N N . PHE B 1 58 ? 8.703 44.906 5.332 1 96.56 58 PHE B N 1
ATOM 4742 C CA . PHE B 1 58 ? 8.07 43.656 4.938 1 96.56 58 PHE B CA 1
ATOM 4743 C C . PHE B 1 58 ? 6.586 43.656 5.266 1 96.56 58 PHE B C 1
ATOM 4745 O O . PHE B 1 58 ? 6.195 44 6.383 1 96.56 58 PHE B O 1
ATOM 4752 N N . ASP B 1 59 ? 5.797 43.312 4.32 1 96.62 59 ASP B N 1
ATOM 4753 C CA . ASP B 1 59 ? 4.355 43.219 4.516 1 96.62 59 ASP B CA 1
ATOM 4754 C C . ASP B 1 59 ? 3.961 41.812 4.965 1 96.62 59 ASP B C 1
ATOM 4756 O O . ASP B 1 59 ? 4.055 40.844 4.191 1 96.62 59 ASP B O 1
ATOM 4760 N N . CYS B 1 60 ? 3.443 41.719 6.141 1 96 60 CYS B N 1
ATOM 4761 C CA . CYS B 1 60 ? 3.156 40.406 6.734 1 96 60 CYS B CA 1
ATOM 4762 C C . CYS B 1 60 ? 1.903 39.781 6.121 1 96 60 CYS B C 1
ATOM 4764 O O . CYS B 1 60 ? 1.689 38.594 6.215 1 96 60 CYS B O 1
ATOM 4766 N N . GLU B 1 61 ? 1.021 40.562 5.547 1 93.31 61 GLU B N 1
ATOM 4767 C CA . GLU B 1 61 ? -0.195 40.031 4.922 1 93.31 61 GLU B CA 1
ATOM 4768 C C . GLU B 1 61 ? 0.079 39.531 3.502 1 93.31 61 GLU B C 1
ATOM 4770 O O . GLU B 1 61 ? -0.383 38.469 3.113 1 93.31 61 GLU B O 1
ATOM 4775 N N . LYS B 1 62 ? 0.938 40.281 2.818 1 94.44 62 LYS B N 1
ATOM 4776 C CA . LYS B 1 62 ? 1.285 39.906 1.45 1 94.44 62 LYS B CA 1
ATOM 4777 C C . LYS B 1 62 ? 2.48 38.969 1.423 1 94.44 62 LYS B C 1
ATOM 4779 O O . LYS B 1 62 ? 2.75 38.344 0.403 1 94.44 62 LYS B O 1
ATOM 4784 N N . LEU B 1 63 ? 3.172 38.938 2.473 1 95.5 63 LEU B N 1
ATOM 4785 C CA . LEU B 1 63 ? 4.387 38.156 2.627 1 95.5 63 LEU B CA 1
ATOM 4786 C C . LEU B 1 63 ? 5.418 38.531 1.571 1 95.5 63 LEU B C 1
ATOM 4788 O O . LEU B 1 63 ? 5.953 37.656 0.877 1 95.5 63 LEU B O 1
ATOM 4792 N N . GLU B 1 64 ? 5.672 39.75 1.482 1 96.12 64 GLU B N 1
ATOM 4793 C CA . GLU B 1 64 ? 6.633 40.281 0.516 1 96.12 64 GLU B CA 1
ATOM 4794 C C . GLU B 1 64 ? 7.328 41.531 1.048 1 96.12 64 GLU B C 1
ATOM 4796 O O . GLU B 1 64 ? 6.723 42.312 1.772 1 96.12 64 GLU B O 1
ATOM 4801 N N . TRP B 1 65 ? 8.57 41.719 0.653 1 96.19 65 TRP B N 1
ATOM 4802 C CA . TRP B 1 65 ? 9.312 42.969 0.939 1 96.19 65 TRP B CA 1
ATOM 4803 C C . TRP B 1 65 ? 8.836 44.094 0.052 1 96.19 65 TRP B C 1
ATOM 4805 O O . TRP B 1 65 ? 8.641 43.906 -1.151 1 96.19 65 TRP B O 1
ATOM 4815 N N . GLU B 1 66 ? 8.594 45.156 0.684 1 92.06 66 GLU B N 1
ATOM 4816 C CA . GLU B 1 66 ? 8.164 46.312 -0.094 1 92.06 66 GLU B CA 1
ATOM 4817 C C . GLU B 1 66 ? 9.312 46.875 -0.923 1 92.06 66 GLU B C 1
ATOM 4819 O O . GLU B 1 66 ? 10.469 46.844 -0.499 1 92.06 66 GLU B O 1
ATOM 4824 N N . ALA B 1 67 ? 9.094 47.25 -2.256 1 74.44 67 ALA B N 1
ATOM 4825 C CA . ALA B 1 67 ? 10.094 47.844 -3.131 1 74.44 67 ALA B CA 1
ATOM 4826 C C . ALA B 1 67 ? 10.633 49.156 -2.541 1 74.44 67 ALA B C 1
ATOM 4828 O O . ALA B 1 67 ? 9.891 49.875 -1.887 1 74.44 67 ALA B O 1
ATOM 4829 N N . ASN B 1 68 ? 11.883 49.25 -2.24 1 60.28 68 ASN B N 1
ATOM 4830 C CA . ASN B 1 68 ? 12.633 50.312 -1.538 1 60.28 68 ASN B CA 1
ATOM 4831 C C . ASN B 1 68 ? 12.234 51.688 -2.012 1 60.28 68 ASN B C 1
ATOM 4833 O O . ASN B 1 68 ? 12.695 52.156 -3.061 1 60.28 68 ASN B O 1
ATOM 4837 N N . ALA B 1 69 ? 11.117 52.094 -1.994 1 50.31 69 ALA B N 1
ATOM 4838 C CA . ALA B 1 69 ? 10.898 53.469 -2.338 1 50.31 69 ALA B CA 1
ATOM 4839 C C . ALA B 1 69 ? 11.75 54.406 -1.461 1 50.31 69 ALA B C 1
ATOM 4841 O O . ALA B 1 69 ? 11.883 55.594 -1.741 1 50.31 69 ALA B O 1
ATOM 4842 N N . TYR B 1 70 ? 12.258 53.875 -0.356 1 50.91 70 TYR B N 1
ATOM 4843 C CA . TYR B 1 70 ? 12.93 54.812 0.54 1 50.91 70 TYR B CA 1
ATOM 4844 C C . TYR B 1 70 ? 14.445 54.688 0.411 1 50.91 70 TYR B C 1
ATOM 4846 O O . TYR B 1 70 ? 15.18 55 1.346 1 50.91 70 TYR B O 1
ATOM 4854 N N . GLU B 1 71 ? 14.93 53.938 -0.623 1 46.81 71 GLU B N 1
ATOM 4855 C CA . GLU B 1 71 ? 16.359 53.969 -0.902 1 46.81 71 GLU B CA 1
ATOM 4856 C C . GLU B 1 71 ? 16.859 55.375 -1.13 1 46.81 71 GLU B C 1
ATOM 4858 O O . GLU B 1 71 ? 16.234 56.156 -1.862 1 46.81 71 GLU B O 1
ATOM 4863 N N . LEU B 1 72 ? 17.625 55.875 -0.274 1 43.53 72 LEU B N 1
ATOM 4864 C CA . LEU B 1 72 ? 18.297 57.156 -0.52 1 43.53 72 LEU B CA 1
ATOM 4865 C C . LEU B 1 72 ? 19.062 57.094 -1.84 1 43.53 72 LEU B C 1
ATOM 4867 O O . LEU B 1 72 ? 19.516 56.031 -2.268 1 43.53 72 LEU B O 1
ATOM 4871 N N . PRO B 1 73 ? 19.031 58.156 -2.701 1 37.31 73 PRO B N 1
ATOM 4872 C CA . PRO B 1 73 ? 19.906 58.219 -3.875 1 37.31 73 PRO B CA 1
ATOM 4873 C C . PRO B 1 73 ? 21.312 57.688 -3.592 1 37.31 73 PRO B C 1
ATOM 4875 O O . PRO B 1 73 ? 21.797 57.781 -2.461 1 37.31 73 PRO B O 1
ATOM 4878 N N . ASN B 1 74 ? 21.891 56.781 -4.344 1 33.72 74 ASN B N 1
ATOM 4879 C CA . ASN B 1 74 ? 23.266 56.312 -4.348 1 33.72 74 ASN B CA 1
ATOM 4880 C C . ASN B 1 74 ? 24.25 57.406 -3.996 1 33.72 74 ASN B C 1
ATOM 4882 O O . ASN B 1 74 ? 24.328 58.438 -4.699 1 33.72 74 ASN B O 1
ATOM 4886 N N . ARG B 1 75 ? 24.703 57.719 -2.822 1 33.22 75 ARG B N 1
ATOM 4887 C CA . ARG B 1 75 ? 25.938 58.5 -2.766 1 33.22 75 ARG B CA 1
ATOM 4888 C C . ARG B 1 75 ? 26.969 57.969 -3.746 1 33.22 75 ARG B C 1
ATOM 4890 O O . ARG B 1 75 ? 27.031 56.781 -3.996 1 33.22 75 ARG B O 1
ATOM 4897 N N . LEU B 1 76 ? 27.531 58.688 -4.742 1 31.47 76 LEU B N 1
ATOM 4898 C CA . LEU B 1 76 ? 28.797 58.531 -5.449 1 31.47 76 LEU B CA 1
ATOM 4899 C C . LEU B 1 76 ? 29.844 57.875 -4.57 1 31.47 76 LEU B C 1
ATOM 4901 O O . LEU B 1 76 ? 29.844 58.062 -3.35 1 31.47 76 LEU B O 1
ATOM 4905 N N . SER B 1 77 ? 30.562 56.906 -5.027 1 30.27 77 SER B N 1
ATOM 4906 C CA . SER B 1 77 ? 31.781 56.25 -4.566 1 30.27 77 SER B CA 1
ATOM 4907 C C . SER B 1 77 ? 32.75 57.25 -3.945 1 30.27 77 SER B C 1
ATOM 4909 O O . SER B 1 77 ? 33.312 58.094 -4.648 1 30.27 77 SER B O 1
ATOM 4911 N N . PHE B 1 78 ? 32.594 57.812 -2.787 1 28.58 78 PHE B N 1
ATOM 4912 C CA . PHE B 1 78 ? 33.781 58.438 -2.199 1 28.58 78 PHE B CA 1
ATOM 4913 C C . PHE B 1 78 ? 35 57.531 -2.301 1 28.58 78 PHE B C 1
ATOM 4915 O O . PHE B 1 78 ? 35 56.438 -1.775 1 28.58 78 PHE B O 1
ATOM 4922 N N . THR B 1 79 ? 35.719 57.531 -3.43 1 29.98 79 THR B N 1
ATOM 4923 C CA . THR B 1 79 ? 37.094 57.031 -3.52 1 29.98 79 THR B CA 1
ATOM 4924 C C . THR B 1 79 ? 37.906 57.5 -2.312 1 29.98 79 THR B C 1
ATOM 4926 O O . THR B 1 79 ? 37.625 58.531 -1.712 1 29.98 79 THR B O 1
ATOM 4929 N N . ASP B 1 80 ? 38.75 56.656 -1.706 1 30.39 80 ASP B N 1
ATOM 4930 C CA . ASP B 1 80 ? 39.719 56.75 -0.605 1 30.39 80 ASP B CA 1
ATOM 4931 C C . ASP B 1 80 ? 40.438 58.094 -0.622 1 30.39 80 ASP B C 1
ATOM 4933 O O . ASP B 1 80 ? 41.219 58.406 0.288 1 30.39 80 ASP B O 1
ATOM 4937 N N . GLU B 1 81 ? 40.625 58.719 -1.819 1 31.73 81 GLU B N 1
ATOM 4938 C CA . GLU B 1 81 ? 41.656 59.75 -1.737 1 31.73 81 GLU B CA 1
ATOM 4939 C C . GLU B 1 81 ? 41.25 60.875 -0.779 1 31.73 81 GLU B C 1
ATOM 4941 O O . GLU B 1 81 ? 42.094 61.375 -0.032 1 31.73 81 GLU B O 1
ATOM 4946 N N . ASP B 1 82 ? 40.125 61.594 -1.017 1 27.52 82 ASP B N 1
ATOM 4947 C CA . ASP B 1 82 ? 40.031 62.875 -0.301 1 27.52 82 ASP B CA 1
ATOM 4948 C C . ASP B 1 82 ? 39.438 62.656 1.092 1 27.52 82 ASP B C 1
ATOM 4950 O O . ASP B 1 82 ? 38.312 63.031 1.335 1 27.52 82 ASP B O 1
ATOM 4954 N N . ALA B 1 83 ? 39.625 61.562 1.812 1 27.98 83 ALA B N 1
ATOM 4955 C CA . ALA B 1 83 ? 39.375 61.531 3.252 1 27.98 83 ALA B CA 1
ATOM 4956 C C . ALA B 1 83 ? 40.062 62.688 3.967 1 27.98 83 ALA B C 1
ATOM 4958 O O . ALA B 1 83 ? 40.312 62.594 5.172 1 27.98 83 ALA B O 1
ATOM 4959 N N . GLN B 1 84 ? 40.5 63.75 3.227 1 25.73 84 GLN B N 1
ATOM 4960 C CA . GLN B 1 84 ? 40.875 64.875 4.109 1 25.73 84 GLN B CA 1
ATOM 4961 C C . GLN B 1 84 ? 39.688 65.25 4.992 1 25.73 84 GLN B C 1
ATOM 4963 O O . GLN B 1 84 ? 38.531 65.188 4.586 1 25.73 84 GLN B O 1
ATOM 4968 N N . ASP B 1 85 ? 39.969 65.688 6.281 1 24.8 85 ASP B N 1
ATOM 4969 C CA . ASP B 1 85 ? 39.312 66.188 7.48 1 24.8 85 ASP B CA 1
ATOM 4970 C C . ASP B 1 85 ? 38.25 67.25 7.129 1 24.8 85 ASP B C 1
ATOM 4972 O O . ASP B 1 85 ? 38.094 68.25 7.836 1 24.8 85 ASP B O 1
ATOM 4976 N N . LYS B 1 86 ? 37.969 67.438 5.824 1 29.91 86 LYS B N 1
ATOM 4977 C CA . LYS B 1 86 ? 37.094 68.625 5.824 1 29.91 86 LYS B CA 1
ATOM 4978 C C . LYS B 1 86 ? 35.781 68.312 6.555 1 29.91 86 LYS B C 1
ATOM 4980 O O . LYS B 1 86 ? 35 67.5 6.125 1 29.91 86 LYS B O 1
ATOM 4985 N N . VAL B 1 87 ? 35.75 68.562 8.016 1 24.66 87 VAL B N 1
ATOM 4986 C CA . VAL B 1 87 ? 34.688 68.688 9.016 1 24.66 87 VAL B CA 1
ATOM 4987 C C . VAL B 1 87 ? 33.469 69.375 8.414 1 24.66 87 VAL B C 1
ATOM 4989 O O . VAL B 1 87 ? 33.562 70.562 8.07 1 24.66 87 VAL B O 1
ATOM 4992 N N . ILE B 1 88 ? 32.844 68.938 7.449 1 28.81 88 ILE B N 1
ATOM 4993 C CA . ILE B 1 88 ? 31.609 69.625 7.098 1 28.81 88 ILE B CA 1
ATOM 4994 C C . ILE B 1 88 ? 30.859 70 8.375 1 28.81 88 ILE B C 1
ATOM 4996 O O . ILE B 1 88 ? 30.5 69.125 9.18 1 28.81 88 ILE B O 1
ATOM 5000 N N . GLN B 1 89 ? 31.141 71.25 8.906 1 25.11 89 GLN B N 1
ATOM 5001 C CA . GLN B 1 89 ? 30.438 71.938 9.969 1 25.11 89 GLN B CA 1
ATOM 5002 C C . GLN B 1 89 ? 28.922 71.812 9.812 1 25.11 89 GLN B C 1
ATOM 5004 O O . GLN B 1 89 ? 28.406 71.938 8.703 1 25.11 89 GLN B O 1
ATOM 5009 N N . ARG B 1 90 ? 28.266 71.25 10.789 1 28.72 90 ARG B N 1
ATOM 5010 C CA . ARG B 1 90 ? 26.875 71.125 11.219 1 28.72 90 ARG B CA 1
ATOM 5011 C C . ARG B 1 90 ? 26.125 72.438 10.992 1 28.72 90 ARG B C 1
ATOM 5013 O O . ARG B 1 90 ? 25.672 73.062 11.945 1 28.72 90 ARG B O 1
ATOM 5020 N N . ASN B 1 91 ? 26.516 73.188 9.961 1 28.05 91 ASN B N 1
ATOM 5021 C CA . ASN B 1 91 ? 25.625 74.375 10.086 1 28.05 91 ASN B CA 1
ATOM 5022 C C . ASN B 1 91 ? 24.156 73.938 9.922 1 28.05 91 ASN B C 1
ATOM 5024 O O . ASN B 1 91 ? 23.797 73.312 8.93 1 28.05 91 ASN B O 1
ATOM 5028 N N . ARG B 1 92 ? 23.344 73.812 11.039 1 29.7 92 ARG B N 1
ATOM 5029 C CA . ARG B 1 92 ? 21.938 73.625 11.359 1 29.7 92 ARG B CA 1
ATOM 5030 C C . ARG B 1 92 ? 21.016 74.25 10.336 1 29.7 92 ARG B C 1
ATOM 5032 O O . ARG B 1 92 ? 20.016 73.688 9.93 1 29.7 92 ARG B O 1
ATOM 5039 N N . SER B 1 93 ? 21.141 75.688 10.258 1 28.31 93 SER B N 1
ATOM 5040 C CA . SER B 1 93 ? 19.969 76.5 10 1 28.31 93 SER B CA 1
ATOM 5041 C C . SER B 1 93 ? 19.594 76.5 8.523 1 28.31 93 SER B C 1
ATOM 5043 O O . SER B 1 93 ? 18.719 77.25 8.102 1 28.31 93 SER B O 1
ATOM 5045 N N . GLN B 1 94 ? 20.406 76.188 7.547 1 28.66 94 GLN B N 1
ATOM 5046 C CA . GLN B 1 94 ? 19.875 76.875 6.355 1 28.66 94 GLN B CA 1
ATOM 5047 C C . GLN B 1 94 ? 18.562 76.188 5.91 1 28.66 94 GLN B C 1
ATOM 5049 O O . GLN B 1 94 ? 18.438 75 5.871 1 28.66 94 GLN B O 1
ATOM 5054 N N . SER B 1 95 ? 17.328 77 5.988 1 31 95 SER B N 1
ATOM 5055 C CA . SER B 1 95 ? 15.914 76.875 5.621 1 31 95 SER B CA 1
ATOM 5056 C C . SER B 1 95 ? 15.75 76.438 4.188 1 31 95 SER B C 1
ATOM 5058 O O . SER B 1 95 ? 14.641 76.438 3.646 1 31 95 SER B O 1
ATOM 5060 N N . GLY B 1 96 ? 16.781 76.375 3.277 1 34.12 96 GLY B N 1
ATOM 5061 C CA . GLY B 1 96 ? 16.141 76.188 1.986 1 34.12 96 GLY B CA 1
ATOM 5062 C C . GLY B 1 96 ? 15.352 74.875 1.912 1 34.12 96 GLY B C 1
ATOM 5063 O O . GLY B 1 96 ? 15.438 74.062 2.816 1 34.12 96 GLY B O 1
ATOM 5064 N N . PRO B 1 97 ? 14.344 74.875 0.965 1 36.28 97 PRO B N 1
ATOM 5065 C CA . PRO B 1 97 ? 13.344 73.812 0.831 1 36.28 97 PRO B CA 1
ATOM 5066 C C . PRO B 1 97 ? 13.945 72.375 0.93 1 36.28 97 PRO B C 1
ATOM 5068 O O . PRO B 1 97 ? 13.211 71.375 1.088 1 36.28 97 PRO B O 1
ATOM 5071 N N . PHE B 1 98 ? 15.117 72.25 0.227 1 37.09 98 PHE B N 1
ATOM 5072 C CA . PHE B 1 98 ? 15.539 70.875 0.106 1 37.09 98 PHE B CA 1
ATOM 5073 C C . PHE B 1 98 ? 16.062 70.312 1.436 1 37.09 98 PHE B C 1
ATOM 5075 O O . PHE B 1 98 ? 17.219 70.625 1.804 1 37.09 98 PHE B O 1
ATOM 5082 N N . GLN B 1 99 ? 15.5 70.5 2.586 1 38.72 99 GLN B N 1
ATOM 5083 C CA . GLN B 1 99 ? 15.859 69.875 3.861 1 38.72 99 GLN B CA 1
ATOM 5084 C C . GLN B 1 99 ? 16.297 68.438 3.674 1 38.72 99 GLN B C 1
ATOM 5086 O O . GLN B 1 99 ? 15.523 67.625 3.207 1 38.72 99 GLN B O 1
ATOM 5091 N N . ARG B 1 100 ? 17.516 68.125 3.201 1 47.47 100 ARG B N 1
ATOM 5092 C CA . ARG B 1 100 ? 18.078 66.812 3.078 1 47.47 100 ARG B CA 1
ATOM 5093 C C . ARG B 1 100 ? 17.594 65.875 4.191 1 47.47 100 ARG B C 1
ATOM 5095 O O . ARG B 1 100 ? 17.594 66.25 5.367 1 47.47 100 ARG B O 1
ATOM 5102 N N . SER B 1 101 ? 16.688 64.875 3.906 1 64.38 101 SER B N 1
ATOM 5103 C CA . SER B 1 101 ? 16.031 63.938 4.777 1 64.38 101 SER B CA 1
ATOM 5104 C C . SER B 1 101 ? 17.031 63.25 5.684 1 64.38 101 SER B C 1
ATOM 5106 O O . SER B 1 101 ? 18.062 62.75 5.215 1 64.38 101 SER B O 1
ATOM 5108 N N . TYR B 1 102 ? 17.203 63.5 6.977 1 84.62 102 TYR B N 1
ATOM 5109 C CA . TYR B 1 102 ? 18.047 62.938 8.031 1 84.62 102 TYR B CA 1
ATOM 5110 C C . TYR B 1 102 ? 17.828 61.438 8.125 1 84.62 102 TYR B C 1
ATOM 5112 O O . TYR B 1 102 ? 16.688 60.938 8.102 1 84.62 102 TYR B O 1
ATOM 5120 N N . ILE B 1 103 ? 19.016 60.719 7.883 1 90.19 103 ILE B N 1
ATOM 5121 C CA . ILE B 1 103 ? 19.016 59.281 8.141 1 90.19 103 ILE B CA 1
ATOM 5122 C C . ILE B 1 103 ? 20.109 58.938 9.148 1 90.19 103 ILE B C 1
ATOM 5124 O O . ILE B 1 103 ? 21.25 59.406 9.016 1 90.19 103 ILE B O 1
ATOM 5128 N N . PRO B 1 104 ? 19.766 58.25 10.109 1 94.38 104 PRO B N 1
ATOM 5129 C CA . PRO B 1 104 ? 20.812 57.844 11.055 1 94.38 104 PRO B CA 1
ATOM 5130 C C . PRO B 1 104 ? 21.969 57.125 10.383 1 94.38 104 PRO B C 1
ATOM 5132 O O . PRO B 1 104 ? 21.766 56.438 9.375 1 94.38 104 PRO B O 1
ATOM 5135 N N . ALA B 1 105 ? 23.156 57.219 10.914 1 94.12 105 ALA B N 1
ATOM 5136 C CA . ALA B 1 105 ? 24.328 56.531 10.398 1 94.12 105 ALA B CA 1
ATOM 5137 C C . ALA B 1 105 ? 24.141 55 10.492 1 94.12 105 ALA B C 1
ATOM 5139 O O . ALA B 1 105 ? 23.406 54.531 11.352 1 94.12 105 ALA B O 1
ATOM 5140 N N . GLY B 1 106 ? 24.875 54.344 9.555 1 95.44 106 GLY B N 1
ATOM 5141 C CA . GLY B 1 106 ? 24.844 52.875 9.625 1 95.44 106 GLY B CA 1
ATOM 5142 C C . GLY B 1 106 ? 25.328 52.344 10.961 1 95.44 106 GLY B C 1
ATOM 5143 O O . GLY B 1 106 ? 26.297 52.875 11.539 1 95.44 106 GLY B O 1
ATOM 5144 N N . ARG B 1 107 ? 24.672 51.344 11.461 1 97.62 107 ARG B N 1
ATOM 5145 C CA . ARG B 1 107 ? 24.953 50.812 12.797 1 97.62 107 ARG B CA 1
ATOM 5146 C C . ARG B 1 107 ? 24.5 49.375 12.938 1 97.62 107 ARG B C 1
ATOM 5148 O O . ARG B 1 107 ? 23.672 48.906 12.164 1 97.62 107 ARG B O 1
ATOM 5155 N N . ASN B 1 108 ? 25.031 48.688 13.797 1 97.5 108 ASN B N 1
ATOM 5156 C CA . ASN B 1 108 ? 24.562 47.375 14.219 1 97.5 108 ASN B CA 1
ATOM 5157 C C . ASN B 1 108 ? 24.562 47.25 15.742 1 97.5 108 ASN B C 1
ATOM 5159 O O . ASN B 1 108 ? 25.188 48.031 16.438 1 97.5 108 ASN B O 1
ATOM 5163 N N . GLY B 1 109 ? 23.75 46.312 16.266 1 97.81 109 GLY B N 1
ATOM 5164 C CA . GLY B 1 109 ? 23.688 46.094 17.688 1 97.81 109 GLY B CA 1
ATOM 5165 C C . GLY B 1 109 ? 22.859 47.125 18.422 1 97.81 109 GLY B C 1
ATOM 5166 O O . GLY B 1 109 ? 22.875 47.219 19.656 1 97.81 109 GLY B O 1
ATOM 5167 N N . HIS B 1 110 ? 22.188 48.031 17.656 1 98.19 110 HIS B N 1
ATOM 5168 C CA . HIS B 1 110 ? 21.25 49.031 18.188 1 98.19 110 HIS B CA 1
ATOM 5169 C C . HIS B 1 110 ? 19.906 48.375 18.531 1 98.19 110 HIS B C 1
ATOM 5171 O O . HIS B 1 110 ? 19.688 47.219 18.234 1 98.19 110 HIS B O 1
ATOM 5177 N N . THR B 1 111 ? 19.031 49.156 19.219 1 98.44 111 THR B N 1
ATOM 5178 C CA . THR B 1 111 ? 17.656 48.688 19.453 1 98.44 111 THR B CA 1
ATOM 5179 C C . THR B 1 111 ? 16.672 49.562 18.703 1 98.44 111 THR B C 1
ATOM 5181 O O . THR B 1 111 ? 16.969 50.719 18.344 1 98.44 111 THR B O 1
ATOM 5184 N N . ALA B 1 112 ? 15.617 49.062 18.344 1 98.56 112 ALA B N 1
ATOM 5185 C CA . ALA B 1 112 ? 14.477 49.75 17.734 1 98.56 112 ALA B CA 1
ATOM 5186 C C . ALA B 1 112 ? 13.172 49.344 18.406 1 98.56 112 ALA B C 1
ATOM 5188 O O . ALA B 1 112 ? 12.727 48.188 18.281 1 98.56 112 ALA B O 1
ATOM 5189 N N . THR B 1 113 ? 12.562 50.25 19.109 1 98.44 113 THR B N 1
ATOM 5190 C CA . THR B 1 113 ? 11.391 49.969 19.922 1 98.44 113 THR B CA 1
ATOM 5191 C C . THR B 1 113 ? 10.203 50.812 19.484 1 98.44 113 THR B C 1
ATOM 5193 O O . THR B 1 113 ? 10.336 52.031 19.328 1 98.44 113 THR B O 1
ATOM 5196 N N . LEU B 1 114 ? 9.117 50.188 19.203 1 97.81 114 LEU B N 1
ATOM 5197 C CA . LEU B 1 114 ? 7.895 50.875 18.859 1 97.81 114 LEU B CA 1
ATOM 5198 C C . LEU B 1 114 ? 7.211 51.438 20.094 1 97.81 114 LEU B C 1
ATOM 5200 O O . LEU B 1 114 ? 7.008 50.719 21.078 1 97.81 114 LEU B O 1
ATOM 5204 N N . ALA B 1 115 ? 6.93 52.688 20.125 1 97 115 ALA B N 1
ATOM 5205 C CA . ALA B 1 115 ? 6.133 53.312 21.156 1 97 115 ALA B CA 1
ATOM 5206 C C . ALA B 1 115 ? 5.238 54.406 20.562 1 97 115 ALA B C 1
ATOM 5208 O O . ALA B 1 115 ? 5.727 55.375 19.984 1 97 115 ALA B O 1
ATOM 5209 N N . GLU B 1 116 ? 3.986 54.219 20.672 1 93.56 116 GLU B N 1
ATOM 5210 C CA . GLU B 1 116 ? 2.961 55.188 20.266 1 93.56 116 GLU B CA 1
ATOM 5211 C C . GLU B 1 116 ? 3.195 55.688 18.844 1 93.56 116 GLU B C 1
ATOM 5213 O O . GLU B 1 116 ? 3.271 56.906 18.609 1 93.56 116 GLU B O 1
ATOM 5218 N N . GLY B 1 117 ? 3.391 54.781 17.922 1 93 117 GLY B N 1
ATOM 5219 C CA . GLY B 1 117 ? 3.42 55.062 16.5 1 93 117 GLY B CA 1
ATOM 5220 C C . GLY B 1 117 ? 4.793 55.469 16 1 93 117 GLY B C 1
ATOM 5221 O O . GLY B 1 117 ? 4.977 55.75 14.812 1 93 117 GLY B O 1
ATOM 5222 N N . CYS B 1 118 ? 5.758 55.562 16.906 1 97 118 CYS B N 1
ATOM 5223 C CA . CYS B 1 118 ? 7.125 55.906 16.531 1 97 118 CYS B CA 1
ATOM 5224 C C . CYS B 1 118 ? 8.094 54.781 16.906 1 97 118 CYS B C 1
ATOM 5226 O O . CYS B 1 118 ? 7.898 54.094 17.922 1 97 118 CYS B O 1
ATOM 5228 N N . ILE B 1 119 ? 9.07 54.688 16.062 1 98.25 119 ILE B N 1
ATOM 5229 C CA . ILE B 1 119 ? 10.141 53.719 16.375 1 98.25 119 ILE B CA 1
ATOM 5230 C C . ILE B 1 119 ? 11.344 54.5 16.922 1 98.25 119 ILE B C 1
ATOM 5232 O O . ILE B 1 119 ? 11.883 55.375 16.266 1 98.25 119 ILE B O 1
ATOM 5236 N N . TYR B 1 120 ? 11.797 54.156 18.094 1 98.56 120 TYR B N 1
ATOM 5237 C CA . TYR B 1 120 ? 12.953 54.75 18.734 1 98.56 120 TYR B CA 1
ATOM 5238 C C . TYR B 1 120 ? 14.195 53.875 18.547 1 98.56 120 TYR B C 1
ATOM 5240 O O . TYR B 1 120 ? 14.258 52.75 19.062 1 98.56 120 TYR B O 1
ATOM 5248 N N . VAL B 1 121 ? 15.117 54.375 17.797 1 98.38 121 VAL B N 1
ATOM 5249 C CA . VAL B 1 121 ? 16.375 53.688 17.578 1 98.38 121 VAL B CA 1
ATOM 5250 C C . VAL B 1 121 ? 17.438 54.188 18.531 1 98.38 121 VAL B C 1
ATOM 5252 O O . VAL B 1 121 ? 17.719 55.406 18.562 1 98.38 121 VAL B O 1
ATOM 5255 N N . ILE B 1 122 ? 18.031 53.312 19.281 1 98.38 122 ILE B N 1
ATOM 5256 C CA . ILE B 1 122 ? 18.938 53.75 20.344 1 98.38 122 ILE B CA 1
ATOM 5257 C C . ILE B 1 122 ? 20.281 53.031 20.188 1 98.38 122 ILE B C 1
ATOM 5259 O O . ILE B 1 122 ? 20.328 51.781 20.094 1 98.38 122 ILE B O 1
ATOM 5263 N N . GLY B 1 123 ? 21.328 53.781 20.172 1 97.81 123 GLY B N 1
ATOM 5264 C CA . GLY B 1 123 ? 22.688 53.281 20.25 1 97.81 123 GLY B CA 1
ATOM 5265 C C . GLY B 1 123 ? 23.094 52.469 19.031 1 97.81 123 GLY B C 1
ATOM 5266 O O . GLY B 1 123 ? 22.672 52.75 17.922 1 97.81 123 GLY B O 1
ATOM 5267 N N . GLY B 1 124 ? 24.094 51.531 19.297 1 97.75 124 GLY B N 1
ATOM 5268 C CA . GLY B 1 124 ? 24.672 50.688 18.266 1 97.75 124 GLY B CA 1
ATOM 5269 C C . GLY B 1 124 ? 26.125 50.969 18 1 97.75 124 GLY B C 1
ATOM 5270 O O . GLY B 1 124 ? 26.672 51.969 18.484 1 97.75 124 GLY B O 1
ATOM 5271 N N . TRP B 1 125 ? 26.625 50.062 17.297 1 97.31 125 TRP B N 1
ATOM 5272 C CA . TRP B 1 125 ? 28.016 50.219 16.875 1 97.31 125 TRP B CA 1
ATOM 5273 C C . TRP B 1 125 ? 28.109 50.844 15.492 1 97.31 125 TRP B C 1
ATOM 5275 O O . TRP B 1 125 ? 27.531 50.312 14.531 1 97.31 125 TRP B O 1
ATOM 5285 N N . LEU B 1 126 ? 28.891 51.844 15.344 1 95.81 126 LEU B N 1
ATOM 5286 C CA . LEU B 1 126 ? 28.938 52.594 14.086 1 95.81 126 LEU B CA 1
ATOM 5287 C C . LEU B 1 126 ? 30.094 52.094 13.219 1 95.81 126 LEU B C 1
ATOM 5289 O O . LEU B 1 126 ? 30.203 52.469 12.047 1 95.81 126 LEU B O 1
ATOM 5293 N N . GLY B 1 127 ? 30.922 51.281 13.742 1 90.56 127 GLY B N 1
ATOM 5294 C CA . GLY B 1 127 ? 32 50.719 12.961 1 90.56 127 GLY B CA 1
ATOM 5295 C C . GLY B 1 127 ? 33.344 51.438 13.203 1 90.56 127 GLY B C 1
ATOM 5296 O O . GLY B 1 127 ? 34.375 51 12.68 1 90.56 127 GLY B O 1
ATOM 5297 N N . SER B 1 128 ? 33.219 52.438 13.922 1 86.94 128 SER B N 1
ATOM 5298 C CA . SER B 1 128 ? 34.469 53.188 14.156 1 86.94 128 SER B CA 1
ATOM 5299 C C . SER B 1 128 ? 34.5 53.781 15.562 1 86.94 128 SER B C 1
ATOM 5301 O O . SER B 1 128 ? 33.469 53.938 16.203 1 86.94 128 SER B O 1
ATOM 5303 N N . GLY B 1 129 ? 35.781 53.938 16.094 1 85.25 129 GLY B N 1
ATOM 5304 C CA . GLY B 1 129 ? 35.938 54.594 17.375 1 85.25 129 GLY B CA 1
ATOM 5305 C C . GLY B 1 129 ? 35.938 53.625 18.547 1 85.25 129 GLY B C 1
ATOM 5306 O O . GLY B 1 129 ? 35.656 52.438 18.375 1 85.25 129 GLY B O 1
ATOM 5307 N N . PRO B 1 130 ? 36.125 54.156 19.719 1 87.75 130 PRO B N 1
ATOM 5308 C CA . PRO B 1 130 ? 36.281 53.281 20.891 1 87.75 130 PRO B CA 1
ATOM 5309 C C . PRO B 1 130 ? 34.938 53.031 21.594 1 87.75 130 PRO B C 1
ATOM 5311 O O . PRO B 1 130 ? 34.812 52.094 22.375 1 87.75 130 PRO B O 1
ATOM 5314 N N . LEU B 1 131 ? 34 53.906 21.266 1 91 131 LEU B N 1
ATOM 5315 C CA . LEU B 1 131 ? 32.75 53.781 21.984 1 91 131 LEU B CA 1
ATOM 5316 C C . LEU B 1 131 ? 31.578 53.562 21 1 91 131 LEU B C 1
ATOM 5318 O O . LEU B 1 131 ? 31.641 54 19.859 1 91 131 LEU B O 1
ATOM 5322 N N . ALA B 1 132 ? 30.5 52.875 21.547 1 96.44 132 ALA B N 1
ATOM 5323 C CA . ALA B 1 132 ? 29.25 52.75 20.812 1 96.44 132 ALA B CA 1
ATOM 5324 C C . ALA B 1 132 ? 28.516 54.094 20.734 1 96.44 132 ALA B C 1
ATOM 5326 O O . ALA B 1 132 ? 28.922 55.062 21.359 1 96.44 132 ALA B O 1
ATOM 5327 N N . ALA B 1 133 ? 27.531 54.125 19.922 1 96.06 133 ALA B N 1
ATOM 5328 C CA . ALA B 1 133 ? 26.703 55.312 19.797 1 96.06 133 ALA B CA 1
ATOM 5329 C C . ALA B 1 133 ? 25.859 55.531 21.047 1 96.06 133 ALA B C 1
ATOM 5331 O O . ALA B 1 133 ? 25.453 54.562 21.688 1 96.06 133 ALA B O 1
ATOM 5332 N N . ASN B 1 134 ? 25.609 56.781 21.391 1 95.06 134 ASN B N 1
ATOM 5333 C CA . ASN B 1 134 ? 24.734 57.125 22.516 1 95.06 134 ASN B CA 1
ATOM 5334 C C . ASN B 1 134 ? 23.547 57.938 22.078 1 95.06 134 ASN B C 1
ATOM 5336 O O . ASN B 1 134 ? 22.859 58.562 22.906 1 95.06 134 ASN B O 1
ATOM 5340 N N . ASP B 1 135 ? 23.312 57.969 20.812 1 95.31 135 ASP B N 1
ATOM 5341 C CA . ASP B 1 135 ? 22.266 58.812 20.25 1 95.31 135 ASP B CA 1
ATOM 5342 C C . ASP B 1 135 ? 20.938 58.062 20.172 1 95.31 135 ASP B C 1
ATOM 5344 O O . ASP B 1 135 ? 20.906 56.844 20.344 1 95.31 135 ASP B O 1
ATOM 5348 N N . VAL B 1 136 ? 19.875 58.875 20.078 1 97.5 136 VAL B N 1
ATOM 5349 C CA . VAL B 1 136 ? 18.516 58.375 19.844 1 97.5 136 VAL B CA 1
ATOM 5350 C C . VAL B 1 136 ? 17.984 58.938 18.547 1 97.5 136 VAL B C 1
ATOM 5352 O O . VAL B 1 136 ? 18.172 60.125 18.25 1 97.5 136 VAL B O 1
ATOM 5355 N N . HIS B 1 137 ? 17.484 58.094 17.766 1 97.5 137 HIS B N 1
ATOM 5356 C CA . HIS B 1 137 ? 16.781 58.5 16.547 1 97.5 137 HIS B CA 1
ATOM 5357 C C . HIS B 1 137 ? 15.328 58.031 16.578 1 97.5 137 HIS B C 1
ATOM 5359 O O . HIS B 1 137 ? 15.023 56.938 17.094 1 97.5 137 HIS B O 1
ATOM 5365 N N . ILE B 1 138 ? 14.43 58.844 16.062 1 97.69 138 ILE B N 1
ATOM 5366 C CA . ILE B 1 138 ? 13.016 58.531 16.031 1 97.69 138 ILE B CA 1
ATOM 5367 C C . ILE B 1 138 ? 12.539 58.438 14.586 1 97.69 138 ILE B C 1
ATOM 5369 O O . ILE B 1 138 ? 12.766 59.344 13.797 1 97.69 138 ILE B O 1
ATOM 5373 N N . LEU B 1 139 ? 12.008 57.312 14.25 1 96.44 139 LEU B N 1
ATOM 5374 C CA . LEU B 1 139 ? 11.32 57.188 12.961 1 96.44 139 LEU B CA 1
ATOM 5375 C C . LEU B 1 139 ? 9.82 57.375 13.133 1 96.44 139 LEU B C 1
ATOM 5377 O O . LEU B 1 139 ? 9.172 56.562 13.805 1 96.44 139 LEU B O 1
ATOM 5381 N N . HIS B 1 140 ? 9.266 58.406 12.609 1 94.38 140 HIS B N 1
ATOM 5382 C CA . HIS B 1 140 ? 7.816 58.594 12.516 1 94.38 140 HIS B CA 1
ATOM 5383 C C . HIS B 1 140 ? 7.23 57.75 11.391 1 94.38 140 HIS B C 1
ATOM 5385 O O . HIS B 1 140 ? 7.332 58.094 10.219 1 94.38 140 HIS B O 1
ATOM 5391 N N . VAL B 1 141 ? 6.621 56.688 11.75 1 93.19 141 VAL B N 1
ATOM 5392 C CA . VAL B 1 141 ? 6.254 55.625 10.82 1 93.19 141 VAL B CA 1
ATOM 5393 C C . VAL B 1 141 ? 5.215 56.156 9.828 1 93.19 141 VAL B C 1
ATOM 5395 O O . VAL B 1 141 ? 5.227 55.781 8.648 1 93.19 141 VAL B O 1
ATOM 5398 N N . ASP B 1 142 ? 4.281 56.969 10.273 1 90.88 142 ASP B N 1
ATOM 5399 C CA . ASP B 1 142 ? 3.23 57.469 9.406 1 90.88 142 ASP B CA 1
ATOM 5400 C C . ASP B 1 142 ? 3.812 58.344 8.289 1 90.88 142 ASP B C 1
ATOM 5402 O O . ASP B 1 142 ? 3.404 58.219 7.129 1 90.88 142 ASP B O 1
ATOM 5406 N N . SER B 1 143 ? 4.801 59.125 8.672 1 89.31 143 SER B N 1
ATOM 5407 C CA . SER B 1 143 ? 5.383 60.062 7.699 1 89.31 143 SER B CA 1
ATOM 5408 C C . SER B 1 143 ? 6.691 59.5 7.141 1 89.31 143 SER B C 1
ATOM 5410 O O . SER B 1 143 ? 7.234 60.031 6.176 1 89.31 143 SER B O 1
ATOM 5412 N N . MET B 1 144 ? 7.16 58.5 7.684 1 90.31 144 MET B N 1
ATOM 5413 C CA . MET B 1 144 ? 8.43 57.906 7.297 1 90.31 144 MET B CA 1
ATOM 5414 C C . MET B 1 144 ? 9.562 58.906 7.371 1 90.31 144 MET B C 1
ATOM 5416 O O . MET B 1 144 ? 10.406 58.969 6.469 1 90.31 144 MET B O 1
ATOM 5420 N N . ARG B 1 145 ? 9.539 59.688 8.344 1 91.5 145 ARG B N 1
ATOM 5421 C CA . ARG B 1 145 ? 10.562 60.719 8.555 1 91.5 145 ARG B CA 1
ATOM 5422 C C . ARG B 1 145 ? 11.383 60.406 9.812 1 91.5 145 ARG B C 1
ATOM 5424 O O . ARG B 1 145 ? 10.82 60.062 10.852 1 91.5 145 ARG B O 1
ATOM 5431 N N . TRP B 1 146 ? 12.656 60.594 9.664 1 94.56 146 TRP B N 1
ATOM 5432 C CA . TRP B 1 146 ? 13.555 60.406 10.797 1 94.56 146 TRP B CA 1
ATOM 5433 C C . TRP B 1 146 ? 13.727 61.719 11.555 1 94.56 146 TRP B C 1
ATOM 5435 O O . TRP B 1 146 ? 13.734 62.812 10.945 1 94.56 146 TRP B O 1
ATOM 5445 N N . GLU B 1 147 ? 13.93 61.531 12.797 1 94.69 147 GLU B N 1
ATOM 5446 C CA . GLU B 1 147 ? 14.18 62.688 13.672 1 94.69 147 GLU B CA 1
ATOM 5447 C C . GLU B 1 147 ? 15.312 62.375 14.656 1 94.69 147 GLU B C 1
ATOM 5449 O O . GLU B 1 147 ? 15.398 61.281 15.203 1 94.69 147 GLU B O 1
ATOM 5454 N N . GLU B 1 148 ? 16.219 63.281 14.766 1 94 148 GLU B N 1
ATOM 5455 C CA . GLU B 1 148 ? 17.156 63.281 15.891 1 94 148 GLU B CA 1
ATOM 5456 C C . GLU B 1 148 ? 16.672 64.188 17.031 1 94 148 GLU B C 1
ATOM 5458 O O . GLU B 1 148 ? 16.875 65.375 17.016 1 94 148 GLU B O 1
ATOM 5463 N N . PRO B 1 149 ? 16.156 63.625 18 1 94.88 149 PRO B N 1
ATOM 5464 C CA . PRO B 1 149 ? 15.508 64.438 19.047 1 94.88 149 PRO B CA 1
ATOM 5465 C C . PRO B 1 149 ? 16.5 65 20.031 1 94.88 149 PRO B C 1
ATOM 5467 O O . PRO B 1 149 ? 17.594 64.5 20.203 1 94.88 149 PRO B O 1
ATOM 5470 N N . VAL B 1 150 ? 16.047 66.188 20.578 1 93.69 150 VAL B N 1
ATOM 5471 C CA . VAL B 1 150 ? 1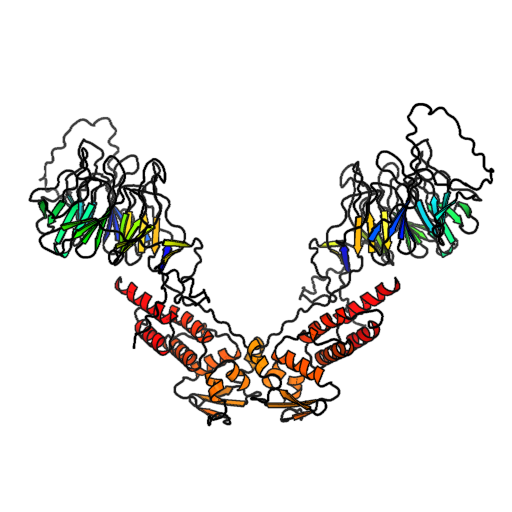6.766 66.75 21.734 1 93.69 150 VAL B CA 1
ATOM 5472 C C . VAL B 1 150 ? 16.172 66.125 23.016 1 93.69 150 VAL B C 1
ATOM 5474 O O . VAL B 1 150 ? 14.992 66.312 23.328 1 93.69 150 VAL B O 1
ATOM 5477 N N . THR B 1 151 ? 16.984 65.375 23.719 1 96.12 151 THR B N 1
ATOM 5478 C CA . THR B 1 151 ? 16.5 64.688 24.938 1 96.12 151 THR B CA 1
ATOM 5479 C C . THR B 1 151 ? 16.938 65.5 26.172 1 96.12 151 THR B C 1
ATOM 5481 O O . THR B 1 151 ? 17.906 66.25 26.125 1 96.12 151 THR B O 1
ATOM 5484 N N . LYS B 1 152 ? 16.141 65.312 27.156 1 97.38 152 LYS B N 1
ATOM 5485 C CA . LYS B 1 152 ? 16.438 65.875 28.469 1 97.38 152 LYS B CA 1
ATOM 5486 C C . LYS B 1 152 ? 16.875 64.812 29.453 1 97.38 152 LYS B C 1
ATOM 5488 O O . LYS B 1 152 ? 16.75 63.625 29.172 1 97.38 152 LYS B O 1
ATOM 5493 N N . GLY B 1 153 ? 17.453 65.312 30.625 1 96.88 153 GLY B N 1
ATOM 5494 C CA . GLY B 1 153 ? 17.891 64.375 31.656 1 96.88 153 GLY B CA 1
ATOM 5495 C C . GLY B 1 153 ? 19.266 63.781 31.406 1 96.88 153 GLY B C 1
ATOM 5496 O O . GLY B 1 153 ? 20.078 64.375 30.703 1 96.88 153 GLY B O 1
ATOM 5497 N N . VAL B 1 154 ? 19.516 62.625 32.031 1 94.69 154 VAL B N 1
ATOM 5498 C CA . VAL B 1 154 ? 20.812 62 31.922 1 94.69 154 VAL B CA 1
ATOM 5499 C C . VAL B 1 154 ? 20.703 60.75 31.047 1 94.69 154 VAL B C 1
ATOM 5501 O O . VAL B 1 154 ? 20.172 59.719 31.469 1 94.69 154 VAL B O 1
ATOM 5504 N N . PRO B 1 155 ? 21.172 60.844 29.875 1 95.06 155 PRO B N 1
ATOM 5505 C CA . PRO B 1 155 ? 21.094 59.688 28.984 1 95.06 155 PRO B CA 1
ATOM 5506 C C . PRO B 1 155 ? 21.969 58.531 29.438 1 95.06 155 PRO B C 1
ATOM 5508 O O . PRO B 1 155 ? 22.891 58.75 30.25 1 95.06 155 PRO B O 1
ATOM 5511 N N . PRO B 1 156 ? 21.719 57.344 29.031 1 94.94 156 PRO B N 1
ATOM 5512 C CA . PRO B 1 156 ? 22.484 56.156 29.469 1 94.94 156 PRO B CA 1
ATOM 5513 C C . PRO B 1 156 ? 23.953 56.25 29.031 1 94.94 156 PRO B C 1
ATOM 5515 O O . PRO B 1 156 ? 24.812 55.656 29.688 1 94.94 156 PRO B O 1
ATOM 5518 N N . GLY B 1 157 ? 24.328 57 28 1 95.25 157 GLY B N 1
ATOM 5519 C CA . GLY B 1 157 ? 25.625 56.875 27.375 1 95.25 157 GLY B CA 1
ATOM 5520 C C . GLY B 1 157 ? 25.672 55.875 26.25 1 95.25 157 GLY B C 1
ATOM 5521 O O . GLY B 1 157 ? 24.641 55.406 25.797 1 95.25 157 GLY B O 1
ATOM 5522 N N . PRO B 1 158 ? 26.984 55.562 25.812 1 96.12 158 PRO B N 1
ATOM 5523 C CA . PRO B 1 158 ? 27.109 54.594 24.703 1 96.12 158 PRO B CA 1
ATOM 5524 C C . PRO B 1 158 ? 26.484 53.25 25.016 1 96.12 158 PRO B C 1
ATOM 5526 O O . PRO B 1 158 ? 26.656 52.719 26.109 1 96.12 158 PRO B O 1
ATOM 5529 N N . CYS B 1 159 ? 25.75 52.75 24.094 1 94.5 159 CYS B N 1
ATOM 5530 C CA . CYS B 1 159 ? 25.016 51.5 24.234 1 94.5 159 CYS B CA 1
ATOM 5531 C C . CYS B 1 159 ? 25.188 50.625 23 1 94.5 159 CYS B C 1
ATOM 5533 O O . CYS B 1 159 ? 24.953 51.062 21.875 1 94.5 159 CYS B O 1
ATOM 5535 N N . ASN B 1 160 ? 25.625 49.469 23.188 1 96.5 160 ASN B N 1
ATOM 5536 C CA . ASN B 1 160 ? 25.672 48.438 22.141 1 96.5 160 ASN B CA 1
ATOM 5537 C C . ASN B 1 160 ? 25.25 47.062 22.656 1 96.5 160 ASN B C 1
ATOM 5539 O O . ASN B 1 160 ? 25.484 46.75 23.828 1 96.5 160 ASN B O 1
ATOM 5543 N N . MET B 1 161 ? 24.547 46.281 21.781 1 98.06 161 MET B N 1
ATOM 5544 C CA . MET B 1 161 ? 24.109 44.938 22.156 1 98.06 161 MET B CA 1
ATOM 5545 C C . MET B 1 161 ? 23.328 44.969 23.469 1 98.06 161 MET B C 1
ATOM 5547 O O . MET B 1 161 ? 23.547 44.125 24.328 1 98.06 161 MET B O 1
ATOM 5551 N N . HIS B 1 162 ? 22.547 46.062 23.703 1 98.31 162 HIS B N 1
ATOM 5552 C CA . HIS B 1 162 ? 21.641 46.281 24.828 1 98.31 162 HIS B CA 1
ATOM 5553 C C . HIS B 1 162 ? 20.203 45.938 24.453 1 98.31 162 HIS B C 1
ATOM 5555 O O . HIS B 1 162 ? 19.938 45.469 23.328 1 98.31 162 HIS B O 1
ATOM 5561 N N . THR B 1 163 ? 19.281 46 25.438 1 98.44 163 THR B N 1
ATOM 5562 C CA . THR B 1 163 ? 17.875 45.844 25.125 1 98.44 163 THR B CA 1
ATOM 5563 C C . THR B 1 163 ? 17.094 47.094 25.5 1 98.44 163 THR B C 1
ATOM 5565 O O . THR B 1 163 ? 17.516 47.844 26.406 1 98.44 163 THR B O 1
ATOM 5568 N N . ALA B 1 164 ? 16.078 47.375 24.828 1 98.56 164 ALA B N 1
ATOM 5569 C CA . ALA B 1 164 ? 15.172 48.5 25.062 1 98.56 164 ALA B CA 1
ATOM 5570 C C . ALA B 1 164 ? 13.719 48.062 24.844 1 98.56 164 ALA B C 1
ATOM 5572 O O . ALA B 1 164 ? 13.352 47.625 23.75 1 98.56 164 ALA B O 1
ATOM 5573 N N . ASP B 1 165 ? 12.914 48.219 25.859 1 98.44 165 ASP B N 1
ATOM 5574 C CA . ASP B 1 165 ? 11.547 47.719 25.812 1 98.44 165 ASP B CA 1
ATOM 5575 C C . ASP B 1 165 ? 10.547 48.812 26.203 1 98.44 165 ASP B C 1
ATOM 5577 O O . ASP B 1 165 ? 10.797 49.562 27.141 1 98.44 165 ASP B O 1
ATOM 5581 N N . TYR B 1 166 ? 9.523 48.906 25.453 1 97.94 166 TYR B N 1
ATOM 5582 C CA . TYR B 1 166 ? 8.453 49.844 25.766 1 97.94 166 TYR B CA 1
ATOM 5583 C C . TYR B 1 166 ? 7.578 49.344 26.906 1 97.94 166 TYR B C 1
ATOM 5585 O O . TYR B 1 166 ? 7.16 48.156 26.891 1 97.94 166 TYR B O 1
ATOM 5593 N N . ILE B 1 167 ? 7.367 50.125 27.859 1 97.31 167 ILE B N 1
ATOM 5594 C CA . ILE B 1 167 ? 6.496 49.844 28.984 1 97.31 167 ILE B CA 1
ATOM 5595 C C . ILE B 1 167 ? 5.258 50.719 28.938 1 97.31 167 ILE B C 1
ATOM 5597 O O . ILE B 1 167 ? 5.285 51.875 29.391 1 97.31 167 ILE B O 1
ATOM 5601 N N . PRO B 1 168 ? 4.148 50.219 28.562 1 95.25 168 PRO B N 1
ATOM 5602 C CA . PRO B 1 168 ? 2.979 51.062 28.25 1 95.25 168 PRO B CA 1
ATOM 5603 C C . PRO B 1 168 ? 2.449 51.812 29.469 1 95.25 168 PRO B C 1
ATOM 5605 O O . PRO B 1 168 ? 2.148 53 29.359 1 95.25 168 PRO B O 1
ATOM 5608 N N . HIS B 1 169 ? 2.35 51.156 30.656 1 94.56 169 HIS B N 1
ATOM 5609 C CA . HIS B 1 169 ? 1.732 51.812 31.797 1 94.56 169 HIS B CA 1
ATOM 5610 C C . HIS B 1 169 ? 2.623 52.938 32.344 1 94.56 169 HIS B C 1
ATOM 5612 O O . HIS B 1 169 ? 2.16 53.781 33.094 1 94.56 169 HIS B O 1
ATOM 5618 N N . LEU B 1 170 ? 3.873 52.906 31.875 1 95.94 170 LEU B N 1
ATOM 5619 C CA . LEU B 1 170 ? 4.797 53.969 32.312 1 95.94 170 LEU B CA 1
ATOM 5620 C C . LEU B 1 170 ? 5.051 54.938 31.172 1 95.94 170 LEU B C 1
ATOM 5622 O O . LEU B 1 170 ? 5.734 55.969 31.359 1 95.94 170 LEU B O 1
ATOM 5626 N N . ARG B 1 171 ? 4.527 54.656 29.953 1 96.62 171 ARG B N 1
ATOM 5627 C CA . ARG B 1 171 ? 4.68 55.438 28.734 1 96.62 171 ARG B CA 1
ATOM 5628 C C . ARG B 1 171 ? 6.145 55.781 28.484 1 96.62 171 ARG B C 1
ATOM 5630 O O . ARG B 1 171 ? 6.48 56.969 28.281 1 96.62 171 ARG B O 1
ATOM 5637 N N . GLY B 1 172 ? 6.902 54.844 28.547 1 97.88 172 GLY B N 1
ATOM 5638 C CA . GLY B 1 172 ? 8.32 55.031 28.312 1 97.88 172 GLY B CA 1
ATOM 5639 C C . GLY B 1 172 ? 9.055 53.781 27.922 1 97.88 172 GLY B C 1
ATOM 5640 O O . GLY B 1 172 ? 8.477 52.688 27.922 1 97.88 172 GLY B O 1
ATOM 5641 N N . ILE B 1 173 ? 10.328 53.969 27.531 1 98.44 173 ILE B N 1
ATOM 5642 C CA . ILE B 1 173 ? 11.203 52.875 27.109 1 98.44 173 ILE B CA 1
ATOM 5643 C C . ILE B 1 173 ? 12.273 52.625 28.156 1 98.44 173 ILE B C 1
ATOM 5645 O O . ILE B 1 173 ? 12.945 53.562 28.609 1 98.44 173 ILE B O 1
ATOM 5649 N N . ILE B 1 174 ? 12.367 51.375 28.578 1 98.44 174 ILE B N 1
ATOM 5650 C CA . ILE B 1 174 ? 13.398 50.969 29.516 1 98.44 174 ILE B CA 1
ATOM 5651 C C . ILE B 1 174 ? 14.594 50.375 28.766 1 98.44 174 ILE B C 1
ATOM 5653 O O . ILE B 1 174 ? 14.422 49.5 27.922 1 98.44 174 ILE B O 1
ATOM 5657 N N . VAL B 1 175 ? 15.742 50.875 29.078 1 98.44 175 VAL B N 1
ATOM 5658 C CA . VAL B 1 175 ? 16.969 50.375 28.484 1 98.44 175 VAL B CA 1
ATOM 5659 C C . VAL B 1 175 ? 17.797 49.625 29.531 1 98.44 175 VAL B C 1
ATOM 5661 O O . VAL B 1 175 ? 18.125 50.188 30.578 1 98.44 175 VAL B O 1
ATOM 5664 N N . PHE B 1 176 ? 17.984 48.375 29.328 1 98.38 176 PHE B N 1
ATOM 5665 C CA . PHE B 1 176 ? 19.016 47.625 30.047 1 98.38 176 PHE B CA 1
ATOM 5666 C C . PHE B 1 176 ? 20.312 47.625 29.25 1 98.38 176 PHE B C 1
ATOM 5668 O O . PHE B 1 176 ? 20.391 46.969 28.203 1 98.38 176 PHE B O 1
ATOM 5675 N N . ARG B 1 177 ? 21.25 48.25 29.781 1 96.25 177 ARG B N 1
ATOM 5676 C CA . ARG B 1 177 ? 22.406 48.562 28.953 1 96.25 177 ARG B CA 1
ATOM 5677 C C . ARG B 1 177 ? 23.203 47.312 28.609 1 96.25 177 ARG B C 1
ATOM 5679 O O . ARG B 1 177 ? 23 46.25 29.234 1 96.25 177 ARG B O 1
ATOM 5686 N N . GLY B 1 178 ? 24.016 47.25 27.719 1 95.5 178 GLY B N 1
ATOM 5687 C CA . GLY B 1 178 ? 24.938 46.219 27.234 1 95.5 178 GLY B CA 1
ATOM 5688 C C . GLY B 1 178 ? 26.391 46.656 27.297 1 95.5 178 GLY B C 1
ATOM 5689 O O . GLY B 1 178 ? 26.875 47.062 28.359 1 95.5 178 GLY B O 1
ATOM 5690 N N . GLY B 1 179 ? 26.922 46.594 26.094 1 95.31 179 GLY B N 1
ATOM 5691 C CA . GLY B 1 179 ? 28.297 47.062 26.031 1 95.31 179 GLY B CA 1
ATOM 5692 C C . GLY B 1 179 ? 28.422 48.531 25.609 1 95.31 179 GLY B C 1
ATOM 5693 O O . GLY B 1 179 ? 27.578 49 24.844 1 95.31 179 GLY B O 1
ATOM 5694 N N . ASN B 1 180 ? 29.422 49.156 26.062 1 94.38 180 ASN B N 1
ATOM 5695 C CA . ASN B 1 180 ? 29.641 50.531 25.625 1 94.38 180 ASN B CA 1
ATOM 5696 C C . ASN B 1 180 ? 30.859 50.656 24.719 1 94.38 180 ASN B C 1
ATOM 5698 O O . ASN B 1 180 ? 31.25 51.75 24.312 1 94.38 180 ASN B O 1
ATOM 5702 N N . GLY B 1 181 ? 31.406 49.562 24.375 1 91.94 181 GLY B N 1
ATOM 5703 C CA . GLY B 1 181 ? 32.625 49.531 23.562 1 91.94 181 GLY B CA 1
ATOM 5704 C C . GLY B 1 181 ? 33.844 49.188 24.375 1 91.94 181 GLY B C 1
ATOM 5705 O O . GLY B 1 181 ? 34.812 48.625 23.844 1 91.94 181 GLY B O 1
ATOM 5706 N N . ARG B 1 182 ? 33.844 49.5 25.656 1 92.44 182 ARG B N 1
ATOM 5707 C CA . ARG B 1 182 ? 35 49.281 26.516 1 92.44 182 ARG B CA 1
ATOM 5708 C C . ARG B 1 182 ? 34.688 48.219 27.578 1 92.44 182 ARG B C 1
ATOM 5710 O O . ARG B 1 182 ? 35.531 47.406 27.938 1 92.44 182 ARG B O 1
ATOM 5717 N N . GLU B 1 183 ? 33.5 48.281 28.047 1 94.38 183 GLU B N 1
ATOM 5718 C CA . GLU B 1 183 ? 33.094 47.344 29.109 1 94.38 183 GLU B CA 1
ATOM 5719 C C . GLU B 1 183 ? 31.625 46.969 28.953 1 94.38 183 GLU B C 1
ATOM 5721 O O . GLU B 1 183 ? 30.891 47.562 28.172 1 94.38 183 GLU B O 1
ATOM 5726 N N . TYR B 1 184 ? 31.297 45.938 29.672 1 96.5 184 TYR B N 1
ATOM 5727 C CA . TYR B 1 184 ? 29.906 45.5 29.734 1 96.5 184 TYR B CA 1
ATOM 5728 C C . TYR B 1 184 ? 29.203 46.062 30.953 1 96.5 184 TYR B C 1
ATOM 5730 O O . TYR B 1 184 ? 29.828 46.25 32 1 96.5 184 TYR B O 1
ATOM 5738 N N . LEU B 1 185 ? 27.938 46.438 30.828 1 96.94 185 LEU B N 1
ATOM 5739 C CA . LEU B 1 185 ? 27.219 47.156 31.859 1 96.94 185 LEU B CA 1
ATOM 5740 C C . LEU B 1 185 ? 25.891 46.469 32.156 1 96.94 185 LEU B C 1
ATOM 5742 O O . LEU B 1 185 ? 25.5 45.5 31.516 1 96.94 185 LEU B O 1
ATOM 5746 N N . ASN B 1 186 ? 25.203 46.875 33.25 1 96.94 186 ASN B N 1
ATOM 5747 C CA . ASN B 1 186 ? 23.906 46.312 33.656 1 96.94 186 ASN B CA 1
ATOM 5748 C C . ASN B 1 186 ? 23 47.344 34.281 1 96.94 186 ASN B C 1
ATOM 5750 O O . ASN B 1 186 ? 22.078 47 35 1 96.94 186 ASN B O 1
ATOM 5754 N N . ASP B 1 187 ? 23.266 48.625 34 1 96.25 187 ASP B N 1
ATOM 5755 C CA . ASP B 1 187 ? 22.438 49.688 34.562 1 96.25 187 ASP B CA 1
ATOM 5756 C C . ASP B 1 187 ? 21.156 49.875 33.75 1 96.25 187 ASP B C 1
ATOM 5758 O O . ASP B 1 187 ? 21.078 49.438 32.594 1 96.25 187 ASP B O 1
ATOM 5762 N N . LEU B 1 188 ? 20.156 50.469 34.438 1 97.38 188 LEU B N 1
ATOM 5763 C CA . LEU B 1 188 ? 18.828 50.688 33.875 1 97.38 188 LEU B CA 1
ATOM 5764 C C . LEU B 1 188 ? 18.562 52.156 33.625 1 97.38 188 LEU B C 1
ATOM 5766 O O . LEU B 1 188 ? 18.891 53 34.469 1 97.38 188 LEU B O 1
ATOM 5770 N N . HIS B 1 189 ? 18.062 52.438 32.5 1 98.12 189 HIS B N 1
ATOM 5771 C CA . HIS B 1 189 ? 17.688 53.812 32.156 1 98.12 189 HIS B CA 1
ATOM 5772 C C . HIS B 1 189 ? 16.266 53.844 31.562 1 98.12 189 HIS B C 1
ATOM 5774 O O . HIS B 1 189 ? 15.805 52.875 30.984 1 98.12 189 HIS B O 1
ATOM 5780 N N . PHE B 1 190 ? 15.594 54.906 31.797 1 97.88 190 PHE B N 1
ATOM 5781 C CA . PHE B 1 190 ? 14.211 55.094 31.375 1 97.88 190 PHE B CA 1
ATOM 5782 C C . PHE B 1 190 ? 14.062 56.375 30.547 1 97.88 190 PHE B C 1
ATOM 5784 O O . PHE B 1 190 ? 14.539 57.438 30.938 1 97.88 190 PHE B O 1
ATOM 5791 N N . LEU B 1 191 ? 13.5 56.188 29.375 1 98.38 191 LEU B N 1
ATOM 5792 C CA . LEU B 1 191 ? 13.148 57.344 28.531 1 98.38 191 LEU B CA 1
ATOM 5793 C C . LEU B 1 191 ? 11.641 57.562 28.531 1 98.38 191 LEU B C 1
ATOM 5795 O O . LEU B 1 191 ? 10.898 56.781 27.938 1 98.38 191 LEU B O 1
ATOM 5799 N N . GLY B 1 192 ? 11.188 58.594 29.172 1 97.81 192 GLY B N 1
ATOM 5800 C CA . GLY B 1 192 ? 9.797 59 29.016 1 97.81 192 GLY B CA 1
ATOM 5801 C C . GLY B 1 192 ? 9.492 59.562 27.641 1 97.81 192 GLY B C 1
ATOM 5802 O O . GLY B 1 192 ? 10.094 60.562 27.219 1 97.81 192 GLY B O 1
ATOM 5803 N N . ILE B 1 193 ? 8.594 59 26.953 1 96.31 193 ILE B N 1
ATOM 5804 C CA . ILE B 1 193 ? 8.445 59.344 25.531 1 96.31 193 ILE B CA 1
ATOM 5805 C C . ILE B 1 193 ? 7.672 60.625 25.391 1 96.31 193 ILE B C 1
ATOM 5807 O O . ILE B 1 193 ? 7.754 61.312 24.344 1 96.31 193 ILE B O 1
ATOM 5811 N N . ASP B 1 194 ? 6.91 61.094 26.391 1 96.19 194 ASP B N 1
ATOM 5812 C CA . ASP B 1 194 ? 6.137 62.312 26.297 1 96.19 194 ASP B CA 1
ATOM 5813 C C . ASP B 1 194 ? 7.047 63.531 26.391 1 96.19 194 ASP B C 1
ATOM 5815 O O . ASP B 1 194 ? 6.844 64.5 25.672 1 96.19 194 ASP B O 1
ATOM 5819 N N . THR B 1 195 ? 8.078 63.438 27.188 1 96.62 195 THR B N 1
ATOM 5820 C CA . THR B 1 195 ? 8.945 64.562 27.422 1 96.62 195 THR B CA 1
ATOM 5821 C C . THR B 1 195 ? 10.344 64.312 26.859 1 96.62 195 THR B C 1
ATOM 5823 O O . THR B 1 195 ? 11.18 65.25 26.844 1 96.62 195 THR B O 1
ATOM 5826 N N . LEU B 1 196 ? 10.523 63.125 26.375 1 97.69 196 LEU B N 1
ATOM 5827 C CA . LEU B 1 196 ? 11.844 62.688 25.922 1 97.69 196 LEU B CA 1
ATOM 5828 C C . LEU B 1 196 ? 12.906 62.969 26.984 1 97.69 196 LEU B C 1
ATOM 5830 O O . LEU B 1 196 ? 13.938 63.594 26.688 1 97.69 196 LEU B O 1
ATOM 5834 N N . THR B 1 197 ? 12.602 62.562 28.172 1 98.12 197 THR B N 1
ATOM 5835 C CA . THR B 1 197 ? 13.5 62.781 29.312 1 98.12 197 THR B CA 1
ATOM 5836 C C . THR B 1 197 ? 14.062 61.438 29.781 1 98.12 197 THR B C 1
ATOM 5838 O O . THR B 1 197 ? 13.312 60.5 30.078 1 98.12 197 THR B O 1
ATOM 5841 N N . TRP B 1 198 ? 15.375 61.406 29.844 1 98.06 198 TRP B N 1
ATOM 5842 C CA . TRP B 1 198 ? 16.078 60.219 30.344 1 98.06 198 TRP B CA 1
ATOM 5843 C C . TRP B 1 198 ? 16.203 60.281 31.859 1 98.06 198 TRP B C 1
ATOM 5845 O O . TRP B 1 198 ? 16.438 61.344 32.438 1 98.06 198 TRP B O 1
ATOM 5855 N N . SER B 1 199 ? 16.141 59.156 32.469 1 97.19 199 SER B N 1
ATOM 5856 C CA . SER B 1 199 ? 16.453 59.031 33.906 1 97.19 199 SER B CA 1
ATOM 5857 C C . SER B 1 199 ? 17.141 57.688 34.188 1 97.19 199 SER B C 1
ATOM 5859 O O . SER B 1 199 ? 16.828 56.688 33.562 1 97.19 199 SER B O 1
ATOM 5861 N N . LYS B 1 200 ? 18.078 57.75 35.062 1 96.19 200 LYS B N 1
ATOM 5862 C CA . LYS B 1 200 ? 18.672 56.5 35.562 1 96.19 200 LYS B CA 1
ATOM 5863 C C . LYS B 1 200 ? 17.75 55.844 36.594 1 96.19 200 LYS B C 1
ATOM 5865 O O . LYS B 1 200 ? 17.281 56.5 37.531 1 96.19 200 LYS B O 1
ATOM 5870 N N . CYS B 1 201 ? 17.531 54.562 36.438 1 95 201 CYS B N 1
ATOM 5871 C CA . CYS B 1 201 ? 16.578 53.875 37.312 1 95 201 CYS B CA 1
ATOM 5872 C C . CYS B 1 201 ? 17.312 52.969 38.312 1 95 201 CYS B C 1
ATOM 5874 O O . CYS B 1 201 ? 18.375 52.438 38 1 95 201 CYS B O 1
ATOM 5876 N N . THR B 1 202 ? 16.703 52.969 39.469 1 93.62 202 THR B N 1
ATOM 5877 C CA . THR B 1 202 ? 17.172 52.062 40.5 1 93.62 202 THR B CA 1
ATOM 5878 C C . THR B 1 202 ? 16.109 51 40.812 1 93.62 202 THR B C 1
ATOM 5880 O O . THR B 1 202 ? 14.914 51.281 40.719 1 93.62 202 THR B O 1
ATOM 5883 N N . ALA B 1 203 ? 16.547 49.781 41.062 1 96.44 203 ALA B N 1
ATOM 5884 C CA . ALA B 1 203 ? 15.656 48.688 41.438 1 96.44 203 ALA B CA 1
ATOM 5885 C C . ALA B 1 203 ? 16.234 47.875 42.594 1 96.44 203 ALA B C 1
ATOM 5887 O O . ALA B 1 203 ? 17.453 47.781 42.75 1 96.44 203 ALA B O 1
ATOM 5888 N N . GLU B 1 204 ? 15.305 47.438 43.406 1 97.25 204 GLU B N 1
ATOM 5889 C CA . GLU B 1 204 ? 15.727 46.562 44.5 1 97.25 204 GLU B CA 1
ATOM 5890 C C . GLU B 1 204 ? 16.031 45.156 44 1 97.25 204 GLU B C 1
ATOM 5892 O O . GLU B 1 204 ? 15.688 44.812 42.844 1 97.25 204 GLU B O 1
ATOM 5897 N N . GLY B 1 205 ? 16.703 44.375 44.844 1 96.12 205 GLY B N 1
ATOM 5898 C CA . GLY B 1 205 ? 17.031 43 44.5 1 96.12 205 GLY B CA 1
ATOM 5899 C C . GLY B 1 205 ? 18.344 42.875 43.75 1 96.12 205 GLY B C 1
ATOM 5900 O O . GLY B 1 205 ? 19.109 43.844 43.656 1 96.12 205 GLY B O 1
ATOM 5901 N N . SER B 1 206 ? 18.594 41.625 43.312 1 94.31 206 SER B N 1
ATOM 5902 C CA . SER B 1 206 ? 19.844 41.344 42.625 1 94.31 206 SER B CA 1
ATOM 5903 C C . SER B 1 206 ? 19.688 41.531 41.125 1 94.31 206 SER B C 1
ATOM 5905 O O . SER B 1 206 ? 19.031 40.719 40.469 1 94.31 206 SER B O 1
ATOM 5907 N N . ALA B 1 207 ? 20.281 42.5 40.594 1 95.5 207 ALA B N 1
ATOM 5908 C CA . ALA B 1 207 ? 20.25 42.75 39.156 1 95.5 207 ALA B CA 1
ATOM 5909 C C . ALA B 1 207 ? 21.109 41.719 38.406 1 95.5 207 ALA B C 1
ATOM 5911 O O . ALA B 1 207 ? 22.047 41.156 38.969 1 95.5 207 ALA B O 1
ATOM 5912 N N . PRO B 1 208 ? 20.797 41.438 37.188 1 97.12 208 PRO B N 1
ATOM 5913 C CA . PRO B 1 208 ? 21.688 40.594 36.375 1 97.12 208 PRO B CA 1
ATOM 5914 C C . PRO B 1 208 ? 23.109 41.125 36.312 1 97.12 208 PRO B C 1
ATOM 5916 O O . PRO B 1 208 ? 23.312 42.344 36.375 1 97.12 208 PRO B O 1
ATOM 5919 N N . GLU B 1 209 ? 24.094 40.281 36.125 1 97.62 209 GLU B N 1
ATOM 5920 C CA . GLU B 1 209 ? 25.484 40.719 35.969 1 97.62 209 GLU B CA 1
ATOM 5921 C C . GLU B 1 209 ? 25.656 41.5 34.656 1 97.62 209 GLU B C 1
ATOM 5923 O O . GLU B 1 209 ? 24.844 41.375 33.75 1 97.62 209 GLU B O 1
ATOM 5928 N N . PRO B 1 210 ? 26.734 42.344 34.594 1 97.75 210 PRO B N 1
ATOM 5929 C CA . PRO B 1 210 ? 27 43.062 33.312 1 97.75 210 PRO B CA 1
ATOM 5930 C C . PRO B 1 210 ? 27.094 42.094 32.125 1 97.75 210 PRO B C 1
ATOM 5932 O O . PRO B 1 210 ? 27.688 41.031 32.25 1 97.75 210 PRO B O 1
ATOM 5935 N N . ARG B 1 211 ? 26.531 42.438 31.047 1 97.94 211 ARG B N 1
ATOM 5936 C CA . ARG B 1 211 ? 26.453 41.562 29.906 1 97.94 211 ARG B CA 1
ATOM 5937 C C . ARG B 1 211 ? 26.109 42.344 28.625 1 97.94 211 ARG B C 1
ATOM 5939 O O . ARG B 1 211 ? 25.719 43.5 28.688 1 97.94 211 ARG B O 1
ATOM 5946 N N . ALA B 1 212 ? 26.312 41.719 27.516 1 97.38 212 ALA B N 1
ATOM 5947 C CA . ALA B 1 212 ? 25.859 42.219 26.219 1 97.38 212 ALA B CA 1
ATOM 5948 C C . ALA B 1 212 ? 25.25 41.094 25.391 1 97.38 212 ALA B C 1
ATOM 5950 O O . ALA B 1 212 ? 25.406 39.906 25.719 1 97.38 212 ALA B O 1
ATOM 5951 N N . ASN B 1 213 ? 24.5 41.469 24.422 1 97.5 213 ASN B N 1
ATOM 5952 C CA . ASN B 1 213 ? 23.891 40.531 23.484 1 97.5 213 ASN B CA 1
ATOM 5953 C C . ASN B 1 213 ? 22.875 39.625 24.188 1 97.5 213 ASN B C 1
ATOM 5955 O O . ASN B 1 213 ? 22.703 38.469 23.797 1 97.5 213 ASN B O 1
ATOM 5959 N N . HIS B 1 214 ? 22.359 40.062 25.328 1 98.25 214 HIS B N 1
ATOM 5960 C CA . HIS B 1 214 ? 21.188 39.438 25.953 1 98.25 214 HIS B CA 1
ATOM 5961 C C . HIS B 1 214 ? 19.906 39.781 25.203 1 98.25 214 HIS B C 1
ATOM 5963 O O . HIS B 1 214 ? 19.922 40.656 24.312 1 98.25 214 HIS B O 1
ATOM 5969 N N . SER B 1 215 ? 18.859 39.094 25.469 1 98.06 215 SER B N 1
ATOM 5970 C CA . SER B 1 215 ? 17.562 39.406 24.922 1 98.06 215 SER B CA 1
ATOM 5971 C C . SER B 1 215 ? 16.531 39.656 26.016 1 98.06 215 SER B C 1
ATOM 5973 O O . SER B 1 215 ? 16.703 39.188 27.141 1 98.06 215 SER B O 1
ATOM 5975 N N . SER B 1 216 ? 15.516 40.469 25.688 1 98.31 216 SER B N 1
ATOM 5976 C CA . SER B 1 216 ? 14.5 40.812 26.672 1 98.31 216 SER B CA 1
ATOM 5977 C C . SER B 1 216 ? 13.094 40.719 26.078 1 98.31 216 SER B C 1
ATOM 5979 O O . SER B 1 216 ? 12.938 40.719 24.844 1 98.31 216 SER B O 1
ATOM 5981 N N . ALA B 1 217 ? 12.156 40.562 26.891 1 97.5 217 ALA B N 1
ATOM 5982 C CA . ALA B 1 217 ? 10.742 40.562 26.531 1 97.5 217 ALA B CA 1
ATOM 5983 C C . ALA B 1 217 ? 9.875 41.062 27.688 1 97.5 217 ALA B C 1
ATOM 5985 O O . ALA B 1 217 ? 10.234 40.906 28.859 1 97.5 217 ALA B O 1
ATOM 5986 N N . VAL B 1 218 ? 8.781 41.656 27.328 1 97 218 VAL B N 1
ATOM 5987 C CA . VAL B 1 218 ? 7.875 42.219 28.328 1 97 218 VAL B CA 1
ATOM 5988 C C . VAL B 1 218 ? 6.562 41.438 28.328 1 97 218 VAL B C 1
ATOM 5990 O O . VAL B 1 218 ? 5.969 41.219 27.266 1 97 218 VAL B O 1
ATOM 5993 N N . ILE B 1 219 ? 6.129 41 29.453 1 95.44 219 ILE B N 1
ATOM 5994 C CA . ILE B 1 219 ? 4.805 40.438 29.672 1 95.44 219 ILE B CA 1
ATOM 5995 C C . ILE B 1 219 ? 4.125 41.125 30.844 1 95.44 219 ILE B C 1
ATOM 5997 O O . ILE B 1 219 ? 4.602 41.062 31.984 1 95.44 219 ILE B O 1
ATOM 6001 N N . GLY B 1 220 ? 3.037 41.812 30.547 1 93.94 220 GLY B N 1
ATOM 6002 C CA . GLY B 1 220 ? 2.416 42.594 31.578 1 93.94 220 GLY B CA 1
ATOM 6003 C C . GLY B 1 220 ? 3.309 43.719 32.094 1 93.94 220 GLY B C 1
ATOM 6004 O O . GLY B 1 220 ? 3.771 44.562 31.297 1 93.94 220 GLY B O 1
ATOM 6005 N N . LYS B 1 221 ? 3.555 43.656 33.375 1 96.81 221 LYS B N 1
ATOM 6006 C CA . LYS B 1 221 ? 4.375 44.719 33.969 1 96.81 221 LYS B CA 1
ATOM 6007 C C . LYS B 1 221 ? 5.742 44.156 34.375 1 96.81 221 LYS B C 1
ATOM 6009 O O . LYS B 1 221 ? 6.371 44.688 35.312 1 96.81 221 LYS B O 1
ATOM 6014 N N . LYS B 1 222 ? 6.094 43.125 33.688 1 97.31 222 LYS B N 1
ATOM 6015 C CA . LYS B 1 222 ? 7.367 42.469 34 1 97.31 222 LYS B CA 1
ATOM 6016 C C . LYS B 1 222 ? 8.297 42.469 32.781 1 97.31 222 LYS B C 1
ATOM 6018 O O . LYS B 1 222 ? 7.855 42.188 31.656 1 97.31 222 LYS B O 1
ATOM 6023 N N . LEU B 1 223 ? 9.5 42.812 33.031 1 97.88 223 LEU B N 1
ATOM 6024 C CA . LEU B 1 223 ? 10.547 42.719 32.031 1 97.88 223 LEU B CA 1
ATOM 6025 C C . LEU B 1 223 ? 11.453 41.531 32.281 1 97.88 223 LEU B C 1
ATOM 6027 O O . LEU B 1 223 ? 12.008 41.375 33.375 1 97.88 223 LEU B O 1
ATOM 6031 N N . TYR B 1 224 ? 11.578 40.656 31.297 1 98.06 224 TYR B N 1
ATOM 6032 C CA . TYR B 1 224 ? 12.422 39.469 31.406 1 98.06 224 TYR B CA 1
ATOM 6033 C C . TYR B 1 224 ? 13.711 39.656 30.609 1 98.06 224 TYR B C 1
ATOM 6035 O O . TYR B 1 224 ? 13.695 40.188 29.484 1 98.06 224 TYR B O 1
ATOM 6043 N N . ILE B 1 225 ? 14.82 39.281 31.188 1 98.19 225 ILE B N 1
ATOM 6044 C CA . ILE B 1 225 ? 16.125 39.344 30.547 1 98.19 225 ILE B CA 1
ATOM 6045 C C . ILE B 1 225 ? 16.766 37.938 30.562 1 98.19 225 ILE B C 1
ATOM 6047 O O . ILE B 1 225 ? 16.812 37.281 31.594 1 98.19 225 ILE B O 1
ATOM 6051 N N . PHE B 1 226 ? 17.266 37.531 29.422 1 97.88 226 PHE B N 1
ATOM 6052 C CA . PHE B 1 226 ? 17.844 36.188 29.328 1 97.88 226 PHE B CA 1
ATOM 6053 C C . PHE B 1 226 ? 19.188 36.219 28.594 1 97.88 226 PHE B C 1
ATOM 6055 O O . PHE B 1 226 ? 19.312 36.938 27.578 1 97.88 226 PHE B O 1
ATOM 6062 N N . GLY B 1 227 ? 20.172 35.469 29.078 1 97 227 GLY B N 1
ATOM 6063 C CA . GLY B 1 227 ? 21.391 35.156 28.375 1 97 227 GLY B CA 1
ATOM 6064 C C . GLY B 1 227 ? 22.312 36.344 28.203 1 97 227 GLY B C 1
ATOM 6065 O O . GLY B 1 227 ? 22.312 37.25 29.047 1 97 227 GLY B O 1
ATOM 6066 N N . GLY B 1 228 ? 23.156 36.219 27.141 1 96.94 228 GLY B N 1
ATOM 6067 C CA . GLY B 1 228 ? 24.156 37.25 26.875 1 96.94 228 GLY B CA 1
ATOM 6068 C C . GLY B 1 228 ? 25.578 36.781 27.141 1 96.94 228 GLY B C 1
ATOM 6069 O O . GLY B 1 228 ? 25.812 35.594 27.375 1 96.94 228 GLY B O 1
ATOM 6070 N N . TRP B 1 229 ? 26.453 37.656 26.891 1 96.19 229 TRP B N 1
ATOM 6071 C CA . TRP B 1 229 ? 27.875 37.438 27.062 1 96.19 229 TRP B CA 1
ATOM 6072 C C . TRP B 1 229 ? 28.453 38.438 28.078 1 96.19 229 TRP B C 1
ATOM 6074 O O . TRP B 1 229 ? 28.234 39.625 27.984 1 96.19 229 TRP B O 1
ATOM 6084 N N . ASN B 1 230 ? 29.203 37.906 29.031 1 95.81 230 ASN B N 1
ATOM 6085 C CA . ASN B 1 230 ? 29.719 38.781 30.062 1 95.81 230 ASN B CA 1
ATOM 6086 C C . ASN B 1 230 ? 31.203 39.094 29.859 1 95.81 230 ASN B C 1
ATOM 6088 O O . ASN B 1 230 ? 31.859 39.594 30.766 1 95.81 230 ASN B O 1
ATOM 6092 N N . GLY B 1 231 ? 31.734 38.781 28.719 1 91.56 231 GLY B N 1
ATOM 6093 C CA . GLY B 1 231 ? 33.125 38.969 28.438 1 91.56 231 GLY B CA 1
ATOM 6094 C C . GLY B 1 231 ? 33.969 37.75 28.641 1 91.56 231 GLY B C 1
ATOM 6095 O O . GLY B 1 231 ? 35.062 37.625 28.062 1 91.56 231 GLY B O 1
ATOM 6096 N N . ARG B 1 232 ? 33.438 36.844 29.453 1 93.06 232 ARG B N 1
ATOM 6097 C CA . ARG B 1 232 ? 34.156 35.625 29.75 1 93.06 232 ARG B CA 1
ATOM 6098 C C . ARG B 1 232 ? 33.406 34.406 29.234 1 93.06 232 ARG B C 1
ATOM 6100 O O . ARG B 1 232 ? 34 33.469 28.688 1 93.06 232 ARG B O 1
ATOM 6107 N N . LYS B 1 233 ? 32.188 34.406 29.406 1 93.25 233 LYS B N 1
ATOM 6108 C CA . LYS B 1 233 ? 31.391 33.281 29 1 93.25 233 LYS B CA 1
ATOM 6109 C C . LYS B 1 233 ? 29.984 33.688 28.578 1 93.25 233 LYS B C 1
ATOM 6111 O O . LYS B 1 233 ? 29.547 34.812 28.922 1 93.25 233 LYS B O 1
ATOM 6116 N N . ARG B 1 234 ? 29.297 32.812 27.812 1 95.19 234 ARG B N 1
ATOM 6117 C CA . ARG B 1 234 ? 27.875 33 27.531 1 95.19 234 ARG B CA 1
ATOM 6118 C C . ARG B 1 234 ? 27.016 32.656 28.734 1 95.19 234 ARG B C 1
ATOM 6120 O O . ARG B 1 234 ? 27.391 31.781 29.531 1 95.19 234 ARG B O 1
ATOM 6127 N N . LEU B 1 235 ? 25.875 33.219 28.859 1 95.69 235 LEU B N 1
ATOM 6128 C CA . LEU B 1 235 ? 25.016 33.031 30.031 1 95.69 235 LEU B CA 1
ATOM 6129 C C . LEU B 1 235 ? 23.672 32.438 29.625 1 95.69 235 LEU B C 1
ATOM 6131 O O . LEU B 1 235 ? 23.281 32.5 28.469 1 95.69 235 LEU B O 1
ATOM 6135 N N . ASN B 1 236 ? 23.016 31.781 30.562 1 95.31 236 ASN B N 1
ATOM 6136 C CA . ASN B 1 236 ? 21.672 31.25 30.297 1 95.31 236 ASN B CA 1
ATOM 6137 C C . ASN B 1 236 ? 20.734 31.516 31.484 1 95.31 236 ASN B C 1
ATOM 6139 O O . ASN B 1 236 ? 19.734 30.812 31.656 1 95.31 236 ASN B O 1
ATOM 6143 N N . ASP B 1 237 ? 21.141 32.469 32.344 1 96.25 237 ASP B N 1
ATOM 6144 C CA . ASP B 1 237 ? 20.266 32.844 33.438 1 96.25 237 ASP B CA 1
ATOM 6145 C C . ASP B 1 237 ? 19.094 33.688 32.969 1 96.25 237 ASP B C 1
ATOM 6147 O O . ASP B 1 237 ? 19.188 34.375 31.922 1 96.25 237 ASP B O 1
ATOM 6151 N N . LEU B 1 238 ? 18 33.594 33.625 1 97.69 238 LEU B N 1
ATOM 6152 C CA . LEU B 1 238 ? 16.781 34.312 33.375 1 97.69 238 LEU B CA 1
ATOM 6153 C C . LEU B 1 238 ? 16.406 35.188 34.562 1 97.69 238 LEU B C 1
ATOM 6155 O O . LEU B 1 238 ? 16.281 34.719 35.688 1 97.69 238 LEU B O 1
ATOM 6159 N N . HIS B 1 239 ? 16.297 36.5 34.344 1 98.31 239 HIS B N 1
ATOM 6160 C CA . HIS B 1 239 ? 15.938 37.469 35.406 1 98.31 239 HIS B CA 1
ATOM 6161 C C . HIS B 1 239 ? 14.633 38.188 35.062 1 98.31 239 HIS B C 1
ATOM 6163 O O . HIS B 1 239 ? 14.266 38.281 33.875 1 98.31 239 HIS B O 1
ATOM 6169 N N . VAL B 1 240 ? 13.977 38.656 36.062 1 98.12 240 VAL B N 1
ATOM 6170 C CA . VAL B 1 240 ? 12.734 39.375 35.875 1 98.12 240 VAL B CA 1
ATOM 6171 C C . VAL B 1 240 ? 12.766 40.656 36.688 1 98.12 240 VAL B C 1
ATOM 6173 O O . VAL B 1 240 ? 13.219 40.688 37.844 1 98.12 240 VAL B O 1
ATOM 6176 N N . LEU B 1 241 ? 12.484 41.781 36.062 1 98.38 241 LEU B N 1
ATOM 6177 C CA . LEU B 1 241 ? 12.234 43.062 36.719 1 98.38 241 LEU B CA 1
ATOM 6178 C C . LEU B 1 241 ? 10.742 43.312 36.906 1 98.38 241 LEU B C 1
ATOM 6180 O O . LEU B 1 241 ? 10.016 43.469 35.906 1 98.38 241 LEU B O 1
ATOM 6184 N N . ASP B 1 242 ? 10.312 43.312 38.094 1 97.88 242 ASP B N 1
ATOM 6185 C CA . ASP B 1 242 ? 8.906 43.562 38.406 1 97.88 242 ASP B CA 1
ATOM 6186 C C . ASP B 1 242 ? 8.633 45.062 38.562 1 97.88 242 ASP B C 1
ATOM 6188 O O . ASP B 1 242 ? 9.172 45.688 39.469 1 97.88 242 ASP B O 1
ATOM 6192 N N . MET B 1 243 ? 7.781 45.562 37.625 1 97.12 243 MET B N 1
ATOM 6193 C CA . MET B 1 243 ? 7.48 47 37.625 1 97.12 243 MET B CA 1
ATOM 6194 C C . MET B 1 243 ? 6.016 47.25 37.969 1 97.12 243 MET B C 1
ATOM 6196 O O . MET B 1 243 ? 5.414 48.219 37.5 1 97.12 243 MET B O 1
ATOM 6200 N N . SER B 1 244 ? 5.473 46.406 38.75 1 95 244 SER B N 1
ATOM 6201 C CA . SER B 1 244 ? 4.066 46.5 39.125 1 95 244 SER B CA 1
ATOM 6202 C C . SER B 1 244 ? 3.842 47.594 40.156 1 95 244 SER B C 1
ATOM 6204 O O . SER B 1 244 ? 2.732 48.125 40.281 1 95 244 SER B O 1
ATOM 6206 N N . THR B 1 245 ? 4.945 47.906 40.844 1 93.62 245 THR B N 1
ATOM 6207 C CA . THR B 1 245 ? 4.871 48.969 41.844 1 93.62 245 THR B CA 1
ATOM 6208 C C . THR B 1 245 ? 5.875 50.062 41.531 1 93.62 245 THR B C 1
ATOM 6210 O O . THR B 1 245 ? 6.648 49.969 40.594 1 93.62 245 THR B O 1
ATOM 6213 N N . SER B 1 246 ? 5.828 51.094 42.344 1 91.75 246 SER B N 1
ATOM 6214 C CA . SER B 1 246 ? 6.723 52.219 42.156 1 91.75 246 SER B CA 1
ATOM 6215 C C . SER B 1 246 ? 8.172 51.844 42.469 1 91.75 246 SER B C 1
ATOM 6217 O O . SER B 1 246 ? 9.102 52.5 41.969 1 91.75 246 SER B O 1
ATOM 6219 N N . VAL B 1 247 ? 8.266 50.875 43.281 1 95.19 247 VAL B N 1
ATOM 6220 C CA . VAL B 1 247 ? 9.594 50.344 43.562 1 95.19 247 VAL B CA 1
ATOM 6221 C C . VAL B 1 247 ? 9.844 49.094 42.75 1 95.19 247 VAL B C 1
ATOM 6223 O O . VAL B 1 247 ? 9.25 48.031 43 1 95.19 247 VAL B O 1
ATOM 6226 N N . TRP B 1 248 ? 10.711 49.281 41.812 1 97.31 248 TRP B N 1
ATOM 6227 C CA . TRP B 1 248 ? 11.016 48.125 40.938 1 97.31 248 TRP B CA 1
ATOM 6228 C C . TRP B 1 248 ? 11.914 47.125 41.656 1 97.31 248 TRP B C 1
ATOM 6230 O O . TRP B 1 248 ? 12.648 47.5 42.562 1 97.31 248 TRP B O 1
ATOM 6240 N N . SER B 1 249 ? 11.766 45.875 41.281 1 97.88 249 SER B N 1
ATOM 6241 C CA . SER B 1 249 ? 12.586 44.875 41.938 1 97.88 249 SER B CA 1
ATOM 6242 C C . SER B 1 249 ? 13.055 43.812 40.938 1 97.88 249 SER B C 1
ATOM 6244 O O . SER B 1 249 ? 12.266 43.344 40.125 1 97.88 249 SER B O 1
ATOM 6246 N N . TRP B 1 250 ? 14.359 43.438 41.062 1 97.75 250 TRP B N 1
ATOM 6247 C CA . TRP B 1 250 ? 14.953 42.375 40.281 1 97.75 250 TRP B CA 1
ATOM 6248 C C . TRP B 1 250 ? 14.883 41.031 41.031 1 97.75 250 TRP B C 1
ATOM 6250 O O . TRP B 1 250 ? 15.031 41 42.25 1 97.75 250 TRP B O 1
ATOM 6260 N N . SER B 1 251 ? 14.68 39.969 40.281 1 97.38 251 SER B N 1
ATOM 6261 C CA . SER B 1 251 ? 14.883 38.625 40.812 1 97.38 251 SER B CA 1
ATOM 6262 C C . SER B 1 251 ? 15.32 37.656 39.719 1 97.38 251 SER B C 1
ATOM 6264 O O . SER B 1 251 ? 14.984 37.844 38.531 1 97.38 251 SER B O 1
ATOM 6266 N N . GLN B 1 252 ? 16.078 36.75 40.125 1 96.81 252 GLN B N 1
ATOM 6267 C CA . GLN B 1 252 ? 16.359 35.656 39.219 1 96.81 252 GLN B CA 1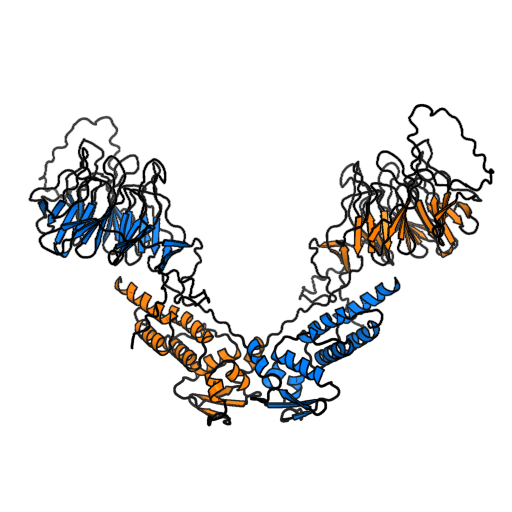
ATOM 6268 C C . GLN B 1 252 ? 15.234 34.625 39.219 1 96.81 252 GLN B C 1
ATOM 6270 O O . GLN B 1 252 ? 14.797 34.188 40.281 1 96.81 252 GLN B O 1
ATOM 6275 N N . VAL B 1 253 ? 14.781 34.25 38.062 1 96.38 253 VAL B N 1
ATOM 6276 C CA . VAL B 1 253 ? 13.672 33.281 37.938 1 96.38 253 VAL B CA 1
ATOM 6277 C C . VAL B 1 253 ? 14.141 31.906 38.375 1 96.38 253 VAL B C 1
ATOM 6279 O O . VAL B 1 253 ? 15.156 31.406 37.906 1 96.38 253 VAL B O 1
ATOM 6282 N N . VAL B 1 254 ? 13.414 31.359 39.312 1 94.19 254 VAL B N 1
ATOM 6283 C CA . VAL B 1 254 ? 13.672 29.969 39.688 1 94.19 254 VAL B CA 1
ATOM 6284 C C . VAL B 1 254 ? 12.914 29.031 38.75 1 94.19 254 VAL B C 1
ATOM 6286 O O . VAL B 1 254 ? 11.688 28.906 38.844 1 94.19 254 VAL B O 1
ATOM 6289 N N . LEU B 1 255 ? 13.664 28.484 37.906 1 93.62 255 LEU B N 1
ATOM 6290 C CA . LEU B 1 255 ? 13.078 27.672 36.844 1 93.62 255 LEU B CA 1
ATOM 6291 C C . LEU B 1 255 ? 12.664 26.297 37.375 1 93.62 255 LEU B C 1
ATOM 6293 O O . LEU B 1 255 ? 13.383 25.703 38.188 1 93.62 255 LEU B O 1
ATOM 6297 N N . GLN B 1 256 ? 11.516 25.938 36.875 1 91.31 256 GLN B N 1
ATOM 6298 C CA . GLN B 1 256 ? 11.047 24.578 37.188 1 91.31 256 GLN B CA 1
ATOM 6299 C C . GLN B 1 256 ? 11.391 23.625 36.031 1 91.31 256 GLN B C 1
ATOM 6301 O O . GLN B 1 256 ? 11.258 23.984 34.875 1 91.31 256 GLN B O 1
ATOM 6306 N N . GLY B 1 257 ? 11.938 22.469 36.406 1 84.69 257 GLY B N 1
ATOM 6307 C CA . GLY B 1 257 ? 12.266 21.469 35.438 1 84.69 257 GLY B CA 1
ATOM 6308 C C . GLY B 1 257 ? 13.719 21.5 35 1 84.69 257 GLY B C 1
ATOM 6309 O O . GLY B 1 257 ? 14.477 22.375 35.406 1 84.69 257 GLY B O 1
ATOM 6310 N N . ASP B 1 258 ? 14.055 20.5 34.062 1 83.12 258 ASP B N 1
ATOM 6311 C CA . ASP B 1 258 ? 15.469 20.328 33.75 1 83.12 258 ASP B CA 1
ATOM 6312 C C . ASP B 1 258 ? 15.75 20.719 32.281 1 83.12 258 ASP B C 1
ATOM 6314 O O . ASP B 1 258 ? 16.906 20.703 31.859 1 83.12 258 ASP B O 1
ATOM 6318 N N . HIS B 1 259 ? 14.797 21.125 31.672 1 86.62 259 HIS B N 1
ATOM 6319 C CA . HIS B 1 259 ? 14.992 21.484 30.266 1 86.62 259 HIS B CA 1
ATOM 6320 C C . HIS B 1 259 ? 15.352 22.953 30.109 1 86.62 259 HIS B C 1
ATOM 6322 O O . HIS B 1 259 ? 14.492 23.781 29.797 1 86.62 259 HIS B O 1
ATOM 6328 N N . ILE B 1 260 ? 16.641 23.266 30.266 1 91.06 260 ILE B N 1
ATOM 6329 C CA . ILE B 1 260 ? 17.078 24.656 30.25 1 91.06 260 ILE B CA 1
ATOM 6330 C C . ILE B 1 260 ? 17.953 24.891 29 1 91.06 260 ILE B C 1
ATOM 6332 O O . ILE B 1 260 ? 18.812 24.078 28.672 1 91.06 260 ILE B O 1
ATOM 6336 N N . PRO B 1 261 ? 17.641 25.969 28.344 1 93.06 261 PRO B N 1
ATOM 6337 C CA . PRO B 1 261 ? 18.484 26.266 27.188 1 93.06 261 PRO B CA 1
ATOM 6338 C C . PRO B 1 261 ? 19.953 26.422 27.547 1 93.06 261 PRO B C 1
ATOM 6340 O O . PRO B 1 261 ? 20.281 26.922 28.641 1 93.06 261 PRO B O 1
ATOM 6343 N N . HIS B 1 262 ? 20.828 26.078 26.672 1 93.62 262 HIS B N 1
ATOM 6344 C CA . HIS B 1 262 ? 22.266 26.281 26.844 1 93.62 262 HIS B CA 1
ATOM 6345 C C . HIS B 1 262 ? 22.609 27.766 26.844 1 93.62 262 HIS B C 1
ATOM 6347 O O . HIS B 1 262 ? 21.859 28.578 26.281 1 93.62 262 HIS B O 1
ATOM 6353 N N . PRO B 1 263 ? 23.766 28.125 27.531 1 95.19 263 PRO B N 1
ATOM 6354 C CA . PRO B 1 263 ? 24.203 29.516 27.453 1 95.19 263 PRO B CA 1
ATOM 6355 C C . PRO B 1 263 ? 24.375 30.016 26.031 1 95.19 263 PRO B C 1
ATOM 6357 O O . PRO B 1 263 ? 24.906 29.297 25.172 1 95.19 263 PRO B O 1
ATOM 6360 N N . ARG B 1 264 ? 23.938 31.219 25.812 1 96.38 264 ARG B N 1
ATOM 6361 C CA . ARG B 1 264 ? 23.938 31.719 24.453 1 96.38 264 ARG B CA 1
ATOM 6362 C C . ARG B 1 264 ? 23.812 33.25 24.422 1 96.38 264 ARG B C 1
ATOM 6364 O O . ARG B 1 264 ? 23.422 33.844 25.406 1 96.38 264 ARG B O 1
ATOM 6371 N N . ALA B 1 265 ? 24.188 33.844 23.344 1 96.75 265 ALA B N 1
ATOM 6372 C CA . ALA B 1 265 ? 24.062 35.281 23.062 1 96.75 265 ALA B CA 1
ATOM 6373 C C . ALA B 1 265 ? 23.578 35.531 21.641 1 96.75 265 ALA B C 1
ATOM 6375 O O . ALA B 1 265 ? 23.797 34.719 20.75 1 96.75 265 ALA B O 1
ATOM 6376 N N . GLY B 1 266 ? 22.875 36.625 21.516 1 97 266 GLY B N 1
ATOM 6377 C CA . GLY B 1 266 ? 22.406 36.969 20.188 1 97 266 GLY B CA 1
ATOM 6378 C C . GLY B 1 266 ? 21.188 36.188 19.75 1 97 266 GLY B C 1
ATOM 6379 O O . GLY B 1 266 ? 20.969 35.969 18.562 1 97 266 GLY B O 1
ATOM 6380 N N . MET B 1 267 ? 20.422 35.625 20.734 1 97.5 267 MET B N 1
ATOM 6381 C CA . MET B 1 267 ? 19.156 34.906 20.469 1 97.5 267 MET B CA 1
ATOM 6382 C C . MET B 1 267 ? 17.984 35.906 20.453 1 97.5 267 MET B C 1
ATOM 6384 O O . MET B 1 267 ? 18.172 37.094 20.719 1 97.5 267 MET B O 1
ATOM 6388 N N . THR B 1 268 ? 16.906 35.406 20.094 1 97.56 268 THR B N 1
ATOM 6389 C CA . THR B 1 268 ? 15.711 36.25 20.156 1 97.56 268 THR B CA 1
ATOM 6390 C C . THR B 1 268 ? 14.797 35.781 21.297 1 97.56 268 THR B C 1
ATOM 6392 O O . THR B 1 268 ? 14.758 34.594 21.625 1 97.56 268 THR B O 1
ATOM 6395 N N . PHE B 1 269 ? 14.172 36.656 21.891 1 96.94 269 PHE B N 1
ATOM 6396 C CA . PHE B 1 269 ? 13.164 36.5 22.938 1 96.94 269 PHE B CA 1
ATOM 6397 C C . PHE B 1 269 ? 11.867 37.219 22.547 1 96.94 269 PHE B C 1
ATOM 6399 O O . PHE B 1 269 ? 11.711 38.406 22.766 1 96.94 269 PHE B O 1
ATOM 6406 N N . THR B 1 270 ? 10.898 36.406 22.031 1 96 270 THR B N 1
ATOM 6407 C CA . THR B 1 270 ? 9.711 37 21.406 1 96 270 THR B CA 1
ATOM 6408 C C . THR B 1 270 ? 8.453 36.594 22.156 1 96 270 THR B C 1
ATOM 6410 O O . THR B 1 270 ? 8.25 35.406 22.438 1 96 270 THR B O 1
ATOM 6413 N N . CYS B 1 271 ? 7.672 37.562 22.484 1 95 271 CYS B N 1
ATOM 6414 C CA . CYS B 1 271 ? 6.43 37.281 23.188 1 95 271 CYS B CA 1
ATOM 6415 C C . CYS B 1 271 ? 5.324 36.875 22.219 1 95 271 CYS B C 1
ATOM 6417 O O . CYS B 1 271 ? 5.082 37.594 21.234 1 95 271 CYS B O 1
ATOM 6419 N N . VAL B 1 272 ? 4.75 35.844 22.438 1 93.12 272 VAL B N 1
ATOM 6420 C CA . VAL B 1 272 ? 3.525 35.406 21.766 1 93.12 272 VAL B CA 1
ATOM 6421 C C . VAL B 1 272 ? 2.439 35.125 22.812 1 93.12 272 VAL B C 1
ATOM 6423 O O . VAL B 1 272 ? 2.508 34.156 23.547 1 93.12 272 VAL B O 1
ATOM 6426 N N . ARG B 1 273 ? 1.516 36 22.875 1 88.56 273 ARG B N 1
ATOM 6427 C CA . ARG B 1 273 ? 0.478 35.938 23.891 1 88.56 273 ARG B CA 1
ATOM 6428 C C . ARG B 1 273 ? 1.084 36 25.297 1 88.56 273 ARG B C 1
ATOM 6430 O O . ARG B 1 273 ? 1.734 36.969 25.656 1 88.56 273 ARG B O 1
ATOM 6437 N N . ASP B 1 274 ? 1.02 34.875 26.047 1 91.38 274 ASP B N 1
ATOM 6438 C CA . ASP B 1 274 ? 1.476 34.969 27.422 1 91.38 274 ASP B CA 1
ATOM 6439 C C . ASP B 1 274 ? 2.73 34.125 27.625 1 91.38 274 ASP B C 1
ATOM 6441 O O . ASP B 1 274 ? 3.076 33.781 28.766 1 91.38 274 ASP B O 1
ATOM 6445 N N . LYS B 1 275 ? 3.346 33.906 26.484 1 94.56 275 LYS B N 1
ATOM 6446 C CA . LYS B 1 275 ? 4.57 33.094 26.562 1 94.56 275 LYS B CA 1
ATOM 6447 C C . LYS B 1 275 ? 5.719 33.781 25.828 1 94.56 275 LYS B C 1
ATOM 6449 O O . LYS B 1 275 ? 5.492 34.688 25 1 94.56 275 LYS B O 1
ATOM 6454 N N . ILE B 1 276 ? 6.918 33.344 26.172 1 97 276 ILE B N 1
ATOM 6455 C CA . ILE B 1 276 ? 8.094 33.906 25.516 1 97 276 ILE B CA 1
ATOM 6456 C C . ILE B 1 276 ? 8.82 32.812 24.734 1 97 276 ILE B C 1
ATOM 6458 O O . ILE B 1 276 ? 9.133 31.766 25.281 1 97 276 ILE B O 1
ATOM 6462 N N . TYR B 1 277 ? 9.047 33.062 23.484 1 96.94 277 TYR B N 1
ATOM 6463 C CA . TYR B 1 277 ? 9.719 32.125 22.594 1 96.94 277 TYR B CA 1
ATOM 6464 C C . TYR B 1 277 ? 11.18 32.5 22.406 1 96.94 277 TYR B C 1
ATOM 6466 O O . TYR B 1 277 ? 11.492 33.625 22.016 1 96.94 277 TYR B O 1
ATOM 6474 N N . LEU B 1 278 ? 12.047 31.578 22.734 1 97.12 278 LEU B N 1
ATOM 6475 C CA . LEU B 1 278 ? 13.484 31.734 22.562 1 97.12 278 LEU B CA 1
ATOM 6476 C C . LEU B 1 278 ? 13.969 30.969 21.328 1 97.12 278 LEU B C 1
ATOM 6478 O O . LEU B 1 278 ? 13.656 29.797 21.156 1 97.12 278 LEU B O 1
ATOM 6482 N N . PHE B 1 279 ? 14.711 31.656 20.453 1 96.81 279 PHE B N 1
ATOM 6483 C CA . PHE B 1 279 ? 15.203 30.969 19.266 1 96.81 279 PHE B CA 1
ATOM 6484 C C . PHE B 1 279 ? 16.625 31.406 18.953 1 96.81 279 PHE B C 1
ATOM 6486 O O . PHE B 1 279 ? 16.953 32.594 19.016 1 96.81 279 PHE B O 1
ATOM 6493 N N . GLY B 1 280 ? 17.5 30.422 18.625 1 96.12 280 GLY B N 1
ATOM 6494 C CA . GLY B 1 280 ? 18.844 30.672 18.109 1 96.12 280 GLY B CA 1
ATOM 6495 C C . GLY B 1 280 ? 19.812 31.156 19.172 1 96.12 280 GLY B C 1
ATOM 6496 O O . GLY B 1 280 ? 19.641 30.859 20.359 1 96.12 280 GLY B O 1
ATOM 6497 N N . GLY B 1 281 ? 20.891 31.875 18.672 1 96.38 281 GLY B N 1
ATOM 6498 C CA . GLY B 1 281 ? 21.953 32.375 19.547 1 96.38 281 GLY B CA 1
ATOM 6499 C C . GLY B 1 281 ? 23.266 31.656 19.344 1 96.38 281 GLY B C 1
ATOM 6500 O O . GLY B 1 281 ? 23.297 30.5 18.891 1 96.38 281 GLY B O 1
ATOM 6501 N N . SER B 1 282 ? 24.234 32.375 19.672 1 94.88 282 SER B N 1
ATOM 6502 C CA . SER B 1 282 ? 25.562 31.797 19.578 1 94.88 282 SER B CA 1
ATOM 6503 C C . SER B 1 282 ? 26.016 31.219 20.922 1 94.88 282 SER B C 1
ATOM 6505 O O . SER B 1 282 ? 25.766 31.812 21.969 1 94.88 282 SER B O 1
ATOM 6507 N N . GLY B 1 283 ? 26.609 30.062 20.828 1 90.25 283 GLY B N 1
ATOM 6508 C CA . GLY B 1 283 ? 27.141 29.391 22.016 1 90.25 283 GLY B CA 1
ATOM 6509 C C . GLY B 1 283 ? 28.656 29.531 22.141 1 90.25 283 GLY B C 1
ATOM 6510 O O . GLY B 1 283 ? 29.266 30.328 21.438 1 90.25 283 GLY B O 1
ATOM 6511 N N . PRO B 1 284 ? 29.141 28.797 23.172 1 79.25 284 PRO B N 1
ATOM 6512 C CA . PRO B 1 284 ? 30.594 28.797 23.312 1 79.25 284 PRO B CA 1
ATOM 6513 C C . PRO B 1 284 ? 31.312 28.172 22.125 1 79.25 284 PRO B C 1
ATOM 6515 O O . PRO B 1 284 ? 30.719 27.375 21.391 1 79.25 284 PRO B O 1
ATOM 6518 N N . SER B 1 285 ? 32.469 28.875 21.641 1 66.69 285 SER B N 1
ATOM 6519 C CA . SER B 1 285 ? 33.25 28.375 20.5 1 66.69 285 SER B CA 1
ATOM 6520 C C . SER B 1 285 ? 33.406 26.875 20.594 1 66.69 285 SER B C 1
ATOM 6522 O O . SER B 1 285 ? 33.406 26.188 19.562 1 66.69 285 SER B O 1
ATOM 6524 N N . ALA B 1 286 ? 33.719 26.422 21.797 1 62.38 286 ALA B N 1
ATOM 6525 C CA . ALA B 1 286 ? 33.906 24.969 21.922 1 62.38 286 ALA B CA 1
ATOM 6526 C C . ALA B 1 286 ? 32.562 24.266 22.031 1 62.38 286 ALA B C 1
ATOM 6528 O O . ALA B 1 286 ? 31.516 24.906 22.188 1 62.38 286 ALA B O 1
ATOM 6529 N N . ALA B 1 287 ? 32.344 23.047 22.172 1 58.41 287 ALA B N 1
ATOM 6530 C CA . ALA B 1 287 ? 31.156 22.219 22.391 1 58.41 287 ALA B CA 1
ATOM 6531 C C . ALA B 1 287 ? 30.172 22.906 23.328 1 58.41 287 ALA B C 1
ATOM 6533 O O . ALA B 1 287 ? 30.578 23.641 24.234 1 58.41 287 ALA B O 1
ATOM 6534 N N . PRO B 1 288 ? 28.906 22.922 23.172 1 57.34 288 PRO B N 1
ATOM 6535 C CA . PRO B 1 288 ? 28.25 22.016 22.234 1 57.34 288 PRO B CA 1
ATOM 6536 C C . PRO B 1 288 ? 28.047 22.641 20.859 1 57.34 288 PRO B C 1
ATOM 6538 O O . PRO B 1 288 ? 27.828 21.938 19.875 1 57.34 288 PRO B O 1
ATOM 6541 N N . ALA B 1 289 ? 27.766 23.969 20.688 1 66 289 ALA B N 1
ATOM 6542 C CA . ALA B 1 289 ? 27.594 24.453 19.312 1 66 289 ALA B CA 1
ATOM 6543 C C . ALA B 1 289 ? 27.938 25.938 19.203 1 66 289 ALA B C 1
ATOM 6545 O O . ALA B 1 289 ? 27.719 26.703 20.156 1 66 289 ALA B O 1
ATOM 6546 N N . LYS B 1 290 ? 28.469 26.344 18.031 1 77.44 290 LYS B N 1
ATOM 6547 C CA . LYS B 1 290 ? 28.766 27.734 17.672 1 77.44 290 LYS B CA 1
ATOM 6548 C C . LYS B 1 290 ? 27.5 28.578 17.641 1 77.44 290 LYS B C 1
ATOM 6550 O O . LYS B 1 290 ? 27.516 29.75 18.016 1 77.44 290 LYS B O 1
ATOM 6555 N N . CYS B 1 291 ? 26.453 27.984 17.266 1 91.69 291 CYS B N 1
ATOM 6556 C CA . CYS B 1 291 ? 25.125 28.609 17.234 1 91.69 291 CYS B CA 1
ATOM 6557 C C . CYS B 1 291 ? 24.031 27.562 17.438 1 91.69 291 CYS B C 1
ATOM 6559 O O . CYS B 1 291 ? 24.266 26.359 17.281 1 91.69 291 CYS B O 1
ATOM 6561 N N . PHE B 1 292 ? 22.922 28.031 17.828 1 94.19 292 PHE B N 1
ATOM 6562 C CA . PHE B 1 292 ? 21.781 27.156 18.062 1 94.19 292 PHE B CA 1
ATOM 6563 C C . PHE B 1 292 ? 20.656 27.422 17.078 1 94.19 292 PHE B C 1
ATOM 6565 O O . PHE B 1 292 ? 20.578 28.516 16.516 1 94.19 292 PHE B O 1
ATOM 6572 N N . ASN B 1 293 ? 19.828 26.453 16.812 1 94.19 293 ASN B N 1
ATOM 6573 C CA . ASN B 1 293 ? 18.594 26.625 16.078 1 94.19 293 ASN B CA 1
ATOM 6574 C C . ASN B 1 293 ? 17.406 26 16.812 1 94.19 293 ASN B C 1
ATOM 6576 O O . ASN B 1 293 ? 16.391 25.656 16.203 1 94.19 293 ASN B O 1
ATOM 6580 N N . ASP B 1 294 ? 17.578 25.812 18.062 1 92.62 294 ASP B N 1
ATOM 6581 C CA . ASP B 1 294 ? 16.516 25.219 18.859 1 92.62 294 ASP B CA 1
ATOM 6582 C C . ASP B 1 294 ? 15.469 26.25 19.266 1 92.62 294 ASP B C 1
ATOM 6584 O O . ASP B 1 294 ? 15.773 27.453 19.328 1 92.62 294 ASP B O 1
ATOM 6588 N N . LEU B 1 295 ? 14.281 25.797 19.453 1 94.06 295 LEU B N 1
ATOM 6589 C CA . LEU B 1 295 ? 13.156 26.594 19.906 1 94.06 295 LEU B CA 1
ATOM 6590 C C . LEU B 1 295 ? 12.742 26.219 21.312 1 94.06 295 LEU B C 1
ATOM 6592 O O . LEU B 1 295 ? 12.445 25.047 21.594 1 94.06 295 LEU B O 1
ATOM 6596 N N . PHE B 1 296 ? 12.797 27.203 22.219 1 95.06 296 PHE B N 1
ATOM 6597 C CA . PHE B 1 296 ? 12.305 27.016 23.578 1 95.06 296 PHE B CA 1
ATOM 6598 C C . PHE B 1 296 ? 11.125 27.938 23.844 1 95.06 296 PHE B C 1
ATOM 6600 O O . PHE B 1 296 ? 11.023 29.016 23.266 1 95.06 296 PHE B O 1
ATOM 6607 N N . ILE B 1 297 ? 10.273 27.5 24.672 1 95.44 297 ILE B N 1
ATOM 6608 C CA . ILE B 1 297 ? 9.117 28.281 25.078 1 95.44 297 ILE B CA 1
ATOM 6609 C C . ILE B 1 297 ? 9.109 28.438 26.594 1 95.44 297 ILE B C 1
ATOM 6611 O O . ILE B 1 297 ? 9.055 27.438 27.328 1 95.44 297 ILE B O 1
ATOM 6615 N N . PHE B 1 298 ? 9.133 29.688 27.062 1 96.25 298 PHE B N 1
ATOM 6616 C CA . PHE B 1 298 ? 9.086 29.953 28.484 1 96.25 298 PHE B CA 1
ATOM 6617 C C . PHE B 1 298 ? 7.668 30.312 28.922 1 96.25 298 PHE B C 1
ATOM 6619 O O . PHE B 1 298 ? 7.043 31.203 28.328 1 96.25 298 PHE B O 1
ATOM 6626 N N . ASP B 1 299 ? 7.203 29.625 29.906 1 93.88 299 ASP B N 1
ATOM 6627 C CA . ASP B 1 299 ? 5.91 29.906 30.531 1 93.88 299 ASP B CA 1
ATOM 6628 C C . ASP B 1 299 ? 6.082 30.641 31.859 1 93.88 299 ASP B C 1
ATOM 6630 O O . ASP B 1 299 ? 6.418 30.031 32.875 1 93.88 299 ASP B O 1
ATOM 6634 N N . PRO B 1 300 ? 5.867 31.922 31.844 1 95.06 300 PRO B N 1
ATOM 6635 C CA . PRO B 1 300 ? 6.078 32.688 33.062 1 95.06 300 PRO B CA 1
ATOM 6636 C C . PRO B 1 300 ? 5.121 32.312 34.188 1 95.06 300 PRO B C 1
ATOM 6638 O O . PRO B 1 300 ? 5.414 32.531 35.375 1 95.06 300 PRO B O 1
ATOM 6641 N N . GLN B 1 301 ? 3.984 31.812 33.844 1 91.69 301 GLN B N 1
ATOM 6642 C CA . GLN B 1 301 ? 3.014 31.438 34.875 1 91.69 301 GLN B CA 1
ATOM 6643 C C . GLN B 1 301 ? 3.549 30.297 35.75 1 91.69 301 GLN B C 1
ATOM 6645 O O . GLN B 1 301 ? 3.334 30.297 36.938 1 91.69 301 GLN B O 1
ATOM 6650 N N . HIS B 1 302 ? 4.301 29.438 35.125 1 91.06 302 HIS B N 1
ATOM 6651 C CA . HIS B 1 302 ? 4.809 28.281 35.844 1 91.06 302 HIS B CA 1
ATOM 6652 C C . HIS B 1 302 ? 6.324 28.344 36 1 91.06 302 HIS B C 1
ATOM 6654 O O . HIS B 1 302 ? 6.934 27.453 36.594 1 91.06 302 HIS B O 1
ATOM 6660 N N . ASN B 1 303 ? 6.84 29.375 35.5 1 94.62 303 ASN B N 1
ATOM 6661 C CA . ASN B 1 303 ? 8.289 29.562 35.531 1 94.62 303 ASN B CA 1
ATOM 6662 C C . ASN B 1 303 ? 9.016 28.312 35 1 94.62 303 ASN B C 1
ATOM 6664 O O . ASN B 1 303 ? 9.922 27.812 35.656 1 94.62 303 ASN B O 1
ATOM 6668 N N . LYS B 1 304 ? 8.586 27.922 33.875 1 94.12 304 LYS B N 1
ATOM 6669 C CA . LYS B 1 304 ? 9.18 26.719 33.312 1 94.12 304 LYS B CA 1
ATOM 6670 C C . LYS B 1 304 ? 9.359 26.844 31.781 1 94.12 304 LYS B C 1
ATOM 6672 O O . LYS B 1 304 ? 8.594 27.547 31.125 1 94.12 304 LYS B O 1
ATOM 6677 N N . TRP B 1 305 ? 10.367 26.125 31.312 1 94.19 305 TRP B N 1
ATOM 6678 C CA . TRP B 1 305 ? 10.531 25.953 29.875 1 94.19 305 TRP B CA 1
ATOM 6679 C C . TRP B 1 305 ? 9.719 24.766 29.391 1 94.19 305 TRP B C 1
ATOM 6681 O O . TRP B 1 305 ? 9.742 23.688 30 1 94.19 305 TRP B O 1
ATOM 6691 N N . ILE B 1 306 ? 8.969 24.969 28.312 1 89.62 306 ILE B N 1
ATOM 6692 C CA . ILE B 1 306 ? 8.109 23.922 27.781 1 89.62 306 ILE B CA 1
ATOM 6693 C C . ILE B 1 306 ? 8.891 23.062 26.781 1 89.62 306 ILE B C 1
ATOM 6695 O O . ILE B 1 306 ? 9.625 23.594 25.953 1 89.62 306 ILE B O 1
ATOM 6699 N N . ASP B 1 307 ? 8.656 21.844 26.859 1 80 307 ASP B N 1
ATOM 6700 C CA . ASP B 1 307 ? 9.328 20.906 25.969 1 80 307 ASP B CA 1
ATOM 6701 C C . ASP B 1 307 ? 8.727 20.953 24.562 1 80 307 ASP B C 1
ATOM 6703 O O . ASP B 1 307 ? 7.504 21 24.406 1 80 307 ASP B O 1
ATOM 6707 N N . THR B 1 308 ? 9.625 21.031 23.578 1 87.81 308 THR B N 1
ATOM 6708 C CA . THR B 1 308 ? 9.188 20.984 22.188 1 87.81 308 THR B CA 1
ATOM 6709 C C . THR B 1 308 ? 9.711 19.734 21.484 1 87.81 308 THR B C 1
ATOM 6711 O O . THR B 1 308 ? 10.844 19.312 21.734 1 87.81 308 THR B O 1
ATOM 6714 N N . VAL B 1 309 ? 8.766 19.094 20.719 1 86.75 309 VAL B N 1
ATOM 6715 C CA . VAL B 1 309 ? 9.148 17.938 19.922 1 86.75 309 VAL B CA 1
ATOM 6716 C C . VAL B 1 309 ? 8.984 18.234 18.438 1 86.75 309 VAL B C 1
ATOM 6718 O O . VAL B 1 309 ? 7.969 18.812 18.016 1 86.75 309 VAL B O 1
ATOM 6721 N N . VAL B 1 310 ? 9.969 17.781 17.656 1 89.88 310 VAL B N 1
ATOM 6722 C CA . VAL B 1 310 ? 9.938 18.062 16.219 1 89.88 310 VAL B CA 1
ATOM 6723 C C . VAL B 1 310 ? 9.266 16.922 15.477 1 89.88 310 VAL B C 1
ATOM 6725 O O . VAL B 1 310 ? 9.578 15.75 15.703 1 89.88 310 VAL B O 1
ATOM 6728 N N . GLN B 1 311 ? 8.305 17.25 14.68 1 90.75 311 GLN B N 1
ATOM 6729 C CA . GLN B 1 311 ? 7.715 16.328 13.703 1 90.75 311 GLN B CA 1
ATOM 6730 C C . GLN B 1 311 ? 8.133 16.703 12.281 1 90.75 311 GLN B C 1
ATOM 6732 O O . GLN B 1 311 ? 7.586 17.625 11.688 1 90.75 311 GLN B O 1
ATOM 6737 N N . ALA B 1 312 ? 9.008 15.867 11.719 1 89.56 312 ALA B N 1
ATOM 6738 C CA . ALA B 1 312 ? 9.664 16.203 10.469 1 89.56 312 ALA B CA 1
ATOM 6739 C C . ALA B 1 312 ? 8.688 16.141 9.297 1 89.56 312 ALA B C 1
ATOM 6741 O O . ALA B 1 312 ? 8.852 16.844 8.297 1 89.56 312 ALA B O 1
ATOM 6742 N N . ASP B 1 313 ? 7.652 15.375 9.352 1 90.94 313 ASP B N 1
ATOM 6743 C CA . ASP B 1 313 ? 6.711 15.203 8.25 1 90.94 313 ASP B CA 1
ATOM 6744 C C . ASP B 1 313 ? 5.82 16.438 8.102 1 90.94 313 ASP B C 1
ATOM 6746 O O . ASP B 1 313 ? 4.863 16.609 8.859 1 90.94 313 ASP B O 1
ATOM 6750 N N . LYS B 1 314 ? 6.027 17.141 7.07 1 90.31 314 LYS B N 1
ATOM 6751 C CA . LYS B 1 314 ? 5.328 18.406 6.824 1 90.31 314 LYS B CA 1
ATOM 6752 C C . LYS B 1 314 ? 3.854 18.156 6.512 1 90.31 314 LYS B C 1
ATOM 6754 O O . LYS B 1 314 ? 3.037 19.078 6.594 1 90.31 314 LYS B O 1
ATOM 6759 N N . SER B 1 315 ? 3.58 16.984 6.078 1 88.62 315 SER B N 1
ATOM 6760 C CA . SER B 1 315 ? 2.211 16.688 5.668 1 88.62 315 SER B CA 1
ATOM 6761 C C . SER B 1 315 ? 1.341 16.328 6.867 1 88.62 315 SER B C 1
ATOM 6763 O O . SER B 1 315 ? 0.142 16.078 6.719 1 88.62 315 SER B O 1
ATOM 6765 N N . THR B 1 316 ? 1.908 16.406 8.008 1 88.31 316 THR B N 1
ATOM 6766 C CA . THR B 1 316 ? 1.175 16.062 9.219 1 88.31 316 THR B CA 1
ATOM 6767 C C . THR B 1 316 ? -0.029 16.984 9.398 1 88.31 316 THR B C 1
ATOM 6769 O O . THR B 1 316 ? 0.099 18.203 9.312 1 88.31 316 THR B O 1
ATOM 6772 N N . VAL B 1 317 ? -1.211 16.391 9.602 1 87.38 317 VAL B N 1
ATOM 6773 C CA . VAL B 1 317 ? -2.443 17.141 9.812 1 87.38 317 VAL B CA 1
ATOM 6774 C C . VAL B 1 317 ? -2.672 17.344 11.312 1 87.38 317 VAL B C 1
ATOM 6776 O O . VAL B 1 317 ? -2.512 16.406 12.102 1 87.38 317 VAL B O 1
ATOM 6779 N N . VAL B 1 318 ? -2.945 18.609 11.602 1 90.06 318 VAL B N 1
ATOM 6780 C CA . VAL B 1 318 ? -3.305 18.906 12.984 1 90.06 318 VAL B CA 1
ATOM 6781 C C . VAL B 1 318 ? -4.777 18.578 13.219 1 90.06 318 VAL B C 1
ATOM 6783 O O . VAL B 1 318 ? -5.66 19.297 12.734 1 90.06 318 VAL B O 1
ATOM 6786 N N . ALA B 1 319 ? -5.008 17.578 14.008 1 86.5 319 ALA B N 1
ATOM 6787 C CA . ALA B 1 319 ? -6.379 17.156 14.281 1 86.5 319 ALA B CA 1
ATOM 6788 C C . ALA B 1 319 ? -7.035 18.047 15.32 1 86.5 319 ALA B C 1
ATOM 6790 O O . ALA B 1 319 ? -6.383 18.484 16.281 1 86.5 319 ALA B O 1
ATOM 6791 N N . ALA B 1 320 ? -8.336 18.297 15.094 1 85.31 320 ALA B N 1
ATOM 6792 C CA . ALA B 1 320 ? -9.078 19.156 16 1 85.31 320 ALA B CA 1
ATOM 6793 C C . ALA B 1 320 ? -9.273 18.5 17.359 1 85.31 320 ALA B C 1
ATOM 6795 O O . ALA B 1 320 ? -9.359 19.188 18.391 1 85.31 320 ALA B O 1
ATOM 6796 N N . CYS B 1 321 ? -9.461 17.219 17.281 1 76.38 321 CYS B N 1
ATOM 6797 C CA . CYS B 1 321 ? -9.617 16.484 18.547 1 76.38 321 CYS B CA 1
ATOM 6798 C C . CYS B 1 321 ? -8.711 15.258 18.578 1 76.38 321 CYS B C 1
ATOM 6800 O O . CYS B 1 321 ? -8.391 14.688 17.531 1 76.38 321 CYS B O 1
ATOM 6802 N N . ALA B 1 322 ? -7.957 15.164 19.797 1 58.09 322 ALA B N 1
ATOM 6803 C CA . ALA B 1 322 ? -7.125 13.977 19.969 1 58.09 322 ALA B CA 1
ATOM 6804 C C . ALA B 1 322 ? -7.945 12.703 19.766 1 58.09 322 ALA B C 1
ATOM 6806 O O . ALA B 1 322 ? -9.055 12.586 20.297 1 58.09 322 ALA B O 1
ATOM 6807 N N . MET B 1 323 ? -7.758 12.102 18.609 1 51.41 323 MET B N 1
ATOM 6808 C CA . MET B 1 323 ? -8.438 10.828 18.422 1 51.41 323 MET B CA 1
ATOM 6809 C C . MET B 1 323 ? -7.961 9.797 19.438 1 51.41 323 MET B C 1
ATOM 6811 O O . MET B 1 323 ? -6.77 9.734 19.75 1 51.41 323 MET B O 1
ATOM 6815 N N . ASP B 1 324 ? -8.688 9.477 20.344 1 43.31 324 ASP B N 1
ATOM 6816 C CA . ASP B 1 324 ? -8.352 8.414 21.297 1 43.31 324 ASP B CA 1
ATOM 6817 C C . ASP B 1 324 ? -7.637 7.262 20.594 1 43.31 324 ASP B C 1
ATOM 6819 O O . ASP B 1 324 ? -8.258 6.488 19.859 1 43.31 324 ASP B O 1
ATOM 6823 N N . ASN B 1 325 ? -6.578 7.523 20 1 42.28 325 ASN B N 1
ATOM 6824 C CA . ASN B 1 325 ? -6.012 6.352 19.344 1 42.28 325 ASN B CA 1
ATOM 6825 C C . ASN B 1 325 ? -5.703 5.242 20.344 1 42.28 325 ASN B C 1
ATOM 6827 O O . ASN B 1 325 ? -4.684 4.559 20.219 1 42.28 325 ASN B O 1
ATOM 6831 N N . GLY B 1 326 ? -6.605 5.051 21.266 1 41.16 326 GLY B N 1
ATOM 6832 C CA . GLY B 1 326 ? -6.418 3.893 22.125 1 41.16 326 GLY B CA 1
ATOM 6833 C C . GLY B 1 326 ? -5.105 3.916 22.891 1 41.16 326 GLY B C 1
ATOM 6834 O O . GLY B 1 326 ? -4.598 2.869 23.297 1 41.16 326 GLY B O 1
ATOM 6835 N N . ALA B 1 327 ? -4.332 4.93 22.859 1 38.53 327 ALA B N 1
ATOM 6836 C CA . ALA B 1 327 ? -3.09 4.918 23.641 1 38.53 327 ALA B CA 1
ATOM 6837 C C . ALA B 1 327 ? -3.365 4.664 25.109 1 38.53 327 ALA B C 1
ATOM 6839 O O . ALA B 1 327 ? -4.43 5.016 25.625 1 38.53 327 ALA B O 1
ATOM 6840 N N . ASN B 1 328 ? -2.562 3.705 25.594 1 37.12 328 ASN B N 1
ATOM 6841 C CA . ASN B 1 328 ? -2.553 3.32 27 1 37.12 328 ASN B CA 1
ATOM 6842 C C . ASN B 1 328 ? -2.715 4.531 27.906 1 37.12 328 ASN B C 1
ATOM 6844 O O . ASN B 1 328 ? -1.938 5.48 27.828 1 37.12 328 ASN B O 1
ATOM 6848 N N . PRO B 1 329 ? -3.883 4.734 28.453 1 41.5 329 PRO B N 1
ATOM 6849 C CA . PRO B 1 329 ? -4.074 5.809 29.422 1 41.5 329 PRO B CA 1
ATOM 6850 C C . PRO B 1 329 ? -2.84 6.051 30.281 1 41.5 329 PRO B C 1
ATOM 6852 O O . PRO B 1 329 ? -2.66 7.152 30.812 1 41.5 329 PRO B O 1
ATOM 6855 N N . ASN B 1 330 ? -2.211 4.953 30.484 1 42.22 330 ASN B N 1
ATOM 6856 C CA . ASN B 1 330 ? -1.073 5.043 31.391 1 42.22 330 ASN B CA 1
ATOM 6857 C C . ASN B 1 330 ? 0.104 5.766 30.75 1 42.22 330 ASN B C 1
ATOM 6859 O O . ASN B 1 330 ? 1.095 6.07 31.406 1 42.22 330 ASN B O 1
ATOM 6863 N N . ASP B 1 331 ? 0.188 5.711 29.5 1 42.78 331 ASP B N 1
ATOM 6864 C CA . ASP B 1 331 ? 1.327 6.387 28.891 1 42.78 331 ASP B CA 1
ATOM 6865 C C . ASP B 1 331 ? 1.1 7.895 28.828 1 42.78 331 ASP B C 1
ATOM 6867 O O . ASP B 1 331 ? 0.926 8.453 27.734 1 42.78 331 ASP B O 1
ATOM 6871 N N . ASP B 1 332 ? 0.206 8.406 29.484 1 42.41 332 ASP B N 1
ATOM 6872 C CA . ASP B 1 332 ? -0.129 9.82 29.531 1 42.41 332 ASP B CA 1
ATOM 6873 C C . ASP B 1 332 ? 1.123 10.68 29.719 1 42.41 332 ASP B C 1
ATOM 6875 O O . ASP B 1 332 ? 1.752 10.633 30.781 1 42.41 332 ASP B O 1
ATOM 6879 N N . PRO B 1 333 ? 1.958 10.992 28.75 1 46.62 333 PRO B N 1
ATOM 6880 C CA . PRO B 1 333 ? 2.959 11.938 29.25 1 46.62 333 PRO B CA 1
ATOM 6881 C C . PRO B 1 333 ? 2.34 13.102 30.016 1 46.62 333 PRO B C 1
ATOM 6883 O O . PRO B 1 333 ? 1.307 13.641 29.609 1 46.62 333 PRO B O 1
ATOM 6886 N N . ASN B 1 334 ? 2.334 13.156 31.297 1 49.53 334 ASN B N 1
ATOM 6887 C CA . ASN B 1 334 ? 1.888 14.117 32.281 1 49.53 334 ASN B CA 1
ATOM 6888 C C . ASN B 1 334 ? 2.111 15.555 31.828 1 49.53 334 ASN B C 1
ATOM 6890 O O . ASN B 1 334 ? 1.638 16.5 32.469 1 49.53 334 ASN B O 1
ATOM 6894 N N . GLU B 1 335 ? 3.072 15.836 30.891 1 59.03 335 GLU B N 1
ATOM 6895 C CA . GLU B 1 335 ? 3.393 17.25 30.75 1 59.03 335 GLU B CA 1
ATOM 6896 C C . GLU B 1 335 ? 3.053 17.75 29.344 1 59.03 335 GLU B C 1
ATOM 6898 O O . GLU B 1 335 ? 3.025 16.984 28.391 1 59.03 335 GLU B O 1
ATOM 6903 N N . ALA B 1 336 ? 2.5 18.984 29.266 1 62.81 336 ALA B N 1
ATOM 6904 C CA . ALA B 1 336 ? 2.186 19.688 28.016 1 62.81 336 ALA B CA 1
ATOM 6905 C C . ALA B 1 336 ? 3.342 19.594 27.031 1 62.81 336 ALA B C 1
ATOM 6907 O O . ALA B 1 336 ? 4.496 19.844 27.391 1 62.81 336 ALA B O 1
ATOM 6908 N N . GLN B 1 337 ? 3.1 18.875 25.922 1 77.56 337 GLN B N 1
ATOM 6909 C CA . GLN B 1 337 ? 4.102 18.797 24.875 1 77.56 337 GLN B CA 1
ATOM 6910 C C . GLN B 1 337 ? 3.668 19.578 23.641 1 77.56 337 GLN B C 1
ATOM 6912 O O . GLN B 1 337 ? 2.482 19.609 23.297 1 77.56 337 GLN B O 1
ATOM 6917 N N . VAL B 1 338 ? 4.648 20.516 23.219 1 89.44 338 VAL B N 1
ATOM 6918 C CA . VAL B 1 338 ? 4.398 21.234 21.984 1 89.44 338 VAL B CA 1
ATOM 6919 C C . VAL B 1 338 ? 5.074 20.531 20.812 1 89.44 338 VAL B C 1
ATOM 6921 O O . VAL B 1 338 ? 6.281 20.281 20.859 1 89.44 338 VAL B O 1
ATOM 6924 N N . VAL B 1 339 ? 4.305 20.125 19.812 1 90.19 339 VAL B N 1
ATOM 6925 C CA . VAL B 1 339 ? 4.832 19.484 18.609 1 90.19 339 VAL B CA 1
ATOM 6926 C C . VAL B 1 339 ? 5.059 20.531 17.516 1 90.19 339 VAL B C 1
ATOM 6928 O O . VAL B 1 339 ? 4.141 21.266 17.156 1 90.19 339 VAL B O 1
ATOM 6931 N N . VAL B 1 340 ? 6.238 20.594 17.078 1 95.25 340 VAL B N 1
ATOM 6932 C CA . VAL B 1 340 ? 6.57 21.531 16.016 1 95.25 340 VAL B CA 1
ATOM 6933 C C . VAL B 1 340 ? 6.715 20.781 14.688 1 95.25 340 VAL B C 1
ATOM 6935 O O . VAL B 1 340 ? 7.645 20 14.508 1 95.25 340 VAL B O 1
ATOM 6938 N N . ILE B 1 341 ? 5.816 21.141 13.703 1 94.75 341 ILE B N 1
ATOM 6939 C CA . ILE B 1 341 ? 5.758 20.422 12.43 1 94.75 341 ILE B CA 1
ATOM 6940 C C . ILE B 1 341 ? 6.648 21.125 11.406 1 94.75 341 ILE B C 1
ATOM 6942 O O . ILE B 1 341 ? 6.574 22.344 11.25 1 94.75 341 ILE B O 1
ATOM 6946 N N . GLY B 1 342 ? 7.465 20.297 10.695 1 92.62 342 GLY B N 1
ATOM 6947 C CA . GLY B 1 342 ? 8.281 20.828 9.609 1 92.62 342 GLY B CA 1
ATOM 6948 C C . GLY B 1 342 ? 9.695 21.172 10.047 1 92.62 342 GLY B C 1
ATOM 6949 O O . GLY B 1 342 ? 10.062 20.953 11.203 1 92.62 342 GLY B O 1
ATOM 6950 N N . ASP B 1 343 ? 10.422 21.766 9.086 1 90.88 343 ASP B N 1
ATOM 6951 C CA . ASP B 1 343 ? 11.812 22.125 9.336 1 90.88 343 ASP B CA 1
ATOM 6952 C C . ASP B 1 343 ? 11.961 23.641 9.5 1 90.88 343 ASP B C 1
ATOM 6954 O O . ASP B 1 343 ? 11.492 24.406 8.664 1 90.88 343 ASP B O 1
ATOM 6958 N N . GLY B 1 344 ? 12.656 24 10.562 1 92.19 344 GLY B N 1
ATOM 6959 C CA . GLY B 1 344 ? 12.867 25.422 10.852 1 92.19 344 GLY B CA 1
ATOM 6960 C C . GLY B 1 344 ? 14.195 25.938 10.344 1 92.19 344 GLY B C 1
ATOM 6961 O O . GLY B 1 344 ? 14.867 25.281 9.555 1 92.19 344 GLY B O 1
ATOM 6962 N N . PRO B 1 345 ? 14.508 27.109 10.758 1 94.31 345 PRO B N 1
ATOM 6963 C CA . PRO B 1 345 ? 15.742 27.766 10.312 1 94.31 345 PRO B CA 1
ATOM 6964 C C . PRO B 1 345 ? 17 27.031 10.789 1 94.31 345 PRO B C 1
ATOM 6966 O O . PRO B 1 345 ? 16.953 26.328 11.805 1 94.31 345 PRO B O 1
ATOM 6969 N N . SER B 1 346 ? 18.078 27.172 10.031 1 95 346 SER B N 1
ATOM 6970 C CA . SER B 1 346 ? 19.375 26.656 10.445 1 95 346 SER B CA 1
ATOM 6971 C C . SER B 1 346 ? 19.922 27.438 11.641 1 95 346 SER B C 1
ATOM 6973 O O . SER B 1 346 ? 19.359 28.453 12.023 1 95 346 SER B O 1
ATOM 6975 N N . ARG B 1 347 ? 21.062 26.922 12.234 1 95.44 347 ARG B N 1
ATOM 6976 C CA . ARG B 1 347 ? 21.734 27.578 13.359 1 95.44 347 ARG B CA 1
ATOM 6977 C C . ARG B 1 347 ? 22.109 29 13.008 1 95.44 347 ARG B C 1
ATOM 6979 O O . ARG B 1 347 ? 22.594 29.281 11.906 1 95.44 347 ARG B O 1
ATOM 6986 N N . ARG B 1 348 ? 21.859 29.953 14 1 96.94 348 ARG B N 1
ATOM 6987 C CA . ARG B 1 348 ? 22.109 31.359 13.672 1 96.94 348 ARG B CA 1
ATOM 6988 C C . ARG B 1 348 ? 22.125 32.219 14.93 1 96.94 348 ARG B C 1
ATOM 6990 O O . ARG B 1 348 ? 21.594 31.812 15.969 1 96.94 348 ARG B O 1
ATOM 6997 N N . ALA B 1 349 ? 22.734 33.344 14.812 1 97.06 349 ALA B N 1
ATOM 6998 C CA . ALA B 1 349 ? 22.719 34.406 15.82 1 97.06 349 ALA B CA 1
ATOM 6999 C C . ALA B 1 349 ? 22.625 35.781 15.18 1 97.06 349 ALA B C 1
ATOM 7001 O O . ALA B 1 349 ? 22.938 35.938 13.992 1 97.06 349 ALA B O 1
ATOM 7002 N N . GLY B 1 350 ? 22.141 36.75 15.922 1 97.62 350 GLY B N 1
ATOM 7003 C CA . GLY B 1 350 ? 22.016 38.094 15.406 1 97.62 350 GLY B CA 1
ATOM 7004 C C . GLY B 1 350 ? 20.875 38.25 14.422 1 97.62 350 GLY B C 1
ATOM 7005 O O . GLY B 1 350 ? 20.828 39.219 13.664 1 97.62 350 GLY B O 1
ATOM 7006 N N . HIS B 1 351 ? 19.984 37.25 14.367 1 97.94 351 HIS B N 1
ATOM 7007 C CA . HIS B 1 351 ? 18.75 37.312 13.57 1 97.94 351 HIS B CA 1
ATOM 7008 C C . HIS B 1 351 ? 17.656 38.062 14.297 1 97.94 351 HIS B C 1
ATOM 7010 O O . HIS B 1 351 ? 17.859 38.531 15.43 1 97.94 351 HIS B O 1
ATOM 7016 N N . THR B 1 352 ? 16.516 38.281 13.633 1 97.75 352 THR B N 1
ATOM 7017 C CA . THR B 1 352 ? 15.367 38.906 14.273 1 97.75 352 THR B CA 1
ATOM 7018 C C . THR B 1 352 ? 14.148 38 14.25 1 97.75 352 THR B C 1
ATOM 7020 O O . THR B 1 352 ? 14.086 37.062 13.445 1 97.75 352 THR B O 1
ATOM 7023 N N . SER B 1 353 ? 13.289 38.156 15.141 1 97.75 353 SER B N 1
ATOM 7024 C CA . SER B 1 353 ? 12.016 37.469 15.266 1 97.75 353 SER B CA 1
ATOM 7025 C C . SER B 1 353 ? 10.891 38.406 15.672 1 97.75 353 SER B C 1
ATOM 7027 O O . SER B 1 353 ? 11.016 39.156 16.656 1 97.75 353 SER B O 1
ATOM 7029 N N . VAL B 1 354 ? 9.852 38.469 14.914 1 96.94 354 VAL B N 1
ATOM 7030 C CA . VAL B 1 354 ? 8.695 39.312 15.156 1 96.94 354 VAL B CA 1
ATOM 7031 C C . VAL B 1 354 ? 7.414 38.5 15.055 1 96.94 354 VAL B C 1
ATOM 7033 O O . VAL B 1 354 ? 7.355 37.5 14.328 1 96.94 354 VAL B O 1
ATOM 7036 N N . VAL B 1 355 ? 6.457 38.938 15.852 1 95.94 355 VAL B N 1
ATOM 7037 C CA . VAL B 1 355 ? 5.203 38.219 15.836 1 95.94 355 VAL B CA 1
ATOM 7038 C C . VAL B 1 355 ? 4.094 39.094 15.258 1 95.94 355 VAL B C 1
ATOM 7040 O O . VAL B 1 355 ? 3.904 40.219 15.688 1 95.94 355 VAL B O 1
ATOM 7043 N N . TYR B 1 356 ? 3.475 38.656 14.273 1 95.06 356 TYR B N 1
ATOM 7044 C CA . TYR B 1 356 ? 2.24 39.25 13.742 1 95.06 356 TYR B CA 1
ATOM 7045 C C . TYR B 1 356 ? 1.077 38.281 13.906 1 95.06 356 TYR B C 1
ATOM 7047 O O . TYR B 1 356 ? 1.08 37.188 13.328 1 95.06 356 TYR B O 1
ATOM 7055 N N . GLN B 1 357 ? 0.145 38.719 14.758 1 89.44 357 GLN B N 1
ATOM 7056 C CA . GLN B 1 357 ? -0.957 37.812 15.117 1 89.44 357 GLN B CA 1
ATOM 7057 C C . GLN B 1 357 ? -0.448 36.562 15.828 1 89.44 357 GLN B C 1
ATOM 7059 O O . GLN B 1 357 ? 0.149 36.656 16.906 1 89.44 357 GLN B O 1
ATOM 7064 N N . ARG B 1 358 ? -0.457 35.438 15.172 1 91.75 358 ARG B N 1
ATOM 7065 C CA . ARG B 1 358 ? 0.022 34.219 15.82 1 91.75 358 ARG B CA 1
ATOM 7066 C C . ARG B 1 358 ? 1.261 33.688 15.117 1 91.75 358 ARG B C 1
ATOM 7068 O O . ARG B 1 358 ? 1.809 32.656 15.516 1 91.75 358 ARG B O 1
ATOM 7075 N N . LYS B 1 359 ? 1.703 34.406 14.125 1 95.19 359 LYS B N 1
ATOM 7076 C CA . LYS B 1 359 ? 2.822 33.938 13.32 1 95.19 359 LYS B CA 1
ATOM 7077 C C . LYS B 1 359 ? 4.121 34.625 13.711 1 95.19 359 LYS B C 1
ATOM 7079 O O . LYS B 1 359 ? 4.156 35.844 13.875 1 95.19 359 LYS B O 1
ATOM 7084 N N . MET B 1 360 ? 5.105 33.875 13.891 1 96.88 360 MET B N 1
ATOM 7085 C CA . MET B 1 360 ? 6.441 34.375 14.188 1 96.88 360 MET B CA 1
ATOM 7086 C C . MET B 1 360 ? 7.305 34.406 12.93 1 96.88 360 MET B C 1
ATOM 7088 O O . MET B 1 360 ? 7.453 33.406 12.242 1 96.88 360 MET B O 1
ATOM 7092 N N . PHE B 1 361 ? 7.844 35.531 12.617 1 97.75 361 PHE B N 1
ATOM 7093 C CA . PHE B 1 361 ? 8.688 35.75 11.445 1 97.75 361 PHE B CA 1
ATOM 7094 C C . PHE B 1 361 ? 10.156 35.812 11.844 1 97.75 361 PHE B C 1
ATOM 7096 O O . PHE B 1 361 ? 10.555 36.656 12.656 1 97.75 361 PHE B O 1
ATOM 7103 N N . ILE B 1 362 ? 10.992 34.906 11.328 1 97.69 362 ILE B N 1
ATOM 7104 C CA . ILE B 1 362 ? 12.406 34.812 11.656 1 97.69 362 ILE B CA 1
ATOM 7105 C C . ILE B 1 362 ? 13.242 34.906 10.383 1 97.69 362 ILE B C 1
ATOM 7107 O O . ILE B 1 362 ? 13.023 34.156 9.43 1 97.69 362 ILE B O 1
ATOM 7111 N N . PHE B 1 363 ? 14.195 35.812 10.352 1 96.5 363 PHE B N 1
ATOM 7112 C CA . PHE B 1 363 ? 14.992 35.938 9.141 1 96.5 363 PHE B CA 1
ATOM 7113 C C . PHE B 1 363 ? 16.359 36.531 9.438 1 96.5 363 PHE B C 1
ATOM 7115 O O . PHE B 1 363 ? 16.562 37.125 10.5 1 96.5 363 PHE B O 1
ATOM 7122 N N . SER B 1 364 ? 17.328 36.312 8.547 1 97.25 364 SER B N 1
ATOM 7123 C CA . SER B 1 364 ? 18.688 36.844 8.508 1 97.25 364 SER B CA 1
ATOM 7124 C C . SER B 1 364 ? 19.516 36.344 9.68 1 97.25 364 SER B C 1
ATOM 7126 O O . SER B 1 364 ? 19.359 35.188 10.117 1 97.25 364 SER B O 1
ATOM 7128 N N . GLY B 1 365 ? 20.578 37.062 10.07 1 97.12 365 GLY B N 1
ATOM 7129 C CA . GLY B 1 365 ? 21.531 36.562 11.039 1 97.12 365 GLY B CA 1
ATOM 7130 C C . GLY B 1 365 ? 22.766 35.938 10.406 1 97.12 365 GLY B C 1
ATOM 7131 O O . GLY B 1 365 ? 23.031 36.156 9.227 1 97.12 365 GLY B O 1
ATOM 7132 N N . SER B 1 366 ? 23.484 35.25 11.312 1 96 366 SER B N 1
ATOM 7133 C CA . SER B 1 366 ? 24.688 34.625 10.781 1 96 366 SER B CA 1
ATOM 7134 C C . SER B 1 366 ? 25.031 33.344 11.531 1 96 366 SER B C 1
ATOM 7136 O O . SER B 1 366 ? 24.594 33.156 12.664 1 96 366 SER B O 1
ATOM 7138 N N . TYR B 1 367 ? 25.656 32.531 10.875 1 93.94 367 TYR B N 1
ATOM 7139 C CA . TYR B 1 367 ? 26.359 31.391 11.438 1 93.94 367 TYR B CA 1
ATOM 7140 C C . TYR B 1 367 ? 27.859 31.516 11.219 1 93.94 367 TYR B C 1
ATOM 7142 O O . TYR B 1 367 ? 28.375 31.219 10.141 1 93.94 367 TYR B O 1
ATOM 7150 N N . GLY B 1 368 ? 28.484 31.922 12.211 1 85.25 368 GLY B N 1
ATOM 7151 C CA . GLY B 1 368 ? 29.891 32.25 12.008 1 85.25 368 GLY B CA 1
ATOM 7152 C C . GLY B 1 368 ? 30.094 33.375 11.023 1 85.25 368 GLY B C 1
ATOM 7153 O O . GLY B 1 368 ? 29.531 34.469 11.188 1 85.25 368 GLY B O 1
ATOM 7154 N N . SER B 1 369 ? 30.859 33.031 9.977 1 87.88 369 SER B N 1
ATOM 7155 C CA . SER B 1 369 ? 31.172 34.031 8.977 1 87.88 369 SER B CA 1
ATOM 7156 C C . SER B 1 369 ? 30.156 34.031 7.84 1 87.88 369 SER B C 1
ATOM 7158 O O . SER B 1 369 ? 30.203 34.875 6.941 1 87.88 369 SER B O 1
ATOM 7160 N N . GLU B 1 370 ? 29.266 33.125 7.996 1 93.44 370 GLU B N 1
ATOM 7161 C CA . GLU B 1 370 ? 28.234 33.062 6.957 1 93.44 370 GLU B CA 1
ATOM 7162 C C . GLU B 1 370 ? 27.016 33.906 7.316 1 93.44 370 GLU B C 1
ATOM 7164 O O . GLU B 1 370 ? 26.328 33.625 8.297 1 93.44 370 GLU B O 1
ATOM 7169 N N . TYR B 1 371 ? 26.75 34.875 6.543 1 95.94 371 TYR B N 1
ATOM 7170 C CA . TYR B 1 371 ? 25.578 35.719 6.738 1 95.94 371 TYR B CA 1
ATOM 7171 C C . TYR B 1 371 ? 24.375 35.156 5.992 1 95.94 371 TYR B C 1
ATOM 7173 O O . TYR B 1 371 ? 24.484 34.75 4.828 1 95.94 371 TYR B O 1
ATOM 7181 N N . LEU B 1 372 ? 23.266 35.031 6.625 1 96.38 372 LEU B N 1
ATOM 7182 C CA . LEU B 1 372 ? 22.078 34.312 6.137 1 96.38 372 LEU B CA 1
ATOM 7183 C C . LEU B 1 372 ? 21.031 35.312 5.609 1 96.38 372 LEU B C 1
ATOM 7185 O O . LEU B 1 372 ? 20.953 36.438 6.07 1 96.38 372 LEU B O 1
ATOM 7189 N N . ASN B 1 373 ? 20.25 34.906 4.68 1 95.88 373 ASN B N 1
ATOM 7190 C CA . ASN B 1 373 ? 19.203 35.719 4.105 1 95.88 373 ASN B CA 1
ATOM 7191 C C . ASN B 1 373 ? 17.906 34.938 3.896 1 95.88 373 ASN B C 1
ATOM 7193 O O . ASN B 1 373 ? 17.078 35.312 3.061 1 95.88 373 ASN B O 1
ATOM 7197 N N . ASP B 1 374 ? 17.781 33.812 4.598 1 94.62 374 ASP B N 1
ATOM 7198 C CA . ASP B 1 374 ? 16.547 33.031 4.535 1 94.62 374 ASP B CA 1
ATOM 7199 C C . ASP B 1 374 ? 15.469 33.625 5.438 1 94.62 374 ASP B C 1
ATOM 7201 O O . ASP B 1 374 ? 15.758 34.531 6.242 1 94.62 374 ASP B O 1
ATOM 7205 N N . PHE B 1 375 ? 14.242 33.281 5.168 1 96.19 375 PHE B N 1
ATOM 7206 C CA . PHE B 1 375 ? 13.062 33.812 5.84 1 96.19 375 PHE B CA 1
ATOM 7207 C C . PHE B 1 375 ? 12.109 32.688 6.215 1 96.19 375 PHE B C 1
ATOM 7209 O O . PHE B 1 375 ? 11.695 31.891 5.355 1 96.19 375 PHE B O 1
ATOM 7216 N N . PHE B 1 376 ? 11.758 32.562 7.523 1 97.25 376 PHE B N 1
ATOM 7217 C CA . PHE B 1 376 ? 10.898 31.484 7.992 1 97.25 376 PHE B CA 1
ATOM 7218 C C . PHE B 1 376 ? 9.695 32.031 8.75 1 97.25 376 PHE B C 1
ATOM 7220 O O . PHE B 1 376 ? 9.797 33.094 9.406 1 97.25 376 PHE B O 1
ATOM 7227 N N . ILE B 1 377 ? 8.617 31.406 8.656 1 97.38 377 ILE B N 1
ATOM 7228 C CA . ILE B 1 377 ? 7.402 31.734 9.398 1 97.38 377 ILE B CA 1
ATOM 7229 C C . ILE B 1 377 ? 6.961 30.531 10.234 1 97.38 377 ILE B C 1
ATOM 7231 O O . ILE B 1 377 ? 6.777 29.438 9.711 1 97.38 377 ILE B O 1
ATOM 7235 N N . LEU B 1 378 ? 6.848 30.734 11.5 1 97 378 LEU B N 1
ATOM 7236 C CA . LEU B 1 378 ? 6.305 29.719 12.391 1 97 378 LEU B CA 1
ATOM 7237 C C . LEU B 1 378 ? 4.879 30.047 12.805 1 97 378 LEU B C 1
ATOM 7239 O O . LEU B 1 378 ? 4.641 31.062 13.461 1 97 378 LEU B O 1
ATOM 7243 N N . ASP B 1 379 ? 3.908 29.266 12.344 1 96.06 379 ASP B N 1
ATOM 7244 C CA . ASP B 1 379 ? 2.551 29.359 12.867 1 96.06 379 ASP B CA 1
ATOM 7245 C C . ASP B 1 379 ? 2.457 28.734 14.258 1 96.06 379 ASP B C 1
ATOM 7247 O O . ASP B 1 379 ? 2.566 27.516 14.406 1 96.06 379 ASP B O 1
ATOM 7251 N N . THR B 1 380 ? 2.277 29.531 15.281 1 95.44 380 THR B N 1
ATOM 7252 C CA . THR B 1 380 ? 2.338 29.047 16.656 1 95.44 380 THR B CA 1
ATOM 7253 C C . THR B 1 380 ? 0.996 28.469 17.094 1 95.44 380 THR B C 1
ATOM 7255 O O . THR B 1 380 ? 0.868 27.938 18.188 1 95.44 380 THR B O 1
ATOM 7258 N N . ASP B 1 381 ? -0.022 28.531 16.266 1 93.25 381 ASP B N 1
ATOM 7259 C CA . ASP B 1 381 ? -1.353 27.984 16.516 1 93.25 381 ASP B CA 1
ATOM 7260 C C . ASP B 1 381 ? -2.057 27.625 15.211 1 93.25 381 ASP B C 1
ATOM 7262 O O . ASP B 1 381 ? -3.086 28.203 14.875 1 93.25 381 ASP B O 1
ATOM 7266 N N . PRO B 1 382 ? -1.538 26.641 14.562 1 93.06 382 PRO B N 1
ATOM 7267 C CA . PRO B 1 382 ? -2.111 26.297 13.258 1 93.06 382 PRO B CA 1
ATOM 7268 C C . PRO B 1 382 ? -3.561 25.828 13.359 1 93.06 382 PRO B C 1
ATOM 7270 O O . PRO B 1 382 ? -3.963 25.266 14.375 1 93.06 382 PRO B O 1
ATOM 7273 N N . THR B 1 383 ? -4.27 26 12.289 1 90.62 383 THR B N 1
ATOM 7274 C CA . THR B 1 383 ? -5.688 25.656 12.25 1 90.62 383 THR B CA 1
ATOM 7275 C C . THR B 1 383 ? -5.871 24.141 12.297 1 90.62 383 THR B C 1
ATOM 7277 O O . THR B 1 383 ? -5.32 23.406 11.469 1 90.62 383 THR B O 1
ATOM 7280 N N . PRO B 1 384 ? -6.645 23.719 13.25 1 91.19 384 PRO B N 1
ATOM 7281 C CA . PRO B 1 384 ? -6.926 22.281 13.281 1 91.19 384 PRO B CA 1
ATOM 7282 C C . PRO B 1 384 ? -7.914 21.844 12.195 1 91.19 384 PRO B C 1
ATOM 7284 O O . PRO B 1 384 ? -8.695 22.656 11.703 1 91.19 384 PRO B O 1
ATOM 7287 N N . SER B 1 385 ? -7.84 20.578 11.812 1 91.81 385 SER B N 1
ATOM 7288 C CA . SER B 1 385 ? -8.727 20.016 10.789 1 91.81 385 SER B CA 1
ATOM 7289 C C . SER B 1 385 ? -9.633 18.953 11.383 1 91.81 385 SER B C 1
ATOM 7291 O O . SER B 1 385 ? -9.203 18.141 12.203 1 91.81 385 SER B O 1
ATOM 7293 N N . ALA B 1 386 ? -10.828 19.031 10.953 1 91.75 386 ALA B N 1
ATOM 7294 C CA . ALA B 1 386 ? -11.719 17.906 11.242 1 91.75 386 ALA B CA 1
ATOM 7295 C C . ALA B 1 386 ? -11.328 16.672 10.438 1 91.75 386 ALA B C 1
ATOM 7297 O O . ALA B 1 386 ? -11.031 16.781 9.242 1 91.75 386 ALA B O 1
ATOM 7298 N N . ILE B 1 387 ? -11.273 15.508 11.109 1 87.12 387 ILE B N 1
ATOM 7299 C CA . ILE B 1 387 ? -10.875 14.273 10.445 1 87.12 387 ILE B CA 1
ATOM 7300 C C . ILE B 1 387 ? -11.977 13.227 10.594 1 87.12 387 ILE B C 1
ATOM 7302 O O . ILE B 1 387 ? -12.672 13.195 11.609 1 87.12 387 ILE B O 1
ATOM 7306 N N . VAL B 1 388 ? -12.141 12.445 9.547 1 88.31 388 VAL B N 1
ATOM 7307 C CA . VAL B 1 388 ? -13.047 11.305 9.586 1 88.31 388 VAL B CA 1
ATOM 7308 C C . VAL B 1 388 ? -12.266 10.039 9.938 1 88.31 388 VAL B C 1
ATOM 7310 O O . VAL B 1 388 ? -11.445 9.57 9.148 1 88.31 388 VAL B O 1
ATOM 7313 N N . THR B 1 389 ? -12.445 9.531 11.125 1 79.62 389 THR B N 1
ATOM 7314 C CA . THR B 1 389 ? -11.695 8.359 11.586 1 79.62 389 THR B CA 1
ATOM 7315 C C . THR B 1 389 ? -12.578 7.113 11.555 1 79.62 389 THR B C 1
ATOM 7317 O O . THR B 1 389 ? -12.07 5.992 11.523 1 79.62 389 THR B O 1
ATOM 7320 N N . LEU B 1 390 ? -13.844 7.379 11.523 1 79.25 390 LEU B N 1
ATOM 7321 C CA . LEU B 1 390 ? -14.773 6.254 11.547 1 79.25 390 LEU B CA 1
ATOM 7322 C C . LEU B 1 390 ? -15.078 5.773 10.125 1 79.25 390 LEU B C 1
ATOM 7324 O O . LEU B 1 390 ? -14.883 6.512 9.164 1 79.25 390 LEU B O 1
ATOM 7328 N N . SER B 1 391 ? -15.383 4.453 10.016 1 76.88 391 SER B N 1
ATOM 7329 C CA . SER B 1 391 ? -15.727 3.865 8.727 1 76.88 391 SER B CA 1
ATOM 7330 C C . SER B 1 391 ? -17.156 3.338 8.719 1 76.88 391 SER B C 1
ATOM 7332 O O . SER B 1 391 ? -17.766 3.17 9.781 1 76.88 391 SER B O 1
ATOM 7334 N N . PHE B 1 392 ? -17.672 3.254 7.508 1 75.06 392 PHE B N 1
ATOM 7335 C CA . PHE B 1 392 ? -19 2.691 7.27 1 75.06 392 PHE B CA 1
ATOM 7336 C C . PHE B 1 392 ? -18.922 1.192 7.008 1 75.06 392 PHE B C 1
ATOM 7338 O O . PHE B 1 392 ? -18.344 0.765 6.008 1 75.06 392 PHE B O 1
ATOM 7345 N N . GLU B 1 393 ? -19.297 0.411 8.016 1 70.25 393 GLU B N 1
ATOM 7346 C CA . GLU B 1 393 ? -19.188 -1.038 7.871 1 70.25 393 GLU B CA 1
ATOM 7347 C C . GLU B 1 393 ? -20.562 -1.707 7.957 1 70.25 393 GLU B C 1
ATOM 7349 O O . GLU B 1 393 ? -21.031 -2.021 9.047 1 70.25 393 GLU B O 1
ATOM 7354 N N . ILE B 1 394 ? -21.172 -1.951 6.914 1 74.56 394 ILE B N 1
ATOM 7355 C CA . ILE B 1 394 ? -22.484 -2.586 6.91 1 74.56 394 ILE B CA 1
ATOM 7356 C C . ILE B 1 394 ? -22.328 -4.102 6.992 1 74.56 394 ILE B C 1
ATOM 7358 O O . ILE B 1 394 ? -23.141 -4.785 7.629 1 74.56 394 ILE B O 1
ATOM 7362 N N . GLN B 1 395 ? -21.312 -4.594 6.402 1 69.44 395 GLN B N 1
ATOM 7363 C CA . GLN B 1 395 ? -21.172 -6.035 6.246 1 69.44 395 GLN B CA 1
ATOM 7364 C C . GLN B 1 395 ? -21.016 -6.727 7.598 1 69.44 395 GLN B C 1
ATOM 7366 O O . GLN B 1 395 ? -21.641 -7.766 7.84 1 69.44 395 GLN B O 1
ATOM 7371 N N . LYS B 1 396 ? -20.266 -6.102 8.422 1 65.88 396 LYS B N 1
ATOM 7372 C CA . LYS B 1 396 ? -20 -6.719 9.711 1 65.88 396 LYS B CA 1
ATOM 7373 C C . LYS B 1 396 ? -21.281 -6.848 10.539 1 65.88 396 LYS B C 1
ATOM 7375 O O . LYS B 1 396 ? -21.469 -7.832 11.25 1 65.88 396 LYS B O 1
ATOM 7380 N N . SER B 1 397 ? -22.219 -6.016 10.25 1 72.81 397 SER B N 1
ATOM 7381 C CA . SER B 1 397 ? -23.406 -5.973 11.102 1 72.81 397 SER B CA 1
ATOM 7382 C C . SER B 1 397 ? -24.516 -6.855 10.555 1 72.81 397 SER B C 1
ATOM 7384 O O . SER B 1 397 ? -25.391 -7.293 11.305 1 72.81 397 SER B O 1
ATOM 7386 N N . LEU B 1 398 ? -24.406 -7.199 9.312 1 82 398 LEU B N 1
ATOM 7387 C CA . LEU B 1 398 ? -25.453 -7.992 8.688 1 82 398 LEU B CA 1
ATOM 7388 C C . LEU B 1 398 ? -25.453 -9.422 9.227 1 82 398 LEU B C 1
ATOM 7390 O O . LEU B 1 398 ? -26.484 -10.086 9.234 1 82 398 LEU B O 1
ATOM 7394 N N . ARG B 1 399 ? -24.359 -9.859 9.773 1 80.44 399 ARG B N 1
ATOM 7395 C CA . ARG B 1 399 ? -24.203 -11.211 10.312 1 80.44 399 ARG B CA 1
ATOM 7396 C C . ARG B 1 399 ? -25.203 -11.461 11.438 1 80.44 399 ARG B C 1
ATOM 7398 O O . ARG B 1 399 ? -25.703 -12.578 11.594 1 80.44 399 ARG B O 1
ATOM 7405 N N . HIS B 1 400 ? -25.562 -10.398 12.102 1 84 400 HIS B N 1
ATOM 7406 C CA . HIS B 1 400 ? -26.438 -10.508 13.266 1 84 400 HIS B CA 1
ATOM 7407 C C . HIS B 1 400 ? -27.859 -10.891 12.852 1 84 400 HIS B C 1
ATOM 7409 O O . HIS B 1 400 ? -28.609 -11.453 13.648 1 84 400 HIS B O 1
ATOM 7415 N N . PHE B 1 401 ? -28.172 -10.672 11.602 1 87.38 401 PHE B N 1
ATOM 7416 C CA . PHE B 1 401 ? -29.531 -10.906 11.164 1 87.38 401 PHE B CA 1
ATOM 7417 C C . PHE B 1 401 ? -29.641 -12.234 10.43 1 87.38 401 PHE B C 1
ATOM 7419 O O . PHE B 1 401 ? -30.75 -12.68 10.102 1 87.38 401 PHE B O 1
ATOM 7426 N N . CYS B 1 402 ? -28.531 -12.914 10.258 1 89.44 402 CYS B N 1
ATOM 7427 C CA . CYS B 1 402 ? -28.562 -14.172 9.523 1 89.44 402 CYS B CA 1
ATOM 7428 C C . CYS B 1 402 ? -29.375 -15.219 10.258 1 89.44 402 CYS B C 1
ATOM 7430 O O . CYS B 1 402 ? -29.078 -15.57 11.398 1 89.44 402 CYS B O 1
ATOM 7432 N N . ASN B 1 403 ? -30.328 -15.711 9.617 1 92.88 403 ASN B N 1
ATOM 7433 C CA . ASN B 1 403 ? -31.219 -16.734 10.133 1 92.88 403 ASN B CA 1
ATOM 7434 C C . ASN B 1 403 ? -31.828 -16.328 11.469 1 92.88 403 ASN B C 1
ATOM 7436 O O . ASN B 1 403 ? -31.875 -17.125 12.406 1 92.88 403 ASN B O 1
ATOM 7440 N N . ARG B 1 404 ? -32.188 -15.078 11.578 1 90.69 404 ARG B N 1
ATOM 7441 C CA . ARG B 1 404 ? -32.906 -14.539 12.742 1 90.69 404 ARG B CA 1
ATOM 7442 C C . ARG B 1 404 ? -34.281 -14 12.352 1 90.69 404 ARG B C 1
ATOM 7444 O O . ARG B 1 404 ? -34.438 -13.445 11.266 1 90.69 404 ARG B O 1
ATOM 7451 N N . PRO B 1 405 ? -35.219 -14.164 13.219 1 91.06 405 PRO B N 1
ATOM 7452 C CA . PRO B 1 405 ? -36.562 -13.727 12.883 1 91.06 405 PRO B CA 1
ATOM 7453 C C . PRO B 1 405 ? -36.719 -12.203 12.914 1 91.06 405 PRO B C 1
ATOM 7455 O O . PRO B 1 405 ? -37.656 -11.656 12.336 1 91.06 405 PRO B O 1
ATOM 7458 N N . ASP B 1 406 ? -35.75 -11.531 13.492 1 86.88 406 ASP B N 1
ATOM 7459 C CA . ASP B 1 406 ? -35.844 -10.078 13.609 1 86.88 406 ASP B CA 1
ATOM 7460 C C . ASP B 1 406 ? -35.938 -9.422 12.234 1 86.88 406 ASP B C 1
ATOM 7462 O O . ASP B 1 406 ? -35.031 -9.562 11.406 1 86.88 406 ASP B O 1
ATOM 7466 N N . PHE B 1 407 ? -37.062 -8.789 11.961 1 86.88 407 PHE B N 1
ATOM 7467 C CA . PHE B 1 407 ? -37.375 -8.016 10.766 1 86.88 407 PHE B CA 1
ATOM 7468 C C . PHE B 1 407 ? -37.406 -8.922 9.531 1 86.88 407 PHE B C 1
ATOM 7470 O O . PHE B 1 407 ? -37.312 -8.445 8.398 1 86.88 407 PHE B O 1
ATOM 7477 N N . SER B 1 408 ? -37.344 -10.203 9.781 1 90.62 408 SER B N 1
ATOM 7478 C CA . SER B 1 408 ? -37.406 -11.133 8.656 1 90.62 408 SER B CA 1
ATOM 7479 C C . SER B 1 408 ? -38.75 -11.008 7.926 1 90.62 408 SER B C 1
ATOM 7481 O O . SER B 1 408 ? -39.781 -10.859 8.555 1 90.62 408 SER B O 1
ATOM 7483 N N . ASP B 1 409 ? -38.656 -10.984 6.582 1 88.69 409 ASP B N 1
ATOM 7484 C CA . ASP B 1 409 ? -39.906 -10.891 5.805 1 88.69 409 ASP B CA 1
ATOM 7485 C C . ASP B 1 409 ? -40.062 -12.117 4.91 1 88.69 409 ASP B C 1
ATOM 7487 O O . ASP B 1 409 ? -41.031 -12.188 4.137 1 88.69 409 ASP B O 1
ATOM 7491 N N . ILE B 1 410 ? -39.188 -13.094 5.043 1 91.12 410 ILE B N 1
ATOM 7492 C CA . ILE B 1 410 ? -39.312 -14.344 4.309 1 91.12 410 ILE B CA 1
ATOM 7493 C C . ILE B 1 410 ? -38.719 -15.492 5.137 1 91.12 410 ILE B C 1
ATOM 7495 O O . ILE B 1 410 ? -37.75 -15.297 5.879 1 91.12 410 ILE B O 1
ATOM 7499 N N . ALA B 1 411 ? -39.375 -16.609 5.105 1 94.38 411 ALA B N 1
ATOM 7500 C CA . ALA B 1 411 ? -38.875 -17.828 5.742 1 94.38 411 ALA B CA 1
ATOM 7501 C C . ALA B 1 411 ? -38.781 -18.984 4.734 1 94.38 411 ALA B C 1
ATOM 7503 O O . ALA B 1 411 ? -39.719 -19.203 3.941 1 94.38 411 ALA B O 1
ATOM 7504 N N . PHE B 1 412 ? -37.688 -19.656 4.742 1 94.31 412 PHE B N 1
ATOM 7505 C CA . PHE B 1 412 ? -37.469 -20.812 3.877 1 94.31 412 PHE B CA 1
ATOM 7506 C C . PHE B 1 412 ? -37.594 -22.109 4.664 1 94.31 412 PHE B C 1
ATOM 7508 O O . PHE B 1 412 ? -37.125 -22.219 5.793 1 94.31 412 PHE B O 1
ATOM 7515 N N . ILE B 1 413 ? -38.344 -23 4.062 1 95.69 413 ILE B N 1
ATOM 7516 C CA . ILE B 1 413 ? -38.469 -24.328 4.652 1 95.69 413 ILE B CA 1
ATOM 7517 C C . ILE B 1 413 ? -37.5 -25.297 3.936 1 95.69 413 ILE B C 1
ATOM 7519 O O . ILE B 1 413 ? -37.719 -25.641 2.771 1 95.69 413 ILE B O 1
ATOM 7523 N N . VAL B 1 414 ? -36.5 -25.672 4.578 1 96.19 414 VAL B N 1
ATOM 7524 C CA . VAL B 1 414 ? -35.469 -26.562 4.059 1 96.19 414 VAL B CA 1
ATOM 7525 C C . VAL B 1 414 ? -35.406 -27.828 4.93 1 96.19 414 VAL B C 1
ATOM 7527 O O . VAL B 1 414 ? -35.094 -27.734 6.121 1 96.19 414 VAL B O 1
ATOM 7530 N N . GLU B 1 415 ? -35.688 -28.922 4.371 1 95.69 415 GLU B N 1
ATOM 7531 C CA . GLU B 1 415 ? -35.719 -30.203 5.094 1 95.69 415 GLU B CA 1
ATOM 7532 C C . GLU B 1 415 ? -36.594 -30.094 6.344 1 95.69 415 GLU B C 1
ATOM 7534 O O . GLU B 1 415 ? -36.188 -30.547 7.418 1 95.69 415 GLU B O 1
ATOM 7539 N N . GLY B 1 416 ? -37.625 -29.391 6.25 1 93.25 416 GLY B N 1
ATOM 7540 C CA . GLY B 1 416 ? -38.625 -29.281 7.309 1 93.25 416 GLY B CA 1
ATOM 7541 C C . GLY B 1 416 ? -38.281 -28.234 8.359 1 93.25 416 GLY B C 1
ATOM 7542 O O . GLY B 1 416 ? -39.031 -28.016 9.297 1 93.25 416 GLY B O 1
ATOM 7543 N N . GLN B 1 417 ? -37.188 -27.547 8.273 1 95.75 417 GLN B N 1
ATOM 7544 C CA . GLN B 1 417 ? -36.781 -26.531 9.227 1 95.75 417 GLN B CA 1
ATOM 7545 C C . GLN B 1 417 ? -36.906 -25.125 8.633 1 95.75 417 GLN B C 1
ATOM 7547 O O . GLN B 1 417 ? -36.781 -24.953 7.418 1 95.75 417 GLN B O 1
ATOM 7552 N N . VAL B 1 418 ? -37.188 -24.234 9.531 1 96.19 418 VAL B N 1
ATOM 7553 C CA . VAL B 1 418 ? -37.375 -22.859 9.086 1 96.19 418 VAL B CA 1
ATOM 7554 C C . VAL B 1 418 ? -36.062 -22.094 9.102 1 96.19 418 VAL B C 1
ATOM 7556 O O . VAL B 1 418 ? -35.312 -22.156 10.078 1 96.19 418 VAL B O 1
ATOM 7559 N N . VAL B 1 419 ? -35.688 -21.438 7.969 1 96.06 419 VAL B N 1
ATOM 7560 C CA . VAL B 1 419 ? -34.531 -20.531 7.855 1 96.06 419 VAL B CA 1
ATOM 7561 C C . VAL B 1 419 ? -35.031 -19.125 7.492 1 96.06 419 VAL B C 1
ATOM 7563 O O . VAL B 1 419 ? -35.562 -18.922 6.406 1 96.06 419 VAL B O 1
ATOM 7566 N N . TYR B 1 420 ? -34.781 -18.156 8.43 1 95 420 TYR B N 1
ATOM 7567 C CA . TYR B 1 420 ? -35.281 -16.797 8.234 1 95 420 TYR B CA 1
ATOM 7568 C C . TYR B 1 420 ? -34.375 -16.016 7.297 1 95 420 TYR B C 1
ATOM 7570 O O . TYR B 1 420 ? -33.156 -16.25 7.262 1 95 420 TYR B O 1
ATOM 7578 N N . GLY B 1 421 ? -34.938 -15.203 6.453 1 92.94 421 GLY B N 1
ATOM 7579 C CA . GLY B 1 421 ? -34.188 -14.344 5.555 1 92.94 421 GLY B CA 1
ATOM 7580 C C . GLY B 1 421 ? -34.844 -12.977 5.363 1 92.94 421 GLY B C 1
ATOM 7581 O O . GLY B 1 421 ? -35.906 -12.695 5.93 1 92.94 421 GLY B O 1
ATOM 7582 N N . HIS B 1 422 ? -34.156 -12.078 4.73 1 90.81 422 HIS B N 1
ATOM 7583 C CA . HIS B 1 422 ? -34.625 -10.742 4.355 1 90.81 422 HIS B CA 1
ATOM 7584 C C . HIS B 1 422 ? -34.562 -10.555 2.846 1 90.81 422 HIS B C 1
ATOM 7586 O O . HIS B 1 422 ? -33.5 -10.625 2.24 1 90.81 422 HIS B O 1
ATOM 7592 N N . LYS B 1 423 ? -35.719 -10.266 2.254 1 90.19 423 LYS B N 1
ATOM 7593 C CA . LYS B 1 423 ? -35.812 -10.188 0.8 1 90.19 423 LYS B CA 1
ATOM 7594 C C . LYS B 1 423 ? -34.875 -9.148 0.235 1 90.19 423 LYS B C 1
ATOM 7596 O O . LYS B 1 423 ? -34.25 -9.367 -0.812 1 90.19 423 LYS B O 1
ATOM 7601 N N . VAL B 1 424 ? -34.719 -8.07 0.941 1 88.31 424 VAL B N 1
ATOM 7602 C CA . VAL B 1 424 ? -33.875 -6.984 0.443 1 88.31 424 VAL B CA 1
ATOM 7603 C C . VAL B 1 424 ? -32.438 -7.449 0.381 1 88.31 424 VAL B C 1
ATOM 7605 O O . VAL B 1 424 ? -31.719 -7.18 -0.597 1 88.31 424 VAL B O 1
ATOM 7608 N N . ILE B 1 425 ? -31.984 -8.18 1.393 1 87.12 425 ILE B N 1
ATOM 7609 C CA . ILE B 1 425 ? -30.609 -8.648 1.458 1 87.12 425 ILE B CA 1
ATOM 7610 C C . ILE B 1 425 ? -30.391 -9.734 0.406 1 87.12 425 ILE B C 1
ATOM 7612 O O . ILE B 1 425 ? -29.422 -9.68 -0.358 1 87.12 425 ILE B O 1
ATOM 7616 N N . LEU B 1 426 ? -31.281 -10.641 0.337 1 90.12 426 LEU B N 1
ATOM 7617 C CA . LEU B 1 426 ? -31.141 -11.781 -0.554 1 90.12 426 LEU B CA 1
ATOM 7618 C C . LEU B 1 426 ? -31.234 -11.352 -2.014 1 90.12 426 LEU B C 1
ATOM 7620 O O . LEU B 1 426 ? -30.5 -11.852 -2.865 1 90.12 426 LEU B O 1
ATOM 7624 N N . SER B 1 427 ? -32.156 -10.406 -2.303 1 88.19 427 SER B N 1
ATOM 7625 C CA . SER B 1 427 ? -32.344 -9.938 -3.672 1 88.19 427 SER B CA 1
ATOM 7626 C C . SER B 1 427 ? -31.125 -9.141 -4.145 1 88.19 427 SER B C 1
ATOM 7628 O O . SER B 1 427 ? -30.875 -9.039 -5.348 1 88.19 427 SER B O 1
ATOM 7630 N N . LEU B 1 428 ? -30.422 -8.625 -3.229 1 84.62 428 LEU B N 1
ATOM 7631 C CA . LEU B 1 428 ? -29.234 -7.836 -3.551 1 84.62 428 LEU B CA 1
ATOM 7632 C C . LEU B 1 428 ? -28.078 -8.742 -3.996 1 84.62 428 LEU B C 1
ATOM 7634 O O . LEU B 1 428 ? -27.328 -8.383 -4.895 1 84.62 428 LEU B O 1
ATOM 7638 N N . MET B 1 429 ? -28.047 -9.883 -3.418 1 83.5 429 MET B N 1
ATOM 7639 C CA . MET B 1 429 ? -26.828 -10.68 -3.549 1 83.5 429 MET B CA 1
ATOM 7640 C C . MET B 1 429 ? -27.016 -11.805 -4.559 1 83.5 429 MET B C 1
ATOM 7642 O O . MET B 1 429 ? -26.047 -12.367 -5.059 1 83.5 429 MET B O 1
ATOM 7646 N N . SER B 1 430 ? -28.25 -12.109 -4.852 1 89.5 430 SER B N 1
ATOM 7647 C CA . SER B 1 430 ? -28.531 -13.258 -5.707 1 89.5 430 SER B CA 1
ATOM 7648 C C . SER B 1 430 ? -29.656 -12.953 -6.699 1 89.5 430 SER B C 1
ATOM 7650 O O . SER B 1 430 ? -30.766 -12.602 -6.301 1 89.5 430 SER B O 1
ATOM 7652 N N . GLU B 1 431 ? -29.344 -13.188 -7.977 1 87.38 431 GLU B N 1
ATOM 7653 C CA . GLU B 1 431 ? -30.344 -12.992 -9.016 1 87.38 431 GLU B CA 1
ATOM 7654 C C . GLU B 1 431 ? -31.469 -14.031 -8.914 1 87.38 431 GLU B C 1
ATOM 7656 O O . GLU B 1 431 ? -32.625 -13.734 -9.211 1 87.38 431 GLU B O 1
ATOM 7661 N N . ARG B 1 432 ? -31.078 -15.133 -8.445 1 90.81 432 ARG B N 1
ATOM 7662 C CA . ARG B 1 432 ? -32.094 -16.188 -8.273 1 90.81 432 ARG B CA 1
ATOM 7663 C C . ARG B 1 432 ? -33.094 -15.789 -7.211 1 90.81 432 ARG B C 1
ATOM 7665 O O . ARG B 1 432 ? -34.312 -15.914 -7.426 1 90.81 432 ARG B O 1
ATOM 7672 N N . PHE B 1 433 ? -32.625 -15.312 -6.105 1 91.19 433 PHE B N 1
ATOM 7673 C CA . PHE B 1 433 ? -33.531 -14.859 -5.062 1 91.19 433 PHE B CA 1
ATOM 7674 C C . PHE B 1 433 ? -34.344 -13.664 -5.543 1 91.19 433 PHE B C 1
ATOM 7676 O O . PHE B 1 433 ? -35.531 -13.555 -5.242 1 91.19 433 PHE B O 1
ATOM 7683 N N . ARG B 1 434 ? -33.656 -12.773 -6.254 1 87.31 434 ARG B N 1
ATOM 7684 C CA . ARG B 1 434 ? -34.344 -11.617 -6.793 1 87.31 434 ARG B CA 1
ATOM 7685 C C . ARG B 1 434 ? -35.531 -12.055 -7.672 1 87.31 434 ARG B C 1
ATOM 7687 O O . ARG B 1 434 ? -36.625 -11.523 -7.555 1 87.31 434 ARG B O 1
ATOM 7694 N N . ALA B 1 435 ? -35.281 -13.023 -8.5 1 86.81 435 ALA B N 1
ATOM 7695 C CA . ALA B 1 435 ? -36.312 -13.562 -9.383 1 86.81 435 ALA B CA 1
ATOM 7696 C C . ALA B 1 435 ? -37.406 -14.234 -8.578 1 86.81 435 ALA B C 1
ATOM 7698 O O . ALA B 1 435 ? -38.594 -14.102 -8.906 1 86.81 435 ALA B O 1
ATOM 7699 N N . MET B 1 436 ? -37 -14.867 -7.547 1 87.19 436 MET B N 1
ATOM 7700 C CA . MET B 1 436 ? -37.969 -15.57 -6.691 1 87.19 436 MET B CA 1
ATOM 7701 C C . MET B 1 436 ? -38.938 -14.594 -6.059 1 87.19 436 MET B C 1
ATOM 7703 O O . MET B 1 436 ? -40.125 -14.93 -5.879 1 87.19 436 MET B O 1
ATOM 7707 N N . PHE B 1 437 ? -38.469 -13.359 -5.762 1 87.44 437 PHE B N 1
ATOM 7708 C CA . PHE B 1 437 ? -39.281 -12.391 -5.039 1 87.44 437 PHE B CA 1
ATOM 7709 C C . PHE B 1 437 ? -39.969 -11.43 -6.004 1 87.44 437 PHE B C 1
ATOM 7711 O O . PHE B 1 437 ? -40.781 -10.594 -5.59 1 87.44 437 PHE B O 1
ATOM 7718 N N . SER B 1 438 ? -39.5 -11.352 -7.238 1 78.12 438 SER B N 1
ATOM 7719 C CA . SER B 1 438 ? -40.094 -10.43 -8.219 1 78.12 438 SER B CA 1
ATOM 7720 C C . SER B 1 438 ? -41.469 -10.875 -8.664 1 78.12 438 SER B C 1
ATOM 7722 O O . SER B 1 438 ? -41.812 -12.047 -8.539 1 78.12 438 SER B O 1
ATOM 7724 N N . ALA B 1 439 ? -42.25 -9.75 -9.109 1 65.19 439 ALA B N 1
ATOM 7725 C CA . ALA B 1 439 ? -43.656 -9.852 -9.492 1 65.19 439 ALA B CA 1
ATOM 7726 C C . ALA B 1 439 ? -43.844 -10.922 -10.562 1 65.19 439 ALA B C 1
ATOM 7728 O O . ALA B 1 439 ? -43.031 -11.055 -11.484 1 65.19 439 ALA B O 1
ATOM 7729 N N . GLY B 1 440 ? -44.812 -11.797 -10.344 1 61.09 440 GLY B N 1
ATOM 7730 C CA . GLY B 1 440 ? -45.25 -12.805 -11.297 1 61.09 440 GLY B CA 1
ATOM 7731 C C . GLY B 1 440 ? -45.031 -14.219 -10.797 1 61.09 440 GLY B C 1
ATOM 7732 O O . GLY B 1 440 ? -45.625 -15.164 -11.328 1 61.09 440 GLY B O 1
ATOM 7733 N N . PHE B 1 441 ? -44.094 -14.164 -9.797 1 60.53 441 PHE B N 1
ATOM 7734 C CA . PHE B 1 441 ? -43.938 -15.5 -9.25 1 60.53 441 PHE B CA 1
ATOM 7735 C C . PHE B 1 441 ? -44.75 -15.695 -7.992 1 60.53 441 PHE B C 1
ATOM 7737 O O . PHE B 1 441 ? -45.031 -14.734 -7.258 1 60.53 441 PHE B O 1
ATOM 7744 N N . LEU B 1 442 ? -45.438 -16.766 -7.871 1 59.09 442 LEU B N 1
ATOM 7745 C CA . LEU B 1 442 ? -46.281 -17.125 -6.746 1 59.09 442 LEU B CA 1
ATOM 7746 C C . LEU B 1 442 ? -45.625 -16.812 -5.422 1 59.09 442 LEU B C 1
ATOM 7748 O O . LEU B 1 442 ? -46.281 -16.453 -4.441 1 59.09 442 LEU B O 1
ATOM 7752 N N . GLU B 1 443 ? -44.25 -16.609 -5.461 1 63.66 443 GLU B N 1
ATOM 7753 C CA . GLU B 1 443 ? -43.438 -16.5 -4.242 1 63.66 443 GLU B CA 1
ATOM 7754 C C . GLU B 1 443 ? -43.281 -15.039 -3.836 1 63.66 443 GLU B C 1
ATOM 7756 O O . GLU B 1 443 ? -42.875 -14.75 -2.707 1 63.66 443 GLU B O 1
ATOM 7761 N N . ALA B 1 444 ? -43.656 -14.164 -4.742 1 67.31 444 ALA B N 1
ATOM 7762 C CA . ALA B 1 444 ? -43.438 -12.75 -4.496 1 67.31 444 ALA B CA 1
ATOM 7763 C C . ALA B 1 444 ? -44.156 -12.273 -3.236 1 67.31 444 ALA B C 1
ATOM 7765 O O . ALA B 1 444 ? -43.594 -11.516 -2.441 1 67.31 444 ALA B O 1
ATOM 7766 N N . SER B 1 445 ? -45.281 -12.82 -3.018 1 70.69 445 SER B N 1
ATOM 7767 C CA . SER B 1 445 ? -46.094 -12.375 -1.873 1 70.69 445 SER B CA 1
ATOM 7768 C C . SER B 1 445 ? -46.031 -13.398 -0.74 1 70.69 445 SER B C 1
ATOM 7770 O O . SER B 1 445 ? -46.562 -13.148 0.347 1 70.69 445 SER B O 1
ATOM 7772 N N . ALA B 1 446 ? -45.281 -14.508 -0.979 1 78.94 446 ALA B N 1
ATOM 7773 C CA . ALA B 1 446 ? -45.25 -15.586 0.005 1 78.94 446 ALA B CA 1
ATOM 7774 C C . ALA B 1 446 ? -44.344 -15.219 1.187 1 78.94 446 ALA B C 1
ATOM 7776 O O . ALA B 1 446 ? -43.312 -14.562 1.012 1 78.94 446 ALA B O 1
ATOM 7777 N N . LYS B 1 447 ? -44.844 -15.633 2.344 1 87.44 447 LYS B N 1
ATOM 7778 C CA . LYS B 1 447 ? -44.062 -15.438 3.555 1 87.44 447 LYS B CA 1
ATOM 7779 C C . LYS B 1 447 ? -43.156 -16.656 3.832 1 87.44 447 LYS B C 1
ATOM 7781 O O . LYS B 1 447 ? -42.219 -16.562 4.621 1 87.44 447 LYS B O 1
ATOM 7786 N N . GLU B 1 448 ? -43.594 -17.719 3.166 1 92.19 448 GLU B N 1
ATOM 7787 C CA . GLU B 1 448 ? -42.812 -18.953 3.316 1 92.19 448 GLU B CA 1
ATOM 7788 C C . GLU B 1 448 ? -42.562 -19.625 1.967 1 92.19 448 GLU B C 1
ATOM 7790 O O . GLU B 1 448 ? -43.469 -19.688 1.133 1 92.19 448 GLU B O 1
ATOM 7795 N N . ILE B 1 449 ? -41.375 -20.031 1.683 1 92.31 449 ILE B N 1
ATOM 7796 C CA . ILE B 1 449 ? -41.031 -20.719 0.45 1 92.31 449 ILE B CA 1
ATOM 7797 C C . ILE B 1 449 ? -40.312 -22.047 0.782 1 92.31 449 ILE B C 1
ATOM 7799 O O . ILE B 1 449 ? -39.375 -22.062 1.552 1 92.31 449 ILE B O 1
ATOM 7803 N N . VAL B 1 450 ? -40.781 -23.109 0.221 1 93.12 450 VAL B N 1
ATOM 7804 C CA . VAL B 1 450 ? -40.156 -24.406 0.41 1 93.12 450 VAL B CA 1
ATOM 7805 C C . VAL B 1 450 ? -39 -24.578 -0.589 1 93.12 450 VAL B C 1
ATOM 7807 O O . VAL B 1 450 ? -39.188 -24.344 -1.789 1 93.12 450 VAL B O 1
ATOM 7810 N N . ILE B 1 451 ? -37.844 -24.859 -0.184 1 94.38 451 ILE B N 1
ATOM 7811 C CA . ILE B 1 451 ? -36.688 -25.109 -1.024 1 94.38 451 ILE B CA 1
ATOM 7812 C C . ILE B 1 451 ? -36.406 -26.625 -1.068 1 94.38 451 ILE B C 1
ATOM 7814 O O . ILE B 1 451 ? -35.875 -27.188 -0.103 1 94.38 451 ILE B O 1
ATOM 7818 N N . PRO B 1 452 ? -36.594 -27.141 -2.232 1 91.75 452 PRO B N 1
ATOM 7819 C CA . PRO B 1 452 ? -36.406 -28.578 -2.336 1 91.75 452 PRO B CA 1
ATOM 7820 C C . PRO B 1 452 ? -34.969 -28.938 -2.723 1 91.75 452 PRO B C 1
ATOM 7822 O O . PRO B 1 452 ? -34.219 -28.078 -3.176 1 91.75 452 PRO B O 1
ATOM 7825 N N . ASP B 1 453 ? -34.438 -30.172 -2.424 1 91.06 453 ASP B N 1
ATOM 7826 C CA . ASP B 1 453 ? -33.25 -30.812 -2.998 1 91.06 453 ASP B CA 1
ATOM 7827 C C . ASP B 1 453 ? -31.969 -30.141 -2.539 1 91.06 453 ASP B C 1
ATOM 7829 O O . ASP B 1 453 ? -31.047 -29.953 -3.326 1 91.06 453 ASP B O 1
ATOM 7833 N N . ILE B 1 454 ? -32.031 -29.391 -1.47 1 95.12 454 ILE B N 1
ATOM 7834 C CA . ILE B 1 454 ? -30.828 -28.859 -0.86 1 95.12 454 ILE B CA 1
ATOM 7835 C C . ILE B 1 454 ? -30.781 -29.219 0.621 1 95.12 454 ILE B C 1
ATOM 7837 O O . ILE B 1 454 ? -31.812 -29.172 1.309 1 95.12 454 ILE B O 1
ATOM 7841 N N . ARG B 1 455 ? -29.656 -29.703 1.07 1 95.5 455 ARG B N 1
ATOM 7842 C CA . ARG B 1 455 ? -29.469 -30.016 2.486 1 95.5 455 ARG B CA 1
ATOM 7843 C C . ARG B 1 455 ? -29.531 -28.75 3.33 1 95.5 455 ARG B C 1
ATOM 7845 O O . ARG B 1 455 ? -29.156 -27.672 2.871 1 95.5 455 ARG B O 1
ATOM 7852 N N . LEU B 1 456 ? -29.984 -28.922 4.59 1 95.62 456 LEU B N 1
ATOM 7853 C CA . LEU B 1 456 ? -30.172 -27.781 5.484 1 95.62 456 LEU B CA 1
ATOM 7854 C C . LEU B 1 456 ? -28.844 -27.094 5.75 1 95.62 456 LEU B C 1
ATOM 7856 O O . LEU B 1 456 ? -28.766 -25.859 5.703 1 95.62 456 LEU B O 1
ATOM 7860 N N . ASP B 1 457 ? -27.812 -27.875 5.992 1 92.94 457 ASP B N 1
ATOM 7861 C CA . ASP B 1 457 ? -26.531 -27.266 6.324 1 92.94 457 ASP B CA 1
ATOM 7862 C C . ASP B 1 457 ? -25.969 -26.484 5.141 1 92.94 457 ASP B C 1
ATOM 7864 O O . ASP B 1 457 ? -25.422 -25.391 5.312 1 92.94 457 ASP B O 1
ATOM 7868 N N . ILE B 1 458 ? -26.156 -26.969 3.895 1 94.69 458 ILE B N 1
ATOM 7869 C CA . ILE B 1 458 ? -25.672 -26.297 2.688 1 94.69 458 ILE B CA 1
ATOM 7870 C C . ILE B 1 458 ? -26.406 -24.984 2.504 1 94.69 458 ILE B C 1
ATOM 7872 O O . ILE B 1 458 ? -25.797 -23.953 2.225 1 94.69 458 ILE B O 1
ATOM 7876 N N . PHE B 1 459 ? -27.672 -25.031 2.715 1 96 459 PHE B N 1
ATOM 7877 C CA . PHE B 1 459 ? -28.484 -23.828 2.568 1 96 459 PHE B CA 1
ATOM 7878 C C . PHE B 1 459 ? -28.094 -22.797 3.611 1 96 459 PHE B C 1
ATOM 7880 O O . PHE B 1 459 ? -28 -21.609 3.301 1 96 459 PHE B O 1
ATOM 7887 N N . GLN B 1 460 ? -27.844 -23.266 4.793 1 93.88 460 GLN B N 1
ATOM 7888 C CA . GLN B 1 460 ? -27.453 -22.344 5.867 1 93.88 460 GLN B CA 1
ATOM 7889 C C . GLN B 1 460 ? -26.094 -21.734 5.594 1 93.88 460 GLN B C 1
ATOM 7891 O O . GLN B 1 460 ? -25.859 -20.562 5.898 1 93.88 460 GLN B O 1
ATOM 7896 N N . TRP B 1 461 ? -25.188 -22.531 5.016 1 93.56 461 TRP B N 1
ATOM 7897 C CA . TRP B 1 461 ? -23.891 -22 4.645 1 93.56 461 TRP B CA 1
ATOM 7898 C C . TRP B 1 461 ? -24.016 -20.922 3.584 1 93.56 461 TRP B C 1
ATOM 7900 O O . TRP B 1 461 ? -23.391 -19.859 3.676 1 93.56 461 TRP B O 1
ATOM 7910 N N . MET B 1 462 ? -24.844 -21.188 2.645 1 94.12 462 MET B N 1
ATOM 7911 C CA . MET B 1 462 ? -25.094 -20.203 1.586 1 94.12 462 MET B CA 1
ATOM 7912 C C . MET B 1 462 ? -25.719 -18.938 2.152 1 94.12 462 MET B C 1
ATOM 7914 O O . MET B 1 462 ? -25.297 -17.828 1.797 1 94.12 462 MET B O 1
ATOM 7918 N N . MET B 1 463 ? -26.641 -19.109 3.109 1 92.88 463 MET B N 1
ATOM 7919 C CA . MET B 1 463 ? -27.281 -17.953 3.756 1 92.88 463 MET B CA 1
ATOM 7920 C C . MET B 1 463 ? -26.266 -17.141 4.551 1 92.88 463 MET B C 1
ATOM 7922 O O . MET B 1 463 ? -26.266 -15.914 4.492 1 92.88 463 MET B O 1
ATOM 7926 N N . GLU B 1 464 ? -25.469 -17.859 5.191 1 89.75 464 GLU B N 1
ATOM 7927 C CA . GLU B 1 464 ? -24.438 -17.172 5.949 1 89.75 464 GLU B CA 1
ATOM 7928 C C . GLU B 1 464 ? -23.547 -16.328 5.031 1 89.75 464 GLU B C 1
ATOM 7930 O O . GLU B 1 464 ? -23.234 -15.18 5.344 1 89.75 464 GLU B O 1
ATOM 7935 N N . TYR B 1 465 ? -23.219 -16.891 3.945 1 91.44 465 TYR B N 1
ATOM 7936 C CA . TYR B 1 465 ? -22.422 -16.172 2.971 1 91.44 465 TYR B CA 1
ATOM 7937 C C . TYR B 1 465 ? -23.141 -14.922 2.479 1 91.44 465 TYR B C 1
ATOM 7939 O O . TYR B 1 465 ? -22.547 -13.859 2.348 1 91.44 465 TYR B O 1
ATOM 7947 N N . LEU B 1 466 ? -24.328 -15.102 2.225 1 90.12 466 LEU B N 1
ATOM 7948 C CA . LEU B 1 466 ? -25.109 -14.008 1.669 1 90.12 466 LEU B CA 1
ATOM 7949 C C . LEU B 1 466 ? -25.172 -12.836 2.645 1 90.12 466 LEU B C 1
ATOM 7951 O O . LEU B 1 466 ? -25.25 -11.68 2.227 1 90.12 466 LEU B O 1
ATOM 7955 N N . TYR B 1 467 ? -25.047 -13.109 3.896 1 87.81 467 TYR B N 1
ATOM 7956 C CA . TYR B 1 467 ? -25.156 -12.055 4.902 1 87.81 467 TYR B CA 1
ATOM 7957 C C . TYR B 1 467 ? -23.781 -11.516 5.273 1 87.81 467 TYR B C 1
ATOM 7959 O O . TYR B 1 467 ? -23.656 -10.383 5.738 1 87.81 467 TYR B O 1
ATOM 7967 N N . THR B 1 468 ? -22.797 -12.32 5.059 1 83.94 468 THR B N 1
ATOM 7968 C CA . THR B 1 468 ? -21.5 -11.914 5.613 1 83.94 468 THR B CA 1
ATOM 7969 C C . THR B 1 468 ? -20.5 -11.656 4.496 1 83.94 468 THR B C 1
ATOM 7971 O O . THR B 1 468 ? -19.5 -10.953 4.699 1 83.94 468 THR B O 1
ATOM 7974 N N . GLY B 1 469 ? -20.719 -12.258 3.441 1 82.44 469 GLY B N 1
ATOM 7975 C CA . GLY B 1 469 ? -19.766 -12.148 2.35 1 82.44 469 GLY B CA 1
ATOM 7976 C C . GLY B 1 469 ? -18.547 -13.039 2.527 1 82.44 469 GLY B C 1
ATOM 7977 O O . GLY B 1 469 ? -17.656 -13.055 1.678 1 82.44 469 GLY B O 1
ATOM 7978 N N . THR B 1 470 ? -18.516 -13.656 3.607 1 81.62 470 THR B N 1
ATOM 7979 C CA . THR B 1 470 ? -17.406 -14.555 3.889 1 81.62 470 THR B CA 1
ATOM 7980 C C . THR B 1 470 ? -17.922 -15.93 4.312 1 81.62 470 THR B C 1
ATOM 7982 O O . THR B 1 470 ? -19.078 -16.062 4.723 1 81.62 470 THR B O 1
ATOM 7985 N N . PHE B 1 471 ? -17.188 -16.891 3.941 1 81.56 471 PHE B N 1
ATOM 7986 C CA . PHE B 1 471 ? -17.5 -18.234 4.414 1 81.56 471 PHE B CA 1
ATOM 7987 C C . PHE B 1 471 ? -16.234 -18.969 4.828 1 81.56 471 PHE B C 1
ATOM 7989 O O . PHE B 1 471 ? -15.258 -19.016 4.074 1 81.56 471 PHE B O 1
ATOM 7996 N N . ASN B 1 472 ? -16.328 -19.391 6.055 1 80.62 472 ASN B N 1
ATOM 7997 C CA . ASN B 1 472 ? -15.219 -20.188 6.555 1 80.62 472 ASN B CA 1
ATOM 7998 C C . ASN B 1 472 ? -15.266 -21.609 6.02 1 80.62 472 ASN B C 1
ATOM 8000 O O . ASN B 1 472 ? -16.094 -22.422 6.465 1 80.62 472 ASN B O 1
ATOM 8004 N N . MET B 1 473 ? -14.398 -21.953 5.188 1 80.69 473 MET B N 1
ATOM 8005 C CA . MET B 1 473 ? -14.398 -23.234 4.484 1 80.69 473 MET B CA 1
ATOM 8006 C C . MET B 1 473 ? -13.883 -24.344 5.383 1 80.69 473 MET B C 1
ATOM 8008 O O . MET B 1 473 ? -13.984 -25.531 5.035 1 80.69 473 MET B O 1
ATOM 8012 N N . SER B 1 474 ? -13.43 -23.969 6.551 1 80.62 474 SER B N 1
ATOM 8013 C CA . SER B 1 474 ? -12.938 -25 7.461 1 80.62 474 SER B CA 1
ATOM 8014 C C . SER B 1 474 ? -14.07 -25.906 7.934 1 80.62 474 SER B C 1
ATOM 8016 O O . SER B 1 474 ? -13.828 -27.031 8.367 1 80.62 474 SER B O 1
ATOM 8018 N N . HIS B 1 475 ? -15.312 -25.438 7.766 1 80.06 475 HIS B N 1
ATOM 8019 C CA . HIS B 1 475 ? -16.484 -26.188 8.188 1 80.06 475 HIS B CA 1
ATOM 8020 C C . HIS B 1 475 ? -16.766 -27.344 7.234 1 80.06 475 HIS B C 1
ATOM 8022 O O . HIS B 1 475 ? -17.484 -28.281 7.586 1 80.06 475 HIS B O 1
ATOM 8028 N N . ILE B 1 476 ? -16.094 -27.266 6.059 1 88.5 476 ILE B N 1
ATOM 8029 C CA . ILE B 1 476 ? -16.375 -28.266 5.047 1 88.5 476 ILE B CA 1
ATOM 8030 C C . ILE B 1 476 ? -15.305 -29.359 5.082 1 88.5 476 ILE B C 1
ATOM 8032 O O . ILE B 1 476 ? -14.156 -29.125 4.699 1 88.5 476 ILE B O 1
ATOM 8036 N N . ASP B 1 477 ? -15.703 -30.547 5.547 1 86.44 477 ASP B N 1
ATOM 8037 C CA . ASP B 1 477 ? -14.734 -31.609 5.746 1 86.44 477 ASP B CA 1
ATOM 8038 C C . ASP B 1 477 ? -14.891 -32.688 4.68 1 86.44 477 ASP B C 1
ATOM 8040 O O . ASP B 1 477 ? -14.039 -33.594 4.555 1 86.44 477 ASP B O 1
ATOM 8044 N N . SER B 1 478 ? -15.984 -32.688 3.969 1 92.44 478 SER B N 1
ATOM 8045 C CA . SER B 1 478 ? -16.203 -33.75 2.977 1 92.44 478 SER B CA 1
ATOM 8046 C C . SER B 1 478 ? -16.281 -33.156 1.568 1 92.44 478 SER B C 1
ATOM 8048 O O . SER B 1 478 ? -16.75 -32.031 1.381 1 92.44 478 SER B O 1
ATOM 8050 N N . VAL B 1 479 ? -15.828 -34 0.589 1 94.88 479 VAL B N 1
ATOM 8051 C CA . VAL B 1 479 ? -15.875 -33.594 -0.813 1 94.88 479 VAL B CA 1
ATOM 8052 C C . VAL B 1 479 ? -17.328 -33.469 -1.26 1 94.88 479 VAL B C 1
ATOM 8054 O O . VAL B 1 479 ? -17.656 -32.531 -2.016 1 94.88 479 VAL B O 1
ATOM 8057 N N . GLU B 1 480 ? -18.188 -34.219 -0.669 1 94.69 480 GLU B N 1
ATOM 8058 C CA . GLU B 1 480 ? -19.594 -34.188 -1.026 1 94.69 480 GLU B CA 1
ATOM 8059 C C . GLU B 1 480 ? -20.234 -32.844 -0.651 1 94.69 480 GLU B C 1
ATOM 8061 O O . GLU B 1 480 ? -20.922 -32.219 -1.466 1 94.69 480 GLU B O 1
ATOM 8066 N N . SER B 1 481 ? -19.984 -32.406 0.585 1 95.12 481 SER B N 1
ATOM 8067 C CA . SER B 1 481 ? -20.547 -31.141 1.059 1 95.12 481 SER B CA 1
ATOM 8068 C C . SER B 1 481 ? -20.016 -29.953 0.263 1 95.12 481 SER B C 1
ATOM 8070 O O . SER B 1 481 ? -20.75 -29.031 -0.051 1 95.12 481 SER B O 1
ATOM 8072 N N . ALA B 1 482 ? -18.719 -30.062 -0.056 1 95.44 482 ALA B N 1
ATOM 8073 C CA . ALA B 1 482 ? -18.094 -29 -0.832 1 95.44 482 ALA B CA 1
ATOM 8074 C C . ALA B 1 482 ? -18.719 -28.891 -2.223 1 95.44 482 ALA B C 1
ATOM 8076 O O . ALA B 1 482 ? -19 -27.797 -2.707 1 95.44 482 ALA B O 1
ATOM 8077 N N . LEU B 1 483 ? -18.953 -30.062 -2.793 1 96.56 483 LEU B N 1
ATOM 8078 C CA . LEU B 1 483 ? -19.516 -30.078 -4.137 1 96.56 483 LEU B CA 1
ATOM 8079 C C . LEU B 1 483 ? -20.969 -29.625 -4.121 1 96.56 483 LEU B C 1
ATOM 8081 O O . LEU B 1 483 ? -21.406 -28.922 -5.031 1 96.56 483 LEU B O 1
ATOM 8085 N N . GLU B 1 484 ? -21.703 -30 -3.105 1 95.5 484 GLU B N 1
ATOM 8086 C CA . GLU B 1 484 ? -23.078 -29.562 -2.988 1 95.5 484 GLU B CA 1
ATOM 8087 C C . GLU B 1 484 ? -23.172 -28.047 -2.848 1 95.5 484 GLU B C 1
ATOM 8089 O O . GLU B 1 484 ? -24.062 -27.406 -3.422 1 95.5 484 GLU B O 1
ATOM 8094 N N . LEU B 1 485 ? -22.297 -27.484 -2.068 1 95.62 485 LEU B N 1
ATOM 8095 C CA . LEU B 1 485 ? -22.281 -26.031 -1.919 1 95.62 485 LEU B CA 1
ATOM 8096 C C . LEU B 1 485 ? -21.906 -25.344 -3.236 1 95.62 485 LEU B C 1
ATOM 8098 O O . LEU B 1 485 ? -22.484 -24.312 -3.588 1 95.62 485 LEU B O 1
ATOM 8102 N N . LEU B 1 486 ? -20.891 -25.984 -3.941 1 95.94 486 LEU B N 1
ATOM 8103 C CA . LEU B 1 486 ? -20.5 -25.469 -5.25 1 95.94 486 LEU B CA 1
ATOM 8104 C C . LEU B 1 486 ? -21.688 -25.438 -6.199 1 95.94 486 LEU B C 1
ATOM 8106 O O . LEU B 1 486 ? -21.938 -24.438 -6.875 1 95.94 486 LEU B O 1
ATOM 8110 N N . ILE B 1 487 ? -22.438 -26.453 -6.215 1 96 487 ILE B N 1
ATOM 8111 C CA . ILE B 1 487 ? -23.594 -26.562 -7.094 1 96 487 ILE B CA 1
ATOM 8112 C C . ILE B 1 487 ? -24.672 -25.562 -6.672 1 96 487 ILE B C 1
ATOM 8114 O O . ILE B 1 487 ? -25.281 -24.906 -7.516 1 96 487 ILE B O 1
ATOM 8118 N N . ALA B 1 488 ? -24.922 -25.422 -5.348 1 95.44 488 ALA B N 1
ATOM 8119 C CA . ALA B 1 488 ? -25.875 -24.453 -4.84 1 95.44 488 ALA B CA 1
ATOM 8120 C C . ALA B 1 488 ? -25.484 -23.031 -5.234 1 95.44 488 ALA B C 1
ATOM 8122 O O . ALA B 1 488 ? -26.328 -22.219 -5.629 1 95.44 488 ALA B O 1
ATOM 8123 N N . ALA B 1 489 ? -24.188 -22.766 -5.082 1 94.88 489 ALA B N 1
ATOM 8124 C CA . ALA B 1 489 ? -23.688 -21.438 -5.438 1 94.88 489 ALA B CA 1
ATOM 8125 C C . ALA B 1 489 ? -23.984 -21.109 -6.902 1 94.88 489 ALA B C 1
ATOM 8127 O O . ALA B 1 489 ? -24.375 -19.984 -7.23 1 94.88 489 ALA B O 1
ATOM 8128 N N . ASP B 1 490 ? -23.781 -22.125 -7.773 1 94.62 490 ASP B N 1
ATOM 8129 C CA . ASP B 1 490 ? -24.062 -21.938 -9.188 1 94.62 490 ASP B CA 1
ATOM 8130 C C . ASP B 1 490 ? -25.562 -21.75 -9.422 1 94.62 490 ASP B C 1
ATOM 8132 O O . ASP B 1 490 ? -25.984 -20.844 -10.164 1 94.62 490 ASP B O 1
ATOM 8136 N N . GLU B 1 491 ? -26.406 -22.5 -8.734 1 94.25 491 GLU B N 1
ATOM 8137 C CA . GLU B 1 491 ? -27.859 -22.453 -8.898 1 94.25 491 GLU B CA 1
ATOM 8138 C C . GLU B 1 491 ? -28.422 -21.094 -8.469 1 94.25 491 GLU B C 1
ATOM 8140 O O . GLU B 1 491 ? -29.359 -20.594 -9.078 1 94.25 491 GLU B O 1
ATOM 8145 N N . TYR B 1 492 ? -27.859 -20.578 -7.43 1 94.31 492 TYR B N 1
ATOM 8146 C CA . TYR B 1 492 ? -28.359 -19.312 -6.895 1 94.31 492 TYR B CA 1
ATOM 8147 C C . TYR B 1 492 ? -27.547 -18.141 -7.422 1 94.31 492 TYR B C 1
ATOM 8149 O O . TYR B 1 492 ? -27.672 -17.031 -6.906 1 94.31 492 TYR B O 1
ATOM 8157 N N . MET B 1 493 ? -26.656 -18.453 -8.383 1 93.06 493 MET B N 1
ATOM 8158 C CA . MET B 1 493 ? -25.906 -17.453 -9.141 1 93.06 493 MET B CA 1
ATOM 8159 C C . MET B 1 493 ? -25.031 -16.609 -8.219 1 93.06 493 MET B C 1
ATOM 8161 O O . MET B 1 493 ? -25.078 -15.375 -8.266 1 93.06 493 MET B O 1
ATOM 8165 N N . LEU B 1 494 ? -24.281 -17.266 -7.367 1 93.56 494 LEU B N 1
ATOM 8166 C CA . LEU B 1 494 ? -23.312 -16.656 -6.469 1 93.56 494 LEU B CA 1
ATOM 8167 C C . LEU B 1 494 ? -21.891 -16.922 -6.953 1 93.56 494 LEU B C 1
ATOM 8169 O O . LEU B 1 494 ? -21.188 -17.766 -6.402 1 93.56 494 LEU B O 1
ATOM 8173 N N . ASP B 1 495 ? -21.469 -16.109 -7.867 1 90.94 495 ASP B N 1
ATOM 8174 C CA . ASP B 1 495 ? -20.203 -16.359 -8.57 1 90.94 495 ASP B CA 1
ATOM 8175 C C . ASP B 1 495 ? -19.016 -16.234 -7.625 1 90.94 495 ASP B C 1
ATOM 8177 O O . ASP B 1 495 ? -18.062 -17 -7.715 1 90.94 495 ASP B O 1
ATOM 8181 N N . HIS B 1 496 ? -19.062 -15.195 -6.742 1 91.56 496 HIS B N 1
ATOM 8182 C CA . HIS B 1 496 ? -17.969 -15.047 -5.777 1 91.56 496 HIS B CA 1
ATOM 8183 C C . HIS B 1 496 ? -17.875 -16.266 -4.875 1 91.56 496 HIS B C 1
ATOM 8185 O O . HIS B 1 496 ? -16.781 -16.812 -4.672 1 91.56 496 HIS B O 1
ATOM 8191 N N . LEU B 1 497 ? -18.953 -16.766 -4.359 1 92.62 497 LEU B N 1
ATOM 8192 C CA . LEU B 1 497 ? -18.969 -17.969 -3.527 1 92.62 497 LEU B CA 1
ATOM 8193 C C . LEU B 1 497 ? -18.484 -19.188 -4.312 1 92.62 497 LEU B C 1
ATOM 8195 O O . LEU B 1 497 ? -17.797 -20.047 -3.768 1 92.62 497 LEU B O 1
ATOM 8199 N N . LYS B 1 498 ? -18.891 -19.234 -5.539 1 93.62 498 LYS B N 1
ATOM 8200 C CA . LYS B 1 498 ? -18.469 -20.344 -6.398 1 93.62 498 LYS B CA 1
ATOM 8201 C C . LYS B 1 498 ? -16.938 -20.406 -6.496 1 93.62 498 LYS B C 1
ATOM 8203 O O . LYS B 1 498 ? -16.359 -21.484 -6.375 1 93.62 498 LYS B O 1
ATOM 8208 N N . GLN B 1 499 ? -16.359 -19.266 -6.715 1 92.25 499 GLN B N 1
ATOM 8209 C CA . GLN B 1 499 ? -14.906 -19.219 -6.797 1 92.25 499 GLN B CA 1
ATOM 8210 C C . GLN B 1 499 ? -14.273 -19.641 -5.48 1 92.25 499 GLN B C 1
ATOM 8212 O O . GLN B 1 499 ? -13.25 -20.344 -5.477 1 92.25 499 GLN B O 1
ATOM 8217 N N . ILE B 1 500 ? -14.883 -19.25 -4.398 1 92.44 500 ILE B N 1
ATOM 8218 C CA . ILE B 1 500 ? -14.391 -19.656 -3.086 1 92.44 500 ILE B CA 1
ATOM 8219 C C . ILE B 1 500 ? -14.469 -21.172 -2.955 1 92.44 500 ILE B C 1
ATOM 8221 O O . ILE B 1 500 ? -13.516 -21.812 -2.504 1 92.44 500 ILE B O 1
ATOM 8225 N N . CYS B 1 501 ? -15.57 -21.75 -3.404 1 93.94 501 CYS B N 1
ATOM 8226 C CA . CYS B 1 501 ? -15.758 -23.203 -3.35 1 93.94 501 CYS B CA 1
ATOM 8227 C C . CYS B 1 501 ? -14.742 -23.922 -4.227 1 93.94 501 CYS B C 1
ATOM 8229 O O . CYS B 1 501 ? -14.219 -24.969 -3.846 1 93.94 501 CYS B O 1
ATOM 8231 N N . GLU B 1 502 ? -14.461 -23.359 -5.363 1 93.81 502 GLU B N 1
ATOM 8232 C CA . GLU B 1 502 ? -13.484 -23.953 -6.266 1 93.81 502 GLU B CA 1
ATOM 8233 C C . GLU B 1 502 ? -12.117 -24.078 -5.602 1 93.81 502 GLU B C 1
ATOM 8235 O O . GLU B 1 502 ? -11.438 -25.094 -5.746 1 93.81 502 GLU B O 1
ATOM 8240 N N . THR B 1 503 ? -11.789 -23.047 -4.914 1 92.81 503 THR B N 1
ATOM 8241 C CA . THR B 1 503 ? -10.5 -23.062 -4.223 1 92.81 503 THR B CA 1
ATOM 8242 C C . THR B 1 503 ? -10.477 -24.156 -3.162 1 92.81 503 THR B C 1
ATOM 8244 O O . THR B 1 503 ? -9.484 -24.875 -3.023 1 92.81 503 THR B O 1
ATOM 8247 N N . LYS B 1 504 ? -11.547 -24.328 -2.473 1 93.25 504 LYS B N 1
ATOM 8248 C CA . LYS B 1 504 ? -11.633 -25.344 -1.44 1 93.25 504 LYS B CA 1
ATOM 8249 C C . LYS B 1 504 ? -11.617 -26.75 -2.053 1 93.25 504 LYS B C 1
ATOM 8251 O O . LYS B 1 504 ? -10.883 -27.625 -1.598 1 93.25 504 LYS B O 1
ATOM 8256 N N . VAL B 1 505 ? -12.32 -26.953 -3.076 1 95.25 505 VAL B N 1
ATOM 8257 C CA . VAL B 1 505 ? -12.469 -28.266 -3.695 1 95.25 505 VAL B CA 1
ATOM 8258 C C . VAL B 1 505 ? -11.148 -28.688 -4.336 1 95.25 505 VAL B C 1
ATOM 8260 O O . VAL B 1 505 ? -10.812 -29.875 -4.355 1 95.25 505 VAL B O 1
ATOM 8263 N N . GLN B 1 506 ? -10.414 -27.734 -4.828 1 95.12 506 GLN B N 1
ATOM 8264 C CA . GLN B 1 506 ? -9.117 -28.031 -5.422 1 95.12 506 GLN B CA 1
ATOM 8265 C C . GLN B 1 506 ? -8.234 -28.797 -4.441 1 95.12 506 GLN B C 1
ATOM 8267 O O . GLN B 1 506 ? -7.523 -29.719 -4.828 1 95.12 506 GLN B O 1
ATOM 8272 N N . SER B 1 507 ? -8.328 -28.391 -3.178 1 93.75 507 SER B N 1
ATOM 8273 C CA . SER B 1 507 ? -7.488 -29.016 -2.162 1 93.75 507 SER B CA 1
ATOM 8274 C C . SER B 1 507 ? -7.941 -30.438 -1.874 1 93.75 507 SER B C 1
ATOM 8276 O O . SER B 1 507 ? -7.238 -31.203 -1.195 1 93.75 507 SER B O 1
ATOM 8278 N N . MET B 1 508 ? -9.031 -30.859 -2.453 1 94.31 508 MET B N 1
ATOM 8279 C CA . MET B 1 508 ? -9.609 -32.156 -2.164 1 94.31 508 MET B CA 1
ATOM 8280 C C . MET B 1 508 ? -9.453 -33.125 -3.355 1 94.31 508 MET B C 1
ATOM 8282 O O . MET B 1 508 ? -9.969 -34.219 -3.34 1 94.31 508 MET B O 1
ATOM 8286 N N . ILE B 1 509 ? -8.719 -32.688 -4.344 1 94.88 509 ILE B N 1
ATOM 8287 C CA . ILE B 1 509 ? -8.539 -33.5 -5.551 1 94.88 509 ILE B CA 1
ATOM 8288 C C . ILE B 1 509 ? -7.508 -34.594 -5.293 1 94.88 509 ILE B C 1
ATOM 8290 O O . ILE B 1 509 ? -6.43 -34.312 -4.758 1 94.88 509 ILE B O 1
ATOM 8294 N N . SER B 1 510 ? -7.859 -35.75 -5.543 1 94.38 510 SER B N 1
ATOM 8295 C CA . SER B 1 510 ? -7.035 -36.938 -5.48 1 94.38 510 SER B CA 1
ATOM 8296 C C . SER B 1 510 ? -7.445 -37.938 -6.555 1 94.38 510 SER B C 1
ATOM 8298 O O . SER B 1 510 ? -8.375 -37.688 -7.32 1 94.38 510 SER B O 1
ATOM 8300 N N . HIS B 1 511 ? -6.711 -39.094 -6.676 1 94.31 511 HIS B N 1
ATOM 8301 C CA . HIS B 1 511 ? -7.031 -40.125 -7.648 1 94.31 511 HIS B CA 1
ATOM 8302 C C . HIS B 1 511 ? -8.438 -40.656 -7.43 1 94.31 511 HIS B C 1
ATOM 8304 O O . HIS B 1 511 ? -9.133 -41 -8.391 1 94.31 511 HIS B O 1
ATOM 8310 N N . ASP B 1 512 ? -8.898 -40.594 -6.195 1 94.25 512 ASP B N 1
ATOM 8311 C CA . ASP B 1 512 ? -10.188 -41.188 -5.84 1 94.25 512 ASP B CA 1
ATOM 8312 C C . ASP B 1 512 ? -11.328 -40.188 -6.086 1 94.25 512 ASP B C 1
ATOM 8314 O O . ASP B 1 512 ? -12.477 -40.594 -6.27 1 94.25 512 ASP B O 1
ATOM 8318 N N . THR B 1 513 ? -11.023 -38.875 -6.102 1 95.75 513 THR B N 1
ATOM 8319 C CA . THR B 1 513 ? -12.102 -37.906 -6.086 1 95.75 513 THR B CA 1
ATOM 8320 C C . THR B 1 513 ? -12.164 -37.156 -7.414 1 95.75 513 THR B C 1
ATOM 8322 O O . THR B 1 513 ? -13.156 -36.469 -7.699 1 95.75 513 THR B O 1
ATOM 8325 N N . VAL B 1 514 ? -11.141 -37.25 -8.305 1 96.44 514 VAL B N 1
ATOM 8326 C CA . VAL B 1 514 ? -10.977 -36.375 -9.461 1 96.44 514 VAL B CA 1
ATOM 8327 C C . VAL B 1 514 ? -12.156 -36.562 -10.406 1 96.44 514 VAL B C 1
ATOM 8329 O O . VAL B 1 514 ? -12.656 -35.562 -10.969 1 96.44 514 VAL B O 1
ATOM 8332 N N . HIS B 1 515 ? -12.695 -37.719 -10.602 1 96.38 515 HIS B N 1
ATOM 8333 C CA . HIS B 1 515 ? -13.75 -37.906 -11.586 1 96.38 515 HIS B CA 1
ATOM 8334 C C . HIS B 1 515 ? -15.078 -37.344 -11.102 1 96.38 515 HIS B C 1
ATOM 8336 O O . HIS B 1 515 ? -15.836 -36.781 -11.883 1 96.38 515 HIS B O 1
ATOM 8342 N N . ILE B 1 516 ? -15.383 -37.531 -9.781 1 96.75 516 ILE B N 1
ATOM 8343 C CA . ILE B 1 516 ? -16.609 -36.969 -9.219 1 96.75 516 ILE B CA 1
ATOM 8344 C C . ILE B 1 516 ? -16.547 -35.469 -9.219 1 96.75 516 ILE B C 1
ATOM 8346 O O . ILE B 1 516 ? -17.562 -34.781 -9.484 1 96.75 516 ILE B O 1
ATOM 8350 N N . ILE B 1 517 ? -15.383 -34.969 -8.969 1 96.88 517 ILE B N 1
ATOM 8351 C CA . ILE B 1 517 ? -15.195 -33.5 -8.93 1 96.88 517 ILE B CA 1
ATOM 8352 C C . ILE B 1 517 ? -15.312 -32.938 -10.336 1 96.88 517 ILE B C 1
ATOM 8354 O O . ILE B 1 517 ? -15.922 -31.891 -10.539 1 96.88 517 ILE B O 1
ATOM 8358 N N . LEU B 1 518 ? -14.711 -33.656 -11.312 1 97 518 LEU B N 1
ATOM 8359 C CA . LEU B 1 518 ? -14.797 -33.219 -12.695 1 97 518 LEU B CA 1
ATOM 8360 C C . LEU B 1 518 ? -16.25 -33.156 -13.156 1 97 518 LEU B C 1
ATOM 8362 O O . LEU B 1 518 ? -16.672 -32.219 -13.797 1 97 518 LEU B O 1
ATOM 8366 N N . GLN B 1 519 ? -17.062 -34.062 -12.789 1 96.56 519 GLN B N 1
ATOM 8367 C CA . GLN B 1 519 ? -18.484 -34.094 -13.133 1 96.56 519 GLN B CA 1
ATOM 8368 C C . GLN B 1 519 ? -19.219 -32.938 -12.492 1 96.56 519 GLN B C 1
ATOM 8370 O O . GLN B 1 519 ? -20.016 -32.25 -13.148 1 96.56 519 GLN B O 1
ATOM 8375 N N . ALA B 1 520 ? -18.984 -32.688 -11.219 1 96.06 520 ALA B N 1
ATOM 8376 C CA . ALA B 1 520 ? -19.609 -31.578 -10.508 1 96.06 520 ALA B CA 1
ATOM 8377 C C . ALA B 1 520 ? -19.203 -30.234 -11.117 1 96.06 520 ALA B C 1
ATOM 8379 O O . ALA B 1 520 ? -20.016 -29.297 -11.18 1 96.06 520 ALA B O 1
ATOM 8380 N N . ALA B 1 521 ? -17.906 -30.156 -11.484 1 95.5 521 ALA B N 1
ATOM 8381 C CA . ALA B 1 521 ? -17.406 -28.922 -12.109 1 95.5 521 ALA B CA 1
ATOM 8382 C C . ALA B 1 521 ? -18.188 -28.609 -13.391 1 95.5 521 ALA B C 1
ATOM 8384 O O . ALA B 1 521 ? -18.531 -27.453 -13.641 1 95.5 521 ALA B O 1
ATOM 8385 N N . GLU B 1 522 ? -18.438 -29.672 -14.117 1 94.88 522 GLU B N 1
ATOM 8386 C CA . GLU B 1 522 ? -19.219 -29.5 -15.344 1 94.88 522 GLU B CA 1
ATOM 8387 C C . GLU B 1 522 ? -20.656 -29.125 -15.047 1 94.88 522 GLU B C 1
ATOM 8389 O O . GLU B 1 522 ? -21.219 -28.219 -15.68 1 94.88 522 GLU B O 1
ATOM 8394 N N . GLU B 1 523 ? -21.25 -29.688 -14.047 1 93.44 523 GLU B N 1
ATOM 8395 C CA . GLU B 1 523 ? -22.625 -29.422 -13.656 1 93.44 523 GLU B CA 1
ATOM 8396 C C . GLU B 1 523 ? -22.781 -28 -13.125 1 93.44 523 GLU B C 1
ATOM 8398 O O . GLU B 1 523 ? -23.781 -27.344 -13.406 1 93.44 523 GLU B O 1
ATOM 8403 N N . ALA B 1 524 ? -21.797 -27.547 -12.391 1 94.44 524 ALA B N 1
ATOM 8404 C CA . ALA B 1 524 ? -21.859 -26.25 -11.727 1 94.44 524 ALA B CA 1
ATOM 8405 C C . ALA B 1 524 ? -21.25 -25.156 -12.602 1 94.44 524 ALA B C 1
ATOM 8407 O O . ALA B 1 524 ? -21.047 -24.031 -12.156 1 94.44 524 ALA B O 1
ATOM 8408 N N . ASN B 1 525 ? -20.828 -25.578 -13.867 1 93.06 525 ASN B N 1
ATOM 8409 C CA . ASN B 1 525 ? -20.172 -24.609 -14.742 1 93.06 525 ASN B CA 1
ATOM 8410 C C . ASN B 1 525 ? -19 -23.938 -14.039 1 93.06 525 ASN B C 1
ATOM 8412 O O . ASN B 1 525 ? -18.891 -22.703 -14.047 1 93.06 525 ASN B O 1
ATOM 8416 N N . ALA B 1 526 ? -18.156 -24.672 -13.422 1 93.69 526 ALA B N 1
ATOM 8417 C CA . ALA B 1 526 ? -16.969 -24.203 -12.711 1 93.69 526 ALA B CA 1
ATOM 8418 C C . ALA B 1 526 ? -15.719 -24.422 -13.562 1 93.69 526 ALA B C 1
ATOM 8420 O O . ALA B 1 526 ? -15.047 -25.438 -13.445 1 93.69 526 ALA B O 1
ATOM 8421 N N . PRO B 1 527 ? -15.352 -23.453 -14.297 1 91.5 527 PRO B N 1
ATOM 8422 C CA . PRO B 1 527 ? -14.289 -23.656 -15.289 1 91.5 527 PRO B CA 1
ATOM 8423 C C . PRO B 1 527 ? -12.914 -23.844 -14.648 1 91.5 527 PRO B C 1
ATOM 8425 O O . PRO B 1 527 ? -12.086 -24.609 -15.164 1 91.5 527 PRO B O 1
ATOM 8428 N N . GLN B 1 528 ? -12.664 -23.156 -13.555 1 92.69 528 GLN B N 1
ATOM 8429 C CA . GLN B 1 528 ? -11.359 -23.328 -12.914 1 92.69 528 GLN B CA 1
ATOM 8430 C C . GLN B 1 528 ? -11.18 -24.75 -12.43 1 92.69 528 GLN B C 1
ATOM 8432 O O . GLN B 1 528 ? -10.141 -25.375 -12.672 1 92.69 528 GLN B O 1
ATOM 8437 N N . LEU B 1 529 ? -12.195 -25.219 -11.781 1 93.5 529 LEU B N 1
ATOM 8438 C CA . LEU B 1 529 ? -12.133 -26.562 -11.234 1 93.5 529 LEU B CA 1
ATOM 8439 C C . LEU B 1 529 ? -12.031 -27.609 -12.352 1 93.5 529 LEU B C 1
ATOM 8441 O O . LEU B 1 529 ? -11.305 -28.594 -12.219 1 93.5 529 LEU B O 1
ATOM 8445 N N . ARG B 1 530 ? -12.734 -27.359 -13.422 1 94 530 ARG B N 1
ATOM 8446 C CA . ARG B 1 530 ? -12.648 -28.25 -14.578 1 94 530 ARG B CA 1
ATOM 8447 C C . ARG B 1 530 ? -11.227 -28.328 -15.117 1 94 530 ARG B C 1
ATOM 8449 O O . ARG B 1 530 ? -10.695 -29.406 -15.352 1 94 530 ARG B O 1
ATOM 8456 N N . ALA B 1 531 ? -10.648 -27.188 -15.281 1 91.81 531 ALA B N 1
ATOM 8457 C CA . ALA B 1 531 ? -9.281 -27.109 -15.789 1 91.81 531 ALA B CA 1
ATOM 8458 C C . ALA B 1 531 ? -8.305 -27.812 -14.859 1 91.81 531 ALA B C 1
ATOM 8460 O O . ALA B 1 531 ? -7.406 -28.516 -15.32 1 91.81 531 ALA B O 1
ATOM 8461 N N . ILE B 1 532 ? -8.492 -27.703 -13.633 1 94 532 ILE B N 1
ATOM 8462 C CA . ILE B 1 532 ? -7.594 -28.281 -12.641 1 94 532 ILE B CA 1
ATOM 8463 C C . ILE B 1 532 ? -7.742 -29.797 -12.633 1 94 532 ILE B C 1
ATOM 8465 O O . ILE B 1 532 ? -6.75 -30.531 -12.57 1 94 532 ILE B O 1
ATOM 8469 N N . CYS B 1 533 ? -8.992 -30.266 -12.719 1 94.19 533 CYS B N 1
ATOM 8470 C CA . CYS B 1 533 ? -9.227 -31.703 -12.781 1 94.19 533 CYS B CA 1
ATOM 8471 C C . CYS B 1 533 ? -8.609 -32.312 -14.031 1 94.19 533 CYS B C 1
ATOM 8473 O O . CYS B 1 533 ? -7.984 -33.375 -13.969 1 94.19 533 CYS B O 1
ATOM 8475 N N . LEU B 1 534 ? -8.734 -31.656 -15.117 1 92.5 534 LEU B N 1
ATOM 8476 C CA . LEU B 1 534 ? -8.156 -32.125 -16.375 1 92.5 534 LEU B CA 1
ATOM 8477 C C . LEU B 1 534 ? -6.633 -32.156 -16.297 1 92.5 534 LEU B C 1
ATOM 8479 O O . LEU B 1 534 ? -5.992 -33.062 -16.812 1 92.5 534 LEU B O 1
ATOM 8483 N N . HIS B 1 535 ? -6.098 -31.125 -15.656 1 91.31 535 HIS B N 1
ATOM 8484 C CA . HIS B 1 535 ? -4.66 -31.125 -15.422 1 91.31 535 HIS B CA 1
ATOM 8485 C C . HIS B 1 535 ? -4.227 -32.312 -14.594 1 91.31 535 HIS B C 1
ATOM 8487 O O . HIS B 1 535 ? -3.23 -32.969 -14.914 1 91.31 535 HIS B O 1
ATOM 8493 N N . PHE B 1 536 ? -4.977 -32.688 -13.531 1 92.94 536 PHE B N 1
ATOM 8494 C CA . PHE B 1 536 ? -4.664 -33.812 -12.672 1 92.94 536 PHE B CA 1
ATOM 8495 C C . PHE B 1 536 ? -4.727 -35.125 -13.453 1 92.94 536 PHE B C 1
ATOM 8497 O O . PHE B 1 536 ? -3.828 -35.969 -13.344 1 92.94 536 PHE B O 1
ATOM 8504 N N . VAL B 1 537 ? -5.758 -35.219 -14.273 1 92.19 537 VAL B N 1
ATOM 8505 C CA . VAL B 1 537 ? -5.98 -36.438 -15.023 1 92.19 537 VAL B CA 1
ATOM 8506 C C . VAL B 1 537 ? -4.859 -36.656 -16.047 1 92.19 537 VAL B C 1
ATOM 8508 O O . VAL B 1 537 ? -4.332 -37.75 -16.188 1 92.19 537 VAL B O 1
ATOM 8511 N N . ARG B 1 538 ? -4.434 -35.625 -16.734 1 89.19 538 ARG B N 1
ATOM 8512 C CA . ARG B 1 538 ? -3.428 -35.75 -17.781 1 89.19 538 ARG B CA 1
ATOM 8513 C C . ARG B 1 538 ? -2.051 -36.031 -17.188 1 89.19 538 ARG B C 1
ATOM 8515 O O . ARG B 1 538 ? -1.168 -36.562 -17.859 1 89.19 538 ARG B O 1
ATOM 8522 N N . ASN B 1 539 ? -1.868 -35.625 -15.992 1 88.88 539 ASN B N 1
ATOM 8523 C CA . ASN B 1 539 ? -0.562 -35.844 -15.383 1 88.88 539 ASN B CA 1
ATOM 8524 C C . ASN B 1 539 ? -0.565 -37.062 -14.445 1 88.88 539 ASN B C 1
ATOM 8526 O O . ASN B 1 539 ? 0.465 -37.406 -13.867 1 88.88 539 ASN B O 1
ATOM 8530 N N . SER B 1 540 ? -1.722 -37.656 -14.188 1 81.06 540 SER B N 1
ATOM 8531 C CA . SER B 1 540 ? -1.825 -38.812 -13.32 1 81.06 540 SER B CA 1
ATOM 8532 C C . SER B 1 540 ? -1.404 -40.094 -14.055 1 81.06 540 SER B C 1
ATOM 8534 O O . SER B 1 540 ? -1.097 -41.094 -13.422 1 81.06 540 SER B O 1
ATOM 8536 N N . SER B 1 541 ? -1.408 -40.188 -15.422 1 66.19 541 SER B N 1
ATOM 8537 C CA . SER B 1 541 ? -1.032 -41.406 -16.141 1 66.19 541 SER B CA 1
ATOM 8538 C C . SER B 1 541 ? 0.436 -41.75 -15.914 1 66.19 541 SER B C 1
ATOM 8540 O O . SER B 1 541 ? 0.871 -42.844 -16.203 1 66.19 541 SER B O 1
ATOM 8542 N N . PHE B 1 542 ? 1.239 -40.75 -15.414 1 57 542 PHE B N 1
ATOM 8543 C CA . PHE B 1 542 ? 2.645 -41.062 -15.188 1 57 542 PHE B CA 1
ATOM 8544 C C . PHE B 1 542 ? 2.816 -41.875 -13.914 1 57 542 PHE B C 1
ATOM 8546 O O . PHE B 1 542 ? 3.863 -42.5 -13.703 1 57 542 PHE B O 1
ATOM 8553 N N . ASP B 1 543 ? 1.856 -41.906 -12.977 1 46.19 543 ASP B N 1
ATOM 8554 C CA . ASP B 1 543 ? 1.957 -42.75 -11.797 1 46.19 543 ASP B CA 1
ATOM 8555 C C . ASP B 1 543 ? 1.536 -44.188 -12.125 1 46.19 543 ASP B C 1
ATOM 8557 O O . ASP B 1 543 ? 0.57 -44.406 -12.859 1 46.19 543 ASP B O 1
#

Organism: NCBI:txid74557

Sequence (1086 aa):
MEEAKDSHRIRMYMRWEDTPIGGATPTIKNHTATLVGSRIFVFGGYDGRRNHNDLHVFDCEKLEWEANAYELPNRLSFTDEDAQDKVIQRNRSQSGPFQRSYIPAGRNGHTATLAEGCIYVIGGWLGSGPLAANDVHILHVDSMRWEEPVTKGVPPGPCNMHTADYIPHLRGIIVFRGGNGREYLNDLHFLGIDTLTWSKCTAEGSAPEPRANHSSAVIGKKLYIFGGWNGRKRLNDLHVLDMSTSVWSWSQVVLQGDHIPHPRAGMTFTCVRDKIYLFGGSGPSAAPAKCFNDLFIFDPQHNKWIDTVVQADKSTVVAACAMDNGANPNDDPNEAQVVVIGDGPSRRAGHTSVVYQRKMFIFSGSYGSEYLNDFFILDTDPTPSAIVTLSFEIQKSLRHFCNRPDFSDIAFIVEGQVVYGHKVILSLMSERFRAMFSAGFLEASAKEIVIPDIRLDIFQWMMEYLYTGTFNMSHIDSVESALELLIAADEYMLDHLKQICETKVQSMISHDTVHIILQAAEEANAPQLRAICLHFVRNSSFDMEEAKDSHRIRMYMRWEDTPIGGATPTIKNHTATLVGSRIFVFGGYDGRRNHNDLHVFDCEKLEWEANAYELPNRLSFTDEDAQDKVIQRNRSQSGPFQRSYIPAGRNGHTATLAEGCIYVIGGWLGSGPLAANDVHILHVDSMRWEEPVTKGVPPGPCNMHTADYIPHLRGIIVFRGGNGREYLNDLHFLGIDTLTWSKCTAEGSAPEPRANHSSAVIGKKLYIFGGWNGRKRLNDLHVLDMSTSVWSWSQVVLQGDHIPHPRAGMTFTCVRDKIYLFGGSGPSAAPAKCFNDLFIFDPQHNKWIDTVVQADKSTVVAACAMDNGANPNDDPNEAQVVVIGDGPSRRAGHTSVVYQRKMFIFSGSYGSEYLNDFFILDTDPTPSAIVTLSFEIQKSLRHFCNRPDFSDIAFIVEGQVVYGHKVILSLMSERFRAMFSAGFLEASAKEIVIPDIRLDIFQWMMEYLYTGTFNMSHIDSVESALELLIAADEYMLDHLKQICETKVQSMISHDTVHIILQAAEEANAPQLRAICLHFVRNSSFD

Foldseek 3Di:
DDPPCPVQQDAFEKEWDPDDAADFFDLWFQWEWDDDAQKIWIAWGDNLPFIGGAIWIAGNVVRYIDDRPPPDPDDDPPDPPPPPPPPPDPPPDDPDPPPPQDTDAGFGQWYWEDAPQKTKTAWGQRPDDQWIDGFIKIQRNVVRGIDGDDAAEDGPAHAGQWDWYADVVQQWIKIQGADTNPAFHGWIWIQRPVRRYIDTDDAAEDTDAGFGQWEWDDDHQKIKIAWGGHPPFIGGWIKIWGRVDVHIYIDTQDEPDDDGDAGWGQWYWEDDPQKTKTAKGAHDPDPDGRMGGDIWIAHPVRRYIAAEAEAAANPDAAAPHDDCPVPDPVVPPPGHYHYYYHDDDDHFGSWDWYDDNQKIKIAWGARVSGTGTDIIIMRSGDDHDHDDPDDDDQQVVLLVPFQNPVVFQAWEQAPNDTGTDHLVLLLVQFVQSVVQCDPPHPNVNPRYYYDPDAHPVLVSQVSSCSRRVDGDCVVPDDLVSLLSNLQVCLVRVRVSVNVVSLVVNLVVDDPVCLVVQCVSCVNSVPVVNVVSSVVCVVVVVVD/DDPPPPPQQDAFEKEWDPDDAADFFDLWFQWEWDDDAQKIWIAWGDNLPFIGGAIWIAGNVVRYIDDRPVPDPDDPPPDPPPPPPPVPPPPPDDPDPCPPQDTDAGFGQWYWEDAPQKTKTAWGQRPDDQWIDGFIKIQNNVVRGIDGDDAAEDGPAHAGQWDWYQDVVQQWIKIQGADTNHAFHGWIWIQRPVRRYIDTDDAAEDTDAGFGQWEWDDDHQKIKIAWGHHPPFIGGWIKIWGRVDPHIYIDTQDEPDDDGDAGWGQWYWEDDPQKTKTAKGAHDPDPDGRMGGDIWIAHPVRRYIAAEAEAAANPDAAAPHDDCPVPDPVVPPPGHYHYYYHDDDDHFGSWDWDDDNQKIKIAWGARVSGTGTDIIIMRSGDDHDHDDPDDDDQQVVLLVPWQNPVVFQAWEQEPNDTGTDHLVLLLVQFVQSVVQCDPPHPNVNPRYYYDPPAHPVLVSQVSSCSRRVDGDCVVPDDLVSLLSNLQVCLVRVRVSVNVVSLVVNLVVDDPVCLVVQCVSCVNSVPVVNVVSSVVCVVVVVVD